Protein AF-A0A845VM94-F1 (afdb_monomer)

Structure (mmCIF, N/CA/C/O backbone):
data_AF-A0A845VM94-F1
#
_entry.id   AF-A0A845VM94-F1
#
loop_
_atom_site.group_PDB
_atom_site.id
_atom_site.type_symbol
_atom_site.label_atom_id
_atom_site.label_alt_id
_atom_site.label_comp_id
_atom_site.label_asym_id
_atom_site.label_entity_id
_atom_site.label_seq_id
_atom_site.pdbx_PDB_ins_code
_atom_site.Cartn_x
_atom_site.Cartn_y
_atom_site.Cartn_z
_atom_site.occupancy
_atom_site.B_iso_or_equiv
_atom_site.auth_seq_id
_atom_site.auth_comp_id
_atom_site.auth_asym_id
_atom_site.auth_atom_id
_atom_site.pdbx_PDB_model_num
ATOM 1 N N . MET A 1 1 ? 11.914 40.341 -2.170 1.00 30.97 1 MET A N 1
ATOM 2 C CA . MET A 1 1 ? 10.875 41.129 -2.871 1.00 30.97 1 MET A CA 1
ATOM 3 C C . MET A 1 1 ? 9.654 41.211 -1.968 1.00 30.97 1 MET A C 1
ATOM 5 O O . MET A 1 1 ? 9.464 40.310 -1.166 1.00 30.97 1 MET A O 1
ATOM 9 N N . ALA A 1 2 ? 8.954 42.343 -1.992 1.00 24.89 2 ALA A N 1
ATOM 10 C CA . ALA A 1 2 ? 8.024 42.785 -0.957 1.00 24.89 2 ALA A CA 1
ATOM 11 C C . ALA A 1 2 ? 6.826 41.848 -0.705 1.00 24.89 2 ALA A C 1
ATOM 13 O O . ALA A 1 2 ? 6.244 41.295 -1.633 1.00 24.89 2 ALA A O 1
ATOM 14 N N . ASN A 1 3 ? 6.448 41.767 0.574 1.00 31.27 3 ASN A N 1
ATOM 15 C CA . ASN A 1 3 ? 5.155 41.311 1.084 1.00 31.27 3 ASN A CA 1
ATOM 16 C C . ASN A 1 3 ? 4.004 42.002 0.333 1.00 31.27 3 ASN A C 1
ATOM 18 O O . ASN A 1 3 ? 3.904 43.226 0.392 1.00 31.27 3 ASN A O 1
ATOM 22 N N . THR A 1 4 ? 3.107 41.234 -0.284 1.00 25.75 4 THR A N 1
ATOM 23 C CA . THR A 1 4 ? 1.733 41.680 -0.563 1.00 25.75 4 THR A CA 1
ATOM 24 C C . THR A 1 4 ? 0.773 40.515 -0.338 1.00 25.75 4 THR A C 1
ATOM 26 O O . THR A 1 4 ? 0.474 39.731 -1.232 1.00 25.75 4 THR A O 1
ATOM 29 N N . SER A 1 5 ? 0.271 40.404 0.892 1.00 28.23 5 SER A N 1
ATOM 30 C CA . SER A 1 5 ? -1.080 39.898 1.098 1.00 28.23 5 SER A CA 1
ATOM 31 C C . SER A 1 5 ? -2.017 40.811 0.311 1.00 28.23 5 SER A C 1
ATOM 33 O O . SER A 1 5 ? -1.964 42.031 0.459 1.00 28.23 5 SER A O 1
ATOM 35 N N . THR A 1 6 ? -2.858 40.260 -0.558 1.00 25.22 6 THR A N 1
ATOM 36 C CA . THR A 1 6 ? -3.981 41.034 -1.087 1.00 25.22 6 THR A CA 1
ATOM 37 C C . THR A 1 6 ? -4.958 41.209 0.080 1.00 25.22 6 THR A C 1
ATOM 39 O O . THR A 1 6 ? -5.470 40.206 0.583 1.00 25.22 6 THR A O 1
ATOM 42 N N . PRO A 1 7 ? -5.193 42.430 0.596 1.00 31.36 7 PRO A N 1
ATOM 43 C CA . PRO A 1 7 ? -6.239 42.627 1.588 1.00 31.36 7 PRO A CA 1
ATOM 44 C C . PRO A 1 7 ? -7.573 42.241 0.940 1.00 31.36 7 PRO A C 1
ATOM 46 O O . PRO A 1 7 ? -7.838 42.640 -0.197 1.00 31.36 7 PRO A O 1
ATOM 49 N N . LYS A 1 8 ? -8.412 41.463 1.641 1.00 38.38 8 LYS A N 1
ATOM 50 C CA . LYS A 1 8 ? -9.832 41.337 1.279 1.00 38.38 8 LYS A CA 1
ATOM 51 C C . LYS A 1 8 ? -10.370 42.763 1.149 1.00 38.38 8 LYS A C 1
ATOM 53 O O . LYS A 1 8 ? -10.406 43.496 2.133 1.00 38.38 8 LYS A O 1
ATOM 58 N N . LEU A 1 9 ? -10.700 43.177 -0.071 1.00 39.78 9 LEU A N 1
ATOM 59 C CA . LEU A 1 9 ? -11.226 44.509 -0.342 1.00 39.78 9 LEU A CA 1
ATOM 60 C C . LEU A 1 9 ? -12.694 44.520 0.109 1.00 39.78 9 LEU A C 1
ATOM 62 O O . LEU A 1 9 ? -13.584 44.214 -0.679 1.00 39.78 9 LEU A O 1
ATOM 66 N N . ILE A 1 10 ? -12.928 44.772 1.396 1.00 46.56 10 ILE A N 1
ATOM 67 C CA . ILE A 1 10 ? -14.269 44.953 1.959 1.00 46.56 10 ILE A CA 1
ATOM 68 C C . ILE A 1 10 ? -14.721 46.362 1.568 1.00 46.56 10 ILE A C 1
ATOM 70 O O . ILE A 1 10 ? -14.041 47.343 1.876 1.00 46.56 10 ILE A O 1
ATOM 74 N N . MET A 1 11 ? -15.816 46.464 0.815 1.00 51.50 11 MET A N 1
ATOM 75 C CA . MET A 1 11 ? -16.358 47.750 0.376 1.00 51.50 11 MET A CA 1
ATOM 76 C C . MET A 1 11 ? -17.559 48.122 1.241 1.00 51.50 11 MET A C 1
ATOM 78 O O . MET A 1 11 ? -18.575 47.430 1.228 1.00 51.50 11 MET A O 1
ATOM 82 N N . LEU A 1 12 ? -17.437 49.236 1.962 1.00 53.56 12 LEU A N 1
ATOM 83 C CA . LEU A 1 12 ? -18.528 49.835 2.721 1.00 53.56 12 LEU A CA 1
ATOM 84 C C . LEU A 1 12 ? -19.483 50.557 1.762 1.00 53.56 12 LEU A C 1
ATOM 86 O O . LEU A 1 12 ? -19.071 51.481 1.055 1.00 53.56 12 LEU A O 1
ATOM 90 N N . LEU A 1 13 ? -20.755 50.160 1.747 1.00 59.00 13 LEU A N 1
ATOM 91 C CA . LEU A 1 13 ? -21.793 50.869 1.002 1.00 59.00 13 LEU A CA 1
ATOM 92 C C . LEU A 1 13 ? -22.498 51.872 1.927 1.00 59.00 13 LEU A C 1
ATOM 94 O O . LEU A 1 13 ? -23.368 51.501 2.709 1.00 59.00 13 LEU A O 1
ATOM 98 N N . GLU A 1 14 ? -22.164 53.159 1.828 1.00 60.62 14 GLU A N 1
ATOM 99 C CA . GLU A 1 14 ? -22.911 54.216 2.524 1.00 60.62 14 GLU A CA 1
ATOM 100 C C . GLU A 1 14 ? -24.065 54.715 1.644 1.00 60.62 14 GLU A C 1
ATOM 102 O O . GLU A 1 14 ? -23.867 55.475 0.695 1.00 60.62 14 GLU A O 1
ATOM 107 N N . LEU A 1 15 ? -25.293 54.280 1.942 1.00 58.62 15 LEU A N 1
ATOM 108 C CA . LEU A 1 15 ? -26.485 54.874 1.334 1.00 58.62 15 LEU A CA 1
ATOM 109 C C . LEU A 1 15 ? -26.810 56.205 2.040 1.00 58.62 15 LEU A C 1
ATOM 111 O O . LEU A 1 15 ? -26.793 56.250 3.273 1.00 58.62 15 LEU A O 1
ATOM 115 N N . PRO A 1 16 ? -27.134 57.289 1.306 1.00 55.31 16 PRO A N 1
ATOM 116 C CA . PRO A 1 16 ? -27.605 58.520 1.929 1.00 55.31 16 PRO A CA 1
ATOM 117 C C . PRO A 1 16 ? -28.864 58.228 2.762 1.00 55.31 16 PRO A C 1
ATOM 119 O O . PRO A 1 16 ? -29.729 57.471 2.326 1.00 55.31 16 PRO A O 1
ATOM 122 N N . LEU A 1 17 ? -28.937 58.826 3.961 1.00 47.84 17 LEU A N 1
ATOM 123 C CA . LEU A 1 17 ? -29.852 58.560 5.098 1.00 47.84 17 LEU A CA 1
ATOM 124 C C . LEU A 1 17 ? -31.376 58.624 4.816 1.00 47.84 17 LEU A C 1
ATOM 126 O O . LEU A 1 17 ? -32.178 58.644 5.746 1.00 47.84 17 LEU A O 1
ATOM 130 N N . SER A 1 18 ? -31.802 58.670 3.559 1.00 53.81 18 SER A N 1
ATOM 131 C CA . SER A 1 18 ? -33.185 58.837 3.125 1.00 53.81 18 SER A CA 1
ATOM 132 C C . SER A 1 18 ? -33.571 57.712 2.151 1.00 53.81 18 SER A C 1
ATOM 134 O O . SER A 1 18 ? -33.471 57.871 0.931 1.00 53.81 18 SER A O 1
ATOM 136 N N . VAL A 1 19 ? -33.980 56.563 2.699 1.00 54.62 19 VAL A N 1
ATOM 137 C CA . VAL A 1 19 ? -34.541 55.404 1.976 1.00 54.62 19 VAL A CA 1
ATOM 138 C C . VAL A 1 19 ? -36.068 55.449 2.136 1.00 54.62 19 VAL A C 1
ATOM 140 O O . VAL A 1 19 ? -36.557 55.517 3.262 1.00 54.62 19 VAL A O 1
ATOM 143 N N . ASP A 1 20 ? -36.817 55.456 1.032 1.00 45.94 20 ASP A N 1
ATOM 144 C CA . ASP A 1 20 ? -38.285 55.541 0.994 1.00 45.94 20 ASP A CA 1
ATOM 145 C C . ASP A 1 20 ? -38.847 54.209 0.497 1.00 45.94 20 ASP A C 1
ATOM 147 O O . ASP A 1 20 ? -38.838 53.907 -0.696 1.00 45.94 20 ASP A O 1
ATOM 151 N N . GLY A 1 21 ? -39.251 53.372 1.452 1.00 52.78 21 GLY A N 1
ATOM 152 C CA . GLY A 1 21 ? -39.659 51.989 1.220 1.00 52.78 21 GLY A CA 1
ATOM 153 C C . GLY A 1 21 ? -38.545 50.997 1.546 1.00 52.78 21 GLY A C 1
ATOM 154 O O . GLY A 1 21 ? -37.590 50.832 0.787 1.00 52.78 21 GLY A O 1
ATOM 155 N N . ILE A 1 22 ? -38.702 50.327 2.687 1.00 48.16 22 ILE A N 1
ATOM 156 C CA . ILE A 1 22 ? -37.912 49.164 3.084 1.00 48.16 22 ILE A CA 1
ATOM 157 C C . ILE A 1 22 ? -38.895 48.013 3.239 1.00 48.16 22 ILE A C 1
ATOM 159 O O . ILE A 1 22 ? -39.774 48.084 4.101 1.00 48.16 22 ILE A O 1
ATOM 163 N N . SER A 1 23 ? -38.758 46.972 2.420 1.00 46.75 23 SER A N 1
ATOM 164 C CA . SER A 1 23 ? -39.456 45.707 2.652 1.00 46.75 23 SER A CA 1
ATOM 165 C C . SER A 1 23 ? -38.452 44.631 3.020 1.00 46.75 23 SER A C 1
ATOM 167 O O . SER A 1 23 ? -37.487 44.384 2.299 1.00 46.75 23 SER A O 1
ATOM 169 N N . HIS A 1 24 ? -38.705 44.005 4.162 1.00 44.19 24 HIS A N 1
ATOM 170 C CA . HIS A 1 24 ? -37.893 42.937 4.714 1.00 44.19 24 HIS A CA 1
ATOM 171 C C . HIS A 1 24 ? -38.591 41.601 4.438 1.00 44.19 24 HIS A C 1
ATOM 173 O O . HIS A 1 24 ? -39.730 41.408 4.871 1.00 44.19 24 HIS A O 1
ATOM 179 N N . ILE A 1 25 ? -37.945 40.723 3.669 1.00 46.31 25 ILE A N 1
ATOM 180 C CA . ILE A 1 25 ? -38.531 39.479 3.163 1.00 46.31 25 ILE A CA 1
ATOM 181 C C . ILE A 1 25 ? -37.679 38.294 3.622 1.00 46.31 25 ILE A C 1
ATOM 183 O O . ILE A 1 25 ? -36.479 38.233 3.350 1.00 46.31 25 ILE A O 1
ATOM 187 N N . PHE A 1 26 ? -38.332 37.330 4.272 1.00 40.91 26 PHE A N 1
ATOM 188 C CA . PHE A 1 26 ? -37.769 36.019 4.579 1.00 40.91 26 PHE A CA 1
ATOM 189 C C . PHE A 1 26 ? -38.287 35.010 3.556 1.00 40.91 26 PHE A C 1
ATOM 191 O O . PHE A 1 26 ? -39.502 34.844 3.426 1.00 40.91 26 PHE A O 1
ATOM 198 N N . THR A 1 27 ? -37.383 34.326 2.857 1.00 38.66 27 THR A N 1
ATOM 199 C CA . THR A 1 27 ? -37.747 33.283 1.888 1.00 38.66 27 THR A CA 1
ATOM 200 C C . THR A 1 27 ? -37.218 31.936 2.366 1.00 38.66 27 THR A C 1
ATOM 202 O O . THR A 1 27 ? -36.062 31.826 2.772 1.00 38.66 27 THR A O 1
ATOM 205 N N . VAL A 1 28 ? -38.078 30.917 2.323 1.00 39.22 28 VAL A N 1
ATOM 206 C CA . VAL A 1 28 ? -37.727 29.509 2.550 1.00 39.22 28 VAL A CA 1
ATOM 207 C C . VAL A 1 28 ? -38.076 28.774 1.262 1.00 39.22 28 VAL A C 1
ATOM 209 O O . VAL A 1 28 ? -39.255 28.678 0.921 1.00 39.22 28 VAL A O 1
ATOM 212 N N . GLU A 1 29 ? -37.079 28.297 0.520 1.00 34.88 29 GLU A N 1
ATOM 213 C CA . GLU A 1 29 ? -37.332 27.492 -0.679 1.00 34.88 29 GLU A CA 1
ATOM 214 C C . GLU A 1 29 ? -37.706 26.051 -0.304 1.00 34.88 29 GLU A C 1
ATOM 216 O O . GLU A 1 29 ? -37.094 25.431 0.569 1.00 34.88 29 GLU A O 1
ATOM 221 N N . SER A 1 30 ? -38.718 25.511 -0.983 1.00 34.94 30 SER A N 1
ATOM 222 C CA . SER A 1 30 ? -39.101 24.098 -0.938 1.00 34.94 30 SER A CA 1
ATOM 223 C C . SER A 1 30 ? -39.002 23.504 -2.341 1.00 34.94 30 SER A C 1
ATOM 225 O O . SER A 1 30 ? -39.582 24.066 -3.272 1.00 34.94 30 SER A O 1
ATOM 227 N N . PHE A 1 31 ? -38.334 22.360 -2.488 1.00 35.69 31 PHE A N 1
ATOM 228 C CA . PHE A 1 31 ? -38.337 21.583 -3.729 1.00 35.69 31 PHE A CA 1
ATOM 229 C C . PHE A 1 31 ? -39.306 20.404 -3.596 1.00 35.69 31 PHE A C 1
ATOM 231 O O . PHE A 1 31 ? -39.331 19.729 -2.569 1.00 35.69 31 PHE A O 1
ATOM 238 N N . ASN A 1 32 ? -40.099 20.168 -4.642 1.00 33.41 32 ASN A N 1
ATOM 239 C CA . ASN A 1 32 ? -40.932 18.975 -4.768 1.00 33.41 32 ASN A CA 1
ATOM 240 C C . ASN A 1 32 ? -40.210 17.976 -5.664 1.00 33.41 32 ASN A C 1
ATOM 242 O O . ASN A 1 32 ? -39.879 18.312 -6.802 1.00 33.41 32 ASN A O 1
ATOM 246 N N . GLU A 1 33 ? -40.033 16.749 -5.185 1.00 34.44 33 GLU A N 1
ATOM 247 C CA . GLU A 1 33 ? -39.580 15.639 -6.015 1.00 34.44 33 GLU A CA 1
ATOM 248 C C . GLU A 1 33 ? -40.654 14.549 -6.012 1.00 34.44 33 GLU A C 1
ATOM 250 O O . GLU A 1 33 ? -41.233 14.213 -4.976 1.00 34.44 33 GLU A O 1
ATOM 255 N N . ARG A 1 34 ? -40.986 14.050 -7.204 1.00 30.47 34 ARG A N 1
ATOM 256 C CA . ARG A 1 34 ? -41.998 13.007 -7.378 1.00 30.47 34 ARG A CA 1
ATOM 257 C C . ARG A 1 34 ? -41.371 11.662 -7.063 1.00 30.47 34 ARG A C 1
ATOM 259 O O . ARG A 1 34 ? -40.449 11.251 -7.767 1.00 30.47 34 ARG A O 1
ATOM 266 N N . LEU A 1 35 ? -41.908 10.954 -6.077 1.00 36.66 35 LEU A N 1
ATOM 267 C CA . LEU A 1 35 ? -41.543 9.561 -5.871 1.00 36.66 35 LEU A CA 1
ATOM 268 C C . LEU A 1 35 ? -42.309 8.674 -6.862 1.00 36.66 35 LEU A C 1
ATOM 270 O O . LEU A 1 35 ? -43.438 8.962 -7.271 1.00 36.66 35 LEU A O 1
ATOM 274 N N . GLY A 1 36 ? -41.663 7.589 -7.292 1.00 32.72 36 GLY A N 1
ATOM 275 C CA . GLY A 1 36 ? -42.185 6.644 -8.288 1.00 32.72 36 GLY A CA 1
ATOM 276 C C . GLY A 1 36 ? -43.432 5.856 -7.856 1.00 32.72 36 GLY A C 1
ATOM 277 O O . GLY A 1 36 ? -43.888 5.001 -8.609 1.00 32.72 36 GLY A O 1
ATOM 278 N N . ASP A 1 37 ? -43.987 6.133 -6.676 1.00 34.97 37 ASP A N 1
ATOM 279 C CA . ASP A 1 37 ? -45.209 5.544 -6.121 1.00 34.97 37 ASP A CA 1
ATOM 280 C C . ASP A 1 37 ? -46.455 6.440 -6.290 1.00 34.97 37 ASP A C 1
ATOM 282 O O . ASP A 1 37 ? -47.550 6.071 -5.867 1.00 34.97 37 ASP A O 1
ATOM 286 N N . GLY A 1 38 ? -46.317 7.588 -6.963 1.00 30.69 38 GLY A N 1
ATOM 287 C CA . GLY A 1 38 ? -47.430 8.490 -7.266 1.00 30.69 38 GLY A CA 1
ATOM 288 C C . GLY A 1 38 ? -47.768 9.479 -6.150 1.00 30.69 38 GLY A C 1
ATOM 289 O O . GLY A 1 38 ? -48.754 10.207 -6.289 1.00 30.69 38 GLY A O 1
ATOM 290 N N . TYR A 1 39 ? -46.954 9.546 -5.093 1.00 32.00 39 TYR A N 1
ATOM 291 C CA . TYR A 1 39 ? -47.051 10.555 -4.044 1.00 32.00 39 TYR A CA 1
ATOM 292 C C . TYR A 1 39 ? -45.996 11.656 -4.235 1.00 32.00 39 TYR A C 1
ATOM 294 O O . TYR A 1 39 ? -44.848 11.406 -4.609 1.00 32.00 39 TYR A O 1
ATOM 302 N N . ASP A 1 40 ? -46.392 12.901 -3.965 1.00 30.33 40 ASP A N 1
ATOM 303 C CA . ASP A 1 40 ? -45.466 14.029 -3.870 1.00 30.33 40 ASP A CA 1
ATOM 304 C C . ASP A 1 40 ? -44.924 14.067 -2.433 1.00 30.33 40 ASP A C 1
ATOM 306 O O . ASP A 1 40 ? -45.688 14.286 -1.488 1.00 30.33 40 ASP A O 1
ATOM 310 N N . GLN A 1 41 ? -43.619 13.848 -2.243 1.00 36.88 41 GLN A N 1
ATOM 311 C CA . GLN A 1 41 ? -42.991 14.066 -0.941 1.00 36.88 41 GLN A CA 1
ATOM 312 C C . GLN A 1 41 ? -42.386 15.470 -0.909 1.00 36.88 41 GLN A C 1
ATOM 314 O O . GLN A 1 41 ? -41.564 15.838 -1.748 1.00 36.88 41 GLN A O 1
ATOM 319 N N . LEU A 1 42 ? -42.775 16.258 0.094 1.00 32.97 42 LEU A N 1
ATOM 320 C CA . LEU A 1 42 ? -42.098 17.509 0.413 1.00 32.97 42 LEU A CA 1
ATOM 321 C C . LEU A 1 42 ? -40.763 17.152 1.086 1.00 32.97 42 LEU A C 1
ATOM 323 O O . LEU A 1 42 ? -40.699 16.969 2.303 1.00 32.97 42 LEU A O 1
ATOM 327 N N . ALA A 1 43 ? -39.705 16.978 0.296 1.00 31.22 43 ALA A N 1
ATOM 328 C CA . ALA A 1 43 ? -38.374 16.737 0.832 1.00 31.22 43 ALA A CA 1
ATOM 329 C C . ALA A 1 43 ? -37.909 18.002 1.564 1.00 31.22 43 ALA A C 1
ATOM 331 O O . ALA A 1 43 ? -37.707 19.057 0.962 1.00 31.22 43 ALA A O 1
ATOM 332 N N . LEU A 1 44 ? -37.754 17.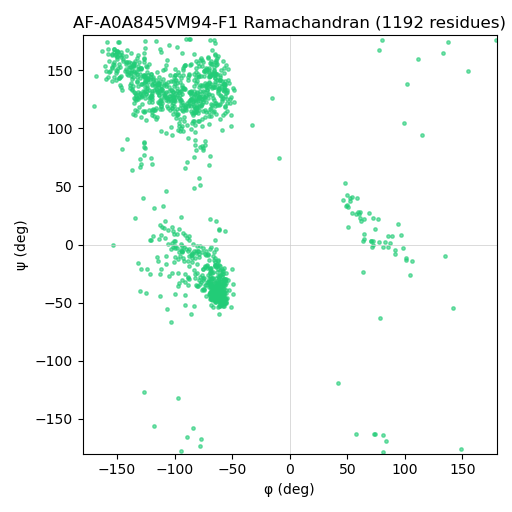914 2.886 1.00 36.38 44 LEU A N 1
ATOM 333 C CA . LEU A 1 44 ? -37.036 18.941 3.626 1.00 36.38 44 LEU A CA 1
ATOM 334 C C . LEU A 1 44 ? -35.548 18.641 3.491 1.00 36.38 44 LEU A C 1
ATOM 336 O O . LEU A 1 44 ? -35.104 17.619 4.017 1.00 36.38 44 LEU A O 1
ATOM 340 N N . PRO A 1 45 ? -34.758 19.494 2.821 1.00 32.03 45 PRO A N 1
ATOM 341 C CA . PRO A 1 45 ? -33.322 19.337 2.887 1.00 32.03 45 PRO A CA 1
ATOM 342 C C . PRO A 1 45 ? -32.901 19.514 4.350 1.00 32.03 45 PRO A C 1
ATOM 344 O O . PRO A 1 45 ? -33.394 20.408 5.045 1.00 32.03 45 PRO A O 1
ATOM 347 N N . CYS A 1 46 ? -31.934 18.723 4.811 1.00 33.59 46 CYS A N 1
ATOM 348 C CA . CYS A 1 46 ? -31.227 18.923 6.084 1.00 33.59 46 CYS A CA 1
ATOM 349 C C . CYS A 1 46 ? -30.406 20.239 6.117 1.00 33.59 46 CYS A C 1
ATOM 351 O O . CYS A 1 46 ? -29.483 20.379 6.908 1.00 33.59 46 CYS A O 1
ATOM 353 N N . SER A 1 47 ? -30.738 21.194 5.250 1.00 38.97 47 SER A N 1
ATOM 354 C CA . SER A 1 47 ? -30.144 22.507 5.058 1.00 38.97 47 SER A CA 1
ATOM 355 C C . SER A 1 47 ? -31.272 23.464 4.656 1.00 38.97 47 SER A C 1
ATOM 357 O O . SER A 1 47 ? -31.513 23.694 3.471 1.00 38.97 47 SER A O 1
ATOM 359 N N . ARG A 1 48 ? -32.039 23.988 5.618 1.00 39.38 48 ARG A N 1
ATOM 360 C CA . ARG A 1 48 ? -32.994 25.062 5.304 1.00 39.38 48 ARG A CA 1
ATOM 361 C C . ARG A 1 48 ? -32.257 26.397 5.303 1.00 39.38 48 ARG A C 1
ATOM 363 O O . ARG A 1 48 ? -31.905 26.909 6.357 1.00 39.38 48 ARG A O 1
ATOM 370 N N . ILE A 1 49 ? -32.041 26.935 4.107 1.00 38.50 49 ILE A N 1
ATOM 371 C CA . ILE A 1 49 ? -31.592 28.309 3.883 1.00 38.50 49 ILE A CA 1
ATOM 372 C C . ILE A 1 49 ? -32.725 29.243 4.326 1.00 38.50 49 ILE A C 1
ATOM 374 O O . ILE A 1 49 ? -33.830 29.176 3.789 1.00 38.50 49 ILE A O 1
ATOM 378 N N . VAL A 1 50 ? -32.451 30.113 5.298 1.00 44.66 50 VAL A N 1
ATOM 379 C CA . VAL A 1 50 ? -33.231 31.335 5.518 1.00 44.66 50 VAL A CA 1
ATOM 380 C C . VAL A 1 50 ? -32.460 32.444 4.820 1.00 44.66 50 VAL A C 1
ATOM 382 O O . VAL A 1 50 ? -31.469 32.929 5.358 1.00 44.66 50 VAL A O 1
ATOM 385 N N . SER A 1 51 ? -32.863 32.818 3.606 1.00 48.84 51 SER A N 1
ATOM 386 C CA . SER A 1 51 ? -32.311 34.021 2.983 1.00 48.84 51 SER A CA 1
ATOM 387 C C . SER A 1 51 ? -33.064 35.222 3.551 1.00 48.84 51 SER A C 1
ATOM 389 O O . SER A 1 51 ? -34.274 35.361 3.335 1.00 48.84 51 SER A O 1
ATOM 391 N N . GLU A 1 52 ? -32.364 36.072 4.294 1.00 55.66 52 GLU A N 1
ATOM 392 C CA . GLU A 1 52 ? -32.874 37.372 4.720 1.00 55.66 52 GLU A CA 1
ATOM 393 C C . GLU A 1 52 ? -32.601 38.377 3.601 1.00 55.66 52 GLU A C 1
ATOM 395 O O . GLU A 1 52 ? -31.443 38.668 3.315 1.00 55.66 52 GLU A O 1
ATOM 400 N N . SER A 1 53 ? -33.645 38.890 2.947 1.00 58.53 53 SER A N 1
ATOM 401 C CA . SER A 1 53 ? -33.497 39.843 1.843 1.00 58.53 53 SER A CA 1
ATOM 402 C C . SER A 1 53 ? -34.178 41.175 2.151 1.00 58.53 53 SER A C 1
ATOM 404 O O . SER A 1 53 ? -35.276 41.243 2.710 1.00 58.53 53 SER A O 1
ATOM 406 N N . TRP A 1 54 ? -33.500 42.255 1.789 1.00 60.97 54 TRP A N 1
ATOM 407 C CA . TRP A 1 54 ? -33.913 43.633 1.997 1.00 60.97 54 TRP A CA 1
ATOM 408 C C . TRP A 1 54 ? -34.113 44.290 0.642 1.00 60.97 54 TRP A C 1
ATOM 410 O O . TRP A 1 54 ? -33.154 44.454 -0.111 1.00 60.97 54 TRP A O 1
ATOM 420 N N . GLU A 1 55 ? -35.338 44.715 0.336 1.00 69.19 55 GLU A N 1
ATOM 421 C CA . GLU A 1 55 ? -35.551 45.626 -0.786 1.00 69.19 55 GLU A CA 1
ATOM 422 C C . GLU A 1 55 ? -35.471 47.069 -0.288 1.00 69.19 55 GLU A C 1
ATOM 424 O O . GLU A 1 55 ? -36.255 47.497 0.562 1.00 69.19 55 GLU A O 1
ATOM 429 N N . LEU A 1 56 ? -34.509 47.818 -0.819 1.00 68.75 56 LEU A N 1
ATOM 430 C CA . LEU A 1 56 ? -34.240 49.205 -0.463 1.00 68.75 56 LEU A CA 1
ATOM 431 C C . LEU A 1 56 ? -34.527 50.103 -1.660 1.00 68.75 56 LEU A C 1
ATOM 433 O O . LEU A 1 56 ? -34.134 49.786 -2.781 1.00 68.75 56 LEU A O 1
ATOM 437 N N . ARG A 1 57 ? -35.147 51.262 -1.435 1.00 68.94 57 ARG A N 1
ATOM 438 C CA . ARG A 1 57 ? -35.316 52.299 -2.463 1.00 68.94 57 ARG A CA 1
ATOM 439 C C . ARG A 1 57 ? -34.833 53.647 -1.950 1.00 68.94 57 ARG A C 1
ATOM 441 O O . ARG A 1 57 ? -35.342 54.151 -0.958 1.00 68.94 57 ARG A O 1
ATOM 448 N N . THR A 1 58 ? -33.864 54.267 -2.616 1.00 68.69 58 THR A N 1
ATOM 449 C CA . THR A 1 58 ? -33.398 55.605 -2.211 1.00 68.69 58 THR A CA 1
ATOM 450 C C . THR A 1 58 ? -34.441 56.681 -2.536 1.00 68.69 58 THR A C 1
ATOM 452 O O . THR A 1 58 ? -35.184 56.561 -3.511 1.00 68.69 58 THR A O 1
ATOM 455 N N . ILE A 1 59 ? -34.474 57.772 -1.770 1.00 59.81 59 ILE A N 1
ATOM 456 C CA . ILE A 1 59 ? -35.140 59.020 -2.186 1.00 59.81 59 ILE A CA 1
ATOM 457 C C . ILE A 1 59 ? -34.280 59.687 -3.264 1.00 59.81 59 ILE A C 1
ATOM 459 O O . ILE A 1 59 ? -33.066 59.525 -3.245 1.00 59.81 59 ILE A O 1
ATOM 463 N N . ALA A 1 60 ? -34.900 60.398 -4.211 1.00 67.88 60 ALA A N 1
ATOM 464 C CA . ALA A 1 60 ? -34.253 61.110 -5.319 1.00 67.88 60 ALA A CA 1
ATOM 465 C C . ALA A 1 60 ? -32.849 61.677 -4.979 1.00 67.88 60 ALA A C 1
ATOM 467 O O . ALA A 1 60 ? -32.725 62.713 -4.327 1.00 67.88 60 ALA A O 1
ATOM 468 N N . ILE A 1 61 ? -31.793 61.007 -5.449 1.00 71.00 61 ILE A N 1
ATOM 469 C CA . ILE A 1 61 ? -30.379 61.349 -5.267 1.00 71.00 61 ILE A CA 1
ATOM 470 C C . ILE A 1 61 ? -29.797 62.042 -6.511 1.00 71.00 61 ILE A C 1
ATOM 472 O O . ILE A 1 61 ? -30.148 61.677 -7.636 1.00 71.00 61 ILE A O 1
ATOM 476 N N . PRO A 1 62 ? -28.880 63.014 -6.358 1.00 77.75 62 PRO A N 1
ATOM 477 C CA . PRO A 1 62 ? -28.152 63.609 -7.476 1.00 77.75 62 PRO A CA 1
ATOM 478 C C . PRO A 1 62 ? -27.383 62.578 -8.316 1.00 77.75 62 PRO A C 1
ATOM 480 O O . PRO A 1 62 ? -26.907 61.557 -7.819 1.00 77.75 62 PRO A O 1
ATOM 483 N N . THR A 1 63 ? -27.181 62.880 -9.600 1.00 79.38 63 THR A N 1
ATOM 484 C CA . THR A 1 63 ? -26.478 61.993 -10.553 1.00 79.38 63 THR A CA 1
ATOM 485 C C . THR A 1 63 ? -25.069 61.594 -10.087 1.00 79.38 63 THR A C 1
ATOM 487 O O . THR A 1 63 ? -24.639 60.470 -10.346 1.00 79.38 63 THR A O 1
ATOM 490 N N . ASN A 1 64 ? -24.360 62.474 -9.372 1.00 75.44 64 ASN A N 1
ATOM 491 C CA . ASN A 1 64 ? -23.025 62.173 -8.845 1.00 75.44 64 ASN A CA 1
ATOM 492 C C . ASN A 1 64 ? -23.067 61.097 -7.751 1.00 75.44 64 ASN A C 1
ATOM 494 O O . ASN A 1 64 ? -22.298 60.141 -7.818 1.00 75.44 64 ASN A O 1
ATOM 498 N N . ASP A 1 65 ? -24.009 61.194 -6.812 1.00 75.88 65 ASP A N 1
ATOM 499 C CA . ASP A 1 65 ? -24.164 60.224 -5.721 1.00 75.88 65 ASP A CA 1
ATOM 500 C C . ASP A 1 65 ? -24.639 58.872 -6.257 1.00 75.88 65 ASP A C 1
ATOM 502 O O . ASP A 1 65 ? -24.128 57.820 -5.867 1.00 75.88 65 ASP A O 1
ATOM 506 N N . LYS A 1 66 ? -25.535 58.900 -7.254 1.00 83.38 66 LYS A N 1
ATOM 507 C CA . LYS A 1 66 ? -25.935 57.708 -8.008 1.00 83.38 66 LYS A CA 1
ATOM 508 C C . LYS A 1 66 ? -24.724 56.995 -8.613 1.00 83.38 66 LYS A C 1
ATOM 510 O O . LYS A 1 66 ? -24.585 55.785 -8.467 1.00 83.38 66 LYS A O 1
ATOM 515 N N . ASN A 1 67 ? -23.846 57.728 -9.298 1.00 81.44 67 ASN A N 1
ATOM 516 C CA . ASN A 1 67 ? -22.673 57.142 -9.949 1.00 81.44 67 ASN A CA 1
ATOM 517 C C . ASN A 1 67 ? -21.682 56.551 -8.934 1.00 81.44 67 ASN A C 1
ATOM 519 O O . ASN A 1 67 ? -21.107 55.498 -9.205 1.00 81.44 67 ASN A O 1
ATOM 523 N N . SER A 1 68 ? -21.521 57.175 -7.764 1.00 78.75 68 SER A N 1
ATOM 524 C CA . SER A 1 68 ? -20.705 56.634 -6.670 1.00 78.75 68 SER A CA 1
ATOM 525 C C . SER A 1 68 ? -21.258 55.302 -6.154 1.00 78.75 68 SER A C 1
ATOM 527 O O . SER A 1 68 ? -20.513 54.326 -6.081 1.00 78.75 68 SER A O 1
ATOM 529 N N . ILE A 1 69 ? -22.569 55.224 -5.896 1.00 77.06 69 ILE A N 1
ATOM 530 C CA . ILE A 1 69 ? -23.239 53.986 -5.461 1.00 77.06 69 ILE A CA 1
ATOM 531 C C . ILE A 1 69 ? -23.104 52.891 -6.529 1.00 77.06 69 ILE A C 1
ATOM 533 O O . ILE A 1 69 ? -22.714 51.765 -6.226 1.00 77.06 69 ILE A O 1
ATOM 537 N N . LEU A 1 70 ? -23.353 53.218 -7.800 1.00 80.81 70 LEU A N 1
ATOM 538 C CA . LEU A 1 70 ? -23.245 52.250 -8.895 1.00 80.81 70 LEU A CA 1
ATOM 539 C C . LEU A 1 70 ? -21.819 51.753 -9.116 1.00 80.81 70 LEU A C 1
ATOM 541 O O . LEU A 1 70 ? -21.648 50.606 -9.512 1.00 80.81 70 LEU A O 1
ATOM 545 N N . ASN A 1 71 ? -20.799 52.577 -8.879 1.00 79.25 71 ASN A N 1
ATOM 546 C CA . ASN A 1 71 ? -19.415 52.122 -8.965 1.00 79.25 71 ASN A CA 1
ATOM 547 C C . ASN A 1 71 ? -19.108 51.080 -7.884 1.00 79.25 71 ASN A C 1
ATOM 549 O O . ASN A 1 71 ? -18.502 50.059 -8.203 1.00 79.25 71 ASN A O 1
ATOM 553 N N . VAL A 1 72 ? -19.591 51.273 -6.651 1.00 75.25 72 VAL A N 1
ATOM 554 C CA . VAL A 1 72 ? -19.455 50.270 -5.579 1.00 75.25 72 VAL A CA 1
ATOM 555 C C . VAL A 1 72 ? -20.186 48.973 -5.950 1.00 75.25 72 VAL A C 1
ATOM 557 O O . VAL A 1 72 ? -19.589 47.898 -5.876 1.00 75.25 72 VAL A O 1
ATOM 560 N N . LEU A 1 73 ? -21.431 49.061 -6.437 1.00 75.38 73 LEU A N 1
ATOM 561 C CA . LEU A 1 73 ? -22.241 47.895 -6.834 1.00 75.38 73 LEU A CA 1
ATOM 562 C C . LEU A 1 73 ? -21.666 47.149 -8.054 1.00 75.38 73 LEU A C 1
ATOM 564 O O . LEU A 1 73 ? -21.683 45.922 -8.112 1.00 75.38 73 LEU A O 1
ATOM 568 N N . ARG A 1 74 ? -21.103 47.869 -9.034 1.00 78.19 74 ARG A N 1
ATOM 569 C CA . ARG A 1 74 ? -20.473 47.262 -10.221 1.00 78.19 74 ARG A CA 1
ATOM 570 C C . ARG A 1 74 ? -19.195 46.501 -9.877 1.00 78.19 74 ARG A C 1
ATOM 572 O O . ARG A 1 74 ? -18.941 45.473 -10.493 1.00 78.19 74 ARG A O 1
ATOM 579 N N . VAL A 1 75 ? -18.412 46.979 -8.909 1.00 67.44 75 VAL A N 1
ATOM 580 C CA . VAL A 1 75 ? -17.172 46.315 -8.463 1.00 67.44 75 VAL A CA 1
ATOM 581 C C . VAL A 1 75 ? -17.457 45.075 -7.596 1.00 67.44 75 VAL A C 1
ATOM 583 O O . VAL A 1 75 ? -16.607 44.191 -7.493 1.00 67.44 75 VAL A O 1
ATOM 586 N N . SER A 1 76 ? -18.650 44.975 -7.003 1.00 60.84 76 SER A N 1
ATOM 587 C CA . SER A 1 76 ? -19.055 43.891 -6.090 1.00 60.84 76 SER A CA 1
ATOM 588 C C . SER A 1 76 ? -19.922 42.796 -6.729 1.00 60.84 76 SER A C 1
ATOM 590 O O . SER A 1 76 ? -20.233 41.805 -6.073 1.00 60.84 76 SER A O 1
ATOM 592 N N . ARG A 1 77 ? -20.292 42.917 -8.011 1.00 60.47 77 ARG A N 1
ATOM 593 C CA . ARG A 1 77 ? -21.223 41.987 -8.670 1.00 60.47 77 ARG A CA 1
ATOM 594 C C . ARG A 1 77 ? -20.690 40.541 -8.703 1.00 60.47 77 ARG A C 1
ATOM 596 O O . ARG A 1 77 ? -19.677 40.279 -9.345 1.00 60.47 77 ARG A O 1
ATOM 603 N N . GLY A 1 78 ? -21.428 39.609 -8.096 1.00 53.31 78 GLY A N 1
ATOM 604 C CA . GLY A 1 78 ? -21.358 38.168 -8.380 1.00 53.31 78 GLY A CA 1
ATOM 605 C C . GLY A 1 78 ? -20.634 37.274 -7.370 1.00 53.31 78 GLY A C 1
ATOM 606 O O . GLY A 1 78 ? -21.007 36.116 -7.284 1.00 53.31 78 GLY A O 1
ATOM 607 N N . GLU A 1 79 ? -19.665 37.765 -6.587 1.00 54.06 79 GLU A N 1
ATOM 608 C CA . GLU A 1 79 ? -18.917 36.919 -5.620 1.00 54.06 79 GLU A CA 1
ATOM 609 C C . GLU A 1 79 ? -18.341 37.679 -4.405 1.00 54.06 79 GLU A C 1
ATOM 611 O O . GLU A 1 79 ? -17.707 37.078 -3.538 1.00 54.06 79 GLU A O 1
ATOM 616 N N . LYS A 1 80 ? -18.533 39.006 -4.299 1.00 58.00 80 LYS A N 1
ATOM 617 C CA . LYS A 1 80 ? -17.912 39.819 -3.236 1.00 58.00 80 LYS A CA 1
ATOM 618 C C . LYS A 1 80 ? -18.935 40.406 -2.264 1.00 58.00 80 LYS A C 1
ATOM 620 O O . LYS A 1 80 ? -19.948 40.958 -2.677 1.00 58.00 80 LYS A O 1
ATOM 625 N N . ILE A 1 81 ? -18.604 40.305 -0.978 1.00 63.56 81 ILE A N 1
ATOM 626 C CA . ILE A 1 81 ? -19.406 40.750 0.166 1.00 63.56 81 ILE A CA 1
ATOM 627 C C . ILE A 1 81 ? -19.397 42.288 0.271 1.00 63.56 81 ILE A C 1
ATOM 629 O O . ILE A 1 81 ? -18.345 42.916 0.120 1.00 63.56 81 ILE A O 1
ATOM 633 N N . LEU A 1 82 ? -20.565 42.881 0.533 1.00 69.19 82 LEU A N 1
ATOM 634 C CA . LEU A 1 82 ? -20.786 44.304 0.807 1.00 69.19 82 LEU A CA 1
ATOM 635 C C . LEU A 1 82 ? -21.119 44.496 2.289 1.00 69.19 82 LEU A C 1
ATOM 637 O O . LEU A 1 82 ? -22.070 43.891 2.770 1.00 69.19 82 LEU A O 1
ATOM 641 N N . GLU A 1 83 ? -20.418 45.382 2.995 1.00 70.38 83 GLU A N 1
ATOM 642 C CA . GLU A 1 83 ? -20.824 45.763 4.354 1.00 70.38 83 GLU A CA 1
ATOM 643 C C . GLU A 1 83 ? -21.846 46.905 4.293 1.00 70.38 83 GLU A C 1
ATOM 645 O O . GLU A 1 83 ? -21.588 47.968 3.714 1.00 70.38 83 GLU A O 1
ATOM 650 N N . TRP A 1 84 ? -23.010 46.699 4.907 1.00 75.38 84 TRP A N 1
ATOM 651 C CA . TRP A 1 84 ? -24.073 47.698 4.994 1.00 75.38 84 TRP A CA 1
ATOM 652 C C . TRP A 1 84 ? -24.735 47.701 6.377 1.00 75.38 84 TRP A C 1
ATOM 654 O O . TRP A 1 84 ? -24.768 46.695 7.082 1.00 75.38 84 TRP A O 1
ATOM 664 N N . ARG A 1 85 ? -25.275 48.858 6.777 1.00 63.91 85 ARG A N 1
ATOM 665 C CA . ARG A 1 85 ? -26.117 49.012 7.970 1.00 63.91 85 ARG A CA 1
ATOM 666 C C . ARG A 1 85 ? -27.252 49.988 7.707 1.00 63.91 85 ARG A C 1
ATOM 668 O O . ARG A 1 85 ? -27.070 50.987 7.014 1.00 63.91 85 ARG A O 1
ATOM 675 N N . LEU A 1 86 ? -28.392 49.733 8.341 1.00 54.81 86 LEU A N 1
ATOM 676 C CA . LEU A 1 86 ? -29.603 50.540 8.195 1.00 54.81 86 LEU A CA 1
ATOM 677 C C . LEU A 1 86 ? -29.456 51.967 8.753 1.00 54.81 86 LEU A C 1
ATOM 679 O O . LEU A 1 86 ? -29.977 52.922 8.183 1.00 54.81 86 LEU A O 1
ATOM 683 N N . SER A 1 87 ? -28.751 52.123 9.872 1.00 54.91 87 SER A N 1
ATOM 684 C CA . SER A 1 87 ? -28.408 53.420 10.463 1.00 54.91 87 SER A CA 1
ATOM 685 C C . SER A 1 87 ? -27.107 53.296 11.266 1.00 54.91 87 SER A C 1
ATOM 687 O O . SER A 1 87 ? -26.669 52.173 11.521 1.00 54.91 87 SER A O 1
ATOM 689 N N . PRO A 1 88 ? -26.478 54.405 11.704 1.00 52.34 88 PRO A N 1
ATOM 690 C CA . PRO A 1 88 ? -25.279 54.354 12.543 1.00 52.34 88 PRO A CA 1
ATOM 691 C C . PRO A 1 88 ? -25.430 53.534 13.832 1.00 52.34 88 PRO A C 1
ATOM 693 O O . PRO A 1 88 ? -24.429 53.031 14.339 1.00 52.34 88 PRO A O 1
ATOM 696 N N . ASP A 1 89 ? -26.664 53.387 14.322 1.00 46.25 89 ASP A N 1
ATOM 697 C CA . ASP A 1 89 ? -27.002 52.634 15.534 1.00 46.25 89 ASP A CA 1
ATOM 698 C C . ASP A 1 89 ? -27.198 51.126 15.272 1.00 46.25 89 ASP A C 1
ATOM 700 O O . ASP A 1 89 ? -27.300 50.348 16.219 1.00 46.25 89 ASP A O 1
ATOM 704 N N . TYR A 1 90 ? -27.235 50.697 14.003 1.00 47.22 90 TYR A N 1
ATOM 705 C CA . TYR A 1 90 ? -27.225 49.284 13.615 1.00 47.22 90 TYR A CA 1
ATOM 706 C C . TYR A 1 90 ? -25.788 48.818 13.322 1.00 47.22 90 TYR A C 1
ATOM 708 O O . TYR A 1 90 ? -24.990 49.583 12.768 1.00 47.22 90 TYR A O 1
ATOM 716 N N . PRO A 1 91 ? -25.427 47.569 13.674 1.00 52.47 91 PRO A N 1
ATOM 717 C CA . PRO A 1 91 ? -24.126 47.018 13.316 1.00 52.47 91 PRO A CA 1
ATOM 718 C C . PRO A 1 91 ? -23.999 46.895 11.794 1.00 52.47 91 PRO A C 1
ATOM 720 O O . PRO A 1 91 ? -24.991 46.644 11.106 1.00 52.47 91 PRO A O 1
ATOM 723 N N . LEU A 1 92 ? -22.778 47.073 11.281 1.00 64.31 92 LEU A N 1
ATOM 724 C CA . LEU A 1 92 ? -22.450 46.673 9.913 1.00 64.31 92 LEU A CA 1
ATOM 725 C C . LEU A 1 92 ? -22.650 45.168 9.784 1.00 64.31 92 LEU A C 1
ATOM 727 O O . LEU A 1 92 ? -22.242 44.414 10.669 1.00 64.31 92 LEU A O 1
ATOM 731 N N . GLN A 1 93 ? -23.311 44.758 8.710 1.00 63.97 93 GLN A N 1
ATOM 732 C CA . GLN A 1 93 ? -23.476 43.358 8.360 1.00 63.97 93 GLN A CA 1
ATOM 733 C C . GLN A 1 93 ? -23.111 43.139 6.897 1.00 63.97 93 GLN A C 1
ATOM 735 O O . GLN A 1 93 ? -23.152 44.064 6.084 1.00 63.97 93 GLN A O 1
ATOM 740 N N . ASP A 1 94 ? -22.766 41.896 6.596 1.00 69.75 94 ASP A N 1
ATOM 741 C CA . ASP A 1 94 ? -22.303 41.439 5.297 1.00 69.75 94 ASP A CA 1
ATOM 742 C C . ASP A 1 94 ? -23.501 41.039 4.415 1.00 69.75 94 ASP A C 1
ATOM 744 O O . ASP A 1 94 ? -24.291 40.161 4.773 1.00 69.75 94 ASP A O 1
ATOM 748 N N . PHE A 1 95 ? -23.627 41.648 3.237 1.00 69.00 95 PHE A N 1
ATOM 749 C CA . PHE A 1 95 ? -24.691 41.408 2.258 1.00 69.00 95 PHE A CA 1
ATOM 750 C C . PHE A 1 95 ? -24.131 41.067 0.871 1.00 69.00 95 PHE A C 1
ATOM 752 O O . PHE A 1 95 ? -23.033 41.485 0.500 1.00 69.00 95 PHE A O 1
ATOM 759 N N . PHE A 1 96 ? -24.937 40.388 0.059 1.00 72.81 96 PHE A N 1
ATOM 760 C CA . PHE A 1 96 ? -24.813 40.356 -1.397 1.00 72.81 96 PHE A CA 1
ATOM 761 C C . PHE A 1 96 ? -25.910 41.213 -2.029 1.00 72.81 96 PHE A C 1
ATOM 763 O O . PHE A 1 96 ? -27.050 41.205 -1.577 1.00 72.81 96 PHE A O 1
ATOM 770 N N . CYS A 1 97 ? -25.580 41.970 -3.078 1.00 74.50 97 CYS A N 1
ATOM 771 C CA . CYS A 1 97 ? -26.591 42.673 -3.865 1.00 74.50 97 CYS A CA 1
ATOM 772 C C . CYS A 1 97 ? -27.027 41.796 -5.040 1.00 74.50 97 CYS A C 1
ATOM 774 O O . CYS A 1 97 ? -26.287 41.654 -6.015 1.00 74.50 97 CYS A O 1
ATOM 776 N N . ASP A 1 98 ? -28.232 41.235 -4.955 1.00 68.50 98 ASP A N 1
ATOM 777 C CA . ASP A 1 98 ? -28.744 40.298 -5.962 1.00 68.50 98 ASP A CA 1
ATOM 778 C C . ASP A 1 98 ? -29.153 41.022 -7.247 1.00 68.50 98 ASP A C 1
ATOM 780 O O . ASP A 1 98 ? -28.965 40.538 -8.365 1.00 68.50 98 ASP A O 1
ATOM 784 N N . ARG A 1 99 ? -29.741 42.211 -7.089 1.00 77.06 99 ARG A N 1
ATOM 785 C CA . ARG A 1 99 ? -30.289 43.021 -8.180 1.00 77.06 99 ARG A CA 1
ATOM 786 C C . ARG A 1 99 ? -30.372 44.486 -7.779 1.00 77.06 99 ARG A C 1
ATOM 788 O O . ARG A 1 99 ? -30.648 44.816 -6.628 1.00 77.06 99 ARG A O 1
ATOM 795 N N . TRP A 1 100 ? -30.208 45.367 -8.761 1.00 83.62 100 TRP A N 1
ATOM 796 C CA . TRP A 1 100 ? -30.490 46.789 -8.604 1.00 83.62 100 TRP A CA 1
ATOM 797 C C . TRP A 1 100 ? -31.116 47.393 -9.858 1.00 83.62 100 TRP A C 1
ATOM 799 O O . TRP A 1 100 ? -30.949 46.879 -10.965 1.00 83.62 100 TRP A O 1
ATOM 809 N N . GLN A 1 101 ? -31.830 48.503 -9.682 1.00 85.25 101 GLN A N 1
ATOM 810 C CA . GLN A 1 101 ? -32.476 49.247 -10.756 1.00 85.25 101 GLN A CA 1
ATOM 811 C C . GLN A 1 101 ? -32.304 50.756 -10.557 1.00 85.25 101 GLN A C 1
ATOM 813 O O . GLN A 1 101 ? -32.523 51.277 -9.466 1.00 85.25 101 GLN A O 1
ATOM 818 N N . GLU A 1 102 ? -31.947 51.460 -11.632 1.00 88.62 102 GLU A N 1
ATOM 819 C CA . GLU A 1 102 ? -31.879 52.924 -11.689 1.00 88.62 102 GLU A CA 1
ATOM 820 C C . GLU A 1 102 ? -33.203 53.487 -12.227 1.00 88.62 102 GLU A C 1
ATOM 822 O O . GLU A 1 102 ? -33.680 53.058 -13.278 1.00 88.62 102 GLU A O 1
ATOM 827 N N . ILE A 1 103 ? -33.793 54.460 -11.533 1.00 83.50 103 ILE A N 1
ATOM 828 C CA . ILE A 1 103 ? -35.077 55.075 -11.893 1.00 83.50 103 ILE A CA 1
ATOM 829 C C . ILE A 1 103 ? -34.890 56.601 -11.951 1.00 83.50 103 ILE A C 1
ATOM 831 O O . ILE A 1 103 ? -34.616 57.208 -10.919 1.00 83.50 103 ILE A O 1
ATOM 835 N N . PRO A 1 104 ? -35.005 57.266 -13.114 1.00 79.25 104 PRO A N 1
ATOM 836 C CA . PRO A 1 104 ? -34.941 58.724 -13.173 1.00 79.25 104 PRO A CA 1
ATOM 837 C C . PRO A 1 104 ? -36.208 59.328 -12.554 1.00 79.25 104 PRO A C 1
ATOM 839 O O . PRO A 1 104 ? -37.320 58.955 -12.920 1.00 79.25 104 PRO A O 1
ATOM 842 N N . VAL A 1 105 ? -36.040 60.271 -11.627 1.00 76.75 105 VAL A N 1
ATOM 843 C CA . VAL A 1 105 ? -37.155 60.937 -10.916 1.00 76.75 105 VAL A CA 1
ATOM 844 C C . VAL A 1 105 ? -37.246 62.435 -11.226 1.00 76.75 105 VAL A C 1
ATOM 846 O O . VAL A 1 105 ? -38.255 63.064 -10.923 1.00 76.75 105 VAL A O 1
ATOM 849 N N . GLY A 1 106 ? -36.235 63.003 -11.891 1.00 74.00 106 GLY A N 1
ATOM 850 C CA . GLY A 1 106 ? -36.215 64.382 -12.383 1.00 74.00 106 GLY A CA 1
ATOM 851 C C . GLY A 1 106 ? -34.895 64.710 -13.086 1.00 74.00 106 GLY A C 1
ATOM 852 O O . GLY A 1 106 ? -33.976 63.892 -13.112 1.00 74.00 106 GLY A O 1
ATOM 853 N N . GLU A 1 107 ? -34.774 65.906 -13.663 1.00 72.56 107 GLU A N 1
ATOM 854 C CA . GLU A 1 107 ? -33.542 66.320 -14.345 1.00 72.56 107 GLU A CA 1
ATOM 855 C C . GLU A 1 107 ? -32.373 66.397 -13.346 1.00 72.56 107 GLU A C 1
ATOM 857 O O . GLU A 1 107 ? -32.374 67.205 -12.421 1.00 72.56 107 GLU A O 1
ATOM 862 N N . GLY A 1 108 ? -31.394 65.501 -13.502 1.00 74.19 108 GLY A N 1
ATOM 863 C CA . GLY A 1 108 ? -30.231 65.393 -12.619 1.00 74.19 108 GLY A CA 1
ATOM 864 C C . GLY A 1 108 ? -30.422 64.536 -11.360 1.00 74.19 108 GLY A C 1
ATOM 865 O O . GLY A 1 108 ? -29.432 64.337 -10.648 1.00 74.19 108 GLY A O 1
ATOM 866 N N . TYR A 1 109 ? -31.618 63.976 -11.120 1.00 76.38 109 TYR A N 1
ATOM 867 C CA . TYR A 1 109 ? -31.954 63.196 -9.920 1.00 76.38 109 TYR A CA 1
ATOM 868 C C . TYR A 1 109 ? -32.501 61.794 -10.235 1.00 76.38 109 TYR A C 1
ATOM 870 O O . TYR A 1 109 ? -33.300 61.593 -11.153 1.00 76.38 109 TYR A O 1
ATOM 878 N N . TRP A 1 110 ? -32.095 60.819 -9.425 1.00 80.69 110 TRP A N 1
ATOM 879 C CA . TRP A 1 110 ? -32.314 59.391 -9.635 1.00 80.69 110 TRP A CA 1
ATOM 880 C C . TRP A 1 110 ? -32.751 58.698 -8.354 1.00 80.69 110 TRP A C 1
ATOM 882 O O . TRP A 1 110 ? -32.417 59.121 -7.263 1.00 80.69 110 TRP A O 1
ATOM 892 N N . GLN A 1 111 ? -33.454 57.593 -8.475 1.00 80.88 111 GLN A N 1
ATOM 893 C CA . GLN A 1 111 ? -33.740 56.666 -7.398 1.00 80.88 111 GLN A CA 1
ATOM 894 C C . GLN A 1 111 ? -33.048 55.345 -7.732 1.00 80.88 111 GLN A C 1
ATOM 896 O O . GLN A 1 111 ? -33.052 54.916 -8.886 1.00 80.88 111 GLN A O 1
ATOM 901 N N . ILE A 1 112 ? -32.438 54.707 -6.736 1.00 78.56 112 ILE A N 1
ATOM 902 C CA . ILE A 1 112 ? -31.861 53.371 -6.871 1.00 78.56 112 ILE A CA 1
ATOM 903 C C . ILE A 1 112 ? -32.701 52.416 -6.029 1.00 78.56 112 ILE A C 1
ATOM 905 O O . ILE A 1 112 ? -32.876 52.638 -4.832 1.00 78.56 112 ILE A O 1
ATOM 909 N N . ALA A 1 113 ? -33.225 51.369 -6.664 1.00 78.69 113 ALA A N 1
ATOM 910 C CA . ALA A 1 113 ? -33.830 50.231 -5.985 1.00 78.69 113 ALA A CA 1
ATOM 911 C C . ALA A 1 113 ? -32.802 49.095 -5.898 1.00 78.69 113 ALA A C 1
ATOM 913 O O . ALA A 1 113 ? -32.170 48.783 -6.904 1.00 78.69 113 ALA A O 1
ATOM 914 N N . LEU A 1 114 ? -32.627 48.491 -4.726 1.00 77.12 114 LEU A N 1
ATOM 915 C CA . LEU A 1 114 ? -31.657 47.434 -4.432 1.00 77.12 114 LEU A CA 1
ATOM 916 C C . LEU A 1 114 ? -32.382 46.256 -3.787 1.00 77.12 114 LEU A C 1
ATOM 918 O O . LEU A 1 114 ? -33.276 46.481 -2.979 1.00 77.12 114 LEU A O 1
ATOM 922 N N . THR A 1 115 ? -31.951 45.034 -4.078 1.00 77.81 115 THR A N 1
ATOM 923 C CA . THR A 1 115 ? -32.230 43.862 -3.239 1.00 77.81 115 THR A CA 1
ATOM 924 C C . THR A 1 115 ? -30.906 43.403 -2.640 1.00 77.81 115 THR A C 1
ATOM 926 O O . THR A 1 115 ? -29.978 43.082 -3.388 1.00 77.81 115 THR A O 1
ATOM 929 N N . LEU A 1 116 ? -30.797 43.456 -1.313 1.00 69.56 116 LEU A N 1
ATOM 930 C CA . LEU A 1 116 ? -29.631 43.013 -0.553 1.00 69.56 116 LEU A CA 1
ATOM 931 C C . LEU A 1 116 ? -29.989 41.757 0.241 1.00 69.56 116 LEU A C 1
ATOM 933 O O . LEU A 1 116 ? -30.879 41.821 1.082 1.00 69.56 116 LEU A O 1
ATOM 937 N N . THR A 1 117 ? -29.283 40.654 0.028 1.00 66.81 117 THR A N 1
ATOM 938 C CA . THR A 1 117 ? -29.461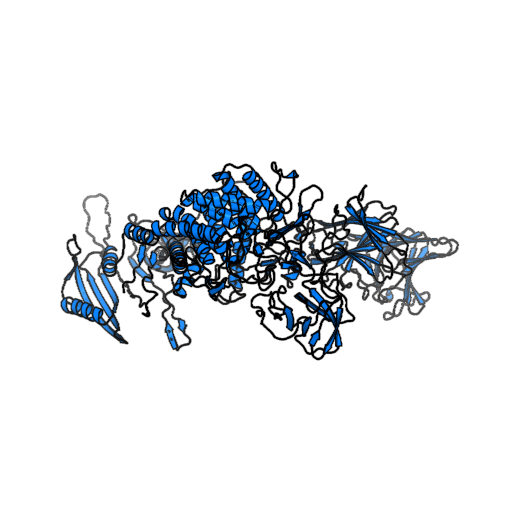 39.417 0.798 1.00 66.81 117 THR A CA 1
ATOM 939 C C . THR A 1 117 ? -28.331 39.253 1.805 1.00 66.81 117 THR A C 1
ATOM 941 O O . THR A 1 117 ? -27.156 39.378 1.460 1.00 66.81 117 THR A O 1
ATOM 944 N N . LEU A 1 118 ? -28.680 39.031 3.071 1.00 60.88 118 LEU A N 1
ATOM 945 C CA . LEU A 1 118 ? -27.738 38.870 4.172 1.00 60.88 118 LEU A CA 1
ATOM 946 C C . LEU A 1 118 ? -26.920 37.585 3.987 1.00 60.88 118 LEU A C 1
ATOM 948 O O . LEU A 1 118 ? -27.464 36.526 3.686 1.00 60.88 118 LEU A O 1
ATOM 952 N N . THR A 1 119 ? -25.610 37.664 4.212 1.00 50.19 119 THR A N 1
ATOM 953 C CA . THR A 1 119 ? -24.687 36.514 4.109 1.00 50.19 119 THR A CA 1
ATOM 954 C C . THR A 1 119 ? -24.808 35.505 5.246 1.00 50.19 119 THR A C 1
ATOM 956 O O . THR A 1 119 ? -24.243 34.414 5.145 1.00 50.19 119 THR A O 1
ATOM 959 N N . ASN A 1 120 ? -25.562 35.819 6.303 1.00 43.72 120 ASN A N 1
ATOM 960 C CA . ASN A 1 120 ? -25.875 34.853 7.346 1.00 43.72 120 ASN A CA 1
ATOM 961 C C . ASN A 1 120 ? -26.931 33.878 6.827 1.00 43.72 120 ASN A C 1
ATOM 963 O O . ASN A 1 120 ? -28.120 33.986 7.125 1.00 43.72 120 ASN A O 1
ATOM 967 N N . TYR A 1 121 ? -26.456 32.887 6.078 1.00 37.84 121 TYR A N 1
ATOM 968 C CA . TYR A 1 121 ? -27.061 31.570 6.071 1.00 37.84 121 TYR A CA 1
ATOM 969 C C . TYR A 1 121 ? -27.194 31.142 7.534 1.00 37.84 121 TYR A C 1
ATOM 971 O O . TYR A 1 121 ? -26.215 30.739 8.161 1.00 37.84 121 TYR A O 1
ATOM 979 N N . TRP A 1 122 ? -28.392 31.244 8.106 1.00 31.84 122 TRP A N 1
ATOM 980 C CA . TRP A 1 122 ? -28.709 30.489 9.310 1.00 31.84 122 TRP A CA 1
ATOM 981 C C . TRP A 1 122 ? -28.774 29.020 8.898 1.00 31.84 122 TRP A C 1
ATOM 983 O O . TRP A 1 122 ? -29.847 28.456 8.702 1.00 31.84 122 TRP A O 1
ATOM 993 N N . GLU A 1 123 ? -27.617 28.394 8.699 1.00 36.06 123 GLU A N 1
ATOM 994 C CA . GLU A 1 123 ? -27.566 26.950 8.729 1.00 36.06 123 GLU A CA 1
ATOM 995 C C . GLU A 1 123 ? -27.952 26.537 10.149 1.00 36.06 123 GLU A C 1
ATOM 997 O O . GLU A 1 123 ? -27.260 26.838 11.121 1.00 36.06 123 GLU A O 1
ATOM 1002 N N . VAL A 1 124 ? -29.026 25.763 10.269 1.00 38.72 124 VAL A N 1
ATOM 1003 C CA . VAL A 1 124 ? -29.429 25.036 11.489 1.00 38.72 124 VAL A CA 1
ATOM 1004 C C . VAL A 1 124 ? -28.354 23.998 11.916 1.00 38.72 124 VAL A C 1
ATOM 1006 O O . VAL A 1 124 ? -28.568 23.171 12.796 1.00 38.72 124 VAL A O 1
ATOM 1009 N N . ASN A 1 125 ? -27.152 24.060 11.333 1.00 38.38 125 ASN A N 1
ATOM 1010 C CA . ASN A 1 125 ? -26.003 23.190 11.553 1.00 38.38 125 ASN A CA 1
ATOM 1011 C C . ASN A 1 125 ? -25.401 23.288 12.966 1.00 38.38 125 ASN A C 1
ATOM 1013 O O . ASN A 1 125 ? -24.515 22.498 13.283 1.00 38.38 125 ASN A O 1
ATOM 1017 N N . GLU A 1 126 ? -25.854 24.211 13.820 1.00 40.34 126 GLU A N 1
ATOM 1018 C CA . GLU A 1 126 ? -25.372 24.361 15.204 1.00 40.34 126 GLU A CA 1
ATOM 1019 C C . GLU A 1 126 ? -26.311 23.771 16.274 1.00 40.34 126 GLU A C 1
ATOM 1021 O O . GLU A 1 126 ? -25.957 23.791 17.459 1.00 40.34 126 GLU A O 1
ATOM 1026 N N . CYS A 1 127 ? -27.474 23.227 15.885 1.00 43.03 127 CYS A N 1
ATOM 1027 C CA . CYS A 1 127 ? -28.412 22.585 16.808 1.00 43.03 127 CYS A CA 1
ATOM 1028 C C . CYS A 1 127 ? -28.420 21.053 16.651 1.00 43.03 127 CYS A C 1
ATOM 1030 O O . CYS A 1 127 ? -28.483 20.521 15.544 1.00 43.03 127 CYS A O 1
ATOM 1032 N N . LEU A 1 128 ? -28.422 20.319 17.765 1.00 41.59 128 LEU A N 1
ATOM 1033 C CA . LEU A 1 128 ? -28.588 18.861 17.778 1.00 41.59 128 LEU A CA 1
ATOM 1034 C C . LEU A 1 128 ? -30.081 18.513 17.873 1.00 41.59 128 LEU A C 1
ATOM 1036 O O . LEU A 1 128 ? -30.747 18.897 18.823 1.00 41.59 128 LEU A O 1
ATOM 1040 N N . ILE A 1 129 ? -30.634 17.766 16.921 1.00 47.97 129 ILE A N 1
ATOM 1041 C CA . ILE A 1 129 ? -31.985 17.197 17.066 1.00 47.97 129 ILE A CA 1
ATOM 1042 C C . ILE A 1 129 ? -31.866 15.906 17.886 1.00 47.97 129 ILE A C 1
ATOM 1044 O O . ILE A 1 129 ? -31.093 15.019 17.519 1.00 47.97 129 ILE A O 1
ATOM 1048 N N . ARG A 1 130 ? -32.596 15.801 19.000 1.00 39.28 130 ARG A N 1
ATOM 1049 C CA . ARG A 1 130 ? -32.721 14.574 19.790 1.00 39.28 130 ARG A CA 1
ATOM 1050 C C . ARG A 1 130 ? -33.814 13.706 19.163 1.00 39.28 130 ARG A C 1
ATOM 1052 O O . ARG A 1 130 ? -34.997 14.005 19.277 1.00 39.28 130 ARG A O 1
ATOM 1059 N N . GLU A 1 131 ? -33.396 12.635 18.496 1.00 46.34 131 GLU A N 1
ATOM 1060 C CA . GLU A 1 131 ? -34.244 11.592 17.902 1.00 46.34 131 GLU A CA 1
ATOM 1061 C C . GLU A 1 131 ? -34.732 10.600 18.975 1.00 46.34 131 GLU A C 1
ATOM 1063 O O . GLU A 1 131 ? -34.434 9.409 18.903 1.00 46.34 131 GLU A O 1
ATOM 1068 N N . SER A 1 132 ? -35.419 11.054 20.027 1.00 35.94 132 SER A N 1
ATOM 1069 C CA . SER A 1 132 ? -35.769 10.157 21.142 1.00 35.94 132 SER A CA 1
ATOM 1070 C C . SER A 1 132 ? -36.715 8.997 20.794 1.00 35.94 132 SER A C 1
ATOM 1072 O O . SER A 1 132 ? -36.903 8.147 21.654 1.00 35.94 132 SER A O 1
ATOM 1074 N N . ASP A 1 133 ? -37.233 8.879 19.562 1.00 37.03 133 ASP A N 1
ATOM 1075 C CA . ASP A 1 133 ? -38.357 7.974 19.265 1.00 37.03 133 ASP A CA 1
ATOM 1076 C C . ASP A 1 133 ? -38.223 7.108 18.001 1.00 37.03 133 ASP A C 1
ATOM 1078 O O . ASP A 1 133 ? -39.219 6.592 17.491 1.00 37.03 133 ASP A O 1
ATOM 1082 N N . LEU A 1 134 ? -37.004 6.856 17.506 1.00 40.72 134 LEU A N 1
ATOM 1083 C CA . LEU A 1 134 ? -36.800 5.995 16.324 1.00 40.72 134 LEU A CA 1
ATOM 1084 C C . LEU A 1 134 ? -37.112 4.499 16.541 1.00 40.72 134 LEU A C 1
ATOM 1086 O O . LEU A 1 134 ? -37.054 3.724 15.589 1.00 40.72 134 LEU A O 1
ATOM 1090 N N . THR A 1 135 ? -37.491 4.082 17.752 1.00 37.41 135 THR A N 1
ATOM 1091 C CA . THR A 1 135 ? -38.011 2.729 18.018 1.00 37.41 135 THR A CA 1
ATOM 1092 C C . THR A 1 135 ? -39.532 2.619 17.878 1.00 37.41 135 THR A C 1
ATOM 1094 O O . THR A 1 135 ? -40.062 1.512 17.974 1.00 37.41 135 THR A O 1
ATOM 1097 N N . THR A 1 136 ? -40.253 3.719 17.618 1.00 35.94 136 THR A N 1
ATOM 1098 C CA . THR A 1 136 ? -41.711 3.684 17.431 1.00 35.94 136 THR A CA 1
ATOM 1099 C C . THR A 1 136 ? -42.109 3.937 15.977 1.00 35.94 136 THR A C 1
ATOM 1101 O O . THR A 1 136 ? -41.548 4.772 15.272 1.00 35.94 136 THR A O 1
ATOM 1104 N N . THR A 1 137 ? -43.099 3.178 15.507 1.00 31.59 137 THR A N 1
ATOM 1105 C CA . THR A 1 137 ? -43.622 3.127 14.128 1.00 31.59 137 THR A CA 1
ATOM 1106 C C . THR A 1 137 ? -44.384 4.383 13.680 1.00 31.59 137 THR A C 1
ATOM 1108 O O . THR A 1 137 ? -45.211 4.303 12.773 1.00 31.59 137 THR A O 1
ATOM 1111 N N . HIS A 1 138 ? -44.168 5.542 14.302 1.00 31.36 138 HIS A N 1
ATOM 1112 C CA . HIS A 1 138 ? -44.941 6.743 13.997 1.00 31.36 138 HIS A CA 1
ATOM 1113 C C . HIS A 1 138 ? -44.223 7.645 12.977 1.00 31.36 138 HIS A C 1
ATOM 1115 O O . HIS A 1 138 ? -43.026 7.918 13.117 1.00 31.36 138 HIS A O 1
ATOM 1121 N N . PRO A 1 139 ? -44.924 8.118 11.926 1.00 28.05 139 PRO A N 1
ATOM 1122 C CA . PRO A 1 139 ? -44.381 9.124 11.030 1.00 28.05 139 PRO A CA 1
ATOM 1123 C C . PRO A 1 139 ? -44.173 10.418 11.817 1.00 28.05 139 PRO A C 1
ATOM 1125 O O . PRO A 1 139 ? -45.098 10.976 12.399 1.00 28.05 139 PRO A O 1
ATOM 1128 N N . THR A 1 140 ? -42.935 10.893 11.846 1.00 32.75 140 THR A N 1
ATOM 1129 C CA . THR A 1 140 ? -42.575 12.199 12.391 1.00 32.75 140 THR A CA 1
ATOM 1130 C C . THR A 1 140 ? -43.136 13.259 11.440 1.00 32.75 140 THR A C 1
ATOM 1132 O O . THR A 1 140 ? -42.608 13.436 10.344 1.00 32.75 140 THR A O 1
ATOM 1135 N N . ILE A 1 141 ? -44.239 13.918 11.809 1.00 30.67 141 ILE A N 1
ATOM 1136 C CA . ILE A 1 141 ? -44.851 14.994 11.012 1.00 30.67 141 ILE A CA 1
ATOM 1137 C C . ILE A 1 141 ? -44.268 16.332 11.501 1.00 30.67 141 ILE A C 1
ATOM 1139 O O . ILE A 1 141 ? -44.495 16.698 12.654 1.00 30.67 141 ILE A O 1
ATOM 1143 N N . PRO A 1 142 ? -43.499 17.076 10.683 1.00 34.84 142 PRO A N 1
ATOM 1144 C CA . PRO A 1 142 ? -42.925 18.344 11.112 1.00 34.84 142 PRO A CA 1
ATOM 1145 C C . PRO A 1 142 ? -43.969 19.469 11.128 1.00 34.84 142 PRO A C 1
ATOM 1147 O O . PRO A 1 142 ? -44.739 19.646 10.184 1.00 34.84 142 PRO A O 1
ATOM 1150 N N . LEU A 1 143 ? -43.936 20.282 12.186 1.00 33.19 143 LEU A N 1
ATOM 1151 C CA . LEU A 1 143 ? -44.679 21.537 12.311 1.00 33.19 143 LEU A CA 1
ATOM 1152 C C . LEU A 1 143 ? -44.181 22.547 11.250 1.00 33.19 143 LEU A C 1
ATOM 1154 O O . LEU A 1 143 ? -42.996 22.887 11.226 1.00 33.19 143 LEU A O 1
ATOM 1158 N N . VAL A 1 144 ? -45.058 23.051 10.374 1.00 34.56 144 VAL A N 1
ATOM 1159 C CA . VAL A 1 144 ? -44.700 24.072 9.365 1.00 34.56 144 VAL A CA 1
ATOM 1160 C C . VAL A 1 144 ? -45.192 25.452 9.804 1.00 34.56 144 VAL A C 1
ATOM 1162 O O . VAL A 1 144 ? -46.324 25.843 9.529 1.00 34.56 144 VAL A O 1
ATOM 1165 N N . LEU A 1 145 ? -44.320 26.225 10.455 1.00 33.56 145 LEU A N 1
ATOM 1166 C CA . LEU A 1 145 ? -44.583 27.633 10.767 1.00 33.56 145 LEU A CA 1
ATOM 1167 C C . LEU A 1 145 ? -44.336 28.508 9.527 1.00 33.56 145 LEU A C 1
ATOM 1169 O O . LEU A 1 145 ? -43.194 28.765 9.152 1.00 33.56 145 LEU A O 1
ATOM 1173 N N . HIS A 1 146 ? -45.405 28.999 8.897 1.00 35.50 146 HIS A N 1
ATOM 1174 C CA . HIS A 1 146 ? -45.314 30.038 7.866 1.00 35.50 146 HIS A CA 1
ATOM 1175 C C . HIS A 1 146 ? -45.281 31.433 8.505 1.00 35.50 146 HIS A C 1
ATOM 1177 O O . HIS A 1 146 ? -46.318 31.945 8.927 1.00 35.50 146 HIS A O 1
ATOM 1183 N N . TYR A 1 147 ? -44.105 32.067 8.541 1.00 37.16 147 TYR A N 1
ATOM 1184 C CA . TYR A 1 147 ? -43.962 33.468 8.943 1.00 37.16 147 TYR A CA 1
ATOM 1185 C C . TYR A 1 147 ? -44.008 34.388 7.718 1.00 37.16 147 TYR A C 1
ATOM 1187 O O . TYR A 1 147 ? -43.120 34.357 6.871 1.00 37.16 147 TYR A O 1
ATOM 1195 N N . GLY A 1 148 ? -45.032 35.239 7.642 1.00 38.72 148 GLY A N 1
ATOM 1196 C CA . GLY A 1 148 ? -45.073 36.377 6.728 1.00 38.72 148 GLY A CA 1
ATOM 1197 C C . GLY A 1 148 ? -45.393 37.642 7.510 1.00 38.72 148 GLY A C 1
ATOM 1198 O O . GLY A 1 148 ? -46.485 37.772 8.061 1.00 38.72 148 GLY A O 1
ATOM 1199 N N . SER A 1 149 ? -44.448 38.577 7.565 1.00 38.56 149 SER A N 1
ATOM 1200 C CA . SER A 1 149 ? -44.688 39.935 8.047 1.00 38.56 149 SER A CA 1
ATOM 1201 C C . SER A 1 149 ? -44.540 40.908 6.886 1.00 38.56 149 SER A C 1
ATOM 1203 O O . SER A 1 149 ? -43.468 40.982 6.295 1.00 38.56 149 SER A O 1
ATOM 1205 N N . SER A 1 150 ? -45.574 41.684 6.576 1.00 36.91 150 SER A N 1
ATOM 1206 C CA . SER A 1 150 ? -45.432 42.889 5.757 1.00 36.91 150 SER A CA 1
ATOM 1207 C C . SER A 1 150 ? -45.363 44.104 6.685 1.00 36.91 150 SER A C 1
ATOM 1209 O O . SER A 1 150 ? -46.361 44.425 7.329 1.00 36.91 150 SER A O 1
ATOM 1211 N N . GLN A 1 151 ? -44.212 44.774 6.776 1.00 39.97 151 GLN A N 1
ATOM 1212 C CA . GLN A 1 151 ? -44.109 46.075 7.448 1.00 39.97 151 GLN A CA 1
ATOM 1213 C C . GLN A 1 151 ? -44.050 47.176 6.387 1.00 39.97 151 GLN A C 1
ATOM 1215 O O . GLN A 1 151 ? -43.149 47.181 5.554 1.00 39.97 151 GLN A O 1
ATOM 1220 N N . SER A 1 152 ? -45.008 48.105 6.407 1.00 34.78 152 SER A N 1
ATOM 1221 C CA . SER A 1 152 ? -44.964 49.329 5.600 1.00 34.78 152 SER A CA 1
ATOM 1222 C C . SER A 1 152 ? -44.634 50.523 6.497 1.00 34.78 152 SER A C 1
ATOM 1224 O O . SER A 1 152 ? -45.345 50.772 7.480 1.00 34.78 152 SER A O 1
ATOM 1226 N N . TYR A 1 153 ? -43.587 51.271 6.153 1.00 39.53 153 TYR A N 1
ATOM 1227 C CA . TYR A 1 153 ? -43.223 52.519 6.822 1.00 39.53 153 TYR A CA 1
ATOM 1228 C C . TYR A 1 153 ? -43.683 53.704 5.968 1.00 39.53 153 TYR A C 1
ATOM 1230 O O . TYR A 1 153 ? -43.356 53.758 4.787 1.00 39.53 153 TYR A O 1
ATOM 1238 N N . ASP A 1 154 ? -44.428 54.640 6.556 1.00 34.94 154 ASP A N 1
ATOM 1239 C CA . ASP A 1 154 ? -44.855 55.876 5.885 1.00 34.94 154 ASP A CA 1
ATOM 1240 C C . ASP A 1 154 ? -44.037 57.050 6.450 1.00 34.94 154 ASP A C 1
ATOM 1242 O O . ASP A 1 154 ? -44.067 57.312 7.659 1.00 34.94 154 ASP A O 1
ATOM 1246 N N . ALA A 1 155 ? -43.263 57.739 5.609 1.00 33.09 155 ALA A N 1
ATOM 1247 C CA . ALA A 1 155 ? -42.457 58.888 6.017 1.00 33.09 155 ALA A CA 1
ATOM 1248 C C . ALA A 1 155 ? -43.262 60.183 5.825 1.00 33.09 155 ALA A C 1
ATOM 1250 O O . ALA A 1 155 ? -43.491 60.625 4.702 1.00 33.09 155 ALA A O 1
ATOM 1251 N N . ARG A 1 156 ? -43.684 60.843 6.915 1.00 37.66 156 ARG A N 1
ATOM 1252 C CA . ARG A 1 156 ? -44.356 62.156 6.827 1.00 37.66 156 ARG A CA 1
ATOM 1253 C C . ARG A 1 156 ? -43.422 63.311 7.171 1.00 37.66 156 ARG A C 1
ATOM 1255 O O . ARG A 1 156 ? -42.779 63.323 8.218 1.00 37.66 156 ARG A O 1
ATOM 1262 N N . TYR A 1 157 ? -43.420 64.323 6.304 1.00 34.34 157 TYR A N 1
ATOM 1263 C CA . TYR A 1 157 ? -42.770 65.613 6.527 1.00 34.34 157 TYR A CA 1
ATOM 1264 C C . TYR A 1 157 ? -43.528 66.412 7.599 1.00 34.34 157 TYR A C 1
ATOM 1266 O O . TYR A 1 157 ? -44.649 66.867 7.367 1.00 34.34 157 TYR A O 1
ATOM 1274 N N . LEU A 1 158 ? -42.925 66.594 8.774 1.00 36.00 158 LEU A N 1
ATOM 1275 C CA . LEU A 1 158 ? -43.414 67.521 9.797 1.00 36.00 158 LEU A CA 1
ATOM 1276 C C . LEU A 1 158 ? -42.684 68.856 9.618 1.00 36.00 158 LEU A C 1
ATOM 1278 O O . LEU A 1 158 ? -41.527 68.993 10.001 1.00 36.00 158 LEU A O 1
ATOM 1282 N N . GLY A 1 159 ? -43.335 69.834 8.989 1.00 33.97 159 GLY A N 1
ATOM 1283 C CA . GLY A 1 159 ? -42.787 71.183 8.856 1.00 33.97 159 GLY A CA 1
ATOM 1284 C C . GLY A 1 159 ? -43.349 72.133 9.910 1.00 33.97 159 GLY A C 1
ATOM 1285 O O . GLY A 1 159 ? -44.558 72.148 10.114 1.00 33.97 159 GLY A O 1
ATOM 1286 N N . GLU A 1 160 ? -42.510 73.001 10.485 1.00 31.98 160 GLU A N 1
ATOM 1287 C CA . GLU A 1 160 ? -42.969 74.308 10.970 1.00 31.98 160 GLU A CA 1
ATOM 1288 C C . GLU A 1 160 ? -41.889 75.407 10.904 1.00 31.98 160 GLU A C 1
ATOM 1290 O O . GLU A 1 160 ? -40.698 75.152 10.736 1.00 31.98 160 GLU A O 1
ATOM 1295 N N . ARG A 1 161 ? -42.361 76.659 10.915 1.00 34.09 161 ARG A N 1
ATOM 1296 C CA . ARG A 1 161 ? -41.723 77.881 10.392 1.00 34.09 161 ARG A CA 1
ATOM 1297 C C . ARG A 1 161 ? -40.875 78.637 11.437 1.00 34.09 161 ARG A C 1
ATOM 1299 O O . ARG A 1 161 ? -41.156 78.638 12.625 1.00 34.09 161 ARG A O 1
ATOM 1306 N N . ILE A 1 162 ? -39.889 79.366 10.913 1.00 38.41 162 ILE A N 1
ATOM 1307 C CA . ILE A 1 162 ? -38.759 80.093 11.534 1.00 38.41 162 ILE A CA 1
ATOM 1308 C C . ILE A 1 162 ? -39.138 81.312 12.412 1.00 38.41 162 ILE A C 1
ATOM 1310 O O . ILE A 1 162 ? -39.991 82.100 12.002 1.00 38.41 162 ILE A O 1
ATOM 1314 N N . ARG A 1 163 ? -38.365 81.574 13.493 1.00 32.47 163 ARG A N 1
ATOM 1315 C CA . ARG A 1 163 ? -37.730 82.889 13.817 1.00 32.47 163 ARG A CA 1
ATOM 1316 C C . ARG A 1 163 ? -36.721 82.803 14.983 1.00 32.47 163 ARG A C 1
ATOM 1318 O O . ARG A 1 163 ? -37.114 82.559 16.114 1.00 32.47 163 ARG A O 1
ATOM 1325 N N . GLY A 1 164 ? -35.454 83.131 14.703 1.00 42.38 164 GLY A N 1
ATOM 1326 C CA . GLY A 1 164 ? -34.379 83.332 15.694 1.00 42.38 164 GLY A CA 1
ATOM 1327 C C . GLY A 1 164 ? -33.273 82.286 15.558 1.00 42.38 164 GLY A C 1
ATOM 1328 O O . GLY A 1 164 ? -33.414 81.184 16.064 1.00 42.38 164 GLY A O 1
ATOM 1329 N N . GLY A 1 165 ? -32.223 82.612 14.800 1.00 45.28 165 GLY A N 1
ATOM 1330 C CA . GLY A 1 165 ? -31.263 81.647 14.259 1.00 45.28 165 GLY A CA 1
ATOM 1331 C C . GLY A 1 165 ? -30.508 80.807 15.290 1.00 45.28 165 GLY A C 1
ATOM 1332 O O . GLY A 1 165 ? -29.902 81.375 16.187 1.00 45.28 165 GLY A O 1
ATOM 1333 N N . VAL A 1 166 ? -30.546 79.484 15.089 1.00 34.28 166 VAL A N 1
ATOM 1334 C CA . VAL A 1 166 ? -29.494 78.444 15.163 1.00 34.28 166 VAL A CA 1
ATOM 1335 C C . VAL A 1 166 ? -30.113 77.168 14.534 1.00 34.28 166 VAL A C 1
ATOM 1337 O O . VAL A 1 166 ? -31.324 76.977 14.620 1.00 34.28 166 VAL A O 1
ATOM 1340 N N . ASP A 1 167 ? -29.293 76.378 13.832 1.00 33.97 167 ASP A N 1
ATOM 1341 C CA . ASP A 1 167 ? -29.553 75.170 13.018 1.00 33.97 167 ASP A CA 1
ATOM 1342 C C . ASP A 1 167 ? -30.893 74.412 13.161 1.00 33.97 167 ASP A C 1
ATOM 1344 O O . ASP A 1 167 ? -31.254 73.891 14.217 1.00 33.97 167 ASP A O 1
ATOM 1348 N N . THR A 1 168 ? -31.570 74.210 12.024 1.00 33.09 168 THR A N 1
ATOM 1349 C CA . THR A 1 168 ? -32.669 73.246 11.853 1.00 33.09 168 THR A CA 1
ATOM 1350 C C . THR A 1 168 ? -32.128 71.838 11.581 1.00 33.09 168 THR A C 1
ATOM 1352 O O . THR A 1 168 ? -31.606 71.577 10.497 1.00 33.09 168 THR A O 1
ATOM 1355 N N . ARG A 1 169 ? -32.326 70.898 12.516 1.00 31.20 169 ARG A N 1
ATOM 1356 C CA . ARG A 1 169 ? -32.348 69.453 12.220 1.00 31.20 169 ARG A CA 1
ATOM 1357 C C . ARG A 1 169 ? -33.736 69.077 11.702 1.00 31.20 169 ARG A C 1
ATOM 1359 O O . ARG A 1 169 ? -34.710 69.181 12.442 1.00 31.20 169 ARG A O 1
ATOM 1366 N N . ALA A 1 170 ? -33.822 68.604 10.461 1.00 31.39 170 ALA A N 1
ATOM 1367 C CA . ALA A 1 170 ? -34.975 67.837 10.004 1.00 31.39 170 ALA A CA 1
ATOM 1368 C C . ALA A 1 170 ? -34.895 66.436 10.628 1.00 31.39 170 ALA A C 1
ATOM 1370 O O . ALA A 1 170 ? -34.007 65.656 10.298 1.00 31.39 170 ALA A O 1
ATOM 1371 N N . SER A 1 171 ? -35.785 66.130 11.567 1.00 32.56 171 SER A N 1
ATOM 1372 C CA . SER A 1 171 ? -35.987 64.770 12.063 1.00 32.56 171 SER A CA 1
ATOM 1373 C C . SER A 1 171 ? -37.205 64.168 11.367 1.00 32.56 171 SER A C 1
ATOM 1375 O O . SER A 1 171 ? -38.334 64.576 11.638 1.00 32.56 171 SER A O 1
ATOM 1377 N N . PHE A 1 172 ? -36.972 63.207 10.475 1.00 37.84 172 PHE A N 1
ATOM 1378 C CA . PHE A 1 172 ? -38.012 62.328 9.945 1.00 37.84 172 PHE A CA 1
ATOM 1379 C C . PHE A 1 172 ? -38.183 61.153 10.916 1.00 37.84 172 PHE A C 1
ATOM 1381 O O . PHE A 1 172 ? -37.204 60.497 11.263 1.00 37.84 172 PHE A O 1
ATOM 1388 N N . GLY A 1 173 ? -39.404 60.910 11.395 1.00 37.81 173 GLY A N 1
ATOM 1389 C CA . GLY A 1 173 ? -39.731 59.727 12.194 1.00 37.81 173 GLY A CA 1
ATOM 1390 C C . GLY A 1 173 ? -40.455 58.696 11.334 1.00 37.81 173 GLY A C 1
ATOM 1391 O O . GLY A 1 173 ? -41.438 59.040 10.681 1.00 37.81 173 GLY A O 1
ATOM 1392 N N . MET A 1 174 ? -39.987 57.446 11.334 1.00 34.09 174 MET A N 1
ATOM 1393 C CA . MET A 1 174 ? -40.679 56.316 10.705 1.00 34.09 174 MET A CA 1
ATOM 1394 C C . MET A 1 174 ? -41.588 55.655 11.749 1.00 34.09 174 MET A C 1
ATOM 1396 O O . MET A 1 174 ? -41.096 55.153 12.757 1.00 34.09 174 MET A O 1
ATOM 1400 N N . ASN A 1 175 ? -42.903 55.639 11.520 1.00 37.97 175 ASN A N 1
ATOM 1401 C CA . ASN A 1 175 ? -43.838 54.840 12.317 1.00 37.97 175 ASN A CA 1
ATOM 1402 C C . ASN A 1 175 ? -44.306 53.647 11.475 1.00 37.97 175 ASN A C 1
ATOM 1404 O O . ASN A 1 175 ? -44.792 53.834 10.360 1.00 37.97 175 ASN A O 1
ATOM 1408 N N . ALA A 1 176 ? -44.167 52.427 11.999 1.00 37.19 176 ALA A N 1
ATOM 1409 C CA . ALA A 1 176 ? -44.765 51.237 11.393 1.00 37.19 176 ALA A CA 1
ATOM 1410 C C . ALA A 1 176 ? -46.296 51.337 11.494 1.00 37.19 176 ALA A C 1
ATOM 1412 O O . ALA A 1 176 ? -46.820 51.569 12.586 1.00 37.19 176 ALA A O 1
ATOM 1413 N N . VAL A 1 177 ? -47.004 51.200 10.369 1.00 41.97 177 VAL A N 1
ATOM 1414 C CA . VAL A 1 177 ? -48.455 51.462 10.314 1.00 41.97 177 VAL A CA 1
ATOM 1415 C C . VAL A 1 177 ? -49.294 50.204 10.592 1.00 41.97 177 VAL A C 1
ATOM 1417 O O . VAL A 1 177 ? -50.393 50.338 11.117 1.00 41.97 177 VAL A O 1
ATOM 1420 N N . ASP A 1 178 ? -48.780 48.989 10.353 1.00 45.22 178 ASP A N 1
ATOM 1421 C CA . ASP A 1 178 ? -49.484 47.733 10.664 1.00 45.22 178 ASP A CA 1
ATOM 1422 C C . ASP A 1 178 ? -48.527 46.540 10.892 1.00 45.22 178 ASP A C 1
ATOM 1424 O O . ASP A 1 178 ? -47.544 46.387 10.175 1.00 45.22 178 ASP A O 1
ATOM 1428 N N . ASN A 1 179 ? -48.841 45.680 11.878 1.00 45.22 179 ASN A N 1
ATOM 1429 C CA . ASN A 1 179 ? -48.151 44.408 12.160 1.00 45.22 179 ASN A CA 1
ATOM 1430 C C . ASN A 1 179 ? -49.174 43.261 12.262 1.00 45.22 179 ASN A C 1
ATOM 1432 O O . ASN A 1 179 ? -49.915 43.182 13.247 1.00 45.22 179 ASN A O 1
ATOM 1436 N N . SER A 1 180 ? -49.191 42.354 11.284 1.00 45.81 180 SER A N 1
ATOM 1437 C CA . SER A 1 180 ? -49.948 41.093 11.329 1.00 45.81 180 SER A CA 1
ATOM 1438 C C . SER A 1 180 ? -49.023 39.899 11.123 1.00 45.81 180 SER A C 1
ATOM 1440 O O . SER A 1 180 ? -48.101 39.987 10.315 1.00 45.81 180 SER A O 1
ATOM 1442 N N . TRP A 1 181 ? -49.286 38.790 11.815 1.00 44.41 181 TRP A N 1
ATOM 1443 C CA . TRP A 1 181 ? -48.576 37.520 11.629 1.00 44.41 181 TRP A CA 1
ATOM 1444 C C . TRP A 1 181 ? -49.559 36.351 11.592 1.00 44.41 181 TRP A C 1
ATOM 1446 O O . TRP A 1 181 ? -50.607 36.412 12.238 1.00 44.41 181 TRP A O 1
ATOM 1456 N N . SER A 1 182 ? -49.218 35.303 10.841 1.00 44.19 182 SER A N 1
ATOM 1457 C CA . SER A 1 182 ? -49.977 34.054 10.741 1.00 44.19 182 SER A CA 1
ATOM 1458 C C . SER A 1 182 ? -49.203 32.881 11.342 1.00 44.19 182 SER A C 1
ATOM 1460 O O . SER A 1 182 ? -47.990 32.816 11.187 1.00 44.19 182 SER A O 1
ATOM 1462 N N . VAL A 1 183 ? -49.890 31.941 11.989 1.00 45.69 183 VAL A N 1
ATOM 1463 C CA . VAL A 1 183 ? -49.345 30.634 12.397 1.00 45.69 183 VAL A CA 1
ATOM 1464 C C . VAL A 1 183 ? -50.134 29.546 11.696 1.00 45.69 183 VAL A C 1
ATOM 1466 O O . VAL A 1 183 ? -51.351 29.670 11.592 1.00 45.69 183 VAL A O 1
ATOM 1469 N N . THR A 1 184 ? -49.443 28.512 11.211 1.00 43.41 184 THR A N 1
ATOM 1470 C CA . THR A 1 184 ? -50.047 27.289 10.667 1.00 43.41 184 THR A CA 1
ATOM 1471 C C . THR A 1 184 ? -49.448 26.071 11.374 1.00 43.41 184 THR A C 1
ATOM 1473 O O . THR A 1 184 ? -48.257 26.087 11.675 1.00 43.41 184 THR A O 1
ATOM 1476 N N . ALA A 1 185 ? -50.254 25.061 11.706 1.00 46.72 185 ALA A N 1
ATOM 1477 C CA . ALA A 1 185 ? -49.800 23.848 12.399 1.00 46.72 185 ALA A CA 1
ATOM 1478 C C . ALA A 1 185 ? -50.675 22.641 12.034 1.00 46.72 185 ALA A C 1
ATOM 1480 O O . ALA A 1 185 ? -51.872 22.807 11.827 1.00 46.72 185 ALA A O 1
ATOM 1481 N N . VAL A 1 186 ? -50.099 21.436 12.002 1.00 45.16 186 VAL A N 1
ATOM 1482 C CA . VAL A 1 186 ? -50.856 20.182 11.855 1.00 45.16 186 VAL A CA 1
ATOM 1483 C C . VAL A 1 186 ? -50.986 19.532 13.229 1.00 45.16 186 VAL A C 1
ATOM 1485 O O . VAL A 1 186 ? -49.980 19.374 13.912 1.00 45.16 186 VAL A O 1
ATOM 1488 N N . LEU A 1 187 ? -52.211 19.211 13.643 1.00 49.47 187 LEU A N 1
ATOM 1489 C CA . LEU A 1 187 ? -52.549 18.803 15.010 1.00 49.47 187 LEU A CA 1
ATOM 1490 C C . LEU A 1 187 ? -53.217 17.422 15.033 1.00 49.47 187 LEU A C 1
ATOM 1492 O O . LEU A 1 187 ? -53.987 17.095 14.122 1.00 49.47 187 LEU A O 1
ATOM 1496 N N . SER A 1 188 ? -52.963 16.644 16.090 1.00 50.97 188 SER A N 1
ATOM 1497 C CA . SER A 1 188 ? -53.688 15.397 16.385 1.00 50.97 188 SER A CA 1
ATOM 1498 C C . SER A 1 188 ? -55.157 15.672 16.773 1.00 50.97 188 SER A C 1
ATOM 1500 O O . SER A 1 188 ? -55.517 16.829 17.038 1.00 50.97 188 SER A O 1
ATOM 1502 N N . PRO A 1 189 ? -56.049 14.660 16.824 1.00 53.31 189 PRO A N 1
ATOM 1503 C CA . PRO A 1 189 ? -57.453 14.862 17.194 1.00 53.31 189 PRO A CA 1
ATOM 1504 C C . PRO A 1 189 ? -57.644 15.516 18.573 1.00 53.31 189 PRO A C 1
ATOM 1506 O O . PRO A 1 189 ? -58.485 16.408 18.727 1.00 53.31 189 PRO A O 1
ATOM 1509 N N . GLU A 1 190 ? -56.868 15.093 19.572 1.00 52.06 190 GLU A N 1
ATOM 1510 C CA . GLU A 1 190 ? -56.914 15.621 20.937 1.00 52.06 190 GLU A CA 1
ATOM 1511 C C . GLU A 1 190 ? -56.402 17.069 21.009 1.00 52.06 190 GLU A C 1
ATOM 1513 O O . GLU A 1 190 ? -57.093 17.935 21.552 1.00 52.06 190 GLU A O 1
ATOM 1518 N N . GLU A 1 191 ? -55.260 17.370 20.383 1.00 50.03 191 GLU A N 1
ATOM 1519 C CA . GLU A 1 191 ? -54.684 18.725 20.333 1.00 50.03 191 GLU A CA 1
ATOM 1520 C C . GLU A 1 191 ? -55.572 19.695 19.549 1.00 50.03 191 GLU A C 1
ATOM 1522 O O . GLU A 1 191 ? -55.750 20.852 19.932 1.00 50.03 191 GLU A O 1
ATOM 1527 N N . THR A 1 192 ? -56.203 19.215 18.474 1.00 54.00 192 THR A N 1
ATOM 1528 C CA . THR A 1 192 ? -57.171 19.995 17.697 1.00 54.00 192 THR A CA 1
ATOM 1529 C C . THR A 1 192 ? -58.328 20.439 18.583 1.00 54.00 192 THR A C 1
ATOM 1531 O O . THR A 1 192 ? -58.765 21.584 18.501 1.00 54.00 192 THR A O 1
ATOM 1534 N N . LYS A 1 193 ? -58.816 19.575 19.478 1.00 58.94 193 LYS A N 1
ATOM 1535 C CA . LYS A 1 193 ? -59.914 19.911 20.391 1.00 58.94 193 LYS A CA 1
ATOM 1536 C C . LYS A 1 1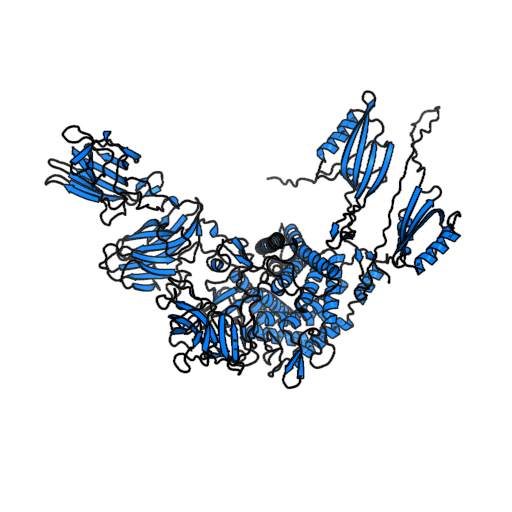93 ? -59.513 20.987 21.404 1.00 58.94 193 LYS A C 1
ATOM 1538 O O . LYS A 1 193 ? -60.317 21.880 21.687 1.00 58.94 193 LYS A O 1
ATOM 1543 N N . GLU A 1 194 ? -58.290 20.938 21.921 1.00 57.34 194 GLU A N 1
ATOM 1544 C CA . GLU A 1 194 ? -57.757 21.950 22.841 1.00 57.34 194 GLU A CA 1
ATOM 1545 C C . GLU A 1 194 ? -57.521 23.292 22.141 1.00 57.34 194 GLU A C 1
ATOM 1547 O O . GLU A 1 194 ? -57.957 24.331 22.640 1.00 57.34 194 GLU A O 1
ATOM 1552 N N . VAL A 1 195 ? -56.933 23.274 20.943 1.00 54.09 195 VAL A N 1
ATOM 1553 C CA . VAL A 1 195 ? -56.695 24.475 20.131 1.00 54.09 195 VAL A CA 1
ATOM 1554 C C . VAL A 1 195 ? -58.014 25.105 19.674 1.00 54.09 195 VAL A C 1
ATOM 1556 O O . VAL A 1 195 ? -58.190 26.315 19.803 1.00 54.09 195 VAL A O 1
ATOM 1559 N N . LEU A 1 196 ? -58.993 24.309 19.231 1.00 58.59 196 LEU A N 1
ATOM 1560 C CA . LEU A 1 196 ? -60.333 24.795 18.879 1.00 58.59 196 LEU A CA 1
ATOM 1561 C C . LEU A 1 196 ? -61.060 25.413 20.080 1.00 58.59 196 LEU A C 1
ATOM 1563 O O . LEU A 1 196 ? -61.744 26.425 19.924 1.00 58.59 196 LEU A O 1
ATOM 1567 N N . THR A 1 197 ? -60.890 24.847 21.278 1.00 61.31 197 THR A N 1
ATOM 1568 C CA . THR A 1 197 ? -61.444 25.410 22.520 1.00 61.31 197 THR A CA 1
ATOM 1569 C C . THR A 1 197 ? -60.758 26.733 22.863 1.00 61.31 197 THR A C 1
ATOM 1571 O O . THR A 1 197 ? -61.425 27.744 23.084 1.00 61.31 197 THR A O 1
ATOM 1574 N N . PHE A 1 198 ? -59.423 26.769 22.812 1.00 60.59 198 PHE A N 1
ATOM 1575 C CA . PHE A 1 198 ? -58.628 27.968 23.065 1.00 60.59 198 PHE A CA 1
ATOM 1576 C C . PHE A 1 198 ? -59.003 29.128 22.128 1.00 60.59 198 PHE A C 1
ATOM 1578 O O . PHE A 1 198 ? -59.195 30.254 22.594 1.00 60.59 198 PHE A O 1
ATOM 1585 N N . LEU A 1 199 ? -59.139 28.855 20.827 1.00 58.72 199 LEU A N 1
ATOM 1586 C CA . LEU A 1 199 ? -59.459 29.853 19.802 1.00 58.72 199 LEU A CA 1
ATOM 1587 C C . LEU A 1 199 ? -60.929 30.263 19.820 1.00 58.72 199 LEU A C 1
ATOM 1589 O O . LEU A 1 199 ? -61.224 31.448 19.665 1.00 58.72 199 LEU A O 1
ATOM 1593 N N . GLY A 1 200 ? -61.844 29.315 20.037 1.00 58.50 200 GLY A N 1
ATOM 1594 C CA . GLY A 1 200 ? -63.277 29.583 20.144 1.00 58.50 200 GLY A CA 1
ATOM 1595 C C . GLY A 1 200 ? -63.620 30.505 21.318 1.00 58.50 200 GLY A C 1
ATOM 1596 O O . GLY A 1 200 ? -64.532 31.320 21.213 1.00 58.50 200 GLY A O 1
ATOM 1597 N N . GLU A 1 201 ? -62.851 30.436 22.407 1.00 57.56 201 GLU A N 1
ATOM 1598 C CA . GLU A 1 201 ? -63.006 31.311 23.575 1.00 57.56 201 GLU A CA 1
ATOM 1599 C C . GLU A 1 201 ? -62.365 32.702 23.402 1.00 57.56 201 GLU A C 1
ATOM 1601 O O . GLU A 1 201 ? -62.762 33.649 24.087 1.00 57.56 201 GLU A O 1
ATOM 1606 N N . ARG A 1 202 ? -61.351 32.845 22.531 1.00 57.72 202 ARG A N 1
ATOM 1607 C CA . ARG A 1 202 ? -60.441 34.013 22.540 1.00 57.72 202 ARG A CA 1
ATOM 1608 C C . ARG A 1 202 ? -60.348 34.786 21.223 1.00 57.72 202 ARG A C 1
ATOM 1610 O O . ARG A 1 202 ? -59.986 35.960 21.257 1.00 57.72 202 ARG A O 1
ATOM 1617 N N . CYS A 1 203 ? -60.691 34.211 20.071 1.00 53.12 203 CYS A N 1
ATOM 1618 C CA . CYS A 1 203 ? -60.699 34.954 18.807 1.00 53.12 203 CYS A CA 1
ATOM 1619 C C . CYS A 1 203 ? -61.927 35.872 18.709 1.00 53.12 203 CYS A C 1
ATOM 1621 O O . CYS A 1 203 ? -63.063 35.436 18.870 1.00 53.12 203 CYS A O 1
ATOM 1623 N N . GLY A 1 204 ? -61.678 37.166 18.476 1.00 56.97 204 GLY A N 1
ATOM 1624 C CA . GLY A 1 204 ? -62.667 38.247 18.604 1.00 56.97 204 GLY A CA 1
ATOM 1625 C C . GLY A 1 204 ? -62.560 39.068 19.901 1.00 56.97 204 GLY A C 1
ATOM 1626 O O . GLY A 1 204 ? -63.142 40.147 19.965 1.00 56.97 204 GLY A O 1
ATOM 1627 N N . ASN A 1 205 ? -61.774 38.620 20.890 1.00 54.62 205 ASN A N 1
ATOM 1628 C CA . ASN A 1 205 ? -61.482 39.350 22.129 1.00 54.62 205 ASN A CA 1
ATOM 1629 C C . ASN A 1 205 ? -59.970 39.565 22.312 1.00 54.62 205 ASN A C 1
ATOM 1631 O O . ASN A 1 205 ? -59.143 38.810 21.799 1.00 54.62 205 ASN A O 1
ATOM 1635 N N . SER A 1 206 ? -59.602 40.597 23.073 1.00 53.84 206 SER A N 1
ATOM 1636 C CA . SER A 1 206 ? -58.227 40.779 23.540 1.00 53.84 206 SER A CA 1
ATOM 1637 C C . SER A 1 206 ? -57.921 39.769 24.644 1.00 53.84 206 SER A C 1
ATOM 1639 O O . SER A 1 206 ? -58.659 39.712 25.627 1.00 53.84 206 SER A O 1
ATOM 1641 N N . PHE A 1 207 ? -56.843 38.995 24.519 1.00 54.16 207 PHE A N 1
ATOM 1642 C CA . PHE A 1 207 ? -56.405 38.076 25.575 1.00 54.16 207 PHE A CA 1
ATOM 1643 C C . PHE A 1 207 ? -55.003 38.431 26.068 1.00 54.16 207 PHE A C 1
ATOM 1645 O O . PHE A 1 207 ? -54.137 38.829 25.289 1.00 54.16 207 PHE A O 1
ATOM 1652 N N . GLU A 1 208 ? -54.804 38.317 27.379 1.00 49.84 208 GLU A N 1
ATOM 1653 C CA . GLU A 1 208 ? -53.529 38.569 28.044 1.00 49.84 208 GLU A CA 1
ATOM 1654 C C . GLU A 1 208 ? -52.778 37.248 28.225 1.00 49.84 208 GLU A C 1
ATOM 1656 O O . GLU A 1 208 ? -53.308 36.292 28.793 1.00 49.84 208 GLU A O 1
ATOM 1661 N N . PHE A 1 209 ? -51.553 37.184 27.709 1.00 45.12 209 PHE A N 1
ATOM 1662 C CA . PHE A 1 209 ? -50.675 36.029 27.861 1.00 45.12 209 PHE A CA 1
ATOM 1663 C C . PHE A 1 209 ? -49.660 36.316 28.970 1.00 45.12 209 PHE A C 1
ATOM 1665 O O . PHE A 1 209 ? -48.896 37.279 28.870 1.00 45.12 209 PHE A O 1
ATOM 1672 N N . ASN A 1 210 ? -49.678 35.503 30.029 1.00 43.38 210 ASN A N 1
ATOM 1673 C CA . ASN A 1 210 ? -48.839 35.662 31.218 1.00 43.38 210 ASN A CA 1
ATOM 1674 C C . ASN A 1 210 ? -47.770 34.564 31.268 1.00 43.38 210 ASN A C 1
ATOM 1676 O O . ASN A 1 210 ? -48.106 33.383 31.218 1.00 43.38 210 ASN A O 1
ATOM 1680 N N . LEU A 1 211 ? -46.502 34.947 31.441 1.00 37.66 211 LEU A N 1
ATOM 1681 C CA . LEU A 1 211 ? -45.422 34.012 31.775 1.00 37.66 211 LEU A CA 1
ATOM 1682 C C . LEU A 1 211 ? -45.247 33.930 33.301 1.00 37.66 211 LEU A C 1
ATOM 1684 O O . LEU A 1 211 ? -45.483 34.929 33.992 1.00 37.66 211 LEU A O 1
ATOM 1688 N N . PRO A 1 212 ? -44.773 32.795 33.850 1.00 30.23 212 PRO A N 1
ATOM 1689 C CA . PRO A 1 212 ? -44.382 32.717 35.252 1.00 30.23 212 PRO A CA 1
ATOM 1690 C C . PRO A 1 212 ? -43.321 33.783 35.568 1.00 30.23 212 PRO A C 1
ATOM 1692 O O . PRO A 1 212 ? -42.209 33.748 35.050 1.00 30.23 212 PRO A O 1
ATOM 1695 N N . GLY A 1 213 ? -43.683 34.761 36.400 1.00 37.03 213 GLY A N 1
ATOM 1696 C CA . GLY A 1 213 ? -42.781 35.834 36.828 1.00 37.03 213 GLY A CA 1
ATOM 1697 C C . GLY A 1 213 ? -42.738 37.086 35.941 1.00 37.03 213 GLY A C 1
ATOM 1698 O O . GLY A 1 213 ? -41.915 37.957 36.218 1.00 37.03 213 GLY A O 1
ATOM 1699 N N . GLN A 1 214 ? -43.605 37.234 34.927 1.00 40.62 214 GLN A N 1
ATOM 1700 C CA . GLN A 1 214 ? -43.727 38.487 34.157 1.00 40.62 214 GLN A CA 1
ATOM 1701 C C . GLN A 1 214 ? -45.172 38.993 34.049 1.00 40.62 214 GLN A C 1
ATOM 1703 O O . GLN A 1 214 ? -46.121 38.215 34.079 1.00 40.62 214 GLN A O 1
ATOM 1708 N N . THR A 1 215 ? -45.334 40.313 33.915 1.00 43.56 215 THR A N 1
ATOM 1709 C CA . THR A 1 215 ? -46.623 40.960 33.631 1.00 43.56 215 THR A CA 1
ATOM 1710 C C . THR A 1 215 ? -47.051 40.710 32.185 1.00 43.56 215 THR A C 1
ATOM 1712 O O . THR A 1 215 ? -46.242 40.815 31.260 1.00 43.56 215 THR A O 1
ATOM 1715 N N . GLY A 1 216 ? -48.323 40.366 31.995 1.00 46.34 216 GLY A N 1
ATOM 1716 C CA . GLY A 1 216 ? -48.852 39.891 30.726 1.00 46.34 216 GLY A CA 1
ATOM 1717 C C . GLY A 1 216 ? -48.881 40.914 29.601 1.00 46.34 216 GLY A C 1
ATOM 1718 O O . GLY A 1 216 ? -48.909 42.130 29.802 1.00 46.34 216 GLY A O 1
ATOM 1719 N N . LYS A 1 217 ? -48.868 40.396 28.367 1.00 51.16 217 LYS A N 1
ATOM 1720 C CA . LYS A 1 217 ? -49.042 41.183 27.137 1.00 51.16 217 LYS A CA 1
ATOM 1721 C C . LYS A 1 217 ? -50.356 40.807 26.462 1.00 51.16 217 LYS A C 1
ATOM 1723 O O . LYS A 1 217 ? -50.714 39.635 26.403 1.00 51.16 217 LYS A O 1
ATOM 1728 N N . VAL A 1 218 ? -51.048 41.811 25.925 1.00 53.31 218 VAL A N 1
ATOM 1729 C CA . VAL A 1 218 ? -52.387 41.665 25.339 1.00 53.31 218 VAL A CA 1
ATOM 1730 C C . VAL A 1 218 ? -52.319 41.539 23.811 1.00 53.31 218 VAL A C 1
ATOM 1732 O O . VAL A 1 218 ? -51.713 42.386 23.146 1.00 53.31 218 VAL A O 1
ATOM 1735 N N . TYR A 1 219 ? -52.966 40.512 23.252 1.00 56.16 219 TYR A N 1
ATOM 1736 C CA . TYR A 1 219 ? -53.008 40.200 21.817 1.00 56.16 219 TYR A CA 1
ATOM 1737 C C . TYR A 1 219 ? -54.449 40.119 21.284 1.00 56.16 219 TYR A C 1
ATOM 1739 O O . TYR A 1 219 ? -55.365 39.779 22.030 1.00 56.16 219 TYR A O 1
ATOM 1747 N N . ASN A 1 220 ? -54.642 40.401 19.985 1.00 59.25 220 ASN A N 1
ATOM 1748 C CA . ASN A 1 220 ? -55.925 40.248 19.283 1.00 59.25 220 ASN A CA 1
ATOM 1749 C C . ASN A 1 220 ? -55.800 39.217 18.148 1.00 59.25 220 ASN A C 1
ATOM 1751 O O . ASN A 1 220 ? -55.080 39.457 17.177 1.00 59.25 220 ASN A O 1
ATOM 1755 N N . CYS A 1 221 ? -56.515 38.095 18.241 1.00 56.91 221 CYS A N 1
ATOM 1756 C CA . CYS A 1 221 ? -56.688 37.152 17.130 1.00 56.91 221 CYS A CA 1
ATOM 1757 C C . CYS A 1 221 ? -57.739 37.701 16.151 1.00 56.91 221 CYS A C 1
ATOM 1759 O O . CYS A 1 221 ? -58.862 38.001 16.562 1.00 56.91 221 CYS A O 1
ATOM 1761 N N . LYS A 1 222 ? -57.369 37.858 14.875 1.00 60.88 222 LYS A N 1
ATOM 1762 C CA . LYS A 1 222 ? -58.201 38.478 13.833 1.00 60.88 222 LYS A CA 1
ATOM 1763 C C . LYS A 1 222 ? -59.049 37.446 13.089 1.00 60.88 222 LYS A C 1
ATOM 1765 O O . LYS A 1 222 ? -60.252 37.632 12.956 1.00 60.88 222 LYS A O 1
ATOM 1770 N N . GLU A 1 223 ? -58.418 36.390 12.589 1.00 61.25 223 GLU A N 1
ATOM 1771 C CA . GLU A 1 223 ? -59.042 35.373 11.737 1.00 61.25 223 GLU A CA 1
ATOM 1772 C C . GLU A 1 223 ? -58.355 34.036 12.007 1.00 61.25 223 GLU A C 1
ATOM 1774 O O . GLU A 1 223 ? -57.146 34.008 12.241 1.00 61.25 223 GLU A O 1
ATOM 1779 N N . TRP A 1 224 ? -59.103 32.937 11.986 1.00 63.56 224 TRP A N 1
ATOM 1780 C CA . TRP A 1 224 ? -58.536 31.597 12.057 1.00 63.56 224 TRP A CA 1
ATOM 1781 C C . TRP A 1 224 ? -59.385 30.599 11.271 1.00 63.56 224 TRP A C 1
ATOM 1783 O O . TRP A 1 224 ? -60.575 30.824 11.052 1.00 63.56 224 TRP A O 1
ATOM 1793 N N . ARG A 1 225 ? -58.762 29.507 10.831 1.00 58.69 225 ARG A N 1
ATOM 1794 C CA . ARG A 1 225 ? -59.405 28.379 10.156 1.00 58.69 225 ARG A CA 1
ATOM 1795 C C . ARG A 1 225 ? -58.767 27.067 10.589 1.00 58.69 225 ARG A C 1
ATOM 1797 O O . ARG A 1 225 ? -57.605 27.047 10.990 1.00 58.69 225 ARG A O 1
ATOM 1804 N N . VAL A 1 226 ? -59.531 25.988 10.487 1.00 51.34 226 VAL A N 1
ATOM 1805 C CA . VAL A 1 226 ? -59.040 24.623 10.661 1.00 51.34 226 VAL A CA 1
ATOM 1806 C C . VAL A 1 226 ? -59.587 23.774 9.517 1.00 51.34 226 VAL A C 1
ATOM 1808 O O . VAL A 1 226 ? -60.799 23.730 9.316 1.00 51.34 226 VAL A O 1
ATOM 1811 N N . ASP A 1 227 ? -58.698 23.116 8.781 1.00 56.97 227 ASP A N 1
ATOM 1812 C CA . ASP A 1 2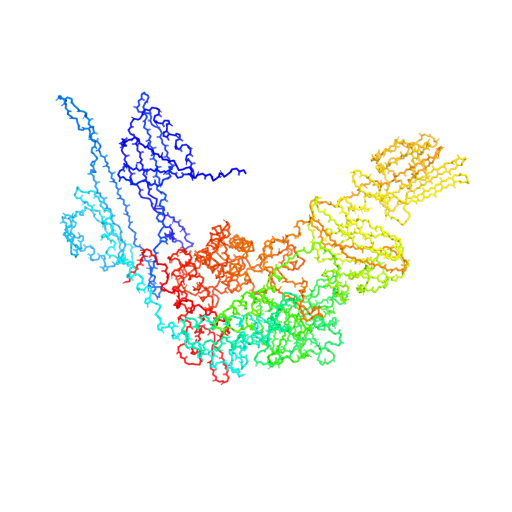27 ? -58.999 22.284 7.619 1.00 56.97 227 ASP A CA 1
ATOM 1813 C C . ASP A 1 227 ? -58.662 20.815 7.942 1.00 56.97 227 ASP A C 1
ATOM 1815 O O . ASP A 1 227 ? -57.568 20.514 8.412 1.00 56.97 227 ASP A O 1
ATOM 1819 N N . HIS A 1 228 ? -59.585 19.877 7.714 1.00 49.03 228 HIS A N 1
ATOM 1820 C CA . HIS A 1 228 ? -59.333 18.446 7.952 1.00 49.03 228 HIS A CA 1
ATOM 1821 C C . HIS A 1 228 ? -58.441 17.860 6.850 1.00 49.03 228 HIS A C 1
ATOM 1823 O O . HIS A 1 228 ? -58.774 17.988 5.671 1.00 49.03 228 HIS A O 1
ATOM 1829 N N . LEU A 1 229 ? -57.348 17.187 7.226 1.00 43.00 229 LEU A N 1
ATOM 1830 C CA . LEU A 1 229 ? -56.374 16.628 6.281 1.00 43.00 229 LEU A CA 1
ATOM 1831 C C . LEU A 1 229 ? -56.526 15.111 6.035 1.00 43.00 229 LEU A C 1
ATOM 1833 O O . LEU A 1 229 ? -55.996 14.625 5.041 1.00 43.00 229 LEU A O 1
ATOM 1837 N N . GLY A 1 230 ? -57.266 14.374 6.878 1.00 37.91 230 GLY A N 1
ATOM 1838 C CA . GLY A 1 230 ? -57.387 12.902 6.817 1.00 37.91 230 GLY A CA 1
ATOM 1839 C C . GLY A 1 230 ? -56.723 12.188 8.007 1.00 37.91 230 GLY A C 1
ATOM 1840 O O . GLY A 1 230 ? -55.909 12.785 8.701 1.00 37.91 230 GLY A O 1
ATOM 1841 N N . ASP A 1 231 ? -57.112 10.934 8.285 1.00 46.44 231 ASP A N 1
ATOM 1842 C CA . ASP A 1 231 ? -56.588 10.068 9.370 1.00 46.44 231 ASP A CA 1
ATOM 1843 C C . ASP A 1 231 ? -56.511 10.704 10.774 1.00 46.44 231 ASP A C 1
ATOM 1845 O O . ASP A 1 231 ? -55.639 10.389 11.579 1.00 46.44 231 ASP A O 1
ATOM 1849 N N . GLY A 1 232 ? -57.460 11.592 11.087 1.00 46.28 232 GLY A N 1
ATOM 1850 C CA . GLY A 1 232 ? -57.546 12.265 12.386 1.00 46.28 232 GLY A CA 1
ATOM 1851 C C . GLY A 1 232 ? -56.716 13.547 12.504 1.00 46.28 232 GLY A C 1
ATOM 1852 O O . GLY A 1 232 ? -56.752 14.186 13.552 1.00 46.28 232 GLY A O 1
ATOM 1853 N N . TRP A 1 233 ? -56.024 13.969 11.446 1.00 44.94 233 TRP A N 1
ATOM 1854 C CA . TRP A 1 233 ? -55.152 15.143 11.470 1.00 44.94 233 TRP A CA 1
ATOM 1855 C C . TRP A 1 233 ? -55.820 16.386 10.880 1.00 44.94 233 TRP A C 1
ATOM 1857 O O . TRP A 1 233 ? -56.596 16.321 9.918 1.00 44.94 233 TRP A O 1
ATOM 1867 N N . TRP A 1 234 ? -55.488 17.544 11.451 1.00 49.66 234 TRP A N 1
ATOM 1868 C CA . TRP A 1 234 ? -56.100 18.826 11.103 1.00 49.66 234 TRP A CA 1
ATOM 1869 C C . TRP A 1 234 ? -55.042 19.896 10.875 1.00 49.66 234 TRP A C 1
ATOM 1871 O O . TRP A 1 234 ? -54.109 20.023 11.659 1.00 49.66 234 TRP A O 1
ATOM 1881 N N . ASN A 1 235 ? -55.204 20.694 9.824 1.00 46.06 235 ASN A N 1
ATOM 1882 C CA . ASN A 1 235 ? -54.399 21.877 9.569 1.00 46.06 235 ASN A CA 1
ATOM 1883 C C . ASN A 1 235 ? -55.053 23.094 10.211 1.00 46.06 235 ASN A C 1
ATOM 1885 O O . ASN A 1 235 ? -56.164 23.463 9.853 1.00 46.06 235 ASN A O 1
ATOM 1889 N N . PHE A 1 236 ? -54.363 23.752 11.121 1.00 54.94 236 PHE A N 1
ATOM 1890 C CA . PHE A 1 236 ? -54.790 24.988 11.752 1.00 54.94 236 PHE A CA 1
ATOM 1891 C C . PHE A 1 236 ? -54.100 26.185 11.101 1.00 54.94 236 PHE A C 1
ATOM 1893 O O . PHE A 1 236 ? -52.911 26.114 10.818 1.00 54.94 236 PHE A O 1
ATOM 1900 N N . SER A 1 237 ? -54.802 27.307 10.916 1.00 53.31 237 SER A N 1
ATOM 1901 C CA . SER A 1 237 ? -54.194 28.606 10.609 1.00 53.31 237 SER A CA 1
ATOM 1902 C C . SER A 1 237 ? -54.844 29.736 11.418 1.00 53.31 237 SER A C 1
ATOM 1904 O O . SER A 1 237 ? -56.066 29.831 11.424 1.00 53.31 237 SER A O 1
ATOM 1906 N N . ALA A 1 238 ? -54.076 30.642 12.036 1.00 53.56 238 ALA A N 1
ATOM 1907 C CA . ALA A 1 238 ? -54.609 31.864 12.667 1.00 53.56 238 ALA A CA 1
ATOM 1908 C C . ALA A 1 238 ? -53.740 33.096 12.429 1.00 53.56 238 ALA A C 1
ATOM 1910 O O . ALA A 1 238 ? -52.521 32.992 12.350 1.00 53.56 238 ALA A O 1
ATOM 1911 N N . THR A 1 239 ? -54.370 34.269 12.353 1.00 55.47 239 THR A N 1
ATOM 1912 C CA . THR A 1 239 ? -53.725 35.575 12.182 1.00 55.47 239 THR A CA 1
ATOM 1913 C C . THR A 1 239 ? -53.938 36.457 13.406 1.00 55.47 239 THR A C 1
ATOM 1915 O O . THR A 1 239 ? -55.072 36.655 13.841 1.00 55.47 239 THR A O 1
ATOM 1918 N N . PHE A 1 240 ? -52.870 37.059 13.927 1.00 55.47 240 PHE A N 1
ATOM 1919 C CA . PHE A 1 240 ? -52.911 37.894 15.129 1.00 55.47 240 PHE A CA 1
ATOM 1920 C C . PHE A 1 240 ? -52.351 39.300 14.864 1.00 55.47 240 PHE A C 1
ATOM 1922 O O . PHE A 1 240 ? -51.447 39.489 14.047 1.00 55.47 240 PHE A O 1
ATOM 1929 N N . LYS A 1 241 ? -52.889 40.303 15.573 1.00 56.59 241 LYS A N 1
ATOM 1930 C CA . LYS A 1 241 ? -52.485 41.717 15.503 1.00 56.59 241 LYS A CA 1
ATOM 1931 C C . LYS A 1 241 ? -52.096 42.223 16.896 1.00 56.59 241 LYS A C 1
ATOM 1933 O O . LYS A 1 241 ? -52.816 41.994 17.869 1.00 56.59 241 LYS A O 1
ATOM 1938 N N . LYS A 1 242 ? -50.972 42.941 16.998 1.00 52.34 242 LYS A N 1
ATOM 1939 C CA . LYS A 1 242 ? -50.537 43.619 18.234 1.00 52.34 242 LYS A CA 1
ATOM 1940 C C . LYS A 1 242 ? -50.772 45.126 18.116 1.00 52.34 242 LYS A C 1
ATOM 1942 O O . LYS A 1 242 ? -50.434 45.717 17.095 1.00 52.34 242 LYS A O 1
ATOM 1947 N N . ASN A 1 243 ? -51.313 45.761 19.156 1.00 51.28 243 ASN A N 1
ATOM 1948 C CA . ASN A 1 243 ? -51.517 47.214 19.171 1.00 51.28 243 ASN A CA 1
ATOM 1949 C C . ASN A 1 243 ? -50.174 47.967 19.325 1.00 51.28 243 ASN A C 1
ATOM 1951 O O . ASN A 1 243 ? -49.530 47.877 20.368 1.00 51.28 243 ASN A O 1
ATOM 1955 N N . ASN A 1 244 ? -49.783 48.714 18.283 1.00 44.69 244 ASN A N 1
ATOM 1956 C CA . ASN A 1 244 ? -48.821 49.835 18.255 1.00 44.69 244 ASN A CA 1
ATOM 1957 C C . ASN A 1 244 ? -47.464 49.688 18.983 1.00 44.69 244 ASN A C 1
ATOM 1959 O O . ASN A 1 244 ? -46.940 50.661 19.525 1.00 44.69 244 ASN A O 1
ATOM 1963 N N . GLN A 1 245 ? -46.833 48.514 18.944 1.00 42.88 245 GLN A N 1
ATOM 1964 C CA . GLN A 1 245 ? -45.411 48.355 19.290 1.00 42.88 245 GLN A CA 1
ATOM 1965 C C . GLN A 1 245 ? -44.713 47.509 18.211 1.00 42.88 245 GLN A C 1
ATOM 1967 O O . GLN A 1 245 ? -45.314 46.530 17.750 1.00 42.88 245 GLN A O 1
ATOM 1972 N N . PRO A 1 246 ? -43.462 47.834 17.821 1.00 39.06 246 PRO A N 1
ATOM 1973 C CA . PRO A 1 246 ? -42.677 46.977 16.939 1.00 39.06 246 PRO A CA 1
ATOM 1974 C C . PRO A 1 246 ? -42.553 45.579 17.555 1.00 39.06 246 PRO A C 1
ATOM 1976 O O . PRO A 1 246 ? -42.389 45.420 18.771 1.00 39.06 246 PRO A O 1
ATOM 1979 N N . PHE A 1 247 ? -42.705 44.553 16.720 1.00 38.09 247 PHE A N 1
ATOM 1980 C CA . PHE A 1 247 ? -42.561 43.166 17.141 1.00 38.09 247 PHE A CA 1
ATOM 1981 C C . PHE A 1 247 ? -41.100 42.948 17.567 1.00 38.09 247 PHE A C 1
ATOM 1983 O O . PHE A 1 247 ? -40.189 43.193 16.782 1.00 38.09 247 PHE A O 1
ATOM 1990 N N . LYS A 1 248 ? -40.861 42.572 18.831 1.00 40.66 248 LYS A N 1
ATOM 1991 C CA . LYS A 1 248 ? -39.517 42.217 19.308 1.00 40.66 248 LYS A CA 1
ATOM 1992 C C . LYS A 1 248 ? -39.286 40.717 19.059 1.00 40.66 248 LYS A C 1
ATOM 1994 O O . LYS A 1 248 ? -40.232 39.956 19.273 1.00 40.66 248 LYS A O 1
ATOM 1999 N N . PRO A 1 249 ? -38.057 40.287 18.707 1.00 36.53 249 PRO A N 1
ATOM 2000 C CA . PRO A 1 249 ? -37.685 38.875 18.508 1.00 36.53 249 PRO A CA 1
ATOM 2001 C C . PRO A 1 249 ? -38.088 37.935 19.655 1.00 36.53 249 PRO A C 1
ATOM 2003 O O . PRO A 1 249 ? -38.251 36.738 19.463 1.00 36.53 249 PRO A O 1
ATOM 2006 N N . THR A 1 250 ? -38.321 38.482 20.849 1.00 39.47 250 THR A N 1
ATOM 2007 C CA . THR A 1 250 ? -38.755 37.743 22.035 1.00 39.47 250 THR A CA 1
ATOM 2008 C C . THR A 1 250 ? -40.099 37.024 21.903 1.00 39.47 250 THR A C 1
ATOM 2010 O O . THR A 1 250 ? -40.328 36.109 22.677 1.00 39.47 250 THR A O 1
ATOM 2013 N N . ILE A 1 251 ? -40.971 37.365 20.945 1.00 37.22 251 ILE A N 1
ATOM 2014 C CA . ILE A 1 251 ? -42.266 36.671 20.778 1.00 37.22 251 ILE A CA 1
ATOM 2015 C C . ILE A 1 251 ? -42.127 35.363 19.967 1.00 37.22 251 ILE A C 1
ATOM 2017 O O . ILE A 1 251 ? -42.901 34.436 20.180 1.00 37.22 251 ILE A O 1
ATOM 2021 N N . ALA A 1 252 ? -41.109 35.232 19.105 1.00 37.75 252 ALA A N 1
ATOM 2022 C CA . ALA A 1 252 ? -40.756 33.938 18.505 1.00 37.75 252 ALA A CA 1
ATOM 2023 C C . ALA A 1 252 ? -40.278 32.955 19.593 1.00 37.75 252 ALA A C 1
ATOM 2025 O O . ALA A 1 252 ? -40.773 31.834 19.656 1.00 37.75 252 ALA A O 1
ATOM 2026 N N . LEU A 1 253 ? -39.477 33.454 20.546 1.00 38.28 253 LEU A N 1
ATOM 2027 C CA . LEU A 1 253 ? -39.135 32.752 21.792 1.00 38.28 253 LEU A CA 1
ATOM 2028 C C . LEU A 1 253 ? -40.375 32.373 22.633 1.00 38.28 253 LEU A C 1
ATOM 2030 O O . LEU A 1 253 ? -40.385 31.349 23.306 1.00 38.28 253 LEU A O 1
ATOM 2034 N N . GLU A 1 254 ? -41.431 33.197 22.626 1.00 41.31 254 GLU A N 1
ATOM 2035 C CA . GLU A 1 254 ? -42.676 32.945 23.376 1.00 41.31 254 GLU A CA 1
ATOM 2036 C C . GLU A 1 254 ? -43.511 31.786 22.770 1.00 41.31 254 GLU A C 1
ATOM 2038 O O . GLU A 1 254 ? -44.229 31.129 23.520 1.00 41.31 254 GLU A O 1
ATOM 2043 N N . ILE A 1 255 ? -43.392 31.493 21.462 1.00 39.38 255 ILE A N 1
ATOM 2044 C CA . ILE A 1 255 ? -44.033 30.339 20.784 1.00 39.38 255 ILE A CA 1
ATOM 2045 C C . ILE A 1 255 ? -43.120 29.099 20.799 1.00 39.38 255 ILE A C 1
ATOM 2047 O O . ILE A 1 255 ? -43.615 27.983 20.928 1.00 39.38 255 ILE A O 1
ATOM 2051 N N . GLU A 1 256 ? -41.796 29.278 20.758 1.00 38.84 256 GLU A N 1
ATOM 2052 C CA . GLU A 1 256 ? -40.812 28.207 21.004 1.00 38.84 256 GLU A CA 1
ATOM 2053 C C . GLU A 1 256 ? -40.995 27.562 22.388 1.00 38.84 256 GLU A C 1
ATOM 2055 O O . GLU A 1 256 ? -40.825 26.358 22.540 1.00 38.84 256 GLU A O 1
ATOM 2060 N N . ASN A 1 257 ? -41.448 28.323 23.389 1.00 39.97 257 ASN A N 1
ATOM 2061 C CA . ASN A 1 257 ? -41.738 27.805 24.731 1.00 39.97 257 ASN A CA 1
ATOM 2062 C C . ASN A 1 257 ? -42.992 26.906 24.828 1.00 39.97 257 ASN A C 1
ATOM 2064 O O . ASN A 1 257 ? -43.222 26.319 25.883 1.00 39.97 257 ASN A O 1
ATOM 2068 N N . LEU A 1 258 ? -43.810 26.788 23.772 1.00 35.72 258 LEU A N 1
ATOM 2069 C CA . LEU A 1 258 ? -44.907 25.806 23.700 1.00 35.72 258 LEU A CA 1
ATOM 2070 C C . LEU A 1 258 ? -44.411 24.398 23.311 1.00 35.72 258 LEU A C 1
ATOM 2072 O O . LEU A 1 258 ? -45.119 23.423 23.552 1.00 35.72 258 LEU A O 1
ATOM 2076 N N . PHE A 1 259 ? -43.193 24.286 22.769 1.00 38.53 259 PHE A N 1
ATOM 2077 C CA . PHE A 1 259 ? -42.546 23.037 22.369 1.00 38.53 259 PHE A CA 1
ATOM 2078 C C . PHE A 1 259 ? -41.168 22.953 23.036 1.00 38.53 259 PHE A C 1
ATOM 2080 O O . PHE A 1 259 ? -40.206 23.435 22.457 1.00 38.53 259 PHE A O 1
ATOM 2087 N N . ASP A 1 260 ? -41.105 22.398 24.259 1.00 41.62 260 ASP A N 1
ATOM 2088 C CA . ASP A 1 260 ? -39.933 22.272 25.160 1.00 41.62 260 ASP A CA 1
ATOM 2089 C C . ASP A 1 260 ? -38.563 22.640 24.536 1.00 41.62 260 ASP A C 1
ATOM 2091 O O . ASP A 1 260 ? -37.716 21.792 24.239 1.00 41.62 260 ASP A O 1
ATOM 2095 N N . TYR A 1 261 ? -38.328 23.944 24.364 1.00 40.00 261 TYR A N 1
ATOM 2096 C CA . TYR A 1 261 ? -37.040 24.494 23.978 1.00 40.00 261 TYR A CA 1
ATOM 2097 C C . TYR A 1 261 ? -36.156 24.524 25.224 1.00 40.00 261 TYR A C 1
ATOM 2099 O O . TYR A 1 261 ? -36.327 25.364 26.111 1.00 40.00 261 TYR A O 1
ATOM 2107 N N . TYR A 1 262 ? -35.176 23.621 25.308 1.00 42.22 262 TYR A N 1
ATOM 2108 C CA . TYR A 1 262 ? -34.100 23.762 26.286 1.00 42.22 262 TYR A CA 1
ATOM 2109 C C . TYR A 1 262 ? -33.142 24.853 25.801 1.00 42.22 262 TYR A C 1
ATOM 2111 O O . TYR A 1 262 ? -32.105 24.583 25.202 1.00 42.22 262 TYR A O 1
ATOM 2119 N N . GLY A 1 263 ? -33.498 26.108 26.077 1.00 41.41 263 GLY A N 1
ATOM 2120 C CA . GLY A 1 263 ? -32.622 27.263 25.867 1.00 41.41 263 GLY A CA 1
ATOM 2121 C C . GLY A 1 263 ? -31.432 27.321 26.824 1.00 41.41 263 GLY A C 1
ATOM 2122 O O . GLY A 1 263 ? -30.585 28.204 26.702 1.00 41.41 263 GLY A O 1
ATOM 2123 N N . ASP A 1 264 ? -31.358 26.397 27.780 1.00 57.41 264 ASP A N 1
ATOM 2124 C CA . ASP A 1 264 ? -30.245 26.296 28.702 1.00 57.41 264 ASP A CA 1
ATOM 2125 C C . ASP A 1 264 ? -29.223 25.260 28.211 1.00 57.41 264 ASP A C 1
ATOM 2127 O O . ASP A 1 264 ? -29.410 24.043 28.314 1.00 57.41 264 ASP A O 1
ATOM 2131 N N . ARG A 1 265 ? -28.105 25.776 27.689 1.00 57.38 265 ARG A N 1
ATOM 2132 C CA . ARG A 1 265 ? -26.910 25.009 27.318 1.00 57.38 265 ARG A CA 1
ATOM 2133 C C . ARG A 1 265 ? -26.471 24.065 28.440 1.00 57.38 265 ARG A C 1
ATOM 2135 O O . ARG A 1 265 ? -25.988 22.979 28.141 1.00 57.38 265 ARG A O 1
ATOM 2142 N N . GLU A 1 266 ? -26.639 24.447 29.705 1.00 64.12 266 GLU A N 1
ATOM 2143 C CA . GLU A 1 266 ? -26.258 23.619 30.851 1.00 64.12 266 GLU A CA 1
ATOM 2144 C C . GLU A 1 266 ? -27.124 22.354 30.940 1.00 64.12 266 GLU A C 1
ATOM 2146 O O . GLU A 1 266 ? -26.599 21.254 31.090 1.00 64.12 266 GLU A O 1
ATOM 2151 N N . SER A 1 267 ? -28.434 22.467 30.719 1.00 62.03 267 SER A N 1
ATOM 2152 C CA . SER A 1 267 ? -29.355 21.324 30.650 1.00 62.03 267 SER A CA 1
ATOM 2153 C C . SER A 1 267 ? -29.010 20.341 29.519 1.00 62.03 267 SER A C 1
ATOM 2155 O O . SER A 1 267 ? -29.045 19.126 29.718 1.00 62.03 267 SER A O 1
ATOM 2157 N N . VAL A 1 268 ? -28.612 20.849 28.348 1.00 60.66 268 VAL A N 1
ATOM 2158 C CA . VAL A 1 268 ? -28.147 20.037 27.206 1.00 60.66 268 VAL A CA 1
ATOM 2159 C C . VAL A 1 268 ? -26.849 19.301 27.528 1.00 60.66 268 VAL A C 1
ATOM 2161 O O . VAL A 1 268 ? -26.746 18.092 27.307 1.00 60.66 268 VAL A O 1
ATOM 2164 N N . VAL A 1 269 ? -25.868 20.033 28.059 1.00 69.00 269 VAL A N 1
ATOM 2165 C CA . VAL A 1 269 ? -24.573 19.489 28.483 1.00 69.00 269 VAL A CA 1
ATOM 2166 C C . VAL A 1 269 ? -24.797 18.383 29.509 1.00 69.00 269 VAL A C 1
ATOM 2168 O O . VAL A 1 269 ? -24.285 17.279 29.342 1.00 69.00 269 VAL A O 1
ATOM 2171 N N . ASN A 1 270 ? -25.633 18.644 30.514 1.00 71.50 270 ASN A N 1
ATOM 2172 C CA . ASN A 1 270 ? -25.944 17.695 31.574 1.00 71.50 270 ASN A CA 1
ATOM 2173 C C . ASN A 1 270 ? -26.655 16.447 31.039 1.00 71.50 270 ASN A C 1
ATOM 2175 O O . ASN A 1 270 ? -26.308 15.340 31.440 1.00 71.50 270 ASN A O 1
ATOM 2179 N N . ALA A 1 271 ? -27.607 16.588 30.112 1.00 69.62 271 ALA A N 1
ATOM 2180 C CA . ALA A 1 271 ? -28.317 15.450 29.529 1.00 69.62 271 ALA A CA 1
ATOM 2181 C C . ALA A 1 271 ? -27.397 14.547 28.691 1.00 69.62 271 ALA A C 1
ATOM 2183 O O . ALA A 1 271 ? -27.461 13.322 28.805 1.00 69.62 271 ALA A O 1
ATOM 2184 N N . ILE A 1 272 ? -26.527 15.136 27.864 1.00 70.25 272 ILE A N 1
ATOM 2185 C CA . ILE A 1 272 ? -25.571 14.377 27.046 1.00 70.25 272 ILE A CA 1
ATOM 2186 C C . ILE A 1 272 ? -24.515 13.725 27.943 1.00 70.25 272 ILE A C 1
ATOM 2188 O O . ILE A 1 272 ? -24.267 12.526 27.814 1.00 70.25 272 ILE A O 1
ATOM 2192 N N . ALA A 1 273 ? -23.953 14.463 28.902 1.00 72.31 273 ALA A N 1
ATOM 2193 C CA . ALA A 1 273 ? -22.984 13.925 29.854 1.00 72.31 273 ALA A CA 1
ATOM 2194 C C . ALA A 1 273 ? -23.574 12.784 30.705 1.00 72.31 273 ALA A C 1
ATOM 2196 O O . ALA A 1 273 ? -22.916 11.764 30.905 1.00 72.31 273 ALA A O 1
ATOM 2197 N N . ALA A 1 274 ? -24.830 12.906 31.152 1.00 77.94 274 ALA A N 1
ATOM 2198 C CA . ALA A 1 274 ? -25.524 11.863 31.912 1.00 77.94 274 ALA A CA 1
ATOM 2199 C C . ALA A 1 274 ? -25.820 10.603 31.084 1.00 77.94 274 ALA A C 1
ATOM 2201 O O . ALA A 1 274 ? -25.956 9.519 31.644 1.00 77.94 274 ALA A O 1
ATOM 2202 N N . SER A 1 275 ? -25.905 10.728 29.757 1.00 80.94 275 SER A N 1
ATOM 2203 C CA . SER A 1 275 ? -26.188 9.605 28.858 1.00 80.94 275 SER A CA 1
ATOM 2204 C C . SER A 1 275 ? -24.981 8.703 28.557 1.00 80.94 275 SER A C 1
ATOM 2206 O O . SER A 1 275 ? -25.152 7.671 27.918 1.00 80.94 275 SER A O 1
ATOM 2208 N N . MET A 1 276 ? -23.784 9.078 29.027 1.00 90.38 276 MET A N 1
ATOM 2209 C CA . MET A 1 276 ? -22.545 8.288 28.960 1.00 90.38 276 MET A CA 1
ATOM 2210 C C . MET A 1 276 ? -21.902 8.227 30.362 1.00 90.38 276 MET A C 1
ATOM 2212 O O . MET A 1 276 ? -20.887 8.890 30.625 1.00 90.38 276 MET A O 1
ATOM 2216 N N . PRO A 1 277 ? -22.530 7.512 31.316 1.00 92.44 277 PRO A N 1
ATOM 2217 C CA . PRO A 1 277 ? -22.145 7.560 32.722 1.00 92.44 277 PRO A CA 1
ATOM 2218 C C . PRO A 1 277 ? -20.769 6.921 32.965 1.00 92.44 277 PRO A C 1
ATOM 2220 O O . PRO A 1 277 ? -20.477 5.839 32.455 1.00 92.44 277 PRO A O 1
ATOM 2223 N N . ASP A 1 278 ? -19.943 7.553 33.814 1.00 92.44 278 ASP A N 1
ATOM 2224 C CA . ASP A 1 278 ? -18.606 7.035 34.173 1.00 92.44 278 ASP A CA 1
ATOM 2225 C C . ASP A 1 278 ? -18.660 5.612 34.715 1.00 92.44 278 ASP A C 1
ATOM 2227 O O . ASP A 1 278 ? -17.818 4.797 34.365 1.00 92.44 278 ASP A O 1
ATOM 2231 N N . GLN A 1 279 ? -19.681 5.300 35.516 1.00 94.69 279 GLN A N 1
ATOM 2232 C CA . GLN A 1 279 ? -19.849 3.974 36.099 1.00 94.69 279 GLN A CA 1
ATOM 2233 C C . GLN A 1 279 ? -19.948 2.875 35.030 1.00 94.69 279 GLN A C 1
ATOM 2235 O O . GLN A 1 279 ? -19.369 1.808 35.206 1.00 94.69 279 GLN A O 1
ATOM 2240 N N . GLN A 1 280 ? -20.656 3.129 33.926 1.00 95.69 280 GLN A N 1
ATOM 2241 C CA . GLN A 1 280 ? -20.798 2.156 32.841 1.00 95.69 280 GLN A CA 1
ATOM 2242 C C . GLN A 1 280 ? -19.512 2.058 32.015 1.00 95.69 280 GLN A C 1
ATOM 2244 O O . GLN A 1 280 ? -19.096 0.965 31.651 1.00 95.69 280 GLN A O 1
ATOM 2249 N N . ILE A 1 281 ? -18.851 3.191 31.766 1.00 96.94 281 ILE A N 1
ATOM 2250 C CA . ILE A 1 281 ? -17.546 3.241 31.090 1.00 96.94 281 ILE A CA 1
ATOM 2251 C C . ILE A 1 281 ? -16.488 2.457 31.889 1.00 96.94 281 ILE A C 1
ATOM 2253 O O . ILE A 1 281 ? -15.743 1.662 31.318 1.00 96.94 281 ILE A O 1
ATOM 2257 N N . ASP A 1 282 ? -16.452 2.638 33.210 1.00 97.38 282 ASP A N 1
ATOM 2258 C CA . ASP A 1 282 ? -15.552 1.912 34.110 1.00 97.38 282 ASP A CA 1
ATOM 2259 C C . ASP A 1 282 ? -15.881 0.421 34.164 1.00 97.38 282 ASP A C 1
ATOM 2261 O O . ASP A 1 282 ? -14.968 -0.405 34.150 1.00 97.38 282 ASP A O 1
ATOM 2265 N N . GLN A 1 283 ? -17.171 0.071 34.166 1.00 97.44 283 GLN A N 1
ATOM 2266 C CA . GLN A 1 283 ? -17.610 -1.317 34.067 1.00 97.44 283 GLN A CA 1
ATOM 2267 C C . GLN A 1 283 ? -17.117 -1.962 32.770 1.00 97.44 283 GLN A C 1
ATOM 2269 O O . GLN A 1 283 ? -16.548 -3.048 32.828 1.00 97.44 283 GLN A O 1
ATOM 2274 N N . PHE A 1 284 ? -17.284 -1.301 31.622 1.00 98.31 284 PHE A N 1
ATOM 2275 C CA . PHE A 1 284 ? -16.832 -1.835 30.339 1.00 98.31 284 PHE A CA 1
ATOM 2276 C C . PHE A 1 284 ? -15.335 -2.125 30.348 1.00 98.31 284 PHE A C 1
ATOM 2278 O O . PHE A 1 284 ? -14.934 -3.233 30.004 1.00 98.31 284 PHE A O 1
ATOM 2285 N N . LEU A 1 285 ? -14.507 -1.180 30.802 1.00 98.44 285 LEU A N 1
ATOM 2286 C CA . LEU A 1 285 ? -13.060 -1.393 30.885 1.00 98.44 285 LEU A CA 1
ATOM 2287 C C . LEU A 1 285 ? -12.717 -2.534 31.855 1.00 98.44 285 LEU A C 1
ATOM 2289 O O . LEU A 1 285 ? -11.939 -3.422 31.515 1.00 98.44 285 LEU A O 1
ATOM 2293 N N . GLN A 1 286 ? -13.311 -2.558 33.046 1.00 98.25 286 GLN A N 1
ATOM 2294 C CA . GLN A 1 286 ? -13.025 -3.599 34.033 1.00 98.25 286 GLN A CA 1
ATOM 2295 C C . GLN A 1 286 ? -13.425 -5.000 33.541 1.00 98.25 286 GLN A C 1
ATOM 2297 O O . GLN A 1 286 ? -12.646 -5.945 33.654 1.00 98.25 286 GLN A O 1
ATOM 2302 N N . GLU A 1 287 ? -14.615 -5.149 32.967 1.00 98.31 287 GLU A N 1
ATOM 2303 C CA . GLU A 1 287 ? -15.119 -6.447 32.513 1.00 98.31 287 GLU A CA 1
ATOM 2304 C C . GLU A 1 287 ? -14.447 -6.905 31.205 1.00 98.31 287 GLU A C 1
ATOM 2306 O O . GLU A 1 287 ? -14.246 -8.109 31.032 1.00 98.31 287 GLU A O 1
ATOM 2311 N N . SER A 1 288 ? -14.001 -5.982 30.339 1.00 98.38 288 SER A N 1
ATOM 2312 C CA . SER A 1 288 ? -13.153 -6.311 29.174 1.00 98.38 288 SER A CA 1
ATOM 2313 C C . SER A 1 288 ? -11.805 -6.889 29.624 1.00 98.38 288 SER A C 1
ATOM 2315 O O . SER A 1 288 ? -11.351 -7.911 29.112 1.00 98.38 288 SER A O 1
ATOM 2317 N N . LEU A 1 289 ? -11.172 -6.295 30.646 1.00 98.38 289 LEU A N 1
ATOM 2318 C CA . LEU A 1 289 ? -9.937 -6.829 31.234 1.00 98.38 289 LEU A CA 1
ATOM 2319 C C . LEU A 1 289 ? -10.146 -8.237 31.811 1.00 98.38 289 LEU A C 1
ATOM 2321 O O . LEU A 1 289 ? -9.314 -9.127 31.625 1.00 98.38 289 LEU A O 1
ATOM 2325 N N . GLU A 1 290 ? -11.263 -8.461 32.502 1.00 98.06 290 GLU A N 1
ATOM 2326 C CA . GLU A 1 290 ? -11.635 -9.783 33.011 1.00 98.06 290 GLU A CA 1
ATOM 2327 C C . GLU A 1 290 ? -11.862 -10.795 31.882 1.00 98.06 290 GLU A C 1
ATOM 2329 O O . GLU A 1 290 ? -11.452 -11.951 32.015 1.00 98.06 290 GLU A O 1
ATOM 2334 N N . TRP A 1 291 ? -12.483 -10.382 30.773 1.00 97.81 291 TRP A N 1
ATOM 2335 C CA . TRP A 1 291 ? -12.683 -11.222 29.592 1.00 97.81 291 TRP A CA 1
ATOM 2336 C C . TRP A 1 291 ? -11.349 -11.601 28.937 1.00 97.81 291 TRP A C 1
ATOM 2338 O O . TRP A 1 291 ? -11.085 -12.791 28.737 1.00 97.81 291 TRP A O 1
ATOM 2348 N N . LEU A 1 292 ? -10.468 -10.622 28.705 1.00 98.00 292 LEU A N 1
ATOM 2349 C CA . LEU A 1 292 ? -9.121 -10.846 28.174 1.00 98.00 292 LEU A CA 1
ATOM 2350 C C . LEU A 1 292 ? -8.333 -11.817 29.059 1.00 98.00 292 LEU A C 1
ATOM 2352 O O . LEU A 1 292 ? -7.777 -12.794 28.558 1.00 98.00 292 LEU A O 1
ATOM 2356 N N . ASN A 1 293 ? -8.341 -11.619 30.379 1.00 97.12 293 ASN A N 1
ATOM 2357 C CA . ASN A 1 293 ? -7.670 -12.515 31.322 1.00 97.12 293 ASN A CA 1
ATOM 2358 C C . ASN A 1 293 ? -8.281 -13.927 31.329 1.00 97.12 293 ASN A C 1
ATOM 2360 O O . ASN A 1 293 ? -7.545 -14.911 31.356 1.00 97.12 293 ASN A O 1
ATOM 2364 N N . ARG A 1 294 ? -9.614 -14.051 31.261 1.00 96.38 294 ARG A N 1
ATOM 2365 C CA . ARG A 1 294 ? -10.323 -15.345 31.224 1.00 96.38 294 ARG A CA 1
ATOM 2366 C C . ARG A 1 294 ? -9.953 -16.172 29.993 1.00 96.38 294 ARG A C 1
ATOM 2368 O O . ARG A 1 294 ? -9.822 -17.392 30.096 1.00 96.38 294 ARG A O 1
ATOM 2375 N N . TYR A 1 295 ? -9.799 -15.517 28.844 1.00 97.44 295 TYR A N 1
ATOM 2376 C CA . TYR A 1 295 ? -9.477 -16.161 27.569 1.00 97.44 295 TYR A CA 1
ATOM 2377 C C . TYR A 1 295 ? -8.003 -16.042 27.173 1.00 97.44 295 TYR A C 1
ATOM 2379 O O . TYR A 1 295 ? -7.649 -16.402 26.049 1.00 97.44 295 TYR A O 1
ATOM 2387 N N . THR A 1 296 ? -7.144 -15.609 28.100 1.00 97.62 296 THR A N 1
ATOM 2388 C CA . THR A 1 296 ? -5.693 -15.791 28.015 1.00 97.62 296 THR A CA 1
ATOM 2389 C C . THR A 1 296 ? -5.349 -17.191 28.514 1.00 97.62 296 THR A C 1
ATOM 2391 O O . THR A 1 296 ? -5.176 -17.417 29.712 1.00 97.62 296 THR A O 1
ATOM 2394 N N . ARG A 1 297 ? -5.322 -18.172 27.608 1.00 95.75 297 ARG A N 1
ATOM 2395 C CA . ARG A 1 297 ? -5.186 -19.596 27.954 1.00 95.75 297 ARG A CA 1
ATOM 2396 C C . ARG A 1 297 ? -4.661 -20.429 26.788 1.00 95.75 297 ARG A C 1
ATOM 2398 O O . ARG A 1 297 ? -4.606 -19.968 25.658 1.00 95.75 297 ARG A O 1
ATOM 2405 N N . GLN A 1 298 ? -4.282 -21.674 27.069 1.00 92.44 298 GLN A N 1
ATOM 2406 C CA . GLN A 1 298 ? -3.777 -22.603 26.051 1.00 92.44 298 GLN A CA 1
ATOM 2407 C C . GLN A 1 298 ? -4.893 -23.247 25.213 1.00 92.44 298 GLN A C 1
ATOM 2409 O O . GLN A 1 298 ? -4.666 -23.611 24.064 1.00 92.44 298 GLN A O 1
ATOM 2414 N N . GLU A 1 299 ? -6.076 -23.435 25.799 1.00 90.56 299 GLU A N 1
ATOM 2415 C CA . GLU A 1 299 ? -7.158 -24.225 25.206 1.00 90.56 299 GLU A CA 1
ATOM 2416 C C . GLU A 1 299 ? -8.134 -23.360 24.400 1.00 90.56 299 GLU A C 1
ATOM 2418 O O . GLU A 1 299 ? -8.559 -22.291 24.849 1.00 90.56 299 GLU A O 1
ATOM 2423 N N . TYR A 1 300 ? -8.541 -23.858 23.230 1.00 91.06 300 TYR A N 1
ATOM 2424 C CA . TYR A 1 300 ? -9.590 -23.249 22.415 1.00 91.06 300 TYR A CA 1
ATOM 2425 C C . TYR A 1 300 ? -10.952 -23.255 23.144 1.00 91.06 300 TYR A C 1
ATOM 2427 O O . TYR A 1 300 ? -11.282 -24.250 23.792 1.00 91.06 300 TYR A O 1
ATOM 2435 N N . PRO A 1 301 ? -11.779 -22.197 23.020 1.00 93.62 301 PRO A N 1
ATOM 2436 C CA . PRO A 1 301 ? -11.479 -20.930 22.351 1.00 93.62 301 PRO A CA 1
ATOM 2437 C C . PRO A 1 301 ? -10.597 -20.031 23.225 1.00 93.62 301 PRO A C 1
ATOM 2439 O O . PRO A 1 301 ? -10.731 -20.026 24.446 1.00 93.62 301 PRO A O 1
ATOM 2442 N N . LEU A 1 302 ? -9.696 -19.263 22.621 1.00 95.75 302 LEU A N 1
ATOM 2443 C CA . LEU A 1 302 ? -8.797 -18.342 23.324 1.00 95.75 302 LEU A CA 1
ATOM 2444 C C . LEU A 1 302 ? -8.709 -17.020 22.562 1.00 95.75 302 LEU A C 1
ATOM 2446 O O . LEU A 1 302 ? -8.827 -17.014 21.339 1.00 95.75 302 LEU A O 1
ATOM 2450 N N . VAL A 1 303 ? -8.508 -15.916 23.283 1.00 96.50 303 VAL A N 1
ATOM 2451 C CA . VAL A 1 303 ? -8.205 -14.605 22.681 1.00 96.50 303 VAL A CA 1
ATOM 2452 C C . VAL A 1 303 ? -6.701 -14.349 22.675 1.00 96.50 303 VAL A C 1
ATOM 2454 O O . VAL A 1 303 ? -6.164 -13.810 21.714 1.00 96.50 303 VAL A O 1
ATOM 2457 N N . MET A 1 304 ? -6.009 -14.802 23.720 1.00 97.25 304 MET A N 1
ATOM 2458 C CA . MET A 1 304 ? -4.557 -14.782 23.824 1.00 97.25 304 MET A CA 1
ATOM 2459 C C . MET A 1 304 ? -4.062 -16.134 24.321 1.00 97.25 304 MET A C 1
ATOM 2461 O O . MET A 1 304 ? -4.739 -16.805 25.102 1.00 97.25 304 MET A O 1
ATOM 2465 N N . ASN A 1 305 ? -2.874 -16.542 23.895 1.00 97.06 305 ASN A N 1
ATOM 2466 C CA . ASN A 1 305 ? -2.224 -17.714 24.475 1.00 97.06 305 ASN A CA 1
ATOM 2467 C C . ASN A 1 305 ? -1.408 -17.340 25.735 1.00 97.06 305 ASN A C 1
ATOM 2469 O O . ASN A 1 305 ? -1.314 -16.159 26.082 1.00 97.06 305 ASN A O 1
ATOM 2473 N N . PRO A 1 306 ? -0.793 -18.304 26.449 1.00 96.75 306 PRO A N 1
ATOM 2474 C CA . PRO A 1 306 ? -0.010 -18.013 27.655 1.00 96.75 306 PRO A CA 1
ATOM 2475 C C . PRO A 1 306 ? 1.221 -17.111 27.446 1.00 96.75 306 PRO A C 1
ATOM 2477 O O . PRO A 1 306 ? 1.779 -16.611 28.422 1.00 96.75 306 PRO A O 1
ATOM 2480 N N . GLN A 1 307 ? 1.651 -16.899 26.199 1.00 96.75 307 GLN A N 1
ATOM 2481 C CA . GLN A 1 307 ? 2.704 -15.958 25.809 1.00 96.75 307 GLN A CA 1
ATOM 2482 C C . GLN A 1 307 ? 2.150 -14.566 25.472 1.00 96.75 307 GLN A C 1
ATOM 2484 O O . GLN A 1 307 ? 2.912 -13.717 25.024 1.00 96.75 307 GLN A O 1
ATOM 2489 N N . TYR A 1 308 ? 0.860 -14.313 25.722 1.00 97.81 308 TYR A N 1
ATOM 2490 C CA . TYR A 1 308 ? 0.177 -13.042 25.451 1.00 97.81 308 TYR A CA 1
ATOM 2491 C C . TYR A 1 308 ? 0.178 -12.658 23.967 1.00 97.81 308 TYR A C 1
ATOM 2493 O O . TYR A 1 308 ? 0.128 -11.475 23.626 1.00 97.81 308 TYR A O 1
ATOM 2501 N N . LEU A 1 309 ? 0.224 -13.667 23.089 1.00 97.75 309 LEU A N 1
ATOM 2502 C CA . LEU A 1 309 ? 0.030 -13.500 21.653 1.00 97.75 309 LEU A CA 1
ATOM 2503 C C . LEU A 1 309 ? -1.461 -13.555 21.336 1.00 97.75 309 LEU A C 1
ATOM 2505 O O . LEU A 1 309 ? -2.129 -14.523 21.713 1.00 97.75 309 LEU A O 1
ATOM 2509 N N . ILE A 1 310 ? -1.970 -12.526 20.660 1.00 96.25 310 ILE A N 1
ATOM 2510 C CA . ILE A 1 310 ? -3.393 -12.370 20.344 1.00 96.25 310 ILE A CA 1
ATOM 2511 C C . ILE A 1 310 ? -3.776 -13.056 19.029 1.00 96.25 310 ILE A C 1
ATOM 2513 O O . ILE A 1 310 ? -3.120 -12.875 18.006 1.00 96.25 310 ILE A O 1
ATOM 2517 N N . VAL A 1 311 ? -4.855 -13.843 19.041 1.00 94.69 311 VAL A N 1
ATOM 2518 C CA . VAL A 1 311 ? -5.389 -14.474 17.821 1.00 94.69 311 VAL A CA 1
ATOM 2519 C C . VAL A 1 311 ? -6.149 -13.463 16.966 1.00 94.69 311 VAL A C 1
ATOM 2521 O O . VAL A 1 311 ? -6.755 -12.528 17.491 1.00 94.69 311 VAL A O 1
ATOM 2524 N N . ASN A 1 312 ? -6.214 -13.704 15.654 1.00 92.69 312 ASN A N 1
ATOM 2525 C CA . ASN A 1 312 ? -7.099 -12.940 14.779 1.00 92.69 312 ASN A CA 1
ATOM 2526 C C . ASN A 1 312 ? -8.571 -13.117 15.193 1.00 92.69 312 ASN A C 1
ATOM 2528 O O . ASN A 1 312 ? -9.255 -12.169 15.573 1.00 92.69 312 ASN A O 1
ATOM 2532 N N . SER A 1 313 ? -9.039 -14.366 15.175 1.00 92.12 313 SER A N 1
ATOM 2533 C CA . SER A 1 313 ? -10.440 -14.732 15.398 1.00 92.12 313 SER A CA 1
ATOM 2534 C C . SER A 1 313 ? -10.568 -15.580 16.656 1.00 92.12 313 SER A C 1
ATOM 2536 O O . SER A 1 313 ? -9.822 -16.536 16.825 1.00 92.12 313 SER A O 1
ATOM 2538 N N . PHE A 1 314 ? -11.529 -15.291 17.529 1.00 94.44 314 PHE A N 1
ATOM 2539 C CA . PHE A 1 314 ? -11.818 -16.111 18.714 1.00 94.44 314 PHE A CA 1
ATOM 2540 C C . PHE A 1 314 ? -12.416 -17.482 18.339 1.00 94.44 314 PHE A C 1
ATOM 2542 O O . PHE A 1 314 ? -12.128 -18.501 18.968 1.00 94.44 314 PHE A O 1
ATOM 2549 N N . HIS A 1 315 ? -13.200 -17.506 17.261 1.00 92.62 315 HIS A N 1
ATOM 2550 C CA . HIS A 1 315 ? -13.789 -18.691 16.637 1.00 92.62 315 HIS A CA 1
ATOM 2551 C C . HIS A 1 315 ? -12.861 -19.278 15.553 1.00 92.62 315 HIS A C 1
ATOM 2553 O O . HIS A 1 315 ? -11.782 -18.739 15.285 1.00 92.62 315 HIS A O 1
ATOM 2559 N N . THR A 1 316 ? -13.243 -20.407 14.949 1.00 88.44 316 THR A N 1
ATOM 2560 C CA . THR A 1 316 ? -12.455 -21.058 13.885 1.00 88.44 316 THR A CA 1
ATOM 2561 C C . THR A 1 316 ? -12.984 -20.632 12.524 1.00 88.44 316 THR A C 1
ATOM 2563 O O . THR A 1 316 ? -14.001 -21.141 12.070 1.00 88.44 316 THR A O 1
ATOM 2566 N N . THR A 1 317 ? -12.286 -19.700 11.884 1.00 85.62 317 THR A N 1
ATOM 2567 C CA . THR A 1 317 ? -12.571 -19.255 10.518 1.00 85.62 317 THR A CA 1
ATOM 2568 C C . THR A 1 317 ? -11.269 -19.028 9.763 1.00 85.62 317 THR A C 1
ATOM 2570 O O . THR A 1 317 ? -10.269 -18.636 10.367 1.00 85.62 317 THR A O 1
ATOM 2573 N N . LEU A 1 318 ? -11.259 -19.305 8.461 1.00 82.19 318 LEU A N 1
ATOM 2574 C CA . LEU A 1 318 ? -10.106 -19.015 7.613 1.00 82.19 318 LEU A CA 1
ATOM 2575 C C . LEU A 1 318 ? -9.951 -17.499 7.459 1.00 82.19 318 LEU A C 1
ATOM 2577 O O . LEU A 1 318 ? -10.922 -16.780 7.232 1.00 82.19 318 LEU A O 1
ATOM 2581 N N . GLY A 1 319 ? -8.718 -17.010 7.559 1.00 77.75 319 GLY A N 1
ATOM 2582 C CA . GLY A 1 319 ? -8.425 -15.608 7.306 1.00 77.75 319 GLY A CA 1
ATOM 2583 C C . GLY A 1 319 ? -8.558 -15.273 5.830 1.00 77.75 319 GLY A C 1
ATOM 2584 O O . GLY A 1 319 ? -7.975 -15.969 4.998 1.00 77.75 319 GLY A O 1
ATOM 2585 N N . ARG A 1 320 ? -9.311 -14.208 5.516 1.00 72.06 320 ARG A N 1
ATOM 2586 C CA . ARG A 1 320 ? -9.524 -13.690 4.150 1.00 72.06 320 ARG A CA 1
ATOM 2587 C C . ARG A 1 320 ? -9.898 -14.800 3.153 1.00 72.06 320 ARG A C 1
ATOM 2589 O O . ARG A 1 320 ? -9.207 -15.020 2.166 1.00 72.06 320 ARG A O 1
ATOM 2596 N N . GLY A 1 321 ? -10.929 -15.583 3.474 1.00 66.62 321 GLY A N 1
ATOM 2597 C CA . GLY A 1 321 ? -11.456 -16.615 2.570 1.00 66.62 321 GLY A CA 1
ATOM 2598 C C . GLY A 1 321 ? -10.569 -17.851 2.360 1.00 66.62 321 GLY A C 1
ATOM 2599 O O . GLY A 1 321 ? -10.956 -18.740 1.612 1.00 66.62 321 GLY A O 1
ATOM 2600 N N . GLY A 1 322 ? -9.416 -17.962 3.032 1.00 74.38 322 GLY A N 1
ATOM 2601 C CA . GLY A 1 322 ? -8.481 -19.083 2.835 1.00 74.38 322 GLY A CA 1
ATOM 2602 C C . GLY A 1 322 ? -7.015 -18.677 2.723 1.00 74.38 322 GLY A C 1
ATOM 2603 O O . GLY A 1 322 ? -6.137 -19.543 2.805 1.00 74.38 322 GLY A O 1
ATOM 2604 N N . TYR A 1 323 ? -6.752 -17.373 2.618 1.00 80.06 323 TYR A N 1
ATOM 2605 C CA . TYR A 1 323 ? -5.411 -16.825 2.469 1.00 80.06 323 TYR A CA 1
ATOM 2606 C C . TYR A 1 323 ? -4.482 -17.195 3.639 1.00 80.06 323 TYR A C 1
ATOM 2608 O O . TYR A 1 323 ? -3.349 -17.606 3.405 1.00 80.06 323 TYR A O 1
ATOM 2616 N N . PHE A 1 324 ? -4.955 -17.176 4.894 1.00 87.44 324 PHE A N 1
ATOM 2617 C CA . PHE A 1 324 ? -4.189 -17.660 6.061 1.00 87.44 324 PHE A CA 1
ATOM 2618 C C . PHE A 1 324 ? -5.033 -18.536 7.016 1.00 87.44 324 PHE A C 1
ATOM 2620 O O . PHE A 1 324 ? -6.265 -18.447 7.016 1.00 87.44 324 PHE A O 1
ATOM 2627 N N . PRO A 1 325 ? -4.407 -19.424 7.819 1.00 89.56 325 PRO A N 1
ATOM 2628 C CA . PRO A 1 325 ? -5.126 -20.401 8.639 1.00 89.56 325 PRO A CA 1
ATOM 2629 C C . PRO A 1 325 ? -5.876 -19.770 9.828 1.00 89.56 325 PRO A C 1
ATOM 2631 O O . PRO A 1 325 ? -5.501 -18.694 10.301 1.00 89.56 325 PRO A O 1
ATOM 2634 N N . PRO A 1 326 ? -6.875 -20.468 10.408 1.00 89.50 326 PRO A N 1
ATOM 2635 C CA . PRO A 1 326 ? -7.677 -19.961 11.531 1.00 89.50 326 PRO A CA 1
ATOM 2636 C C . PRO A 1 326 ? -6.899 -19.738 12.828 1.00 89.50 326 PRO A C 1
ATOM 2638 O O . PRO A 1 326 ? -7.404 -19.119 13.770 1.00 89.50 326 PRO A O 1
ATOM 2641 N N . SER A 1 327 ? -5.696 -20.299 12.911 1.00 91.81 327 SER A N 1
ATOM 2642 C CA . SER A 1 327 ? -4.815 -20.232 14.069 1.00 91.81 327 SER A CA 1
ATOM 2643 C C . SER A 1 327 ? -3.904 -19.002 14.077 1.00 91.81 327 SER A C 1
ATOM 2645 O O . SER A 1 327 ? -3.170 -18.819 15.049 1.00 91.81 327 SER A O 1
ATOM 2647 N N . ALA A 1 328 ? -3.949 -18.178 13.026 1.00 93.81 328 ALA A N 1
ATOM 2648 C CA . ALA A 1 328 ? -3.070 -17.034 12.849 1.00 93.81 328 ALA A CA 1
ATOM 2649 C C . ALA A 1 328 ? -3.357 -15.886 13.835 1.00 93.81 328 ALA A C 1
ATOM 2651 O O . ALA A 1 328 ? -4.509 -15.603 14.187 1.00 93.81 328 ALA A O 1
ATOM 2652 N N . GLY A 1 329 ? -2.293 -15.202 14.244 1.00 95.12 329 GLY A N 1
ATOM 2653 C CA . GLY A 1 329 ? -2.312 -13.918 14.934 1.00 95.12 329 GLY A CA 1
ATOM 2654 C C . GLY A 1 329 ? -1.551 -12.864 14.135 1.00 95.12 329 GLY A C 1
ATOM 2655 O O . GLY A 1 329 ? -0.396 -13.126 13.784 1.00 95.12 329 GLY A O 1
ATOM 2656 N N . PRO A 1 330 ? -2.180 -11.717 13.832 1.00 94.62 330 PRO A N 1
ATOM 2657 C CA . PRO A 1 330 ? -1.534 -10.617 13.142 1.00 94.62 330 PRO A CA 1
ATOM 2658 C C . PRO A 1 330 ? -0.747 -9.722 14.114 1.00 94.62 330 PRO A C 1
ATOM 2660 O O . PRO A 1 330 ? -1.219 -9.434 15.223 1.00 94.62 330 PRO A O 1
ATOM 2663 N N . SER A 1 331 ? 0.421 -9.228 13.698 1.00 96.19 331 SER A N 1
ATOM 2664 C CA . SER A 1 331 ? 1.209 -8.264 14.480 1.00 96.19 331 SER A CA 1
ATOM 2665 C C . SER A 1 331 ? 0.466 -6.940 14.662 1.00 96.19 331 SER A C 1
ATOM 2667 O O . SER A 1 331 ? 0.575 -6.317 15.714 1.00 96.19 331 SER A O 1
ATOM 2669 N N . GLU A 1 332 ? -0.391 -6.576 13.711 1.00 93.62 332 GLU A N 1
ATOM 2670 C CA . GLU A 1 332 ? -1.358 -5.484 13.785 1.00 93.62 332 GLU A CA 1
ATOM 2671 C C . GLU A 1 332 ? -2.214 -5.570 15.054 1.00 93.62 332 GLU A C 1
ATOM 2673 O O . GLU A 1 332 ? -2.256 -4.637 15.859 1.00 93.62 332 GLU A O 1
ATOM 2678 N N . GLY A 1 333 ? -2.852 -6.725 15.282 1.00 94.69 333 GLY A N 1
ATOM 2679 C CA . GLY A 1 333 ? -3.664 -6.963 16.475 1.00 94.69 333 GLY A CA 1
ATOM 2680 C C . GLY A 1 333 ? -2.828 -6.916 17.753 1.00 94.69 333 GLY A C 1
ATOM 2681 O O . GLY A 1 333 ? -3.278 -6.374 18.767 1.00 94.69 333 GLY A O 1
ATOM 2682 N N . GLN A 1 334 ? -1.595 -7.431 17.697 1.00 97.44 334 GLN A N 1
ATOM 2683 C CA . GLN A 1 334 ? -0.666 -7.418 18.827 1.00 97.44 334 GLN A CA 1
ATOM 2684 C C . GLN A 1 334 ? -0.258 -5.991 19.232 1.00 97.44 334 GLN A C 1
ATOM 2686 O O . GLN A 1 334 ? -0.200 -5.674 20.423 1.00 97.44 334 GLN A O 1
ATOM 2691 N N . SER A 1 335 ? 0.001 -5.118 18.260 1.00 97.19 335 SER A N 1
ATOM 2692 C CA . SER A 1 335 ? 0.372 -3.723 18.508 1.00 97.19 335 SER A CA 1
ATOM 2693 C C . SER A 1 335 ? -0.790 -2.925 19.089 1.00 97.19 335 SER A C 1
ATOM 2695 O O . SER A 1 335 ? -0.601 -2.161 20.040 1.00 97.19 335 SER A O 1
ATOM 2697 N N . VAL A 1 336 ? -2.007 -3.149 18.583 1.00 96.62 336 VAL A N 1
ATOM 2698 C CA . VAL A 1 336 ? -3.205 -2.462 19.079 1.00 96.62 336 VAL A CA 1
ATOM 2699 C C . VAL A 1 336 ? -3.538 -2.878 20.514 1.00 96.62 336 VAL A C 1
ATOM 2701 O O . VAL A 1 336 ? -3.827 -2.002 21.320 1.00 96.62 336 VAL A O 1
ATOM 2704 N N . ILE A 1 337 ? -3.434 -4.157 20.906 1.00 97.88 337 ILE A N 1
ATOM 2705 C CA . ILE A 1 337 ? -3.730 -4.547 22.302 1.00 97.88 337 ILE A CA 1
ATOM 2706 C C . ILE A 1 337 ? -2.721 -3.971 23.309 1.00 97.88 337 ILE A C 1
ATOM 2708 O O . ILE A 1 337 ? -3.120 -3.539 24.393 1.00 97.88 337 ILE A O 1
ATOM 2712 N N . ALA A 1 338 ? -1.436 -3.886 22.946 1.00 98.25 338 ALA A N 1
ATOM 2713 C CA . ALA A 1 338 ? -0.427 -3.243 23.789 1.00 98.25 338 ALA A CA 1
ATOM 2714 C C . ALA A 1 338 ? -0.728 -1.746 23.980 1.00 98.25 338 ALA A C 1
ATOM 2716 O O . ALA A 1 338 ? -0.668 -1.224 25.097 1.00 98.25 338 ALA A O 1
ATOM 2717 N N . ARG A 1 339 ? -1.123 -1.063 22.898 1.00 97.62 339 ARG A N 1
ATOM 2718 C CA . ARG A 1 339 ? -1.539 0.345 22.924 1.00 97.62 339 ARG A CA 1
ATOM 2719 C C . ARG A 1 339 ? -2.828 0.553 23.727 1.00 97.62 339 ARG A C 1
ATOM 2721 O O . ARG A 1 339 ? -2.864 1.426 24.596 1.00 97.62 339 ARG A O 1
ATOM 2728 N N . ALA A 1 340 ? -3.840 -0.284 23.512 1.00 98.19 340 ALA A N 1
ATOM 2729 C CA . ALA A 1 340 ? -5.119 -0.251 24.214 1.00 98.19 340 ALA A CA 1
ATOM 2730 C C . ALA A 1 340 ? -4.951 -0.400 25.726 1.00 98.19 340 ALA A C 1
ATOM 2732 O O . ALA A 1 340 ? -5.505 0.388 26.492 1.00 98.19 340 ALA A O 1
ATOM 2733 N N . ALA A 1 341 ? -4.125 -1.351 26.163 1.00 98.56 341 ALA A N 1
ATOM 2734 C CA . ALA A 1 341 ? -3.840 -1.566 27.574 1.00 98.56 341 ALA A CA 1
ATOM 2735 C C . ALA A 1 341 ? -3.114 -0.362 28.215 1.00 98.56 341 ALA A C 1
ATOM 2737 O O . ALA A 1 341 ? -3.451 0.039 29.331 1.00 98.56 341 ALA A O 1
ATOM 2738 N N . CYS A 1 342 ? -2.185 0.290 27.502 1.00 98.62 342 CYS A N 1
ATOM 2739 C CA . CYS A 1 342 ? -1.575 1.548 27.951 1.00 98.62 342 CYS A CA 1
ATOM 2740 C C . CYS A 1 342 ? -2.611 2.672 28.129 1.00 98.62 342 CYS A C 1
ATOM 2742 O O . CYS A 1 342 ? -2.618 3.352 29.159 1.00 98.62 342 CYS A O 1
ATOM 2744 N N . LEU A 1 343 ? -3.499 2.864 27.149 1.00 98.25 343 LEU A N 1
ATOM 2745 C CA . LEU A 1 343 ? -4.535 3.903 27.192 1.00 98.25 343 LEU A CA 1
ATOM 2746 C C . LEU A 1 343 ? -5.570 3.630 28.294 1.00 98.25 343 LEU A C 1
ATOM 2748 O O . LEU A 1 343 ? -5.960 4.547 29.021 1.00 98.25 343 LEU A O 1
ATOM 2752 N N . ALA A 1 344 ? -5.963 2.369 28.485 1.00 98.50 344 ALA A N 1
ATOM 2753 C CA . ALA A 1 344 ? -6.855 1.956 29.563 1.00 98.50 344 ALA A CA 1
ATOM 2754 C C . ALA A 1 344 ? -6.224 2.173 30.948 1.00 98.50 344 ALA A C 1
ATOM 2756 O O . ALA A 1 344 ? -6.903 2.653 31.861 1.00 98.50 344 ALA A O 1
ATOM 2757 N N . TYR A 1 345 ? -4.919 1.916 31.108 1.00 98.50 345 TYR A N 1
ATOM 2758 C CA . TYR A 1 345 ? -4.193 2.268 32.331 1.00 98.50 345 TYR A CA 1
ATOM 2759 C C . TYR A 1 345 ? -4.219 3.777 32.589 1.00 98.50 345 TYR A C 1
ATOM 2761 O O . TYR A 1 345 ? -4.547 4.199 33.695 1.00 98.50 345 TYR A O 1
ATOM 2769 N N . GLN A 1 346 ? -3.947 4.602 31.575 1.00 97.88 346 GLN A N 1
ATOM 2770 C CA . GLN A 1 346 ? -4.007 6.062 31.712 1.00 97.88 346 GLN A CA 1
ATOM 2771 C C . GLN A 1 346 ? -5.410 6.562 32.082 1.00 97.88 346 GLN A C 1
ATOM 2773 O O . GLN A 1 346 ? -5.539 7.520 32.841 1.00 97.88 346 GLN A O 1
ATOM 2778 N N . ALA A 1 347 ? -6.460 5.916 31.566 1.00 97.19 347 ALA A N 1
ATOM 2779 C CA . ALA A 1 347 ? -7.845 6.296 31.828 1.00 97.19 347 ALA A CA 1
ATOM 2780 C C . ALA A 1 347 ? -8.349 5.864 33.220 1.00 97.19 347 ALA A C 1
ATOM 2782 O O . ALA A 1 347 ? -9.187 6.550 33.804 1.00 97.19 347 ALA A O 1
ATOM 2783 N N . THR A 1 348 ? -7.868 4.733 33.748 1.00 96.75 348 THR A N 1
ATOM 2784 C CA . THR A 1 348 ? -8.424 4.097 34.963 1.00 96.75 348 THR A CA 1
ATOM 2785 C C . THR A 1 348 ? -7.488 4.109 36.170 1.00 96.75 348 THR A C 1
ATOM 2787 O O . THR A 1 348 ? -7.949 4.011 37.303 1.00 96.75 348 THR A O 1
ATOM 2790 N N . GLY A 1 349 ? -6.173 4.177 35.952 1.00 96.56 349 GLY A N 1
ATOM 2791 C CA . GLY A 1 349 ? -5.155 3.940 36.976 1.00 96.56 349 GLY A CA 1
ATOM 2792 C C . GLY A 1 349 ? -5.023 2.476 37.428 1.00 96.56 349 GLY A C 1
ATOM 2793 O O . GLY A 1 349 ? -4.225 2.202 38.324 1.00 96.56 349 GLY A O 1
ATOM 2794 N N . ASN A 1 350 ? -5.766 1.527 36.838 1.00 97.00 350 ASN A N 1
ATOM 2795 C CA . ASN A 1 350 ? -5.724 0.115 37.232 1.00 97.00 350 ASN A CA 1
ATOM 2796 C C . ASN A 1 350 ? -4.421 -0.557 36.753 1.00 97.00 350 ASN A C 1
ATOM 2798 O O . ASN A 1 350 ? -4.188 -0.715 35.556 1.00 97.00 350 ASN A O 1
ATOM 2802 N N . THR A 1 351 ? -3.583 -0.995 37.695 1.00 97.69 351 THR A N 1
ATOM 2803 C CA . THR A 1 351 ? -2.255 -1.574 37.431 1.00 97.69 351 THR A CA 1
ATOM 2804 C C . THR A 1 351 ? -2.264 -2.896 36.658 1.00 97.69 351 THR A C 1
ATOM 2806 O O . THR A 1 351 ? -1.242 -3.290 36.089 1.00 97.69 351 THR A O 1
ATOM 2809 N N . ASP A 1 352 ? -3.398 -3.586 36.597 1.00 98.06 352 ASP A N 1
ATOM 2810 C CA . ASP A 1 352 ? -3.523 -4.805 35.799 1.00 98.06 352 ASP A CA 1
ATOM 2811 C C . ASP A 1 352 ? -3.460 -4.492 34.297 1.00 98.06 352 ASP A C 1
ATOM 2813 O O . ASP A 1 352 ? -2.887 -5.266 33.528 1.00 98.06 352 ASP A O 1
ATOM 2817 N N . TRP A 1 353 ? -3.932 -3.309 33.882 1.00 98.44 353 TRP A N 1
ATOM 2818 C CA . TRP A 1 353 ? -3.812 -2.850 32.498 1.00 98.44 353 TRP A CA 1
ATOM 2819 C C . TRP A 1 353 ? -2.362 -2.625 32.082 1.00 98.44 353 TRP A C 1
ATOM 2821 O O . TRP A 1 353 ? -1.948 -3.131 31.045 1.00 98.44 353 TRP A O 1
ATOM 2831 N N . ILE A 1 354 ? -1.554 -1.931 32.892 1.00 97.94 354 ILE A N 1
ATOM 2832 C CA . ILE A 1 354 ? -0.133 -1.744 32.553 1.00 97.94 354 ILE A CA 1
ATOM 2833 C C . ILE A 1 354 ? 0.631 -3.075 32.590 1.00 97.94 354 ILE A C 1
ATOM 2835 O O . ILE A 1 354 ? 1.523 -3.293 31.775 1.00 97.94 354 ILE A O 1
ATOM 2839 N N . THR A 1 355 ? 0.237 -4.012 33.460 1.00 98.38 355 THR A N 1
ATOM 2840 C CA . THR A 1 355 ? 0.795 -5.374 33.464 1.00 98.38 355 THR A CA 1
ATOM 2841 C C . THR A 1 355 ? 0.487 -6.106 32.156 1.00 98.38 355 THR A C 1
ATOM 2843 O O . THR A 1 355 ? 1.379 -6.725 31.573 1.00 98.38 355 THR A O 1
ATOM 2846 N N . LEU A 1 356 ? -0.754 -6.020 31.666 1.00 98.44 356 LEU A N 1
ATOM 2847 C CA . LEU A 1 356 ? -1.138 -6.579 30.370 1.00 98.44 356 LEU A CA 1
ATOM 2848 C C . LEU A 1 356 ? -0.401 -5.888 29.213 1.00 98.44 356 LEU A C 1
ATOM 2850 O O . LEU A 1 356 ? 0.074 -6.572 28.306 1.00 98.44 356 LEU A O 1
ATOM 2854 N N . ALA A 1 357 ? -0.249 -4.562 29.263 1.00 98.31 357 ALA A N 1
ATOM 2855 C CA . ALA A 1 357 ? 0.463 -3.786 28.250 1.00 98.31 357 ALA A CA 1
ATOM 2856 C C . ALA A 1 357 ? 1.930 -4.220 28.127 1.00 98.31 357 ALA A C 1
ATOM 2858 O O . ALA A 1 357 ? 2.411 -4.470 27.026 1.00 98.31 357 ALA A O 1
ATOM 2859 N N . VAL A 1 358 ? 2.637 -4.378 29.252 1.00 98.69 358 VAL A N 1
ATOM 2860 C CA . VAL A 1 358 ? 4.032 -4.853 29.252 1.00 98.69 358 VAL A CA 1
ATOM 2861 C C . VAL A 1 358 ? 4.126 -6.263 28.676 1.00 98.69 358 VAL A C 1
ATOM 2863 O O . VAL A 1 358 ? 4.969 -6.515 27.822 1.00 98.69 358 VAL A O 1
ATOM 2866 N N . ARG A 1 359 ? 3.231 -7.176 29.077 1.00 98.50 359 ARG A N 1
ATOM 2867 C CA . ARG A 1 359 ? 3.236 -8.565 28.589 1.00 98.50 359 ARG A CA 1
ATOM 2868 C C . ARG A 1 359 ? 2.964 -8.666 27.089 1.00 98.50 359 ARG A C 1
ATOM 2870 O O . ARG A 1 359 ? 3.648 -9.412 26.397 1.00 98.50 359 ARG A O 1
ATOM 2877 N N . THR A 1 360 ? 1.996 -7.906 26.585 1.00 98.31 360 THR A N 1
ATOM 2878 C CA . THR A 1 360 ? 1.661 -7.870 25.152 1.00 98.31 360 THR A CA 1
ATOM 2879 C C . THR A 1 360 ? 2.722 -7.133 24.327 1.00 98.31 360 THR A C 1
ATOM 2881 O O . THR A 1 360 ? 3.029 -7.569 23.218 1.00 98.31 360 THR A O 1
ATOM 2884 N N . GLY A 1 361 ? 3.347 -6.084 24.871 1.00 98.06 361 GLY A N 1
ATOM 2885 C CA . GLY A 1 361 ? 4.489 -5.400 24.257 1.00 98.06 361 GLY A CA 1
ATOM 2886 C C . GLY A 1 361 ? 5.749 -6.270 24.191 1.00 98.06 361 GLY A C 1
ATOM 2887 O O . GLY A 1 361 ? 6.422 -6.312 23.162 1.00 98.06 361 GLY A O 1
ATOM 2888 N N . ASP A 1 362 ? 6.045 -7.027 25.250 1.00 97.88 362 ASP A N 1
ATOM 2889 C CA . ASP A 1 362 ? 7.125 -8.017 25.245 1.00 97.88 362 ASP A CA 1
ATOM 2890 C C . ASP A 1 362 ? 6.814 -9.166 24.271 1.00 97.88 362 ASP A C 1
ATOM 2892 O O . ASP A 1 362 ? 7.710 -9.646 23.577 1.00 97.88 362 ASP A O 1
ATOM 2896 N N . ALA A 1 363 ? 5.553 -9.595 24.164 1.00 97.88 363 ALA A N 1
ATOM 2897 C CA . ALA A 1 363 ? 5.145 -10.599 23.184 1.00 97.88 363 ALA A CA 1
ATOM 2898 C C . ALA A 1 363 ? 5.369 -10.118 21.738 1.00 97.88 363 ALA A C 1
ATOM 2900 O O . ALA A 1 363 ? 5.892 -10.891 20.932 1.00 97.88 363 ALA A O 1
ATOM 2901 N N . LEU A 1 364 ? 5.062 -8.847 21.437 1.00 97.56 364 LEU A N 1
ATOM 2902 C CA . LEU A 1 364 ? 5.362 -8.217 20.147 1.00 97.56 364 LEU A CA 1
ATOM 2903 C C . LEU A 1 364 ? 6.865 -8.269 19.836 1.00 97.56 364 LEU A C 1
ATOM 2905 O O . LEU A 1 364 ? 7.269 -8.790 18.796 1.00 97.56 364 LEU A O 1
ATOM 2909 N N . LEU A 1 365 ? 7.695 -7.791 20.769 1.00 95.88 365 LEU A N 1
ATOM 2910 C CA . LEU A 1 365 ? 9.150 -7.729 20.603 1.00 95.88 365 LEU A CA 1
ATOM 2911 C C . LEU A 1 365 ? 9.803 -9.095 20.416 1.00 95.88 365 LEU A C 1
ATOM 2913 O O . LEU A 1 365 ? 10.701 -9.240 19.591 1.00 95.88 365 LEU A O 1
ATOM 2917 N N . ASN A 1 366 ? 9.370 -10.084 21.195 1.00 95.81 366 ASN A N 1
ATOM 2918 C CA . ASN A 1 366 ? 10.066 -11.362 21.288 1.00 95.81 366 ASN A CA 1
ATOM 2919 C C . ASN A 1 366 ? 9.635 -12.379 20.226 1.00 95.81 366 ASN A C 1
ATOM 2921 O O . ASN A 1 366 ? 10.359 -13.350 20.019 1.00 95.81 366 ASN A O 1
ATOM 2925 N N . ASN A 1 367 ? 8.468 -12.201 19.594 1.00 96.56 367 ASN A N 1
ATOM 2926 C CA . ASN A 1 367 ? 7.900 -13.233 18.722 1.00 96.56 367 ASN A CA 1
ATOM 2927 C C . ASN A 1 367 ? 7.660 -12.787 17.278 1.00 96.56 367 ASN A C 1
ATOM 2929 O O . ASN A 1 367 ? 7.671 -13.655 16.415 1.00 96.56 367 ASN A O 1
ATOM 2933 N N . TYR A 1 368 ? 7.461 -11.493 16.995 1.00 97.25 368 TYR A N 1
ATOM 2934 C CA . TYR A 1 368 ? 7.189 -11.024 15.627 1.00 97.25 368 TYR A CA 1
ATOM 2935 C C . TYR A 1 368 ? 8.433 -10.500 14.895 1.00 97.25 368 TYR A C 1
ATOM 2937 O O . TYR A 1 368 ? 8.491 -10.546 13.669 1.00 97.25 368 TYR A O 1
ATOM 2945 N N . PHE A 1 369 ? 9.460 -10.043 15.613 1.00 95.19 369 PHE A N 1
ATOM 2946 C CA . PHE A 1 369 ? 10.719 -9.612 15.002 1.00 95.19 369 PHE A CA 1
ATOM 2947 C C . PHE A 1 369 ? 11.631 -10.811 14.720 1.00 95.19 369 PHE A C 1
ATOM 2949 O O . PHE A 1 369 ? 12.291 -11.330 15.619 1.00 95.19 369 PHE A O 1
ATOM 2956 N N . VAL A 1 370 ? 11.690 -11.232 13.451 1.00 93.50 370 VAL A N 1
ATOM 2957 C CA . VAL A 1 370 ? 12.524 -12.362 12.987 1.00 93.50 370 VAL A CA 1
ATOM 2958 C C . VAL A 1 370 ? 14.002 -12.111 13.273 1.00 93.50 370 VAL A C 1
ATOM 2960 O O . VAL A 1 370 ? 14.712 -12.992 13.758 1.00 93.50 370 VAL A O 1
ATOM 2963 N N . VAL A 1 371 ? 14.458 -10.890 12.987 1.00 92.69 371 VAL A N 1
ATOM 2964 C CA . VAL A 1 371 ? 15.751 -10.385 13.437 1.00 92.69 371 VAL A CA 1
ATOM 2965 C C . VAL A 1 371 ? 15.489 -9.539 14.685 1.00 92.69 371 VAL A C 1
ATOM 2967 O O . VAL A 1 371 ? 14.801 -8.522 14.579 1.00 92.69 371 VAL A O 1
ATOM 2970 N N . PRO A 1 372 ? 16.005 -9.920 15.866 1.00 92.75 372 PRO A N 1
ATOM 2971 C CA . PRO A 1 372 ? 15.755 -9.172 17.092 1.00 92.75 372 PRO A CA 1
ATOM 2972 C C . PRO A 1 372 ? 16.253 -7.725 17.017 1.00 92.75 372 PRO A C 1
ATOM 2974 O O . PRO A 1 372 ? 17.264 -7.426 16.372 1.00 92.75 372 PRO A O 1
ATOM 2977 N N . ILE A 1 373 ? 15.575 -6.831 17.739 1.00 94.19 373 ILE A N 1
ATOM 2978 C CA . ILE A 1 373 ? 16.023 -5.445 17.914 1.00 94.19 373 ILE A CA 1
ATOM 2979 C C . ILE A 1 373 ? 17.195 -5.420 18.917 1.00 94.19 373 ILE A C 1
ATOM 2981 O O . ILE A 1 373 ? 17.030 -5.863 20.058 1.00 94.19 373 ILE A O 1
ATOM 2985 N N . PRO A 1 374 ? 18.379 -4.894 18.547 1.00 90.88 374 PRO A N 1
ATOM 2986 C CA . PRO A 1 374 ? 19.516 -4.766 19.456 1.00 90.88 374 PRO A CA 1
ATOM 2987 C C . PRO A 1 374 ? 19.227 -3.880 20.678 1.00 90.88 374 PRO A C 1
ATOM 2989 O O . PRO A 1 374 ? 18.573 -2.841 20.586 1.00 90.88 374 PRO A O 1
ATOM 2992 N N . GLN A 1 375 ? 19.815 -4.224 21.830 1.00 89.31 375 GLN A N 1
ATOM 2993 C CA . GLN A 1 375 ? 19.653 -3.461 23.079 1.00 89.31 375 GLN A CA 1
ATOM 2994 C C . GLN A 1 375 ? 20.217 -2.028 23.014 1.00 89.31 375 GLN A C 1
ATOM 2996 O O . GLN A 1 375 ? 19.837 -1.193 23.825 1.00 89.31 375 GLN A O 1
ATOM 3001 N N . ASN A 1 376 ? 21.109 -1.725 22.072 1.00 89.00 376 ASN A N 1
ATOM 3002 C CA . ASN A 1 376 ? 21.651 -0.379 21.860 1.00 89.00 376 ASN A CA 1
ATOM 3003 C C . ASN A 1 376 ? 21.493 0.046 20.397 1.00 89.00 376 ASN A C 1
ATOM 3005 O O . ASN A 1 376 ? 22.419 0.630 19.840 1.00 89.00 376 ASN A O 1
ATOM 3009 N N . TRP A 1 377 ? 20.350 -0.290 19.787 1.00 93.38 377 TRP A N 1
ATOM 3010 C CA . TRP A 1 377 ? 20.102 -0.063 18.364 1.00 93.38 377 TRP A CA 1
ATOM 3011 C C . TRP A 1 377 ? 20.464 1.367 17.924 1.00 93.38 377 TRP A C 1
ATOM 3013 O O . TRP A 1 377 ? 20.098 2.348 18.579 1.00 93.38 377 TRP A O 1
ATOM 3023 N N . GLN A 1 378 ? 21.183 1.465 16.811 1.00 91.12 378 GLN A N 1
ATOM 3024 C CA . GLN A 1 378 ? 21.515 2.686 16.081 1.00 91.12 378 GLN A CA 1
ATOM 3025 C C . GLN A 1 378 ? 21.098 2.522 14.608 1.00 91.12 378 GLN A C 1
ATOM 3027 O O . GLN A 1 378 ? 21.027 1.394 14.125 1.00 91.12 378 GLN A O 1
ATOM 3032 N N . PRO A 1 379 ? 20.922 3.611 13.833 1.00 86.44 379 PRO A N 1
ATOM 3033 C CA . PRO A 1 379 ? 20.598 3.515 12.404 1.00 86.44 379 PRO A CA 1
ATOM 3034 C C . PRO A 1 379 ? 21.559 2.641 11.580 1.00 86.44 379 PRO A C 1
ATOM 3036 O O . PRO A 1 379 ? 21.138 2.002 10.622 1.00 86.44 379 PRO A O 1
ATOM 3039 N N . SER A 1 380 ? 22.839 2.565 11.967 1.00 84.00 380 SER A N 1
ATOM 3040 C CA . SER A 1 380 ? 23.833 1.695 11.321 1.00 84.00 380 SER A CA 1
ATOM 3041 C C . SER A 1 380 ? 23.549 0.199 11.473 1.00 84.00 380 SER A C 1
ATOM 3043 O O . SER A 1 380 ? 24.114 -0.587 10.724 1.00 84.00 380 SER A O 1
ATOM 3045 N N . ASP A 1 381 ? 22.701 -0.199 12.426 1.00 84.94 381 ASP A N 1
ATOM 3046 C CA . ASP A 1 381 ? 22.286 -1.593 12.610 1.00 84.94 381 ASP A CA 1
ATOM 3047 C C . ASP A 1 381 ? 21.196 -2.013 11.607 1.00 84.94 381 ASP A C 1
ATOM 3049 O O . ASP A 1 381 ? 20.800 -3.180 11.590 1.00 84.94 381 ASP A O 1
ATOM 3053 N N . GLY A 1 382 ? 20.687 -1.078 10.795 1.00 84.88 382 GLY A N 1
ATOM 3054 C CA . GLY A 1 382 ? 19.676 -1.313 9.766 1.00 84.88 382 GLY A CA 1
ATOM 3055 C C . GLY A 1 382 ? 18.239 -1.370 10.294 1.00 84.88 382 GLY A C 1
ATOM 3056 O O . GLY A 1 382 ? 17.973 -1.197 11.489 1.00 84.88 382 GLY A O 1
ATOM 3057 N N . ILE A 1 383 ? 17.299 -1.622 9.382 1.00 90.44 383 ILE A N 1
ATOM 3058 C CA . ILE A 1 383 ? 15.862 -1.724 9.677 1.00 90.44 383 ILE A CA 1
ATOM 3059 C C . ILE A 1 383 ? 15.510 -3.053 10.357 1.00 90.44 383 ILE A C 1
ATOM 3061 O O . ILE A 1 383 ? 16.243 -4.038 10.236 1.00 90.44 383 ILE A O 1
ATOM 3065 N N . ARG A 1 384 ? 14.387 -3.090 11.078 1.00 93.19 384 ARG A N 1
ATOM 3066 C CA . ARG A 1 384 ? 13.795 -4.316 11.631 1.00 93.19 384 ARG A CA 1
ATOM 3067 C C . ARG A 1 384 ? 12.303 -4.305 11.359 1.00 93.19 384 ARG A C 1
ATOM 3069 O O . ARG A 1 384 ? 11.615 -3.361 11.741 1.00 93.19 384 ARG A O 1
ATOM 3076 N N . VAL A 1 385 ? 11.811 -5.360 10.725 1.00 94.31 385 VAL A N 1
ATOM 3077 C CA . VAL A 1 385 ? 10.394 -5.481 10.378 1.00 94.31 385 VAL A CA 1
ATOM 3078 C C . VAL A 1 385 ? 9.741 -6.528 11.277 1.00 94.31 385 VAL A C 1
ATOM 3080 O O . VAL A 1 385 ? 10.222 -7.666 11.318 1.00 94.31 385 VAL A O 1
ATOM 3083 N N . PRO A 1 386 ? 8.661 -6.182 12.005 1.00 95.44 386 PRO A N 1
ATOM 3084 C CA . PRO A 1 386 ? 7.830 -7.194 12.631 1.00 95.44 386 PRO A CA 1
ATOM 3085 C C . PRO A 1 386 ? 7.109 -7.950 11.517 1.00 95.44 386 PRO A C 1
ATOM 3087 O O . PRO A 1 386 ? 6.384 -7.361 10.716 1.00 95.44 386 PRO A O 1
ATOM 3090 N N . HIS A 1 387 ? 7.325 -9.257 11.445 1.00 96.25 387 HIS A N 1
ATOM 3091 C CA . HIS A 1 387 ? 6.580 -10.082 10.515 1.00 96.25 387 HIS A CA 1
ATOM 3092 C C . HIS A 1 387 ? 5.089 -10.041 10.869 1.00 96.25 387 HIS A C 1
ATOM 3094 O O . HIS A 1 387 ? 4.736 -9.917 12.038 1.00 96.25 387 HIS A O 1
ATOM 3100 N N . TRP A 1 388 ? 4.209 -10.114 9.879 1.00 93.19 388 TRP A N 1
ATOM 3101 C CA . TRP A 1 388 ? 2.780 -9.936 10.092 1.00 93.19 388 TRP A CA 1
ATOM 3102 C C . TRP A 1 388 ? 2.084 -11.127 10.740 1.00 93.19 388 TRP A C 1
ATOM 3104 O O . TRP A 1 388 ? 1.149 -10.900 11.488 1.00 93.19 388 TRP A O 1
ATOM 3114 N N . LEU A 1 389 ? 2.521 -12.378 10.539 1.00 95.31 389 LEU A N 1
ATOM 3115 C CA . LEU A 1 389 ? 1.735 -13.543 10.965 1.00 95.31 389 LEU A CA 1
ATOM 3116 C C . LEU A 1 389 ? 2.509 -14.537 11.831 1.00 95.31 389 LEU A C 1
ATOM 3118 O O . LEU A 1 389 ? 3.592 -15.013 11.492 1.00 95.31 389 LEU A O 1
ATOM 3122 N N . ILE A 1 390 ? 1.887 -14.925 12.943 1.00 96.62 390 ILE A N 1
ATOM 3123 C CA . ILE A 1 390 ? 2.355 -15.996 13.826 1.00 96.62 390 ILE A CA 1
ATOM 3124 C C . ILE A 1 390 ? 1.252 -17.026 14.063 1.00 96.62 390 ILE A C 1
ATOM 3126 O O . ILE A 1 390 ? 0.070 -16.694 14.115 1.00 96.62 390 ILE A O 1
ATOM 3130 N N . ASN A 1 391 ? 1.611 -18.299 14.211 1.00 96.50 391 ASN A N 1
ATOM 3131 C CA . ASN A 1 391 ? 0.657 -19.337 14.590 1.00 96.50 391 ASN A CA 1
ATOM 3132 C C . ASN A 1 391 ? 0.413 -19.337 16.110 1.00 96.50 391 ASN A C 1
ATOM 3134 O O . ASN A 1 391 ? 1.376 -19.379 16.865 1.00 96.50 391 ASN A O 1
ATOM 3138 N N . ILE A 1 392 ? -0.836 -19.346 16.587 1.00 95.56 392 ILE A N 1
ATOM 3139 C CA . ILE A 1 392 ? -1.153 -19.174 18.021 1.00 95.56 392 ILE A CA 1
ATOM 3140 C C . ILE A 1 392 ? -2.005 -20.304 18.603 1.00 95.56 392 ILE A C 1
ATOM 3142 O O . ILE A 1 392 ? -1.754 -20.720 19.735 1.00 95.56 392 ILE A O 1
ATOM 3146 N N . LYS A 1 393 ? -3.021 -20.790 17.877 1.00 92.00 393 LYS A N 1
ATOM 3147 C CA . LYS A 1 393 ? -4.012 -21.726 18.448 1.00 92.00 393 LYS A CA 1
ATOM 3148 C C . LYS A 1 393 ? -3.545 -23.176 18.447 1.00 92.00 393 LYS A C 1
ATOM 3150 O O . LYS A 1 393 ? -3.593 -23.841 19.477 1.00 92.00 393 LYS A O 1
ATOM 3155 N N . GLU A 1 394 ? -3.118 -23.667 17.287 1.00 91.75 394 GLU A N 1
ATOM 3156 C CA . GLU A 1 394 ? -2.821 -25.082 17.071 1.00 91.75 394 GLU A CA 1
ATOM 3157 C C . GLU A 1 394 ? -1.804 -25.281 15.938 1.00 91.75 394 GLU A C 1
ATOM 3159 O O . GLU A 1 394 ? -1.715 -24.443 15.039 1.00 91.75 394 GLU A O 1
ATOM 3164 N N . PRO A 1 395 ? -0.998 -26.358 15.958 1.00 93.31 395 PRO A N 1
ATOM 3165 C CA . PRO A 1 395 ? -0.100 -26.671 14.853 1.00 93.31 395 PRO A CA 1
ATOM 3166 C C . PRO A 1 395 ? -0.866 -27.000 13.566 1.00 93.31 395 PRO A C 1
ATOM 3168 O O . PRO A 1 395 ? -1.875 -27.695 13.620 1.00 93.31 395 PRO A O 1
ATOM 3171 N N . PHE A 1 396 ? -0.337 -26.592 12.413 1.00 92.31 396 PHE A N 1
ATOM 3172 C CA . PHE A 1 396 ? -0.894 -26.951 11.103 1.00 92.31 396 PHE A CA 1
ATOM 3173 C C . PHE A 1 396 ? 0.209 -27.345 10.116 1.00 92.31 396 PHE A C 1
ATOM 3175 O O . PHE A 1 396 ? 1.363 -26.928 10.247 1.00 92.31 396 PHE A O 1
ATOM 3182 N N . THR A 1 397 ? -0.134 -28.159 9.120 1.00 91.81 397 THR A N 1
ATOM 3183 C CA . THR A 1 397 ? 0.801 -28.570 8.064 1.00 91.81 397 THR A CA 1
ATOM 3184 C C . THR A 1 397 ? 0.884 -27.495 6.984 1.00 91.81 397 THR A C 1
ATOM 3186 O O . THR A 1 397 ? -0.143 -27.046 6.475 1.00 91.81 397 THR A O 1
ATOM 3189 N N . SER A 1 398 ? 2.099 -27.080 6.622 1.00 90.06 398 SER A N 1
ATOM 3190 C CA . SER A 1 398 ? 2.322 -26.100 5.558 1.00 90.06 398 SER A CA 1
ATOM 3191 C C . SER A 1 398 ? 1.907 -26.657 4.185 1.00 90.06 398 SER A C 1
ATOM 3193 O O . SER A 1 398 ? 1.927 -27.870 3.949 1.00 90.06 398 SER A O 1
ATOM 3195 N N . LYS A 1 399 ? 1.528 -25.762 3.272 1.00 89.12 399 LYS A N 1
ATOM 3196 C CA . LYS A 1 399 ? 1.198 -26.071 1.879 1.00 89.12 399 LYS A CA 1
ATOM 3197 C C . LYS A 1 399 ? 2.503 -26.131 1.069 1.00 89.12 399 LYS A C 1
ATOM 3199 O O . LYS A 1 399 ? 3.347 -25.250 1.193 1.00 89.12 399 LYS A O 1
ATOM 3204 N N . GLY A 1 400 ? 2.676 -27.174 0.261 1.00 75.62 400 GLY A N 1
ATOM 3205 C CA . GLY A 1 400 ? 3.850 -27.397 -0.587 1.00 75.62 400 GLY A CA 1
ATOM 3206 C C . GLY A 1 400 ? 4.832 -28.427 -0.020 1.00 75.62 400 GLY A C 1
ATOM 3207 O O . GLY A 1 400 ? 5.125 -28.452 1.174 1.00 75.62 400 GLY A O 1
ATOM 3208 N N . ALA A 1 401 ? 5.348 -29.298 -0.891 1.00 66.44 401 ALA A N 1
ATOM 3209 C CA . ALA A 1 401 ? 6.364 -30.280 -0.524 1.00 66.44 401 ALA A CA 1
ATOM 3210 C C . ALA A 1 401 ? 7.636 -29.586 -0.010 1.00 66.44 401 ALA A C 1
ATOM 3212 O O . ALA A 1 401 ? 8.057 -28.563 -0.553 1.00 66.44 401 ALA A O 1
ATOM 3213 N N . ALA A 1 402 ? 8.274 -30.159 1.018 1.00 55.97 402 ALA A N 1
ATOM 3214 C CA . ALA A 1 402 ? 9.587 -29.715 1.474 1.00 55.97 402 ALA A CA 1
ATOM 3215 C C . ALA A 1 402 ? 10.590 -29.838 0.312 1.00 55.97 402 ALA A C 1
ATOM 3217 O O . ALA A 1 402 ? 11.073 -30.924 -0.001 1.00 55.97 402 ALA A O 1
ATOM 3218 N N . SER A 1 403 ? 10.844 -28.724 -0.373 1.00 49.19 403 SER A N 1
ATOM 3219 C CA . SER A 1 403 ? 11.757 -28.664 -1.509 1.00 49.19 403 SER A CA 1
ATOM 3220 C C . SER A 1 403 ? 13.153 -29.143 -1.101 1.00 49.19 403 SER A C 1
ATOM 3222 O O . SER A 1 403 ? 13.721 -28.685 -0.110 1.00 49.19 403 SER A O 1
ATOM 3224 N N . THR A 1 404 ? 13.739 -30.030 -1.907 1.00 41.81 404 THR A N 1
ATOM 3225 C CA . THR A 1 404 ? 15.157 -30.408 -1.823 1.00 41.81 404 THR A CA 1
ATOM 3226 C C . THR A 1 404 ? 16.093 -29.356 -2.445 1.00 41.81 404 THR A C 1
ATOM 3228 O O . THR A 1 404 ? 17.303 -29.564 -2.441 1.00 41.81 404 THR A O 1
ATOM 3231 N N . THR A 1 405 ? 15.566 -28.255 -3.007 1.00 44.69 405 THR A N 1
ATOM 3232 C CA . THR A 1 405 ? 16.297 -27.276 -3.845 1.00 44.69 405 THR A CA 1
ATOM 3233 C C . THR A 1 405 ? 16.311 -25.823 -3.334 1.00 44.69 405 THR A C 1
ATOM 3235 O O . THR A 1 405 ? 16.926 -24.978 -3.974 1.00 44.69 405 THR A O 1
ATOM 3238 N N . GLY A 1 406 ? 15.757 -25.522 -2.152 1.00 56.91 406 GLY A N 1
ATOM 3239 C CA . GLY A 1 406 ? 16.246 -24.413 -1.309 1.00 56.91 406 GLY A CA 1
ATOM 3240 C C . GLY A 1 406 ? 15.424 -23.118 -1.214 1.00 56.91 406 GLY A C 1
ATOM 3241 O O . GLY A 1 406 ? 15.673 -22.368 -0.272 1.00 56.91 406 GLY A O 1
ATOM 3242 N N . ASP A 1 407 ? 14.434 -22.859 -2.084 1.00 70.62 407 ASP A N 1
ATOM 3243 C CA . ASP A 1 407 ? 13.604 -21.638 -2.009 1.00 70.62 407 ASP A CA 1
ATOM 3244 C C . ASP A 1 407 ? 12.103 -21.919 -1.749 1.00 70.62 407 ASP A C 1
ATOM 3246 O O . ASP A 1 407 ? 11.429 -22.495 -2.610 1.00 70.62 407 ASP A O 1
ATOM 3250 N N . PRO A 1 408 ? 11.551 -21.482 -0.597 1.00 73.00 408 PRO A N 1
ATOM 3251 C CA . PRO A 1 408 ? 10.131 -21.591 -0.275 1.00 73.00 408 PRO A CA 1
ATOM 3252 C C . PRO A 1 408 ? 9.155 -20.903 -1.244 1.00 73.00 408 PRO A C 1
ATOM 3254 O O . PRO A 1 408 ? 8.003 -21.324 -1.312 1.00 73.00 408 PRO A O 1
ATOM 3257 N N . LEU A 1 409 ? 9.578 -19.895 -2.023 1.00 75.19 409 LEU A N 1
ATOM 3258 C CA . LEU A 1 409 ? 8.698 -19.246 -3.015 1.00 75.19 409 LEU A CA 1
ATOM 3259 C C . LEU A 1 409 ? 8.403 -20.121 -4.241 1.00 75.19 409 LEU A C 1
ATOM 3261 O O . LEU A 1 409 ? 7.438 -19.865 -4.958 1.00 75.19 409 LEU A O 1
ATOM 3265 N N . ASN A 1 410 ? 9.202 -21.163 -4.471 1.00 76.50 410 ASN A N 1
ATOM 3266 C CA . ASN A 1 410 ? 9.037 -22.085 -5.597 1.00 76.50 410 ASN A CA 1
ATOM 3267 C C . ASN A 1 410 ? 8.525 -23.456 -5.128 1.00 76.50 410 ASN A C 1
ATOM 3269 O O . ASN A 1 410 ? 8.699 -24.463 -5.816 1.00 76.50 410 ASN A O 1
ATOM 3273 N N . MET A 1 411 ? 7.925 -23.514 -3.934 1.00 79.62 411 MET A N 1
ATOM 3274 C CA . MET A 1 411 ? 7.228 -24.704 -3.451 1.00 79.62 411 MET A CA 1
ATOM 3275 C C . MET A 1 411 ? 5.951 -24.933 -4.267 1.00 79.62 411 MET A C 1
ATOM 3277 O O . MET A 1 411 ? 5.294 -23.990 -4.697 1.00 79.62 411 MET A O 1
ATOM 3281 N N . GLY A 1 412 ? 5.616 -26.201 -4.497 1.00 85.50 412 GLY A N 1
ATOM 3282 C CA . GLY A 1 412 ? 4.469 -26.608 -5.306 1.00 85.50 412 GLY A CA 1
ATOM 3283 C C . GLY A 1 412 ? 4.801 -27.772 -6.233 1.00 85.50 412 GLY A C 1
ATOM 3284 O O . GLY A 1 412 ? 5.944 -28.222 -6.322 1.00 85.50 412 GLY A O 1
ATOM 3285 N N . HIS A 1 413 ? 3.774 -28.260 -6.913 1.00 88.19 413 HIS A N 1
ATOM 3286 C CA . HIS A 1 413 ? 3.868 -29.251 -7.971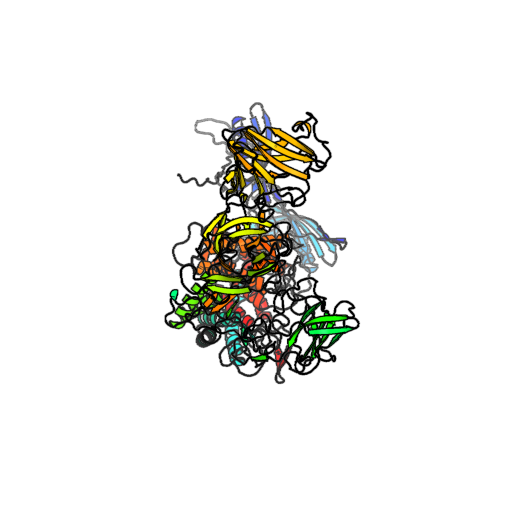 1.00 88.19 413 HIS A CA 1
ATOM 3287 C C . HIS A 1 413 ? 3.602 -28.551 -9.301 1.00 88.19 413 HIS A C 1
ATOM 3289 O O . HIS A 1 413 ? 2.593 -27.859 -9.455 1.00 88.19 413 HIS A O 1
ATOM 3295 N N . PHE A 1 414 ? 4.518 -28.727 -10.249 1.00 88.94 414 PHE A N 1
ATOM 3296 C CA . PHE A 1 414 ? 4.496 -28.056 -11.544 1.00 88.94 414 PHE A CA 1
ATOM 3297 C C . PHE A 1 414 ? 4.442 -29.090 -12.665 1.00 88.94 414 PHE A C 1
ATOM 3299 O O . PHE A 1 414 ? 5.015 -30.173 -12.554 1.00 88.94 414 PHE A O 1
ATOM 3306 N N . ASP A 1 415 ? 3.764 -28.725 -13.749 1.00 88.44 415 ASP A N 1
ATOM 3307 C CA . ASP A 1 415 ? 3.755 -29.435 -15.029 1.00 88.44 415 ASP A CA 1
ATOM 3308 C C . ASP A 1 415 ? 3.228 -30.881 -14.974 1.00 88.44 415 ASP A C 1
ATOM 3310 O O . ASP A 1 415 ? 3.507 -31.679 -15.873 1.00 88.44 415 ASP A O 1
ATOM 3314 N N . LEU A 1 416 ? 2.415 -31.224 -13.963 1.00 93.25 416 LEU A N 1
ATOM 3315 C CA . LEU A 1 416 ? 1.744 -32.524 -13.910 1.00 93.25 416 LEU A CA 1
ATOM 3316 C C . LEU A 1 416 ? 0.733 -32.615 -15.054 1.00 93.25 416 LEU A C 1
ATOM 3318 O O . LEU A 1 416 ? -0.251 -31.876 -15.080 1.00 93.25 416 LEU A O 1
ATOM 3322 N N . VAL A 1 417 ? 0.962 -33.533 -15.991 1.00 96.25 417 VAL A N 1
ATOM 3323 C CA . VAL A 1 417 ? 0.062 -33.757 -17.126 1.00 96.25 417 VAL A CA 1
ATOM 3324 C C . VAL A 1 417 ? -1.094 -34.655 -16.695 1.00 96.25 417 VAL A C 1
ATOM 3326 O O . VAL A 1 417 ? -0.893 -35.824 -16.368 1.00 96.25 417 VAL A O 1
ATOM 3329 N N . LEU A 1 418 ? -2.314 -34.126 -16.753 1.00 97.25 418 LEU A N 1
ATOM 3330 C CA . LEU A 1 418 ? -3.549 -34.852 -16.481 1.00 97.25 418 LEU A CA 1
ATOM 3331 C C . LEU A 1 418 ? -4.414 -34.954 -17.739 1.00 97.25 418 LEU A C 1
ATOM 3333 O O . LEU A 1 418 ? -4.440 -34.049 -18.571 1.00 97.25 418 LEU A O 1
ATOM 3337 N N . ASN A 1 419 ? -5.169 -36.048 -17.862 1.00 97.25 419 ASN A N 1
ATOM 3338 C CA . ASN A 1 419 ? -6.157 -36.213 -18.925 1.00 97.25 419 ASN A CA 1
ATOM 3339 C C . ASN A 1 419 ? -7.553 -35.839 -18.414 1.00 97.25 419 ASN A C 1
ATOM 3341 O O . ASN A 1 419 ? -8.112 -36.544 -17.576 1.00 97.25 419 ASN A O 1
ATOM 3345 N N . PHE A 1 420 ? -8.109 -34.746 -18.926 1.00 97.81 420 PHE A N 1
ATOM 3346 C CA . PHE A 1 420 ? -9.447 -34.272 -18.587 1.00 97.81 420 PHE A CA 1
ATOM 3347 C C . PHE A 1 420 ? -10.499 -34.910 -19.494 1.00 97.81 420 PHE A C 1
ATOM 3349 O O . PHE A 1 420 ? -10.292 -35.069 -20.699 1.00 97.81 420 PHE A O 1
ATOM 3356 N N . VAL A 1 421 ? -11.652 -35.241 -18.915 1.00 97.19 421 VAL A N 1
ATOM 3357 C CA . VAL A 1 421 ? -12.832 -35.732 -19.635 1.00 97.19 421 VAL A CA 1
ATOM 3358 C C . VAL A 1 421 ? -14.013 -34.848 -19.267 1.00 97.19 421 VAL A C 1
ATOM 3360 O O . VAL A 1 421 ? -14.429 -34.821 -18.110 1.00 97.19 421 VAL A O 1
ATOM 3363 N N . ASN A 1 422 ? -14.548 -34.117 -20.250 1.00 95.88 422 ASN A N 1
ATOM 3364 C CA . ASN A 1 422 ? -15.640 -33.159 -20.051 1.00 95.88 422 ASN A CA 1
ATOM 3365 C C . ASN A 1 422 ? -15.390 -32.179 -18.881 1.00 95.88 422 ASN A C 1
ATOM 3367 O O . ASN A 1 422 ? -16.269 -31.936 -18.060 1.00 95.88 422 ASN A O 1
ATOM 3371 N N . GLY A 1 423 ? -14.164 -31.663 -18.780 1.00 96.25 423 GLY A N 1
ATOM 3372 C CA . GLY A 1 423 ? -13.745 -30.702 -17.760 1.00 96.25 423 GLY A CA 1
ATOM 3373 C C . GLY A 1 423 ? -13.361 -31.310 -16.409 1.00 96.25 423 GLY A C 1
ATOM 3374 O O . GLY A 1 423 ? -13.014 -30.560 -15.507 1.00 96.25 423 GLY A O 1
ATOM 3375 N N . VAL A 1 424 ? -13.380 -32.638 -16.240 1.00 97.81 424 VAL A N 1
ATOM 3376 C CA . VAL A 1 424 ? -13.081 -33.297 -14.953 1.00 97.81 424 VAL A CA 1
ATOM 3377 C C . VAL A 1 424 ? -11.802 -34.128 -15.032 1.00 97.81 424 VAL A C 1
ATOM 3379 O O . VAL A 1 424 ? -11.603 -34.870 -15.996 1.00 97.81 424 VAL A O 1
ATOM 3382 N N . SER A 1 425 ? -10.960 -34.041 -13.998 1.00 98.00 425 SER A N 1
ATOM 3383 C CA . SER A 1 425 ? -9.782 -34.898 -13.813 1.00 98.00 425 SER A CA 1
ATOM 3384 C C . SER A 1 425 ? -9.454 -35.129 -12.328 1.00 98.00 425 SER A C 1
ATOM 3386 O O . SER A 1 425 ? -10.098 -34.557 -11.447 1.00 98.00 425 SER A O 1
ATOM 3388 N N . PHE A 1 426 ? -8.469 -35.990 -12.053 1.00 97.69 426 PHE A N 1
ATOM 3389 C CA . PHE A 1 426 ? -8.018 -36.360 -10.709 1.00 97.69 426 PHE A CA 1
ATOM 3390 C C . PHE A 1 426 ? -6.491 -36.419 -10.623 1.00 97.69 426 PHE A C 1
ATOM 3392 O O . PHE A 1 426 ? -5.843 -37.070 -11.447 1.00 97.69 426 PHE A O 1
ATOM 3399 N N . ILE A 1 427 ? -5.938 -35.803 -9.579 1.00 97.12 427 ILE A N 1
ATOM 3400 C CA . ILE A 1 427 ? -4.558 -36.024 -9.136 1.00 97.12 427 ILE A CA 1
ATOM 3401 C C . ILE A 1 427 ? -4.501 -37.380 -8.422 1.00 97.12 427 ILE A C 1
ATOM 3403 O O . ILE A 1 427 ? -5.359 -37.689 -7.593 1.00 97.12 427 ILE A O 1
ATOM 3407 N N . GLN A 1 428 ? -3.521 -38.215 -8.769 1.00 95.31 428 GLN A N 1
ATOM 3408 C CA . GLN A 1 428 ? -3.411 -39.569 -8.223 1.00 95.31 428 GLN A CA 1
ATOM 3409 C C . GLN A 1 428 ? -3.017 -39.559 -6.744 1.00 95.31 428 GLN A C 1
ATOM 3411 O O . GLN A 1 428 ? -2.291 -38.680 -6.283 1.00 95.31 428 GLN A O 1
ATOM 3416 N N . HIS A 1 429 ? -3.494 -40.561 -6.005 1.00 94.69 429 HIS A N 1
ATOM 3417 C CA . HIS A 1 429 ? -3.126 -40.732 -4.603 1.00 94.69 429 HIS A CA 1
ATOM 3418 C C . HIS A 1 429 ? -1.696 -41.266 -4.451 1.00 94.69 429 HIS A C 1
ATOM 3420 O O . HIS A 1 429 ? -1.243 -42.095 -5.245 1.00 94.69 429 HIS A O 1
ATOM 3426 N N . GLY A 1 430 ? -1.036 -40.882 -3.359 1.00 91.94 430 GLY A N 1
ATOM 3427 C CA . GLY A 1 430 ? 0.300 -41.335 -2.995 1.00 91.94 430 GLY A CA 1
ATOM 3428 C C . GLY A 1 430 ? 1.429 -40.619 -3.739 1.00 91.94 430 GLY A C 1
ATOM 3429 O O . GLY A 1 430 ? 1.222 -39.778 -4.609 1.00 91.94 430 GLY A O 1
ATOM 3430 N N . SER A 1 431 ? 2.667 -40.945 -3.365 1.00 87.50 431 SER A N 1
ATOM 3431 C CA . SER A 1 431 ? 3.862 -40.325 -3.946 1.00 87.50 431 SER A CA 1
ATOM 3432 C C . SER A 1 431 ? 4.011 -40.663 -5.441 1.00 87.50 431 SER A C 1
ATOM 3434 O O . SER A 1 431 ? 3.835 -41.830 -5.804 1.00 87.50 431 SER A O 1
ATOM 3436 N N . PRO A 1 432 ? 4.397 -39.694 -6.299 1.00 88.56 432 PRO A N 1
ATOM 3437 C CA . PRO A 1 432 ? 4.838 -38.332 -5.964 1.00 88.56 432 PRO A CA 1
ATOM 3438 C C . PRO A 1 432 ? 3.746 -37.245 -6.009 1.00 88.56 432 PRO A C 1
ATOM 3440 O O . PRO A 1 432 ? 4.070 -36.091 -5.740 1.00 88.56 432 PRO A O 1
ATOM 3443 N N . ASP A 1 433 ? 2.496 -37.586 -6.333 1.00 90.62 433 ASP A N 1
ATOM 3444 C CA . ASP A 1 433 ? 1.451 -36.604 -6.674 1.00 90.62 433 ASP A CA 1
ATOM 3445 C C . ASP A 1 433 ? 0.572 -36.185 -5.484 1.00 90.62 433 ASP A C 1
ATOM 3447 O O . ASP A 1 433 ? 0.110 -35.049 -5.416 1.00 90.62 433 ASP A O 1
ATOM 3451 N N . PHE A 1 434 ? 0.371 -37.077 -4.510 1.00 93.25 434 PHE A N 1
ATOM 3452 C CA . PHE A 1 434 ? -0.287 -36.787 -3.231 1.00 93.25 434 PHE A CA 1
ATOM 3453 C C . PHE A 1 434 ? -1.686 -36.150 -3.356 1.00 93.25 434 PHE A C 1
ATOM 3455 O O . PHE A 1 434 ? -2.035 -35.245 -2.593 1.00 93.25 434 PHE A O 1
ATOM 3462 N N . GLY A 1 435 ? -2.507 -36.616 -4.303 1.00 94.31 435 GLY A N 1
ATOM 3463 C CA . GLY A 1 435 ? -3.853 -36.085 -4.548 1.00 94.31 435 GLY A CA 1
ATOM 3464 C C . GLY A 1 435 ? -4.777 -36.119 -3.324 1.00 94.31 435 GLY A C 1
ATOM 3465 O O . GLY A 1 435 ? -5.589 -35.213 -3.141 1.00 94.31 435 GLY A O 1
ATOM 3466 N N . GLU A 1 436 ? -4.599 -37.089 -2.423 1.00 94.06 436 GLU A N 1
ATOM 3467 C CA . GLU A 1 436 ? -5.324 -37.183 -1.150 1.00 94.06 436 GLU A CA 1
ATOM 3468 C C . GLU A 1 436 ? -5.023 -36.026 -0.180 1.00 94.06 436 GLU A C 1
ATOM 3470 O O . GLU A 1 436 ? -5.799 -35.772 0.742 1.00 94.06 436 GLU A O 1
ATOM 3475 N N . PHE A 1 437 ? -3.913 -35.315 -0.402 1.00 94.50 437 PHE A N 1
ATOM 3476 C CA . PHE A 1 437 ? -3.456 -34.166 0.376 1.00 94.50 437 PHE A CA 1
ATOM 3477 C C . PHE A 1 437 ? -3.538 -32.851 -0.412 1.00 94.50 437 PHE A C 1
ATOM 3479 O O . PHE A 1 437 ? -2.924 -31.870 0.006 1.00 94.50 437 PHE A O 1
ATOM 3486 N N . LEU A 1 438 ? -4.264 -32.803 -1.539 1.00 94.94 438 LEU A N 1
ATOM 3487 C CA . LEU A 1 438 ? -4.437 -31.586 -2.343 1.00 94.94 438 LEU A CA 1
ATOM 3488 C C . LEU A 1 438 ? -4.893 -30.408 -1.468 1.00 94.94 438 LEU A C 1
ATOM 3490 O O . LEU A 1 438 ? -5.899 -30.525 -0.774 1.00 94.94 438 LEU A O 1
ATOM 3494 N N . ALA A 1 439 ? -4.180 -29.280 -1.529 1.00 92.19 439 ALA A N 1
ATOM 3495 C CA . ALA A 1 439 ? -4.512 -28.044 -0.821 1.00 92.19 439 ALA A CA 1
ATOM 3496 C C . ALA A 1 439 ? -5.139 -27.011 -1.772 1.00 92.19 439 ALA A C 1
ATOM 3498 O O . ALA A 1 439 ? -6.331 -26.724 -1.668 1.00 92.19 439 ALA A O 1
ATOM 3499 N N . ASN A 1 440 ? -4.366 -26.507 -2.739 1.00 91.69 440 ASN A N 1
ATOM 3500 C CA . ASN A 1 440 ? -4.810 -25.507 -3.716 1.00 91.69 440 ASN A CA 1
ATOM 3501 C C . ASN A 1 440 ? -4.465 -25.947 -5.146 1.00 91.69 440 ASN A C 1
ATOM 3503 O O . ASN A 1 440 ? -3.414 -26.550 -5.375 1.00 91.69 440 ASN A O 1
ATOM 3507 N N . VAL A 1 441 ? -5.318 -25.592 -6.112 1.00 93.56 441 VAL A N 1
ATOM 3508 C CA . VAL A 1 441 ? -5.015 -25.663 -7.551 1.00 93.56 441 VAL A CA 1
ATOM 3509 C C . VAL A 1 441 ? -4.938 -24.237 -8.079 1.00 93.56 441 VAL A C 1
ATOM 3511 O O . VAL A 1 441 ? -5.914 -23.501 -8.003 1.00 93.56 441 VAL A O 1
ATOM 3514 N N . TYR A 1 442 ? -3.783 -23.852 -8.613 1.00 91.00 442 TYR A N 1
ATOM 3515 C CA . TYR A 1 442 ? -3.528 -22.476 -9.049 1.00 91.00 442 TYR A CA 1
ATOM 3516 C C . TYR A 1 442 ? -3.771 -22.289 -10.541 1.00 91.00 442 TYR A C 1
ATOM 3518 O O . TYR A 1 442 ? -4.149 -21.209 -10.989 1.00 91.00 442 TYR A O 1
ATOM 3526 N N . LYS A 1 443 ? -3.499 -23.329 -11.339 1.00 92.69 443 LYS A N 1
ATOM 3527 C CA . LYS A 1 443 ? -3.523 -23.205 -12.795 1.00 92.69 443 LYS A CA 1
ATOM 3528 C C . LYS A 1 443 ? -3.725 -24.535 -13.496 1.00 92.69 443 LYS A C 1
ATOM 3530 O O . LYS A 1 443 ? -3.154 -25.547 -13.091 1.00 92.69 443 LYS A O 1
ATOM 3535 N N . VAL A 1 444 ? -4.462 -24.489 -14.602 1.00 95.00 444 VAL A N 1
ATOM 3536 C CA . VAL A 1 444 ? -4.516 -25.544 -15.616 1.00 95.00 444 VAL A CA 1
ATOM 3537 C C . VAL A 1 444 ? -4.209 -24.906 -16.964 1.00 95.00 444 VAL A C 1
ATOM 3539 O O . VAL A 1 444 ? -4.754 -23.851 -17.275 1.00 95.00 444 VAL A O 1
ATOM 3542 N N . TYR A 1 445 ? -3.311 -25.488 -17.751 1.00 94.25 445 TYR A N 1
ATOM 3543 C CA . TYR A 1 445 ? -2.879 -24.893 -19.017 1.00 94.25 445 TYR A CA 1
ATOM 3544 C C . TYR A 1 445 ? -2.495 -25.954 -20.057 1.00 94.25 445 TYR A C 1
ATOM 3546 O O . TYR A 1 445 ? -2.374 -27.137 -19.733 1.00 94.25 445 TYR A O 1
ATOM 3554 N N . ASP A 1 446 ? -2.364 -25.550 -21.324 1.00 90.75 446 ASP A N 1
ATOM 3555 C CA . ASP A 1 446 ? -2.156 -26.482 -22.437 1.00 90.75 446 ASP A CA 1
ATOM 3556 C C . ASP A 1 446 ? -0.890 -27.344 -22.257 1.00 90.75 446 ASP A C 1
ATOM 3558 O O . ASP A 1 446 ? 0.153 -26.872 -21.802 1.00 90.75 446 ASP A O 1
ATOM 3562 N N . ALA A 1 447 ? -0.965 -28.628 -22.627 1.00 91.31 447 ALA A N 1
ATOM 3563 C CA . ALA A 1 447 ? 0.148 -29.563 -22.458 1.00 91.31 447 ALA A CA 1
ATOM 3564 C C . ALA A 1 447 ? 1.408 -29.193 -23.267 1.00 91.31 447 ALA A C 1
ATOM 3566 O O . ALA A 1 447 ? 2.512 -29.601 -22.891 1.00 91.31 447 ALA A O 1
ATOM 3567 N N . SER A 1 448 ? 1.265 -28.430 -24.355 1.00 85.88 448 SER A N 1
ATOM 3568 C CA . SER A 1 448 ? 2.377 -27.947 -25.183 1.00 85.88 448 SER A CA 1
ATOM 3569 C C . SER A 1 448 ? 3.021 -26.654 -24.671 1.00 85.88 448 SER A C 1
ATOM 3571 O O . SER A 1 448 ? 4.137 -26.333 -25.079 1.00 85.88 448 SER A O 1
ATOM 3573 N N . ASP A 1 449 ? 2.359 -25.942 -23.759 1.00 84.12 449 ASP A N 1
ATOM 3574 C CA . ASP A 1 449 ? 2.839 -24.674 -23.214 1.00 84.12 449 ASP A CA 1
ATOM 3575 C C . ASP A 1 449 ? 3.759 -24.895 -21.994 1.00 84.12 449 ASP A C 1
ATOM 3577 O O . ASP A 1 449 ? 4.006 -26.028 -21.552 1.00 84.12 449 ASP A O 1
ATOM 3581 N N . ARG A 1 450 ? 4.306 -23.809 -21.449 1.00 80.94 450 ARG A N 1
ATOM 3582 C CA . ARG A 1 450 ? 5.171 -23.785 -20.264 1.00 80.94 450 ARG A CA 1
ATOM 3583 C C . ARG A 1 450 ? 4.931 -22.523 -19.435 1.00 80.94 450 ARG A C 1
ATOM 3585 O O . ARG A 1 450 ? 4.476 -21.506 -19.957 1.00 80.94 450 ARG A O 1
ATOM 3592 N N . LEU A 1 451 ? 5.282 -22.585 -18.154 1.00 74.12 451 LEU A N 1
ATOM 3593 C CA . LEU A 1 451 ? 5.323 -21.407 -17.286 1.00 74.12 451 LEU A CA 1
ATOM 3594 C C . LEU A 1 451 ? 6.469 -20.474 -17.694 1.00 74.12 451 LEU A C 1
ATOM 3596 O O . LEU A 1 451 ? 7.523 -20.935 -18.141 1.00 74.12 451 LEU A O 1
ATOM 3600 N N . LEU A 1 452 ? 6.267 -19.167 -17.527 1.00 65.06 452 LEU A N 1
ATOM 3601 C CA . LEU A 1 452 ? 7.284 -18.154 -17.802 1.00 65.06 452 LEU A CA 1
ATOM 3602 C C . LEU A 1 452 ? 8.436 -18.224 -16.781 1.00 65.06 452 LEU A C 1
ATOM 3604 O O . LEU A 1 452 ? 9.597 -18.063 -17.146 1.00 65.06 452 LEU A O 1
ATOM 3608 N N . TRP A 1 453 ? 8.124 -18.542 -15.523 1.00 68.94 453 TRP A N 1
ATOM 3609 C CA . TRP A 1 453 ? 9.071 -18.887 -14.459 1.00 68.94 453 TRP A CA 1
ATOM 3610 C C . TRP A 1 453 ? 8.446 -19.903 -13.489 1.00 68.94 453 TRP A C 1
ATOM 3612 O O . TRP A 1 453 ? 7.235 -20.105 -13.462 1.00 68.94 453 TRP A O 1
ATOM 3622 N N . GLN A 1 454 ? 9.256 -20.576 -12.672 1.00 73.31 454 GLN A N 1
ATOM 3623 C CA . GLN A 1 454 ? 8.762 -21.630 -11.778 1.00 73.31 454 GLN A CA 1
ATOM 3624 C C . GLN A 1 454 ? 8.149 -21.053 -10.488 1.00 73.31 454 GLN A C 1
ATOM 3626 O O . GLN A 1 454 ? 8.798 -21.026 -9.451 1.00 73.31 454 GLN A O 1
ATOM 3631 N N . ASN A 1 455 ? 6.895 -20.607 -10.542 1.00 82.75 455 ASN A N 1
ATOM 3632 C CA . ASN A 1 455 ? 6.104 -20.181 -9.382 1.00 82.75 455 ASN A CA 1
ATOM 3633 C C . ASN A 1 455 ? 4.616 -20.468 -9.635 1.00 82.75 455 ASN A C 1
ATOM 3635 O O . ASN A 1 455 ? 4.177 -20.470 -10.785 1.00 82.75 455 ASN A O 1
ATOM 3639 N N . VAL A 1 456 ? 3.832 -20.704 -8.578 1.00 84.56 456 VAL A N 1
ATOM 3640 C CA . VAL A 1 456 ? 2.412 -21.067 -8.716 1.00 84.56 456 VAL A CA 1
ATOM 3641 C C . VAL A 1 456 ? 1.546 -19.987 -9.381 1.00 84.56 456 VAL A C 1
ATOM 3643 O O . VAL A 1 456 ? 0.583 -20.327 -10.067 1.00 84.56 456 VAL A O 1
ATOM 3646 N N . TYR A 1 457 ? 1.932 -18.713 -9.270 1.00 82.44 457 TYR A N 1
ATOM 3647 C CA . TYR A 1 457 ? 1.257 -17.577 -9.905 1.00 82.44 457 TYR A CA 1
ATOM 3648 C C . TYR A 1 457 ? 1.851 -17.188 -11.270 1.00 82.44 457 TYR A C 1
ATOM 3650 O O . TYR A 1 457 ? 1.266 -16.371 -11.977 1.00 82.44 457 TYR A O 1
ATOM 3658 N N . SER A 1 458 ? 2.959 -17.804 -11.707 1.00 76.12 458 SER A N 1
ATOM 3659 C CA . SER A 1 458 ? 3.643 -17.434 -12.959 1.00 76.12 458 SER A CA 1
ATOM 3660 C C . SER A 1 458 ? 2.732 -17.542 -14.188 1.00 76.12 458 SER A C 1
ATOM 3662 O O . SER A 1 458 ? 2.071 -18.575 -14.340 1.00 76.12 458 SER A O 1
ATOM 3664 N N . PRO A 1 459 ? 2.679 -16.539 -15.085 1.00 72.69 459 PRO A N 1
ATOM 3665 C CA . PRO A 1 459 ? 1.922 -16.633 -16.327 1.00 72.69 459 PRO A CA 1
ATOM 3666 C C . PRO A 1 459 ? 2.499 -17.714 -17.254 1.00 72.69 459 PRO A C 1
ATOM 3668 O O . PRO A 1 459 ? 3.619 -18.199 -17.094 1.00 72.69 459 PRO A O 1
ATOM 3671 N N . THR A 1 460 ? 1.699 -18.111 -18.230 1.00 76.12 460 THR A N 1
ATOM 3672 C CA . THR A 1 460 ? 2.056 -19.045 -19.304 1.00 76.12 460 THR A CA 1
ATOM 3673 C C . THR A 1 460 ? 2.698 -18.303 -20.477 1.00 76.12 460 THR A C 1
ATOM 3675 O O . THR A 1 460 ? 2.475 -17.107 -20.656 1.00 76.12 460 THR A O 1
ATOM 3678 N N . VAL A 1 461 ? 3.521 -18.992 -21.274 1.00 68.19 461 VAL A N 1
ATOM 3679 C CA . VAL A 1 461 ? 4.288 -18.353 -22.360 1.00 68.19 461 VAL A CA 1
ATOM 3680 C C . VAL A 1 461 ? 3.448 -18.112 -23.614 1.00 68.19 461 VAL A C 1
ATOM 3682 O O . VAL A 1 461 ? 3.686 -17.130 -24.313 1.00 68.19 461 VAL A O 1
ATOM 3685 N N . SER A 1 462 ? 2.516 -19.003 -23.960 1.00 67.88 462 SER A N 1
ATOM 3686 C CA . SER A 1 462 ? 1.860 -18.969 -25.280 1.00 67.88 462 SER A CA 1
ATOM 3687 C C . SER A 1 462 ? 0.336 -19.014 -25.257 1.00 67.88 462 SER A C 1
ATOM 3689 O O . SER A 1 462 ? -0.292 -18.610 -26.233 1.00 67.88 462 SER A O 1
ATOM 3691 N N . THR A 1 463 ? -0.278 -19.501 -24.183 1.00 74.88 463 THR A N 1
ATOM 3692 C CA . THR A 1 463 ? -1.727 -19.718 -24.102 1.00 74.88 463 THR A CA 1
ATOM 3693 C C . THR A 1 463 ? -2.301 -19.135 -22.824 1.00 74.88 463 THR A C 1
ATOM 3695 O O . THR A 1 463 ? -1.617 -19.063 -21.813 1.00 74.88 463 THR A O 1
ATOM 3698 N N . THR A 1 464 ? -3.564 -18.722 -22.829 1.00 81.75 464 THR A N 1
ATOM 3699 C CA . THR A 1 464 ? -4.263 -18.346 -21.593 1.00 81.75 464 THR A CA 1
ATOM 3700 C C . THR A 1 464 ? -4.611 -19.607 -20.791 1.00 81.75 464 THR A C 1
ATOM 3702 O O . THR A 1 464 ? -5.046 -20.594 -21.391 1.00 81.75 464 THR A O 1
ATOM 3705 N N . PRO A 1 465 ? -4.464 -19.604 -19.452 1.00 87.56 465 PRO A N 1
ATOM 3706 C CA . PRO A 1 465 ? -4.879 -20.730 -18.623 1.00 87.56 465 PRO A CA 1
ATOM 3707 C C . PRO A 1 465 ? -6.358 -21.095 -18.788 1.00 87.56 465 PRO A C 1
ATOM 3709 O O . PRO A 1 465 ? -7.213 -20.233 -18.992 1.00 87.56 465 PRO A O 1
ATOM 3712 N N . VAL A 1 466 ? -6.664 -22.385 -18.654 1.00 91.44 466 VAL A N 1
ATOM 3713 C CA . VAL A 1 466 ? -8.032 -22.905 -18.678 1.00 91.44 466 VAL A CA 1
ATOM 3714 C C . VAL A 1 466 ? -8.705 -22.605 -17.329 1.00 91.44 466 VAL A C 1
ATOM 3716 O O . VAL A 1 466 ? -8.158 -22.996 -16.294 1.00 91.44 466 VAL A O 1
ATOM 3719 N N . PRO A 1 467 ? -9.879 -21.942 -17.304 1.00 92.25 467 PRO A N 1
ATOM 3720 C CA . PRO A 1 467 ? -10.544 -21.572 -16.057 1.00 92.25 467 PRO A CA 1
ATOM 3721 C C . PRO A 1 467 ? -10.943 -22.779 -15.199 1.00 92.25 467 PRO A C 1
ATOM 3723 O O . PRO A 1 467 ? -11.540 -23.744 -15.689 1.00 92.25 467 PRO A O 1
ATOM 3726 N N . ILE A 1 468 ? -10.643 -22.694 -13.905 1.00 94.56 468 ILE A N 1
ATOM 3727 C CA . ILE A 1 468 ? -11.001 -23.688 -12.888 1.00 94.56 468 ILE A CA 1
ATOM 3728 C C . ILE A 1 468 ? -12.353 -23.298 -12.280 1.00 94.56 468 ILE A C 1
ATOM 3730 O O . ILE A 1 468 ? -12.544 -22.144 -11.905 1.00 94.56 468 ILE A O 1
ATOM 3734 N N . ASP A 1 469 ? -13.271 -24.257 -12.145 1.00 94.88 469 ASP A N 1
ATOM 3735 C CA . ASP A 1 469 ? -14.523 -24.054 -11.407 1.00 94.88 469 ASP A CA 1
ATOM 3736 C C . ASP A 1 469 ? -14.298 -24.329 -9.918 1.00 94.88 469 ASP A C 1
ATOM 3738 O O . ASP A 1 469 ? -14.435 -23.430 -9.086 1.00 94.88 469 ASP A O 1
ATOM 3742 N N . TYR A 1 470 ? -13.884 -25.559 -9.593 1.00 96.19 470 TYR A N 1
ATOM 3743 C CA . TYR A 1 470 ? -13.521 -25.961 -8.236 1.00 96.19 470 TYR A CA 1
ATOM 3744 C C . TYR A 1 470 ? -12.538 -27.135 -8.204 1.00 96.19 470 TYR A C 1
ATOM 3746 O O . TYR A 1 470 ? -12.402 -27.905 -9.158 1.00 96.19 470 TYR A O 1
ATOM 3754 N N . TRP A 1 471 ? -11.901 -27.323 -7.052 1.00 96.94 471 TRP A N 1
ATOM 3755 C CA . TRP A 1 471 ? -11.198 -28.550 -6.687 1.00 96.94 471 TRP A CA 1
ATOM 3756 C C . TRP A 1 471 ? -11.686 -29.068 -5.336 1.00 96.94 471 TRP A C 1
ATOM 3758 O O . TRP A 1 471 ? -12.367 -28.365 -4.589 1.00 96.94 471 TRP A O 1
ATOM 3768 N N . VAL A 1 472 ? -11.373 -30.325 -5.027 1.00 97.06 472 VAL A N 1
ATOM 3769 C CA . VAL A 1 472 ? -11.772 -30.961 -3.766 1.00 97.06 472 VAL A CA 1
ATOM 3770 C C . VAL A 1 472 ? -10.556 -31.156 -2.867 1.00 97.06 472 VAL A C 1
ATOM 3772 O O . VAL A 1 472 ? -9.567 -31.766 -3.275 1.00 97.06 472 VAL A O 1
ATOM 3775 N N . THR A 1 473 ? -10.647 -30.664 -1.632 1.00 94.44 473 THR A N 1
ATOM 3776 C CA . THR A 1 473 ? -9.593 -30.743 -0.607 1.00 94.44 473 THR A CA 1
ATOM 3777 C C . THR A 1 473 ? -10.152 -31.265 0.717 1.00 94.44 473 THR A C 1
ATOM 3779 O O . THR A 1 473 ? -11.328 -31.062 1.025 1.00 94.44 473 THR A O 1
ATOM 3782 N N . ASN A 1 474 ? -9.300 -31.920 1.508 1.00 92.25 474 ASN A N 1
ATOM 3783 C CA . ASN A 1 474 ? -9.515 -32.139 2.937 1.00 92.25 474 ASN A CA 1
ATOM 3784 C C . ASN A 1 474 ? -8.839 -30.983 3.693 1.00 92.25 474 ASN A C 1
ATOM 3786 O O . ASN A 1 474 ? -7.616 -30.989 3.859 1.00 92.25 474 ASN A O 1
ATOM 3790 N N . VAL A 1 475 ? -9.617 -29.966 4.068 1.00 84.38 475 VAL A N 1
ATOM 3791 C CA . VAL A 1 475 ? -9.105 -28.676 4.561 1.00 84.38 475 VAL A CA 1
ATOM 3792 C C . VAL A 1 475 ? -8.236 -28.900 5.793 1.00 84.38 475 VAL A C 1
ATOM 3794 O O . VAL A 1 475 ? -8.665 -29.515 6.755 1.00 84.38 475 VAL A O 1
ATOM 3797 N N . MET A 1 476 ? -6.979 -28.450 5.756 1.00 83.50 476 MET A N 1
ATOM 3798 C CA . MET A 1 476 ? -6.000 -28.647 6.844 1.00 83.50 476 MET A CA 1
ATOM 3799 C C . MET A 1 476 ? -5.842 -30.097 7.351 1.00 83.50 476 MET A C 1
ATOM 3801 O O . MET A 1 476 ? -5.235 -30.314 8.397 1.00 83.50 476 MET A O 1
ATOM 3805 N N . LEU A 1 477 ? -6.339 -31.093 6.608 1.00 86.25 477 LEU A N 1
ATOM 3806 C CA . LEU A 1 477 ? -6.418 -32.498 7.015 1.00 86.25 477 LEU A CA 1
ATOM 3807 C C . LEU A 1 477 ? -7.255 -32.755 8.284 1.00 86.25 477 LEU A C 1
ATOM 3809 O O . LEU A 1 477 ? -7.039 -33.756 8.969 1.00 86.25 477 LEU A O 1
ATOM 3813 N N . ASP A 1 478 ? -8.225 -31.890 8.580 1.00 82.88 478 ASP A N 1
ATOM 3814 C CA . ASP A 1 478 ? -9.082 -31.979 9.771 1.00 82.88 478 ASP A CA 1
ATOM 3815 C C . ASP A 1 478 ? -10.283 -32.937 9.610 1.00 82.88 478 ASP A C 1
ATOM 3817 O O . ASP A 1 478 ? -10.997 -33.224 10.573 1.00 82.88 478 ASP A O 1
ATOM 3821 N N . GLY A 1 479 ? -10.484 -33.479 8.404 1.00 83.81 479 GLY A N 1
ATOM 3822 C CA . GLY A 1 479 ? -11.598 -34.361 8.054 1.00 83.81 479 GLY A CA 1
ATOM 3823 C C . GLY A 1 479 ? -12.756 -33.653 7.343 1.00 83.81 479 GLY A C 1
ATOM 3824 O O . GLY A 1 479 ? -13.705 -34.323 6.927 1.00 83.81 479 GLY A O 1
ATOM 3825 N N . VAL A 1 480 ? -12.691 -32.332 7.158 1.00 84.31 480 VAL A N 1
ATOM 3826 C CA . VAL A 1 480 ? -13.669 -31.545 6.405 1.00 84.31 480 VAL A CA 1
ATOM 3827 C C . VAL A 1 480 ? -13.304 -31.557 4.923 1.00 84.31 480 VAL A C 1
ATOM 3829 O O . VAL A 1 480 ? -12.467 -30.796 4.431 1.00 84.31 480 VAL A O 1
ATOM 3832 N N . ILE A 1 481 ? -13.984 -32.426 4.175 1.00 93.94 481 ILE A N 1
ATOM 3833 C CA . ILE A 1 481 ? -13.855 -32.489 2.718 1.00 93.94 481 ILE A CA 1
ATOM 3834 C C . ILE A 1 481 ? -14.776 -31.443 2.088 1.00 93.94 481 ILE A C 1
ATOM 3836 O O . ILE A 1 481 ? -15.992 -31.468 2.290 1.00 93.94 481 ILE A O 1
ATOM 3840 N N . SER A 1 482 ? -14.203 -30.521 1.317 1.00 92.56 482 SER A N 1
ATOM 3841 C CA . SER A 1 482 ? -14.931 -29.397 0.724 1.00 92.56 482 SER A CA 1
ATOM 3842 C C . SER A 1 482 ? -14.523 -29.133 -0.722 1.00 92.56 482 SER A C 1
ATOM 3844 O O . SER A 1 482 ? -13.404 -29.435 -1.143 1.00 92.56 482 SER A O 1
ATOM 3846 N N . ARG A 1 483 ? -15.460 -28.564 -1.485 1.00 94.38 483 ARG A N 1
ATOM 3847 C CA . ARG A 1 483 ? -15.171 -27.900 -2.756 1.00 94.38 483 ARG A CA 1
ATOM 3848 C C . ARG A 1 483 ? -14.617 -26.513 -2.454 1.00 94.38 483 ARG A C 1
ATOM 3850 O O . ARG A 1 483 ? -15.264 -25.754 -1.734 1.00 94.38 483 ARG A O 1
ATOM 3857 N N . GLN A 1 484 ? -13.459 -26.220 -3.021 1.00 91.44 484 GLN A N 1
ATOM 3858 C CA . GLN A 1 484 ? -12.822 -24.907 -3.031 1.00 91.44 484 GLN A CA 1
ATOM 3859 C C . GLN A 1 484 ? -12.948 -24.345 -4.436 1.00 91.44 484 GLN A C 1
ATOM 3861 O O . GLN A 1 484 ? -12.667 -25.061 -5.400 1.00 91.44 484 GLN A O 1
ATOM 3866 N N . TYR A 1 485 ? -13.396 -23.105 -4.557 1.00 90.38 485 TYR A N 1
ATOM 3867 C CA . TYR A 1 485 ? -13.653 -22.481 -5.845 1.00 90.38 485 TYR A CA 1
ATOM 3868 C C . TYR A 1 485 ? -12.483 -21.574 -6.237 1.00 90.38 485 TYR A C 1
ATOM 3870 O O . TYR A 1 485 ? -11.792 -21.036 -5.374 1.00 90.38 485 TYR A O 1
ATOM 3878 N N . GLY A 1 486 ? -12.252 -21.399 -7.543 1.00 81.75 486 GLY A N 1
ATOM 3879 C CA . GLY A 1 486 ? -11.165 -20.541 -8.050 1.00 81.75 486 GLY A CA 1
ATOM 3880 C C . GLY A 1 486 ? -11.251 -19.077 -7.601 1.00 81.75 486 GLY A C 1
ATOM 3881 O O . GLY A 1 486 ? -10.245 -18.382 -7.593 1.00 81.75 486 GLY A O 1
ATOM 3882 N N . ASP A 1 487 ? -12.442 -18.639 -7.200 1.00 79.81 487 ASP A N 1
ATOM 3883 C CA . ASP A 1 487 ? -12.777 -17.307 -6.702 1.00 79.81 487 ASP A CA 1
ATOM 3884 C C . ASP A 1 487 ? -12.926 -17.247 -5.171 1.00 79.81 487 ASP A C 1
ATOM 3886 O O . ASP A 1 487 ? -13.232 -16.183 -4.650 1.00 79.81 487 ASP A O 1
ATOM 3890 N N . SER A 1 488 ? -12.727 -18.343 -4.424 1.00 78.25 488 SER A N 1
ATOM 3891 C CA . SER A 1 488 ? -12.990 -18.380 -2.969 1.00 78.25 488 SER A CA 1
ATOM 3892 C C . SER A 1 488 ? -12.163 -17.380 -2.148 1.00 78.25 488 SER A C 1
ATOM 3894 O O . SER A 1 488 ? -12.600 -16.968 -1.076 1.00 78.25 488 SER A O 1
ATOM 3896 N N . GLU A 1 489 ? -10.983 -16.991 -2.635 1.00 71.19 489 GLU A N 1
ATOM 3897 C CA . GLU A 1 489 ? -10.097 -16.017 -1.979 1.00 71.19 489 GLU A CA 1
ATOM 3898 C C . GLU A 1 489 ? -10.354 -14.564 -2.456 1.00 71.19 489 GLU A C 1
ATOM 3900 O O . GLU A 1 489 ? -9.741 -13.630 -1.942 1.00 71.19 489 GLU A O 1
ATOM 3905 N N . SER A 1 490 ? -11.273 -14.352 -3.410 1.00 67.38 490 SER A N 1
ATOM 3906 C CA . SER A 1 490 ? -11.658 -13.034 -3.940 1.00 67.38 490 SER A CA 1
ATOM 3907 C C . SER A 1 490 ? -12.843 -12.412 -3.173 1.00 67.38 490 SER A C 1
ATOM 3909 O O . SER A 1 490 ? -13.678 -13.144 -2.632 1.00 67.38 490 SER A O 1
ATOM 3911 N N . PRO A 1 491 ? -12.993 -11.071 -3.148 1.00 51.59 491 PRO A N 1
ATOM 3912 C CA . PRO A 1 491 ? -14.183 -10.403 -2.604 1.00 51.59 491 PRO A CA 1
ATOM 3913 C C . PRO A 1 491 ? -15.472 -10.901 -3.227 1.00 51.59 491 PRO A C 1
ATOM 3915 O O . PRO A 1 491 ? -15.575 -11.004 -4.448 1.00 51.59 491 PRO A O 1
ATOM 3918 N N . GLY A 1 492 ? -16.467 -11.196 -2.391 1.00 61.91 492 GLY A N 1
ATOM 3919 C CA . GLY A 1 492 ? -17.746 -11.740 -2.855 1.00 61.91 492 GLY A CA 1
ATOM 3920 C C . GLY A 1 492 ? -17.642 -13.129 -3.501 1.00 61.91 492 GLY A C 1
ATOM 3921 O O . GLY A 1 492 ? -18.623 -13.608 -4.071 1.00 61.91 492 GLY A O 1
ATOM 3922 N N . GLY A 1 493 ? -16.476 -13.774 -3.417 1.00 71.12 493 GLY A N 1
ATOM 3923 C CA . GLY A 1 493 ? -16.215 -15.098 -3.955 1.00 71.12 493 GLY A CA 1
ATOM 3924 C C . GLY A 1 493 ? -17.045 -16.197 -3.300 1.00 71.12 493 GLY A C 1
ATOM 3925 O O . GLY A 1 493 ? -17.554 -16.068 -2.182 1.00 71.12 493 GLY A O 1
ATOM 3926 N N . ARG A 1 494 ? -17.188 -17.327 -3.998 1.00 84.75 494 ARG A N 1
ATOM 3927 C CA . ARG A 1 494 ? -17.958 -18.470 -3.486 1.00 84.75 494 ARG A CA 1
ATOM 3928 C C . ARG A 1 494 ? -17.297 -19.086 -2.251 1.00 84.75 494 ARG A C 1
ATOM 3930 O O . ARG A 1 494 ? -16.155 -19.545 -2.300 1.00 84.75 494 ARG A O 1
ATOM 3937 N N . ALA A 1 495 ? -18.060 -19.177 -1.162 1.00 80.69 495 ALA A N 1
ATOM 3938 C CA . ALA A 1 495 ? -17.619 -19.839 0.061 1.00 80.69 495 ALA A CA 1
ATOM 3939 C C . ALA A 1 495 ? -17.390 -21.348 -0.164 1.00 80.69 495 ALA A C 1
ATOM 3941 O O . ALA A 1 495 ? -18.178 -21.988 -0.871 1.00 80.69 495 ALA A O 1
ATOM 3942 N N . PRO A 1 496 ? -16.368 -21.949 0.468 1.00 86.19 496 PRO A N 1
ATOM 3943 C CA . PRO A 1 496 ? -16.156 -23.389 0.405 1.00 86.19 496 PRO A CA 1
ATOM 3944 C C . PRO A 1 496 ? -17.373 -24.191 0.878 1.00 86.19 496 PRO A C 1
ATOM 3946 O O . PRO A 1 496 ? -17.987 -23.874 1.897 1.00 86.19 496 PRO A O 1
ATOM 3949 N N . THR A 1 497 ? -17.711 -25.270 0.166 1.00 90.19 497 THR A N 1
ATOM 3950 C CA . THR A 1 497 ? -18.896 -26.093 0.481 1.00 90.19 497 THR A CA 1
ATOM 3951 C C . THR A 1 497 ? -18.519 -27.541 0.789 1.00 90.19 497 THR A C 1
ATOM 3953 O O . THR A 1 497 ? -17.851 -28.156 -0.050 1.00 90.19 497 THR A O 1
ATOM 3956 N N . PRO A 1 498 ? -18.973 -28.134 1.912 1.00 91.56 498 PRO A N 1
ATOM 3957 C CA . PRO A 1 498 ? -18.751 -29.550 2.206 1.00 91.56 498 PRO A CA 1
ATOM 3958 C C . PRO A 1 498 ? -19.223 -30.476 1.075 1.00 91.56 498 PRO A C 1
ATOM 3960 O O . PRO A 1 498 ? -20.262 -30.238 0.458 1.00 91.56 498 PRO A O 1
ATOM 3963 N N . THR A 1 499 ? -18.476 -31.547 0.801 1.00 95.56 499 THR A N 1
ATOM 3964 C CA . THR A 1 499 ? -18.804 -32.523 -0.252 1.00 95.56 499 THR A CA 1
ATOM 3965 C C . THR A 1 499 ? -18.392 -33.948 0.129 1.00 95.56 499 THR A C 1
ATOM 3967 O O . THR A 1 499 ? -17.592 -34.164 1.032 1.00 95.56 499 THR A O 1
ATOM 3970 N N . SER A 1 500 ? -18.956 -34.931 -0.577 1.00 95.06 500 SER A N 1
ATOM 3971 C CA . SER A 1 500 ? -18.574 -36.353 -0.494 1.00 95.06 500 SER A CA 1
ATOM 3972 C C . SER A 1 500 ? -17.644 -36.796 -1.628 1.00 95.06 500 SER A C 1
ATOM 3974 O O . SER A 1 500 ? -17.246 -37.958 -1.694 1.00 95.06 500 SER A O 1
ATOM 3976 N N . GLU A 1 501 ? -17.314 -35.888 -2.546 1.00 96.44 501 GLU A N 1
ATOM 3977 C CA . GLU A 1 501 ? -16.333 -36.147 -3.596 1.00 96.44 501 GLU A CA 1
ATOM 3978 C C . GLU A 1 501 ? -14.937 -36.358 -2.995 1.00 96.44 501 GLU A C 1
ATOM 3980 O O . GLU A 1 501 ? -14.628 -35.766 -1.964 1.00 96.44 501 GLU A O 1
ATOM 3985 N N . PRO A 1 502 ? -14.079 -37.194 -3.603 1.00 95.44 502 PRO A N 1
ATOM 3986 C CA . PRO A 1 502 ? -12.759 -37.456 -3.046 1.00 95.44 502 PRO A CA 1
ATOM 3987 C C . PRO A 1 502 ? -11.811 -36.258 -3.262 1.00 95.44 502 PRO A C 1
ATOM 3989 O O . PRO A 1 502 ? -11.875 -35.623 -4.323 1.00 95.44 502 PRO A O 1
ATOM 3992 N N . PRO A 1 503 ? -10.902 -35.972 -2.305 1.00 95.94 503 PRO A N 1
ATOM 3993 C CA . PRO A 1 503 ? -9.799 -35.034 -2.507 1.00 95.94 503 PRO A CA 1
ATOM 3994 C C . PRO A 1 503 ? -8.961 -35.372 -3.747 1.00 95.94 503 PRO A C 1
ATOM 3996 O O . PRO A 1 503 ? -8.890 -36.527 -4.162 1.00 95.94 503 PRO A O 1
ATOM 3999 N N . GLY A 1 504 ? -8.358 -34.355 -4.364 1.00 96.38 504 GLY A N 1
ATOM 4000 C CA . GLY A 1 504 ? -7.564 -34.514 -5.590 1.00 96.38 504 GLY A CA 1
ATOM 4001 C C . GLY A 1 504 ? -8.366 -34.334 -6.883 1.00 96.38 504 GLY A C 1
ATOM 4002 O O . GLY A 1 504 ? -7.783 -34.268 -7.966 1.00 96.38 504 GLY A O 1
ATOM 4003 N N . LYS A 1 505 ? -9.697 -34.223 -6.795 1.00 98.06 505 LYS A N 1
ATOM 4004 C CA . LYS A 1 505 ? -10.560 -33.917 -7.941 1.00 98.06 505 LYS A CA 1
ATOM 4005 C C . LYS A 1 505 ? -10.411 -32.458 -8.379 1.00 98.06 505 LYS A C 1
ATOM 4007 O O . LYS A 1 505 ? -10.434 -31.562 -7.539 1.00 98.06 505 LYS A O 1
ATOM 4012 N N . ILE A 1 506 ? -10.365 -32.237 -9.694 1.00 98.12 506 ILE A N 1
ATOM 4013 C CA . ILE A 1 506 ? -10.346 -30.915 -10.336 1.00 98.12 506 ILE A CA 1
ATOM 4014 C C . ILE A 1 506 ? -11.483 -30.834 -11.355 1.00 98.12 506 ILE A C 1
ATOM 4016 O O . ILE A 1 506 ? -11.691 -31.770 -12.135 1.00 98.12 506 ILE A O 1
ATOM 4020 N N . VAL A 1 507 ? -12.199 -29.710 -11.359 1.00 97.56 507 VAL A N 1
ATOM 4021 C CA . VAL A 1 507 ? -13.277 -29.409 -12.303 1.00 97.56 507 VAL A CA 1
ATOM 4022 C C . VAL A 1 507 ? -13.046 -28.043 -12.943 1.00 97.56 507 VAL A C 1
ATOM 4024 O O . VAL A 1 507 ? -12.810 -27.055 -12.254 1.00 97.56 507 VAL A O 1
ATOM 4027 N N . LEU A 1 508 ? -13.102 -28.003 -14.272 1.00 96.69 508 LEU A N 1
ATOM 4028 C CA . LEU A 1 508 ? -12.951 -26.805 -15.097 1.00 96.69 508 LEU A CA 1
ATOM 4029 C C . LEU A 1 508 ? -14.313 -26.166 -15.387 1.00 96.69 508 LEU A C 1
ATOM 4031 O O . LEU A 1 508 ? -15.315 -26.872 -15.512 1.00 96.69 508 LEU A O 1
ATOM 4035 N N . SER A 1 509 ? -14.342 -24.842 -15.554 1.00 93.75 509 SER A N 1
ATOM 4036 C CA . SER A 1 509 ? -15.587 -24.085 -15.786 1.00 93.75 509 SER A CA 1
ATOM 4037 C C . SER A 1 509 ? -16.186 -24.315 -17.173 1.00 93.75 509 SER A C 1
ATOM 4039 O O . SER A 1 509 ? -17.372 -24.070 -17.391 1.00 93.75 509 SER A O 1
ATOM 4041 N N . THR A 1 510 ? -15.380 -24.787 -18.125 1.00 90.44 510 THR A N 1
ATOM 4042 C CA . THR A 1 510 ? -15.809 -25.108 -19.488 1.00 90.44 510 THR A CA 1
ATOM 4043 C C . THR A 1 510 ? -15.544 -26.580 -19.818 1.00 90.44 510 THR A C 1
ATOM 4045 O O . THR A 1 510 ? -14.559 -27.161 -19.350 1.00 90.44 510 THR A O 1
ATOM 4048 N N . PRO A 1 511 ? -16.401 -27.223 -20.639 1.00 91.38 511 PRO A N 1
ATOM 4049 C CA . PRO A 1 511 ? -16.137 -28.568 -21.133 1.00 91.38 511 PRO A CA 1
ATOM 4050 C C . PRO A 1 511 ? -14.788 -28.639 -21.858 1.00 91.38 511 PRO A C 1
ATOM 4052 O O . PRO A 1 511 ? -14.590 -27.997 -22.887 1.00 91.38 511 PRO A O 1
ATOM 4055 N N . TYR A 1 512 ? -13.874 -29.457 -21.341 1.00 93.62 512 TYR A N 1
ATOM 4056 C CA . TYR A 1 512 ? -12.550 -29.677 -21.921 1.00 93.62 512 TYR A CA 1
ATOM 4057 C C . TYR A 1 512 ? -12.222 -31.175 -21.924 1.00 93.62 512 TYR A C 1
ATOM 4059 O O . TYR A 1 512 ? -12.413 -31.863 -20.920 1.00 93.62 512 TYR A O 1
ATOM 4067 N N . THR A 1 513 ? -11.770 -31.709 -23.060 1.00 95.56 513 THR A N 1
ATOM 4068 C CA . THR A 1 513 ? -11.354 -33.116 -23.179 1.00 95.56 513 THR A CA 1
ATOM 4069 C C . THR A 1 513 ? -9.994 -33.186 -23.854 1.00 95.56 513 THR A C 1
ATOM 4071 O O . THR A 1 513 ? -9.862 -32.768 -25.001 1.00 95.56 513 THR A O 1
ATOM 4074 N N . GLY A 1 514 ? -8.997 -33.717 -23.149 1.00 95.81 514 GLY A N 1
ATOM 4075 C CA . GLY A 1 514 ? -7.612 -33.749 -23.615 1.00 95.81 514 GLY A CA 1
ATOM 4076 C C . GLY A 1 514 ? -6.599 -33.682 -22.475 1.00 95.81 514 GLY A C 1
ATOM 4077 O O . GLY A 1 514 ? -6.961 -33.687 -21.296 1.00 95.81 514 GLY A O 1
ATOM 4078 N N . GLN A 1 515 ? -5.320 -33.627 -22.838 1.00 96.88 515 GLN A N 1
ATOM 4079 C CA . GLN A 1 515 ? -4.222 -33.482 -21.886 1.00 96.88 515 GLN A CA 1
ATOM 4080 C C . GLN A 1 515 ? -3.966 -32.010 -21.564 1.00 96.88 515 GLN A C 1
ATOM 4082 O O . GLN A 1 515 ? -3.779 -31.207 -22.472 1.00 96.88 515 GLN A O 1
ATOM 4087 N N . ALA A 1 516 ? -3.872 -31.690 -20.277 1.00 96.44 516 ALA A N 1
ATOM 4088 C CA . ALA A 1 516 ? -3.470 -30.377 -19.786 1.00 96.44 516 ALA A CA 1
ATOM 4089 C C . ALA A 1 516 ? -2.480 -30.529 -18.626 1.00 96.44 516 ALA A C 1
ATOM 4091 O O . ALA A 1 516 ? -2.488 -31.540 -17.919 1.00 96.44 516 ALA A O 1
ATOM 4092 N N . LYS A 1 517 ? -1.624 -29.528 -18.431 1.00 96.31 517 LYS A N 1
ATOM 4093 C CA . LYS A 1 517 ? -0.721 -29.431 -17.281 1.00 96.31 517 LYS A CA 1
ATOM 4094 C C . LYS A 1 517 ? -1.416 -28.731 -16.120 1.00 96.31 517 LYS A C 1
ATOM 4096 O O . LYS A 1 517 ? -2.220 -27.826 -16.336 1.00 96.31 517 LYS A O 1
ATOM 4101 N N . VAL A 1 518 ? -1.084 -29.131 -14.896 1.00 95.69 518 VAL A N 1
ATOM 4102 C CA . VAL A 1 518 ? -1.659 -28.581 -13.661 1.00 95.69 518 VAL A CA 1
ATOM 4103 C C . VAL A 1 518 ? -0.563 -28.084 -12.722 1.00 95.69 518 VAL A C 1
ATOM 4105 O O . VAL A 1 518 ? 0.467 -28.739 -12.557 1.00 95.69 518 VAL A O 1
ATOM 4108 N N . VAL A 1 519 ? -0.823 -26.940 -12.084 1.00 93.75 519 VAL A N 1
ATOM 4109 C CA . VAL A 1 519 ? -0.007 -26.357 -11.011 1.00 93.75 519 VAL A CA 1
ATOM 4110 C C . VAL A 1 519 ? -0.805 -26.369 -9.711 1.00 93.75 519 VAL A C 1
ATOM 4112 O O . VAL A 1 519 ? -1.902 -25.807 -9.650 1.00 93.75 519 VAL A O 1
ATOM 4115 N N . TYR A 1 520 ? -0.277 -27.019 -8.673 1.00 93.50 520 TYR A N 1
ATOM 4116 C CA . TYR A 1 520 ? -0.998 -27.244 -7.415 1.00 93.50 520 TYR A CA 1
ATOM 4117 C C . TYR A 1 520 ? -0.067 -27.324 -6.197 1.00 93.50 520 TYR A C 1
ATOM 4119 O O . TYR A 1 520 ? 1.150 -27.457 -6.327 1.00 93.50 520 TYR A O 1
ATOM 4127 N N . SER A 1 521 ? -0.639 -27.247 -4.996 1.00 92.62 521 SER A N 1
ATOM 4128 C CA . SER A 1 521 ? 0.053 -27.473 -3.721 1.00 92.62 521 SER A CA 1
ATOM 4129 C C . SER A 1 521 ? -0.667 -28.526 -2.880 1.00 92.62 521 SER A C 1
ATOM 4131 O O . SER A 1 521 ? -1.840 -28.830 -3.097 1.00 92.62 521 SER A O 1
ATOM 4133 N N . THR A 1 522 ? 0.041 -29.102 -1.913 1.00 92.69 522 THR A N 1
ATOM 4134 C CA . THR A 1 522 ? -0.436 -30.207 -1.068 1.00 92.69 522 THR A CA 1
ATOM 4135 C C . THR A 1 522 ? -0.086 -29.958 0.399 1.00 92.69 522 THR A C 1
ATOM 4137 O O . THR A 1 522 ? 0.898 -29.282 0.701 1.00 92.69 522 THR A O 1
ATOM 4140 N N . TYR A 1 523 ? -0.850 -30.519 1.336 1.00 92.44 523 TYR A N 1
ATOM 4141 C CA . TYR A 1 523 ? -0.549 -30.508 2.775 1.00 92.44 523 TYR A CA 1
ATOM 4142 C C . TYR A 1 523 ? 0.521 -31.549 3.146 1.00 92.44 523 TYR A C 1
ATOM 4144 O O . TYR A 1 523 ? 0.334 -32.371 4.041 1.00 92.44 523 TYR A O 1
ATOM 4152 N N . THR A 1 524 ? 1.653 -31.540 2.443 1.00 89.50 524 THR A N 1
ATOM 4153 C CA . THR A 1 524 ? 2.797 -32.436 2.695 1.00 89.50 524 THR A CA 1
ATOM 4154 C C . THR A 1 524 ? 4.026 -31.692 3.218 1.00 89.50 524 THR A C 1
ATOM 4156 O O . THR A 1 524 ? 5.121 -32.255 3.261 1.00 89.50 524 THR A O 1
ATOM 4159 N N . GLY A 1 525 ? 3.876 -30.408 3.539 1.00 87.81 525 GLY A N 1
ATOM 4160 C CA . GLY A 1 525 ? 4.961 -29.558 4.000 1.00 87.81 525 GLY A CA 1
ATOM 4161 C C . GLY A 1 525 ? 5.351 -29.786 5.460 1.00 87.81 525 GLY A C 1
ATOM 4162 O O . GLY A 1 525 ? 4.968 -30.765 6.104 1.00 87.81 525 GLY A O 1
ATOM 4163 N N . VAL A 1 526 ? 6.150 -28.866 5.999 1.00 88.56 526 VAL A N 1
ATOM 4164 C CA . VAL A 1 526 ? 6.564 -28.910 7.407 1.00 88.56 526 VAL A CA 1
ATOM 4165 C C . VAL A 1 526 ? 5.413 -28.487 8.318 1.00 88.56 526 VAL A C 1
ATOM 4167 O O . VAL A 1 526 ? 4.589 -27.650 7.960 1.00 88.56 526 VAL A O 1
ATOM 4170 N N . VAL A 1 527 ? 5.360 -29.035 9.531 1.00 92.19 527 VAL A N 1
ATOM 4171 C CA . VAL A 1 527 ? 4.376 -28.600 10.532 1.00 92.19 527 VAL A CA 1
ATOM 4172 C C . VAL A 1 527 ? 4.821 -27.271 11.142 1.00 92.19 527 VAL A C 1
ATOM 4174 O O . VAL A 1 527 ? 5.881 -27.205 11.770 1.00 92.19 527 VAL A O 1
ATOM 4177 N N . ILE A 1 528 ? 3.995 -26.235 10.994 1.00 93.69 528 ILE A N 1
ATOM 4178 C CA . ILE A 1 528 ? 4.151 -24.939 11.658 1.00 93.69 528 ILE A CA 1
ATOM 4179 C C . ILE A 1 528 ? 3.614 -25.065 13.084 1.00 93.69 528 ILE A C 1
ATOM 4181 O O . ILE A 1 528 ? 2.440 -25.368 13.301 1.00 93.69 528 ILE A O 1
ATOM 4185 N N . ARG A 1 529 ? 4.478 -24.863 14.079 1.00 95.81 529 ARG A N 1
ATOM 4186 C CA . ARG A 1 529 ? 4.138 -25.020 15.502 1.00 95.81 529 ARG A CA 1
ATOM 4187 C C . ARG A 1 529 ? 3.463 -23.773 16.068 1.00 95.81 529 ARG A C 1
ATOM 4189 O O . ARG A 1 529 ? 3.547 -22.698 15.487 1.00 95.81 529 ARG A O 1
ATOM 4196 N N . ILE A 1 530 ? 2.827 -23.913 17.230 1.00 95.69 530 ILE A N 1
ATOM 4197 C CA . ILE A 1 530 ? 2.367 -22.763 18.019 1.00 95.69 530 ILE A CA 1
ATOM 4198 C C . ILE A 1 530 ? 3.575 -21.864 18.336 1.00 95.69 530 ILE A C 1
ATOM 4200 O O . ILE A 1 530 ? 4.649 -22.361 18.680 1.00 95.69 530 ILE A O 1
ATOM 4204 N N . ASN A 1 531 ? 3.376 -20.554 18.225 1.00 95.88 531 ASN A N 1
ATOM 4205 C CA . ASN A 1 531 ? 4.349 -19.466 18.342 1.00 95.88 531 ASN A CA 1
ATOM 4206 C C . ASN A 1 531 ? 5.440 -19.467 17.263 1.00 95.88 531 ASN A C 1
ATOM 4208 O O . ASN A 1 531 ? 6.509 -18.898 17.465 1.00 95.88 531 ASN A O 1
ATOM 4212 N N . GLN A 1 532 ? 5.190 -20.109 16.120 1.00 96.31 532 GLN A N 1
ATOM 4213 C CA . GLN A 1 532 ? 6.082 -20.060 14.966 1.00 96.31 532 GLN A CA 1
ATOM 4214 C C . GLN A 1 532 ? 5.540 -19.087 13.914 1.00 96.31 532 GLN A C 1
ATOM 4216 O O . GLN A 1 532 ? 4.366 -19.157 13.544 1.00 96.31 532 GLN A O 1
ATOM 4221 N N . LEU A 1 533 ? 6.409 -18.198 13.432 1.00 96.25 533 LEU A N 1
ATOM 4222 C CA . LEU A 1 533 ? 6.130 -17.304 12.307 1.00 96.25 533 LEU A CA 1
ATOM 4223 C C . LEU A 1 533 ? 6.033 -18.088 10.991 1.00 96.25 533 LEU A C 1
ATOM 4225 O O . LEU A 1 533 ? 6.751 -19.077 10.797 1.00 96.25 533 LEU A O 1
ATOM 4229 N N . PHE A 1 534 ? 5.153 -17.651 10.094 1.00 94.25 534 PHE A N 1
ATOM 4230 C CA . PHE A 1 534 ? 4.912 -18.299 8.805 1.00 94.25 534 PHE A CA 1
ATOM 4231 C C . PHE A 1 534 ? 4.370 -17.292 7.790 1.00 94.25 534 PHE A C 1
ATOM 4233 O O . PHE A 1 534 ? 3.660 -16.368 8.163 1.00 94.25 534 PHE A O 1
ATOM 4240 N N . GLU A 1 535 ? 4.623 -17.529 6.505 1.00 91.62 535 GLU A N 1
ATOM 4241 C CA . GLU A 1 535 ? 4.135 -16.666 5.429 1.00 91.62 535 GLU A CA 1
ATOM 4242 C C . GLU A 1 535 ? 3.011 -17.368 4.642 1.00 91.62 535 GLU A C 1
ATOM 4244 O O . GLU A 1 535 ? 3.182 -18.532 4.264 1.00 91.62 535 GLU A O 1
ATOM 4249 N N . PRO A 1 536 ? 1.853 -16.722 4.407 1.00 88.00 536 PRO A N 1
ATOM 4250 C CA . PRO A 1 536 ? 0.803 -17.244 3.534 1.00 88.00 536 PRO A CA 1
ATOM 4251 C C . PRO A 1 536 ? 1.111 -17.136 2.036 1.00 88.00 536 PRO A C 1
ATOM 4253 O O . PRO A 1 536 ? 0.520 -17.896 1.272 1.00 88.00 536 PRO A O 1
ATOM 4256 N N . TYR A 1 537 ? 2.021 -16.256 1.605 1.00 83.69 537 TYR A N 1
ATOM 4257 C CA . TYR A 1 537 ? 2.428 -16.106 0.207 1.00 83.69 537 TYR A CA 1
ATOM 4258 C C . TYR A 1 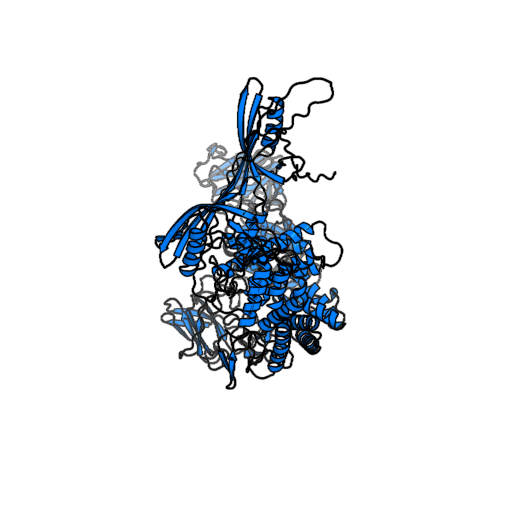537 ? 3.662 -16.954 -0.183 1.00 83.69 537 TYR A C 1
ATOM 4260 O O . TYR A 1 537 ? 4.686 -16.929 0.499 1.00 83.69 537 TYR A O 1
ATOM 4268 N N . PRO A 1 538 ? 3.666 -17.656 -1.332 1.00 79.06 538 PRO A N 1
ATOM 4269 C CA . PRO A 1 538 ? 2.551 -17.836 -2.265 1.00 79.06 538 PRO A CA 1
ATOM 4270 C C . PRO A 1 538 ? 1.544 -18.895 -1.785 1.00 79.06 538 PRO A C 1
ATOM 4272 O O . PRO A 1 538 ? 0.493 -19.099 -2.390 1.00 79.06 538 PRO A O 1
ATOM 4275 N N . MET A 1 539 ? 1.905 -19.603 -0.719 1.00 87.00 539 MET A N 1
ATOM 4276 C CA . MET A 1 539 ? 1.107 -20.581 0.003 1.00 87.00 539 MET A CA 1
ATOM 4277 C C . MET A 1 539 ? 1.626 -20.657 1.439 1.00 87.00 539 MET A C 1
ATOM 4279 O O . MET A 1 539 ? 2.748 -20.230 1.694 1.00 87.00 539 MET A O 1
ATOM 4283 N N . TRP A 1 540 ? 0.862 -21.241 2.365 1.00 90.38 540 TRP A N 1
ATOM 4284 C CA . TRP A 1 540 ? 1.269 -21.332 3.772 1.00 90.38 540 TRP A CA 1
ATOM 4285 C C . TRP A 1 540 ? 2.603 -22.063 3.916 1.00 90.38 540 TRP A C 1
ATOM 4287 O O . TRP A 1 540 ? 2.663 -23.271 3.695 1.00 90.38 540 TRP A O 1
ATOM 4297 N N . ARG A 1 541 ? 3.657 -21.353 4.313 1.00 90.06 541 ARG A N 1
ATOM 4298 C CA . ARG A 1 541 ? 5.033 -21.860 4.326 1.00 90.06 541 ARG A CA 1
ATOM 4299 C C . ARG A 1 541 ? 5.836 -21.315 5.510 1.00 90.06 541 ARG A C 1
ATOM 4301 O O . ARG A 1 541 ? 5.494 -20.270 6.062 1.00 90.06 541 ARG A O 1
ATOM 4308 N N . PRO A 1 542 ? 6.939 -21.974 5.899 1.00 88.94 542 PRO A N 1
ATOM 4309 C CA . PRO A 1 542 ? 7.913 -21.351 6.786 1.00 88.94 542 PRO A CA 1
ATOM 4310 C C . PRO A 1 542 ? 8.597 -20.147 6.114 1.00 88.94 542 PRO A C 1
ATOM 4312 O O . PRO A 1 542 ? 8.698 -20.064 4.884 1.00 88.94 542 PRO A O 1
ATOM 4315 N N . LEU A 1 543 ? 9.118 -19.245 6.944 1.00 89.25 543 LEU A N 1
ATOM 4316 C CA . LEU A 1 543 ? 9.969 -18.141 6.504 1.00 89.25 543 LEU A CA 1
ATOM 4317 C C . LEU A 1 543 ? 11.361 -18.630 6.090 1.00 89.25 543 LEU A C 1
ATOM 4319 O O . LEU A 1 543 ? 11.895 -19.597 6.644 1.00 89.25 543 LEU A O 1
ATOM 4323 N N . ARG A 1 544 ? 11.976 -17.924 5.144 1.00 85.12 544 ARG A N 1
ATOM 4324 C CA . ARG A 1 544 ? 13.407 -18.000 4.849 1.00 85.12 544 ARG A CA 1
ATOM 4325 C C . ARG A 1 544 ? 14.205 -17.395 6.020 1.00 85.12 544 ARG A C 1
ATOM 4327 O O . ARG A 1 544 ? 13.685 -16.569 6.773 1.00 85.12 544 ARG A O 1
ATOM 4334 N N . PRO A 1 545 ? 15.489 -17.753 6.186 1.00 82.19 545 PRO A N 1
ATOM 4335 C CA . PRO A 1 545 ? 16.337 -17.120 7.194 1.00 82.19 545 PRO A CA 1
ATOM 4336 C C . PRO A 1 545 ? 16.369 -15.587 7.054 1.00 82.19 545 PRO A C 1
ATOM 4338 O O . PRO A 1 545 ? 16.760 -15.063 6.014 1.00 82.19 545 PRO A O 1
ATOM 4341 N N . GLY A 1 546 ? 15.966 -14.874 8.111 1.00 86.38 546 GLY A N 1
ATOM 4342 C CA . GLY A 1 546 ? 15.939 -13.405 8.156 1.00 86.38 546 GLY A CA 1
ATOM 4343 C C . GLY A 1 546 ? 14.845 -12.735 7.316 1.00 86.38 546 GLY A C 1
ATOM 4344 O O . GLY A 1 546 ? 14.802 -11.505 7.277 1.00 86.38 546 GLY A O 1
ATOM 4345 N N . GLU A 1 547 ? 13.975 -13.509 6.664 1.00 90.81 547 GLU A N 1
ATOM 4346 C CA . GLU A 1 547 ? 12.813 -12.985 5.944 1.00 90.81 547 GLU A CA 1
ATOM 4347 C C . GLU A 1 547 ? 11.761 -12.490 6.928 1.00 90.81 547 GLU A C 1
ATOM 4349 O O . GLU A 1 547 ? 11.423 -13.193 7.876 1.00 90.81 547 GLU A O 1
ATOM 4354 N N . ALA A 1 548 ? 11.231 -11.298 6.684 1.00 93.44 548 ALA A N 1
ATOM 4355 C CA . ALA A 1 548 ? 10.032 -10.796 7.333 1.00 93.44 548 ALA A CA 1
ATOM 4356 C C . ALA A 1 548 ? 9.217 -10.002 6.311 1.00 93.44 548 ALA A C 1
ATOM 4358 O O . ALA A 1 548 ? 9.747 -9.439 5.362 1.00 93.44 548 ALA A O 1
ATOM 4359 N N . LEU A 1 549 ? 7.913 -9.985 6.516 1.00 92.75 549 LEU A N 1
ATOM 4360 C CA . LEU A 1 549 ? 6.943 -9.269 5.696 1.00 92.75 549 LEU A CA 1
ATOM 4361 C C . LEU A 1 549 ? 6.015 -8.600 6.690 1.00 92.75 549 LEU A C 1
ATOM 4363 O O . LEU A 1 549 ? 5.478 -9.298 7.550 1.00 92.75 549 LEU A O 1
ATOM 4367 N N . GLY A 1 550 ? 5.907 -7.279 6.636 1.00 90.12 550 GLY A N 1
ATOM 4368 C CA . GLY A 1 550 ? 5.063 -6.504 7.537 1.00 90.12 550 GLY A CA 1
ATOM 4369 C C . GLY A 1 550 ? 4.116 -5.634 6.730 1.00 90.12 550 GLY A C 1
ATOM 4370 O O . GLY A 1 550 ? 4.567 -4.869 5.874 1.00 90.12 550 GLY A O 1
ATOM 4371 N N . ALA A 1 551 ? 2.816 -5.743 6.988 1.00 89.44 551 ALA A N 1
ATOM 4372 C CA . ALA A 1 551 ? 1.859 -4.748 6.527 1.00 89.44 551 ALA A CA 1
ATOM 4373 C C . ALA A 1 551 ? 2.267 -3.374 7.077 1.00 89.44 551 ALA A C 1
ATOM 4375 O O . ALA A 1 551 ? 2.657 -3.267 8.240 1.00 89.44 551 ALA A O 1
ATOM 4376 N N . ILE A 1 552 ? 2.275 -2.333 6.245 1.00 89.38 552 ILE A N 1
ATOM 4377 C CA . ILE A 1 552 ? 2.963 -1.087 6.614 1.00 89.38 552 ILE A CA 1
ATOM 4378 C C . ILE A 1 552 ? 2.285 -0.330 7.773 1.00 89.38 552 ILE A C 1
ATOM 4380 O O . ILE A 1 552 ? 2.920 0.425 8.501 1.00 89.38 552 ILE A O 1
ATOM 4384 N N . ASP A 1 553 ? 0.995 -0.560 8.000 1.00 88.31 553 ASP A N 1
ATOM 4385 C CA . ASP A 1 553 ? 0.223 0.049 9.085 1.00 88.31 553 ASP A CA 1
ATOM 4386 C C . ASP A 1 553 ? 0.649 -0.457 10.475 1.00 88.31 553 ASP A C 1
ATOM 4388 O O . ASP A 1 553 ? 0.471 0.245 11.478 1.00 88.31 553 ASP A O 1
ATOM 4392 N N . VAL A 1 554 ? 1.311 -1.617 10.557 1.00 93.12 554 VAL A N 1
ATOM 4393 C CA . VAL A 1 554 ? 1.847 -2.133 11.823 1.00 93.12 554 VAL A CA 1
ATOM 4394 C C . VAL A 1 554 ? 2.925 -1.224 12.411 1.00 93.12 554 VAL A C 1
ATOM 4396 O O . VAL A 1 554 ? 3.071 -1.147 13.635 1.00 93.12 554 VAL A O 1
ATOM 4399 N N . PHE A 1 555 ? 3.701 -0.526 11.582 1.00 94.38 555 PHE A N 1
ATOM 4400 C CA . PHE A 1 555 ? 4.826 0.287 12.033 1.00 94.38 555 PHE A CA 1
ATOM 4401 C C . PHE A 1 555 ? 4.372 1.490 12.870 1.00 94.38 555 PHE A C 1
ATOM 4403 O O . PHE A 1 555 ? 4.829 1.601 14.015 1.00 94.38 555 PHE A O 1
ATOM 4410 N N . PRO A 1 556 ? 3.455 2.368 12.404 1.00 94.25 556 PRO A N 1
ATOM 4411 C CA . PRO A 1 556 ? 2.959 3.460 13.233 1.00 94.25 556 PRO A CA 1
ATOM 4412 C C . PRO A 1 556 ? 2.234 2.957 14.489 1.00 94.25 556 PRO A C 1
ATOM 4414 O O . PRO A 1 556 ? 2.366 3.576 15.547 1.00 94.25 556 PRO A O 1
ATOM 4417 N N . TRP A 1 557 ? 1.522 1.826 14.430 1.00 94.88 557 TRP A N 1
ATOM 4418 C CA . TRP A 1 557 ? 0.822 1.278 15.602 1.00 94.88 557 TRP A CA 1
ATOM 4419 C C . TRP A 1 557 ? 1.787 0.721 16.647 1.00 94.88 557 TRP A C 1
ATOM 4421 O O . TRP A 1 557 ? 1.636 0.999 17.838 1.00 94.88 557 TRP A O 1
ATOM 4431 N N . SER A 1 558 ? 2.816 -0.004 16.209 1.00 96.38 558 SER A N 1
ATOM 4432 C CA . SER A 1 558 ? 3.877 -0.522 17.081 1.00 96.38 558 SER A CA 1
ATOM 4433 C C . SER A 1 558 ? 4.703 0.615 17.675 1.00 96.38 558 SER A C 1
ATOM 4435 O O . SER A 1 558 ? 5.009 0.597 18.865 1.00 96.38 558 SER A O 1
ATOM 4437 N N . ALA A 1 559 ? 5.022 1.640 16.879 1.00 96.00 559 ALA A N 1
ATOM 4438 C CA . ALA A 1 559 ? 5.724 2.823 17.358 1.00 96.00 559 ALA A CA 1
ATOM 4439 C C . ALA A 1 559 ? 4.917 3.551 18.449 1.00 96.00 559 ALA A C 1
ATOM 4441 O O . ALA A 1 559 ? 5.471 3.858 19.504 1.00 96.00 559 ALA A O 1
ATOM 4442 N N . ASP A 1 560 ? 3.613 3.765 18.243 1.00 95.56 560 ASP A N 1
ATOM 4443 C CA . ASP A 1 560 ? 2.730 4.354 19.258 1.00 95.56 560 ASP A CA 1
ATOM 4444 C C . ASP A 1 560 ? 2.676 3.497 20.539 1.00 95.56 560 ASP A C 1
ATOM 4446 O O . ASP A 1 560 ? 2.746 4.035 21.648 1.00 95.56 560 ASP A O 1
ATOM 4450 N N . ALA A 1 561 ? 2.586 2.168 20.407 1.00 97.38 561 ALA A N 1
ATOM 4451 C CA . ALA A 1 561 ? 2.580 1.249 21.545 1.00 97.38 561 ALA A CA 1
ATOM 4452 C C . ALA A 1 561 ? 3.896 1.308 22.341 1.00 97.38 561 ALA A C 1
ATOM 4454 O O . ALA A 1 561 ? 3.870 1.435 23.567 1.00 97.38 561 ALA A O 1
ATOM 4455 N N . PHE A 1 562 ? 5.046 1.263 21.663 1.00 98.12 562 PHE A N 1
ATOM 4456 C CA . PHE A 1 562 ? 6.362 1.322 22.301 1.00 98.12 562 PHE A CA 1
ATOM 4457 C C . PHE A 1 562 ? 6.652 2.677 22.948 1.00 98.12 562 PHE A C 1
ATOM 4459 O O . PHE A 1 562 ? 7.218 2.712 24.040 1.00 98.12 562 PHE A O 1
ATOM 4466 N N . ASP A 1 563 ? 6.231 3.785 22.332 1.00 97.38 563 ASP A N 1
ATOM 4467 C CA . ASP A 1 563 ? 6.334 5.112 22.944 1.00 97.38 563 ASP A CA 1
ATOM 4468 C C . ASP A 1 563 ? 5.507 5.199 24.236 1.00 97.38 563 ASP A C 1
ATOM 4470 O O . ASP A 1 563 ? 6.012 5.642 25.271 1.00 97.38 563 ASP A O 1
ATOM 4474 N N . LEU A 1 564 ? 4.255 4.724 24.215 1.00 97.75 564 LEU A N 1
ATOM 4475 C CA . LEU A 1 564 ? 3.410 4.677 25.411 1.00 97.75 564 LEU A CA 1
ATOM 4476 C C . LEU A 1 564 ? 4.013 3.785 26.500 1.00 97.75 564 LEU A C 1
ATOM 4478 O O . LEU A 1 564 ? 4.103 4.212 27.651 1.00 97.75 564 LEU A O 1
ATOM 4482 N N . LEU A 1 565 ? 4.471 2.583 26.146 1.00 98.50 565 LEU A N 1
ATOM 4483 C CA . LEU A 1 565 ? 5.124 1.670 27.083 1.00 98.50 565 LEU A CA 1
ATOM 4484 C C . LEU A 1 565 ? 6.366 2.305 27.701 1.00 98.50 565 LEU A C 1
ATOM 4486 O O . LEU A 1 565 ? 6.516 2.276 28.921 1.00 98.50 565 LEU A O 1
ATOM 4490 N N . TYR A 1 566 ? 7.225 2.938 26.903 1.00 98.25 566 TYR A N 1
ATOM 4491 C CA . TYR A 1 566 ? 8.390 3.645 27.422 1.00 98.25 566 TYR A CA 1
ATOM 4492 C C . TYR A 1 566 ? 7.990 4.788 28.361 1.00 98.25 566 TYR A C 1
ATOM 4494 O O . TYR A 1 566 ? 8.518 4.873 29.466 1.00 98.25 566 TYR A O 1
ATOM 4502 N N . ARG A 1 567 ? 7.017 5.630 27.988 1.00 97.38 567 ARG A N 1
ATOM 4503 C CA . ARG A 1 567 ? 6.556 6.737 28.845 1.00 97.38 567 ARG A CA 1
ATOM 4504 C C . ARG A 1 567 ? 5.964 6.266 30.173 1.00 97.38 567 ARG A C 1
ATOM 4506 O O . ARG A 1 567 ? 6.098 6.970 31.170 1.00 97.38 567 ARG A O 1
ATOM 4513 N N . LEU A 1 568 ? 5.310 5.106 30.190 1.00 97.75 568 LEU A N 1
ATOM 4514 C CA . LEU A 1 568 ? 4.637 4.572 31.378 1.00 97.75 568 LEU A CA 1
ATOM 4515 C C . LEU A 1 568 ? 5.552 3.714 32.265 1.00 97.75 568 LEU A C 1
ATOM 4517 O O . LEU A 1 568 ? 5.328 3.644 33.470 1.00 97.75 568 LEU A O 1
ATOM 4521 N N . THR A 1 569 ? 6.576 3.075 31.695 1.00 97.38 569 THR A N 1
ATOM 4522 C CA . THR A 1 569 ? 7.454 2.125 32.413 1.00 97.38 569 THR A CA 1
ATOM 4523 C C . THR A 1 569 ? 8.885 2.627 32.598 1.00 97.38 569 THR A C 1
ATOM 4525 O O . THR A 1 569 ? 9.595 2.154 33.484 1.00 97.38 569 THR A O 1
ATOM 4528 N N . ASN A 1 570 ? 9.315 3.588 31.774 1.00 97.25 570 ASN A N 1
ATOM 4529 C CA . ASN A 1 570 ? 10.691 4.069 31.652 1.00 97.25 570 ASN A CA 1
ATOM 4530 C C . ASN A 1 570 ? 11.709 2.962 31.291 1.00 97.25 570 ASN A C 1
ATOM 4532 O O . ASN A 1 570 ? 12.894 3.058 31.614 1.00 97.25 570 ASN A O 1
ATOM 4536 N N . GLU A 1 571 ? 11.265 1.887 30.628 1.00 96.62 571 GLU A N 1
ATOM 4537 C CA . GLU A 1 571 ? 12.126 0.766 30.247 1.00 96.62 571 GLU A CA 1
ATOM 4538 C C . GLU A 1 571 ? 12.784 0.980 28.876 1.00 96.62 571 GLU A C 1
ATOM 4540 O O . GLU A 1 571 ? 12.124 1.043 27.837 1.00 96.62 571 GLU A O 1
ATOM 4545 N N . GLN A 1 572 ? 14.120 1.017 28.859 1.00 96.00 572 GLN A N 1
ATOM 4546 C CA . GLN A 1 572 ? 14.917 1.359 27.672 1.00 96.00 572 GLN A CA 1
ATOM 4547 C C . GLN A 1 572 ? 14.650 0.461 26.451 1.00 96.00 572 GLN A C 1
ATOM 4549 O O . GLN A 1 572 ? 14.766 0.923 25.317 1.00 96.00 572 GLN A O 1
ATOM 4554 N N . ARG A 1 573 ? 14.262 -0.808 26.655 1.00 95.81 573 ARG A N 1
ATOM 4555 C CA . ARG A 1 573 ? 13.958 -1.730 25.546 1.00 95.81 573 ARG A CA 1
ATOM 4556 C C . ARG A 1 573 ? 12.832 -1.211 24.650 1.00 95.81 573 ARG A C 1
ATOM 4558 O O . ARG A 1 573 ? 12.941 -1.325 23.434 1.00 95.81 573 ARG A O 1
ATOM 4565 N N . PHE A 1 574 ? 11.814 -0.576 25.233 1.00 97.69 574 PHE A N 1
ATOM 4566 C CA . PHE A 1 574 ? 10.710 0.006 24.474 1.00 97.69 574 PHE A CA 1
ATOM 4567 C C . PHE A 1 574 ? 11.130 1.287 23.750 1.00 97.69 574 PHE A C 1
ATOM 4569 O O . PHE A 1 574 ? 10.734 1.485 22.608 1.00 97.69 574 PHE A O 1
ATOM 4576 N N . LEU A 1 575 ? 12.014 2.106 24.333 1.00 96.75 575 LEU A N 1
ATOM 4577 C CA . LEU A 1 575 ? 12.575 3.262 23.622 1.00 96.75 575 LEU A CA 1
ATOM 4578 C C . LEU A 1 575 ? 13.402 2.834 22.399 1.00 96.75 575 LEU A C 1
ATOM 4580 O O . LEU A 1 575 ? 13.296 3.434 21.331 1.00 96.75 575 LEU A O 1
ATOM 4584 N N . ASN A 1 576 ? 14.205 1.779 22.528 1.00 96.19 576 ASN A N 1
ATOM 4585 C CA . ASN A 1 576 ? 14.978 1.250 21.403 1.00 96.19 576 ASN A CA 1
ATOM 4586 C C . ASN A 1 576 ? 14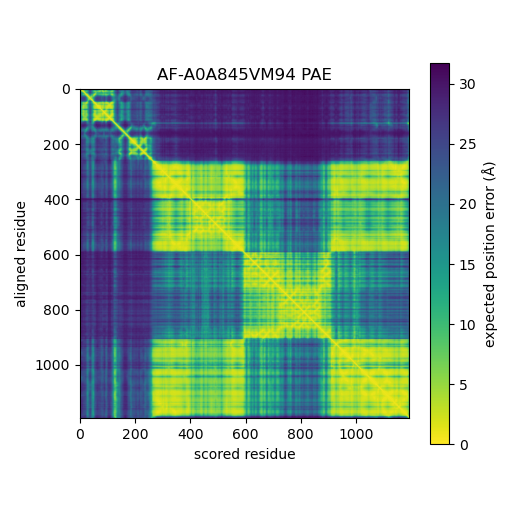.065 0.686 20.312 1.00 96.19 576 ASN A C 1
ATOM 4588 O O . ASN A 1 576 ? 14.279 0.959 19.133 1.00 96.19 576 ASN A O 1
ATOM 4592 N N . ALA A 1 577 ? 13.028 -0.055 20.710 1.00 97.00 577 ALA A N 1
ATOM 4593 C CA . ALA A 1 577 ? 12.026 -0.582 19.798 1.00 97.00 577 ALA A CA 1
ATOM 4594 C C . ALA A 1 577 ? 11.275 0.526 19.055 1.00 97.00 577 ALA A C 1
ATOM 4596 O O . ALA A 1 577 ? 11.129 0.457 17.836 1.00 97.00 577 ALA A O 1
ATOM 4597 N N . TYR A 1 578 ? 10.870 1.578 19.768 1.00 96.38 578 TYR A N 1
ATOM 4598 C CA . TYR A 1 578 ? 10.272 2.773 19.183 1.00 96.38 578 TYR A CA 1
ATOM 4599 C C . TYR A 1 578 ? 11.195 3.414 18.141 1.00 96.38 578 TYR A C 1
ATOM 4601 O O . TYR A 1 578 ? 10.788 3.605 16.997 1.00 96.38 578 TYR A O 1
ATOM 4609 N N . ASN A 1 579 ? 12.452 3.694 18.500 1.00 95.75 579 ASN A N 1
ATOM 4610 C CA . ASN A 1 579 ? 13.412 4.332 17.594 1.00 95.75 579 ASN A CA 1
ATOM 4611 C C . ASN A 1 579 ? 13.681 3.485 16.339 1.00 95.75 579 ASN A C 1
ATOM 4613 O O . ASN A 1 579 ? 13.701 4.024 15.233 1.00 95.75 579 ASN A O 1
ATOM 4617 N N . CYS A 1 580 ? 13.836 2.170 16.506 1.00 95.75 580 CYS A N 1
ATOM 4618 C CA . CYS A 1 580 ? 14.051 1.230 15.409 1.00 95.75 580 CYS A CA 1
ATOM 4619 C C . CYS A 1 580 ? 12.827 1.129 14.485 1.00 95.75 580 CYS A C 1
ATOM 4621 O O . CYS A 1 580 ? 12.965 1.192 13.262 1.00 95.75 580 CYS A O 1
ATOM 4623 N N . THR A 1 581 ? 11.624 1.032 15.057 1.00 95.19 581 THR A N 1
ATOM 4624 C CA . THR A 1 581 ? 10.368 0.952 14.294 1.00 95.19 581 THR A CA 1
ATOM 4625 C C . THR A 1 581 ? 10.133 2.235 13.503 1.00 95.19 581 THR A C 1
ATOM 4627 O O . THR A 1 581 ? 9.803 2.178 12.324 1.00 95.19 581 THR A O 1
ATOM 4630 N N . VAL A 1 582 ? 10.378 3.402 14.111 1.00 93.75 582 VAL A N 1
ATOM 4631 C CA . VAL A 1 582 ? 10.271 4.693 13.418 1.00 93.75 582 VAL A CA 1
ATOM 4632 C C . VAL A 1 582 ? 11.266 4.795 12.266 1.00 93.75 582 VAL A C 1
ATOM 4634 O O . VAL A 1 582 ? 10.899 5.238 11.183 1.00 93.75 582 VAL A O 1
ATOM 4637 N N . TYR A 1 583 ? 12.517 4.390 12.476 1.00 92.69 583 TYR A N 1
ATOM 4638 C CA . TYR A 1 583 ? 13.494 4.376 11.393 1.00 92.69 583 TYR A CA 1
ATOM 4639 C C . TYR A 1 583 ? 13.065 3.440 10.258 1.00 92.69 583 TYR A C 1
ATOM 4641 O O . TYR A 1 583 ? 13.129 3.824 9.094 1.00 92.69 583 TYR A O 1
ATOM 4649 N N . SER A 1 584 ? 12.566 2.251 10.598 1.00 91.94 584 SER A N 1
ATOM 4650 C CA . SER A 1 584 ? 12.106 1.266 9.617 1.00 91.94 584 SER A CA 1
ATOM 4651 C C . SER A 1 584 ? 10.919 1.780 8.798 1.00 91.94 584 SER A C 1
ATOM 4653 O O . SER A 1 584 ? 10.937 1.624 7.584 1.00 91.94 584 SER A O 1
ATOM 4655 N N . GLU A 1 585 ? 9.964 2.475 9.422 1.00 90.19 585 GLU A N 1
ATOM 4656 C CA . GLU A 1 585 ? 8.839 3.133 8.736 1.00 90.19 585 GLU A CA 1
ATOM 4657 C C . GLU A 1 585 ? 9.311 4.169 7.709 1.00 90.19 585 GLU A C 1
ATOM 4659 O O . GLU A 1 585 ? 8.859 4.179 6.568 1.00 90.19 585 GLU A O 1
ATOM 4664 N N . VAL A 1 586 ? 10.261 5.034 8.085 1.00 87.31 586 VAL A N 1
ATOM 4665 C CA . VAL A 1 586 ? 10.783 6.074 7.181 1.00 87.31 586 VAL A CA 1
ATOM 4666 C C . VAL A 1 586 ? 11.437 5.455 5.946 1.00 87.31 586 VAL A C 1
ATOM 4668 O O . VAL A 1 586 ? 11.184 5.917 4.834 1.00 87.31 586 VAL A O 1
ATOM 4671 N N . ILE A 1 587 ? 12.236 4.402 6.138 1.00 85.75 587 ILE A N 1
ATOM 4672 C CA . ILE A 1 587 ? 12.908 3.687 5.047 1.00 85.75 587 ILE A CA 1
ATOM 4673 C C . ILE A 1 587 ? 11.904 2.885 4.202 1.00 85.75 587 ILE A C 1
ATOM 4675 O O . ILE A 1 587 ? 12.028 2.827 2.980 1.00 85.75 587 ILE A O 1
ATOM 4679 N N . ALA A 1 588 ? 10.879 2.296 4.821 1.00 84.69 588 ALA A N 1
ATOM 4680 C CA . ALA A 1 588 ? 9.833 1.564 4.112 1.00 84.69 588 ALA A CA 1
ATOM 4681 C C . ALA A 1 588 ? 8.932 2.483 3.265 1.00 84.69 588 ALA A C 1
ATOM 4683 O O . ALA A 1 588 ? 8.554 2.115 2.150 1.00 84.69 588 ALA A O 1
ATOM 4684 N N . ALA A 1 589 ? 8.673 3.702 3.743 1.00 83.62 589 ALA A N 1
ATOM 4685 C CA . ALA A 1 589 ? 7.962 4.755 3.020 1.00 83.62 589 ALA A CA 1
ATOM 4686 C C . ALA A 1 589 ? 8.760 5.334 1.836 1.00 83.62 589 ALA A C 1
ATOM 4688 O O . ALA A 1 589 ? 8.191 5.936 0.928 1.00 83.62 589 ALA A O 1
ATOM 4689 N N . GLU A 1 590 ? 10.086 5.179 1.829 1.00 82.31 590 GLU A N 1
ATOM 4690 C CA . GLU A 1 590 ? 10.938 5.603 0.719 1.00 82.31 590 GLU A CA 1
ATOM 4691 C C . GLU A 1 590 ? 10.855 4.589 -0.424 1.00 82.31 590 GLU A C 1
ATOM 4693 O O . GLU A 1 590 ? 11.676 3.677 -0.567 1.00 82.31 590 GLU A O 1
ATOM 4698 N N . VAL A 1 591 ? 9.820 4.758 -1.247 1.00 76.06 591 VAL A N 1
ATOM 4699 C CA . VAL A 1 591 ? 9.708 4.120 -2.557 1.00 76.06 591 VAL A CA 1
ATOM 4700 C C . VAL A 1 591 ? 10.226 5.112 -3.585 1.00 76.06 591 VAL A C 1
ATOM 4702 O O . VAL A 1 591 ? 9.550 6.059 -3.987 1.00 76.06 591 VAL A O 1
ATOM 4705 N N . ILE A 1 592 ? 11.482 4.919 -3.962 1.00 64.81 592 ILE A N 1
ATOM 4706 C CA . ILE A 1 592 ? 12.077 5.606 -5.101 1.00 64.81 592 ILE A CA 1
ATOM 4707 C C . ILE A 1 592 ? 11.714 4.749 -6.301 1.00 64.81 592 ILE A C 1
ATOM 4709 O O . ILE A 1 592 ? 12.119 3.587 -6.322 1.00 64.81 592 ILE A O 1
ATOM 4713 N N . ASN A 1 593 ? 10.972 5.287 -7.275 1.00 63.91 593 ASN A N 1
ATOM 4714 C CA . ASN A 1 593 ? 10.879 4.628 -8.571 1.00 63.91 593 ASN A CA 1
ATOM 4715 C C . ASN A 1 593 ? 12.293 4.571 -9.131 1.00 63.91 593 ASN A C 1
ATOM 4717 O O . ASN A 1 593 ? 12.863 5.626 -9.433 1.00 63.91 593 ASN A O 1
ATOM 4721 N N . PRO A 1 594 ? 12.935 3.393 -9.175 1.00 59.41 594 PRO A N 1
ATOM 4722 C CA . PRO A 1 594 ? 14.227 3.333 -9.776 1.00 59.41 594 PRO A CA 1
ATOM 4723 C C . PRO A 1 594 ? 13.963 3.587 -11.248 1.00 59.41 594 PRO A C 1
ATOM 4725 O O . PRO A 1 594 ? 13.466 2.726 -11.963 1.00 59.41 594 PRO A O 1
ATOM 4728 N N . SER A 1 595 ? 14.399 4.735 -11.730 1.00 64.81 595 SER A N 1
ATOM 4729 C CA . SER A 1 595 ? 14.571 4.943 -13.153 1.00 64.81 595 SER A CA 1
ATOM 4730 C C . SER A 1 595 ? 15.613 3.974 -13.746 1.00 64.81 595 SER A C 1
ATOM 4732 O O . SER A 1 595 ? 16.053 4.158 -14.864 1.00 64.81 595 SER A O 1
ATOM 4734 N N . SER A 1 596 ? 16.032 2.928 -13.031 1.00 78.50 596 SER A N 1
ATOM 4735 C CA . SER A 1 596 ? 17.032 1.958 -13.433 1.00 78.50 596 SER A CA 1
ATOM 4736 C C . SER A 1 596 ? 16.369 0.667 -13.894 1.00 78.50 596 SER A C 1
ATOM 4738 O O . SER A 1 596 ? 15.658 0.025 -13.136 1.00 78.50 596 SER A O 1
ATOM 4740 N N . TRP A 1 597 ? 16.671 0.234 -15.111 1.00 84.56 597 TRP A N 1
ATOM 4741 C CA . TRP A 1 597 ? 16.356 -1.106 -15.598 1.00 84.56 597 TRP A CA 1
ATOM 4742 C C . TRP A 1 597 ? 17.342 -2.157 -15.063 1.00 84.56 597 TRP A C 1
ATOM 4744 O O . TRP A 1 597 ? 16.967 -3.310 -14.872 1.00 84.56 597 TRP A O 1
ATOM 4754 N N . TYR A 1 598 ? 18.589 -1.775 -14.762 1.00 85.81 598 TYR A N 1
ATOM 4755 C CA . TYR A 1 598 ? 19.545 -2.619 -14.034 1.00 85.81 598 TYR A CA 1
ATOM 4756 C C . TYR A 1 598 ? 20.317 -1.801 -13.007 1.00 85.81 598 TYR A C 1
ATOM 4758 O O . TYR A 1 598 ? 20.675 -0.648 -13.255 1.00 85.81 598 TYR A O 1
ATOM 4766 N N . LYS A 1 599 ? 20.627 -2.427 -11.868 1.00 78.75 599 LYS A N 1
ATOM 4767 C CA . LYS A 1 599 ? 21.482 -1.848 -10.831 1.00 78.75 599 LYS A CA 1
ATOM 4768 C C . LYS A 1 599 ? 22.633 -2.772 -10.464 1.00 78.75 599 LYS A C 1
ATOM 4770 O O . LYS A 1 599 ? 22.492 -4.002 -10.401 1.00 78.75 599 LYS A O 1
ATOM 4775 N N . LYS A 1 600 ? 23.759 -2.135 -10.152 1.00 83.88 600 LYS A N 1
ATOM 4776 C CA . LYS A 1 600 ? 24.824 -2.740 -9.354 1.00 83.88 600 LYS A CA 1
ATOM 4777 C C . LYS A 1 600 ? 24.255 -3.092 -7.982 1.00 83.88 600 LYS A C 1
ATOM 4779 O O . LYS A 1 600 ? 23.622 -2.253 -7.347 1.00 83.88 600 LYS A O 1
ATOM 4784 N N . ASP A 1 601 ? 24.453 -4.333 -7.572 1.00 72.88 601 ASP A N 1
ATOM 4785 C CA . ASP A 1 601 ? 23.919 -4.896 -6.333 1.00 72.88 601 ASP A CA 1
ATOM 4786 C C . ASP A 1 601 ? 24.861 -6.004 -5.830 1.00 72.88 601 ASP A C 1
ATOM 4788 O O . ASP A 1 601 ? 25.439 -6.735 -6.641 1.00 72.88 601 ASP A O 1
ATOM 4792 N N . ASP A 1 602 ? 25.054 -6.090 -4.514 1.00 68.69 602 ASP A N 1
ATOM 4793 C CA . ASP A 1 602 ? 25.998 -7.003 -3.859 1.00 68.69 602 ASP A CA 1
ATOM 4794 C C . ASP A 1 602 ? 25.401 -8.388 -3.557 1.00 68.69 602 ASP A C 1
ATOM 4796 O O . ASP A 1 602 ? 26.079 -9.267 -3.010 1.00 68.69 602 ASP A O 1
ATOM 4800 N N . THR A 1 603 ? 24.157 -8.627 -3.979 1.00 64.06 603 THR A N 1
ATOM 4801 C CA . THR A 1 603 ? 23.527 -9.946 -3.901 1.00 64.06 603 THR A CA 1
ATOM 4802 C C . THR A 1 603 ? 24.233 -10.999 -4.764 1.00 64.06 603 THR A C 1
ATOM 4804 O O . THR A 1 603 ? 24.862 -10.737 -5.789 1.00 64.06 603 THR A O 1
ATOM 4807 N N . ILE A 1 604 ? 24.089 -12.267 -4.367 1.00 63.25 604 ILE A N 1
ATOM 4808 C CA . ILE A 1 604 ? 24.643 -13.406 -5.119 1.00 63.25 604 ILE A CA 1
ATOM 4809 C C . ILE A 1 604 ? 23.800 -13.709 -6.372 1.00 63.25 604 ILE A C 1
ATOM 4811 O O . ILE A 1 604 ? 24.313 -14.257 -7.351 1.00 63.25 604 ILE A O 1
ATOM 4815 N N . ASN A 1 605 ? 22.510 -13.355 -6.361 1.00 70.75 605 ASN A N 1
ATOM 4816 C CA . ASN A 1 605 ? 21.594 -13.609 -7.468 1.00 70.75 605 ASN A CA 1
ATOM 4817 C C . ASN A 1 605 ? 21.802 -12.566 -8.593 1.00 70.75 605 ASN A C 1
ATOM 4819 O O . ASN A 1 605 ? 21.509 -11.387 -8.386 1.00 70.75 605 ASN A O 1
ATOM 4823 N N . PRO A 1 606 ? 22.251 -12.962 -9.805 1.00 72.94 606 PRO A N 1
ATOM 4824 C CA . PRO A 1 606 ? 22.406 -12.036 -10.934 1.00 72.94 606 PRO A CA 1
ATOM 4825 C C . PRO A 1 606 ? 21.091 -11.401 -11.400 1.00 72.94 606 PRO A C 1
ATOM 4827 O O . PRO A 1 606 ? 21.122 -10.387 -12.088 1.00 72.94 606 PRO A O 1
ATOM 4830 N N . PHE A 1 607 ? 19.953 -11.977 -11.014 1.00 78.56 607 PHE A N 1
ATOM 4831 C CA . PHE A 1 607 ? 18.611 -11.518 -11.358 1.00 78.56 607 PHE A CA 1
ATOM 4832 C C . PHE A 1 607 ? 17.816 -11.132 -10.106 1.00 78.56 607 PHE A C 1
ATOM 4834 O O . PHE A 1 607 ? 16.602 -11.295 -10.061 1.00 78.56 607 PHE A O 1
ATOM 4841 N N . SER A 1 608 ? 18.504 -10.639 -9.068 1.00 63.81 608 SER A N 1
ATOM 4842 C CA . SER A 1 608 ? 17.863 -10.050 -7.881 1.00 63.81 608 SER A CA 1
ATOM 4843 C C . SER A 1 608 ? 16.965 -8.860 -8.225 1.00 63.81 608 SER A C 1
ATOM 4845 O O . SER A 1 608 ? 16.035 -8.552 -7.488 1.00 63.81 608 SER A O 1
ATOM 4847 N N . TYR A 1 609 ? 17.248 -8.186 -9.342 1.00 68.25 609 TYR A N 1
ATOM 4848 C CA . TYR A 1 609 ? 16.517 -7.010 -9.772 1.00 68.25 609 TYR A CA 1
ATOM 4849 C C . TYR A 1 609 ? 15.260 -7.398 -10.579 1.00 68.25 609 TYR A C 1
ATOM 4851 O O . TYR A 1 609 ? 15.389 -8.163 -11.543 1.00 68.25 609 TYR A O 1
ATOM 4859 N N . PRO A 1 610 ? 14.060 -6.884 -10.239 1.00 63.59 610 PRO A N 1
ATOM 4860 C CA . PRO A 1 610 ? 12.796 -7.295 -10.855 1.00 63.59 610 PRO A CA 1
ATOM 4861 C C . PRO A 1 610 ? 12.799 -7.226 -12.378 1.00 63.59 610 PRO A C 1
ATOM 4863 O O . PRO A 1 610 ? 13.329 -6.284 -12.965 1.00 63.59 610 PRO A O 1
ATOM 4866 N N . GLY A 1 611 ? 12.201 -8.232 -13.017 1.00 70.81 611 GLY A N 1
ATOM 4867 C CA . GLY A 1 611 ? 12.093 -8.325 -14.475 1.00 70.81 611 GLY A CA 1
ATOM 4868 C C . GLY A 1 611 ? 13.396 -8.646 -15.207 1.00 70.81 611 GLY A C 1
ATOM 4869 O O . GLY A 1 611 ? 13.367 -8.756 -16.430 1.00 70.81 611 GLY A O 1
ATOM 4870 N N . SER A 1 612 ? 14.524 -8.808 -14.504 1.00 80.56 612 SER A N 1
ATOM 4871 C CA . SER A 1 612 ? 15.812 -9.119 -15.133 1.00 80.56 612 SER A CA 1
ATOM 4872 C C . SER A 1 612 ? 15.875 -10.576 -15.590 1.00 80.56 612 SER A C 1
ATOM 4874 O O . SER A 1 612 ? 15.680 -11.493 -14.796 1.00 80.56 612 SER A O 1
ATOM 4876 N N . GLN A 1 613 ? 16.215 -10.803 -16.855 1.00 83.44 613 GLN A N 1
ATOM 4877 C CA . GLN A 1 613 ? 16.422 -12.139 -17.416 1.00 83.44 613 GLN A CA 1
ATOM 4878 C C . GLN A 1 613 ? 17.426 -12.118 -18.568 1.00 83.44 613 GLN A C 1
ATOM 4880 O O . GLN A 1 613 ? 17.691 -11.070 -19.150 1.00 83.44 613 GLN A O 1
ATOM 4885 N N . VAL A 1 614 ? 17.952 -13.286 -18.941 1.00 87.00 614 VAL A N 1
ATOM 4886 C CA . VAL A 1 614 ? 18.804 -13.445 -20.129 1.00 87.00 614 VAL A CA 1
ATOM 4887 C C . VAL A 1 614 ? 18.168 -14.440 -21.086 1.00 87.00 614 VAL A C 1
ATOM 4889 O O . VAL A 1 614 ? 17.860 -15.564 -20.689 1.00 87.00 614 VAL A O 1
ATOM 4892 N N . ILE A 1 615 ? 18.005 -14.045 -22.350 1.00 82.94 615 ILE A N 1
ATOM 4893 C CA . ILE A 1 615 ? 17.433 -14.894 -23.399 1.00 82.94 615 ILE A CA 1
ATOM 4894 C C . ILE A 1 615 ? 18.363 -14.917 -24.626 1.00 82.94 615 ILE A C 1
ATOM 4896 O O . ILE A 1 615 ? 18.732 -13.858 -25.137 1.00 82.94 615 ILE A O 1
ATOM 4900 N N . PRO A 1 616 ? 18.745 -16.101 -25.137 1.00 78.25 616 PRO A N 1
ATOM 4901 C CA . PRO A 1 616 ? 19.356 -16.238 -26.457 1.00 78.25 616 PRO A CA 1
ATOM 4902 C C . PRO A 1 616 ? 18.278 -16.245 -27.560 1.00 78.25 616 PRO A C 1
ATOM 4904 O O . PRO A 1 616 ? 17.356 -17.060 -27.518 1.00 78.25 616 PRO A O 1
ATOM 4907 N N . VAL A 1 617 ? 18.377 -15.364 -28.565 1.00 70.19 617 VAL A N 1
ATOM 4908 C CA . VAL A 1 617 ? 17.376 -15.228 -29.647 1.00 70.19 617 VAL A CA 1
ATOM 4909 C C . VAL A 1 617 ? 18.063 -15.050 -31.016 1.00 70.19 617 VAL A C 1
ATOM 4911 O O . VAL A 1 617 ? 19.050 -14.332 -31.131 1.00 70.19 617 VAL A O 1
ATOM 4914 N N . PRO A 1 618 ? 17.583 -15.676 -32.106 1.00 55.91 618 PRO A N 1
ATOM 4915 C CA . PRO A 1 618 ? 17.099 -17.049 -32.194 1.00 55.91 618 PRO A CA 1
ATOM 4916 C C . PRO A 1 618 ? 18.317 -17.986 -32.146 1.00 55.91 618 PRO A C 1
ATOM 4918 O O . PRO A 1 618 ? 18.878 -18.320 -33.179 1.00 55.91 618 PRO A O 1
ATOM 4921 N N . SER A 1 619 ? 18.783 -18.343 -30.951 1.00 63.53 619 SER A N 1
ATOM 4922 C CA . SER A 1 619 ? 20.084 -18.999 -30.779 1.00 63.53 619 SER A CA 1
ATOM 4923 C C . SER A 1 619 ? 19.959 -20.207 -29.856 1.00 63.53 619 SER A C 1
ATOM 4925 O O . SER A 1 619 ? 19.260 -20.157 -28.846 1.00 63.53 619 SER A O 1
ATOM 4927 N N . SER A 1 620 ? 20.652 -21.299 -30.190 1.00 68.12 620 SER A N 1
ATOM 4928 C CA . SER A 1 620 ? 20.728 -22.499 -29.335 1.00 68.12 620 SER A CA 1
ATOM 4929 C C . SER A 1 620 ? 21.870 -22.439 -28.310 1.00 68.12 620 SER A C 1
ATOM 4931 O O . SER A 1 620 ? 22.150 -23.427 -27.627 1.00 68.12 620 SER A O 1
ATOM 4933 N N . ARG A 1 621 ? 22.550 -21.290 -28.197 1.00 78.75 621 ARG A N 1
ATOM 4934 C CA . ARG A 1 621 ? 23.725 -21.136 -27.338 1.00 78.75 621 ARG A CA 1
ATOM 4935 C C . ARG A 1 621 ? 23.370 -21.248 -25.855 1.00 78.75 621 ARG A C 1
ATOM 4937 O O . ARG A 1 621 ? 22.329 -20.785 -25.393 1.00 78.75 621 ARG A O 1
ATOM 4944 N N . THR A 1 622 ? 24.310 -21.775 -25.083 1.00 83.44 622 THR A N 1
ATOM 4945 C CA . THR A 1 622 ? 24.240 -21.790 -23.617 1.00 83.44 622 THR A CA 1
ATOM 4946 C C . THR A 1 622 ? 24.899 -20.553 -23.008 1.00 83.44 622 THR A C 1
ATOM 4948 O O . THR A 1 622 ? 25.820 -19.973 -23.599 1.00 83.44 622 THR A O 1
ATOM 4951 N N . PHE A 1 623 ? 24.477 -20.180 -21.802 1.00 89.50 623 PHE A N 1
ATOM 4952 C CA . PHE A 1 623 ? 25.111 -19.132 -21.007 1.00 89.50 623 PHE A CA 1
ATOM 4953 C C . PHE A 1 623 ? 25.120 -19.494 -19.518 1.00 89.50 623 PHE A C 1
ATOM 4955 O O . PHE A 1 623 ? 24.354 -20.347 -19.069 1.00 89.50 623 PHE A O 1
ATOM 4962 N N . THR A 1 624 ? 25.968 -18.817 -18.745 1.00 91.69 624 THR A N 1
ATOM 4963 C CA . THR A 1 624 ? 25.865 -18.765 -17.279 1.00 91.69 624 THR A CA 1
ATOM 4964 C C . THR A 1 624 ? 25.826 -17.315 -16.821 1.00 91.69 624 THR A C 1
ATOM 4966 O O . THR A 1 624 ? 26.475 -16.464 -17.428 1.00 91.69 624 THR A O 1
ATOM 4969 N N . ALA A 1 625 ? 25.070 -17.031 -15.760 1.00 88.94 625 ALA A N 1
ATOM 4970 C CA . ALA A 1 625 ? 24.965 -15.700 -15.173 1.00 88.94 625 ALA A CA 1
ATOM 4971 C C . ALA A 1 625 ? 25.405 -15.716 -13.704 1.00 88.94 625 ALA A C 1
ATOM 4973 O O . ALA A 1 625 ? 25.142 -16.676 -12.980 1.00 88.94 625 ALA A O 1
ATOM 4974 N N . SER A 1 626 ? 26.076 -14.655 -13.265 1.00 90.00 626 SER A N 1
ATOM 4975 C CA . SER A 1 626 ? 26.557 -14.478 -11.888 1.00 90.00 626 SER A CA 1
ATOM 4976 C C . SER A 1 626 ? 26.775 -12.997 -11.578 1.00 90.00 626 SER A C 1
ATOM 4978 O O . SER A 1 626 ? 26.900 -12.205 -12.508 1.00 90.00 626 SER A O 1
ATOM 4980 N N . ARG A 1 627 ? 26.900 -12.612 -10.303 1.00 85.75 627 ARG A N 1
ATOM 4981 C CA . ARG A 1 627 ? 27.398 -11.277 -9.925 1.00 85.75 627 ARG A CA 1
ATOM 4982 C C . ARG A 1 627 ? 28.906 -11.268 -9.694 1.00 85.75 627 ARG A C 1
ATOM 4984 O O . ARG A 1 627 ? 29.486 -12.248 -9.225 1.00 85.75 627 ARG A O 1
ATOM 4991 N N . VAL A 1 628 ? 29.554 -10.159 -10.038 1.00 91.00 628 VAL A N 1
ATOM 4992 C CA . VAL A 1 628 ? 30.990 -9.953 -9.812 1.00 91.00 628 VAL A CA 1
ATOM 4993 C C . VAL A 1 628 ? 31.220 -9.513 -8.367 1.00 91.00 628 VAL A C 1
ATOM 4995 O O . VAL A 1 628 ? 30.704 -8.493 -7.936 1.00 91.00 628 VAL A O 1
ATOM 4998 N N . THR A 1 629 ? 32.047 -10.229 -7.610 1.00 86.56 629 THR A N 1
ATOM 4999 C CA . THR A 1 629 ? 32.192 -9.995 -6.159 1.00 86.56 629 THR A CA 1
ATOM 5000 C C . THR A 1 629 ? 33.353 -9.077 -5.768 1.00 86.56 629 THR A C 1
ATOM 5002 O O . THR A 1 629 ? 33.468 -8.683 -4.608 1.00 86.56 629 THR A O 1
ATOM 5005 N N . THR A 1 630 ? 34.247 -8.731 -6.701 1.00 87.31 630 THR A N 1
ATOM 5006 C CA . THR A 1 630 ? 35.456 -7.933 -6.424 1.00 87.31 630 THR A CA 1
ATOM 5007 C C . THR A 1 630 ? 35.895 -7.081 -7.622 1.00 87.31 630 THR A C 1
ATOM 5009 O O . THR A 1 630 ? 35.460 -7.285 -8.754 1.00 87.31 630 THR A O 1
ATOM 5012 N N . GLY A 1 631 ? 36.808 -6.131 -7.387 1.00 90.06 631 GLY A N 1
ATOM 5013 C CA . GLY A 1 631 ? 37.444 -5.333 -8.440 1.00 90.06 631 GLY A CA 1
ATOM 5014 C C . GLY A 1 631 ? 36.597 -4.161 -8.947 1.00 90.06 631 GLY A C 1
ATOM 5015 O O . GLY A 1 631 ? 35.642 -3.736 -8.310 1.00 90.06 631 GLY A O 1
ATOM 5016 N N . ASN A 1 632 ? 36.965 -3.611 -10.106 1.00 89.00 632 ASN A N 1
ATOM 5017 C CA . ASN A 1 632 ? 36.333 -2.410 -10.678 1.00 89.00 632 ASN A CA 1
ATOM 5018 C C . ASN A 1 632 ? 34.933 -2.636 -11.277 1.00 89.00 632 ASN A C 1
ATOM 5020 O O . ASN A 1 632 ? 34.274 -1.675 -11.655 1.00 89.00 632 ASN A O 1
ATOM 5024 N N . LYS A 1 633 ? 34.505 -3.896 -11.373 1.00 93.75 633 LYS A N 1
ATOM 5025 C CA . LYS A 1 633 ? 33.159 -4.316 -11.782 1.00 93.75 633 LYS A CA 1
ATOM 5026 C C . LYS A 1 633 ? 32.403 -4.963 -10.624 1.00 93.75 633 LYS A C 1
ATOM 5028 O O . LYS A 1 633 ? 31.460 -5.701 -10.873 1.00 93.75 633 LYS A O 1
ATOM 5033 N N . LYS A 1 634 ? 32.850 -4.763 -9.376 1.00 88.94 634 LYS A N 1
ATOM 5034 C CA . LYS A 1 634 ? 32.147 -5.283 -8.201 1.00 88.94 634 LYS A CA 1
ATOM 5035 C C . LYS A 1 634 ? 30.660 -4.907 -8.303 1.00 88.94 634 LYS A C 1
ATOM 5037 O O . LYS A 1 634 ? 30.352 -3.774 -8.668 1.00 88.94 634 LYS A O 1
ATOM 5042 N N . ASP A 1 635 ? 29.792 -5.877 -8.030 1.00 85.88 635 ASP A N 1
ATOM 5043 C CA . ASP A 1 635 ? 28.330 -5.779 -7.990 1.00 85.88 635 ASP A CA 1
ATOM 5044 C C . ASP A 1 635 ? 27.634 -5.772 -9.380 1.00 85.88 635 ASP A C 1
ATOM 5046 O O . ASP A 1 635 ? 26.405 -5.710 -9.479 1.00 85.88 635 ASP A O 1
ATOM 5050 N N . TRP A 1 636 ? 28.395 -5.905 -10.479 1.00 93.31 636 TRP A N 1
ATOM 5051 C CA . TRP A 1 636 ? 27.863 -6.000 -11.851 1.00 93.31 636 TRP A CA 1
ATOM 5052 C C . TRP A 1 636 ? 27.334 -7.404 -12.168 1.00 93.31 636 TRP A C 1
ATOM 5054 O O . TRP A 1 636 ? 27.844 -8.407 -11.658 1.00 93.31 636 TRP A O 1
ATOM 5064 N N . ILE A 1 637 ? 26.377 -7.482 -13.095 1.00 93.62 637 ILE A N 1
ATOM 5065 C CA . ILE A 1 637 ? 25.934 -8.744 -13.698 1.00 93.62 637 ILE A CA 1
ATOM 5066 C C . ILE A 1 637 ? 27.009 -9.203 -14.686 1.00 93.62 637 ILE A C 1
ATOM 5068 O O . ILE A 1 637 ? 27.458 -8.425 -15.523 1.00 93.62 637 ILE A O 1
ATOM 5072 N N . GLN A 1 638 ? 27.414 -10.468 -14.603 1.00 94.94 638 GLN A N 1
ATOM 5073 C CA . GLN A 1 638 ? 28.308 -11.141 -15.540 1.00 94.94 638 GLN A CA 1
ATOM 5074 C C . GLN A 1 638 ? 27.555 -12.257 -16.256 1.00 94.94 638 GLN A C 1
ATOM 5076 O O . GLN A 1 638 ? 26.954 -13.112 -15.608 1.00 94.94 638 GLN A O 1
ATOM 5081 N N . ILE A 1 639 ? 27.666 -12.294 -17.580 1.00 95.31 639 ILE A N 1
ATOM 5082 C CA . ILE A 1 639 ? 27.105 -13.334 -18.436 1.00 95.31 639 ILE A CA 1
ATOM 5083 C C . ILE A 1 639 ? 28.249 -13.957 -19.234 1.00 95.31 639 ILE A C 1
ATOM 5085 O O . ILE A 1 639 ? 28.886 -13.286 -20.046 1.00 95.31 639 ILE A O 1
ATOM 5089 N N . ASN A 1 640 ? 28.519 -15.241 -19.006 1.00 95.31 640 ASN A N 1
ATOM 5090 C CA . ASN A 1 640 ? 29.478 -16.005 -19.800 1.00 95.31 640 ASN A CA 1
ATOM 5091 C C . ASN A 1 640 ? 28.725 -16.695 -20.933 1.00 95.31 640 ASN A C 1
ATOM 5093 O O . ASN A 1 640 ? 27.819 -17.491 -20.682 1.00 95.31 640 ASN A O 1
ATOM 5097 N N . VAL A 1 641 ? 29.090 -16.377 -22.170 1.00 93.00 641 VAL A N 1
ATOM 5098 C CA . VAL A 1 641 ? 28.329 -16.731 -23.367 1.00 93.00 641 VAL A CA 1
ATOM 5099 C C . VAL A 1 641 ? 29.130 -17.699 -24.218 1.00 93.00 641 VAL A C 1
ATOM 5101 O O . VAL A 1 641 ? 30.242 -17.381 -24.640 1.00 93.00 641 VAL A O 1
ATOM 5104 N N . SER A 1 642 ? 28.553 -18.869 -24.497 1.00 91.00 642 SER A N 1
ATOM 5105 C CA . SER A 1 642 ? 29.169 -19.856 -25.390 1.00 91.00 642 SER A CA 1
ATOM 5106 C C . SER A 1 642 ? 29.150 -19.414 -26.859 1.00 91.00 642 SER A C 1
ATOM 5108 O O . SER A 1 642 ? 28.394 -18.524 -27.257 1.00 91.00 642 SER A O 1
ATOM 5110 N N . ARG A 1 643 ? 30.010 -20.041 -27.667 1.00 87.94 643 ARG A N 1
ATOM 5111 C CA . ARG A 1 643 ? 30.093 -19.814 -29.115 1.00 87.94 643 ARG A CA 1
ATOM 5112 C C . ARG A 1 643 ? 28.810 -20.250 -29.829 1.00 87.94 643 ARG A C 1
ATOM 5114 O O . ARG A 1 643 ? 28.239 -21.278 -29.477 1.00 87.94 643 ARG A O 1
ATOM 5121 N N . ASP A 1 644 ? 28.448 -19.530 -30.887 1.00 81.44 644 ASP A N 1
ATOM 5122 C CA . ASP A 1 644 ? 27.344 -19.867 -31.786 1.00 81.44 644 ASP A CA 1
ATOM 5123 C C . ASP A 1 644 ? 27.794 -19.909 -33.260 1.00 81.44 644 ASP A C 1
ATOM 5125 O O . ASP A 1 644 ? 28.678 -19.157 -33.678 1.00 81.44 644 ASP A O 1
ATOM 5129 N N . ALA A 1 645 ? 27.201 -20.819 -34.034 1.00 74.62 645 ALA A N 1
ATOM 5130 C CA . ALA A 1 645 ? 27.391 -20.951 -35.476 1.00 74.62 645 ALA A CA 1
ATOM 5131 C C . ALA A 1 645 ? 26.357 -20.153 -36.288 1.00 74.62 645 ALA A C 1
ATOM 5133 O O . ALA A 1 645 ? 26.561 -19.969 -37.491 1.00 74.62 645 ALA A O 1
ATOM 5134 N N . ASP A 1 646 ? 25.274 -19.684 -35.657 1.00 74.62 646 ASP A N 1
ATOM 5135 C CA . ASP A 1 646 ? 24.266 -18.871 -36.326 1.00 74.62 646 ASP A CA 1
ATOM 5136 C C . ASP A 1 646 ? 24.879 -17.566 -36.867 1.00 74.62 646 ASP A C 1
ATOM 5138 O O . ASP A 1 646 ? 25.735 -16.950 -36.223 1.00 74.62 646 ASP A O 1
ATOM 5142 N N . PRO A 1 647 ? 24.461 -17.109 -38.062 1.00 66.31 647 PRO A N 1
ATOM 5143 C CA . PRO A 1 647 ? 25.044 -15.932 -38.696 1.00 66.31 647 PRO A CA 1
ATOM 5144 C C . PRO A 1 647 ? 24.710 -14.629 -37.955 1.00 66.31 647 PRO A C 1
ATOM 5146 O O . PRO A 1 647 ? 25.481 -13.676 -38.042 1.00 66.31 647 PRO A O 1
ATOM 5149 N N . PHE A 1 648 ? 23.611 -14.581 -37.197 1.00 68.44 648 PHE A N 1
ATOM 5150 C CA . PHE A 1 648 ? 23.183 -13.397 -36.442 1.00 68.44 648 PHE A CA 1
ATOM 5151 C C . PHE A 1 648 ? 22.709 -13.768 -35.034 1.00 68.44 648 PHE A C 1
ATOM 5153 O O . PHE A 1 648 ? 21.531 -13.598 -34.714 1.00 68.44 648 PHE A O 1
ATOM 5160 N N . PRO A 1 649 ? 23.591 -14.298 -34.178 1.00 79.06 649 PRO A N 1
ATOM 5161 C CA . PRO A 1 649 ? 23.150 -14.801 -32.895 1.00 79.06 649 PRO A CA 1
ATOM 5162 C C . PRO A 1 649 ? 22.957 -13.593 -31.958 1.00 79.06 649 PRO A C 1
ATOM 5164 O O . PRO A 1 649 ? 23.911 -12.847 -31.747 1.00 79.06 649 PRO A O 1
ATOM 5167 N N . SER A 1 650 ? 21.797 -13.413 -31.304 1.00 82.88 650 SER A N 1
ATOM 5168 C CA . SER A 1 650 ? 21.623 -12.428 -30.208 1.00 82.88 650 SER A CA 1
ATOM 5169 C C . SER A 1 650 ? 21.611 -13.089 -28.822 1.00 82.88 650 SER A C 1
ATOM 5171 O O . SER A 1 650 ? 21.165 -14.231 -28.655 1.00 82.88 650 SER A O 1
ATOM 5173 N N . ILE A 1 651 ? 22.241 -12.438 -27.846 1.00 88.44 651 ILE A N 1
ATOM 5174 C CA . ILE A 1 651 ? 22.004 -12.701 -26.428 1.00 88.44 651 ILE A CA 1
ATOM 5175 C C . ILE A 1 651 ? 21.537 -11.399 -25.806 1.00 88.44 651 ILE A C 1
ATOM 5177 O O . ILE A 1 651 ? 22.176 -10.359 -25.970 1.00 88.44 651 ILE A O 1
ATOM 5181 N N . GLU A 1 652 ? 20.401 -11.471 -25.134 1.00 89.75 652 GLU A N 1
ATOM 5182 C CA . GLU A 1 652 ? 19.674 -10.312 -24.652 1.00 89.75 652 GLU A CA 1
ATOM 5183 C C . GLU A 1 652 ? 19.584 -10.402 -23.137 1.00 89.75 652 GLU A C 1
ATOM 5185 O O . GLU A 1 652 ? 18.932 -11.303 -22.612 1.00 89.75 652 GLU A O 1
ATOM 5190 N N . LEU A 1 653 ? 20.237 -9.476 -22.436 1.00 91.81 653 LEU A N 1
ATOM 5191 C CA . LEU A 1 653 ? 19.890 -9.178 -21.051 1.00 91.81 653 LEU A CA 1
ATOM 5192 C C . LEU A 1 653 ? 18.694 -8.225 -21.103 1.00 91.81 653 LEU A C 1
ATOM 5194 O O . LEU A 1 653 ? 18.817 -7.144 -21.680 1.00 91.81 653 LEU A O 1
ATOM 5198 N N . GLN A 1 654 ? 17.548 -8.650 -20.572 1.00 88.56 654 GLN A N 1
ATOM 5199 C CA . GLN A 1 654 ? 16.263 -7.952 -20.660 1.00 88.56 654 GLN A CA 1
ATOM 5200 C C . GLN A 1 654 ? 15.731 -7.564 -19.278 1.00 88.56 654 GLN A C 1
ATOM 5202 O O . GLN A 1 654 ? 15.834 -8.354 -18.342 1.00 88.56 654 GLN A O 1
ATOM 5207 N N . ASN A 1 655 ? 15.110 -6.386 -19.193 1.00 86.50 655 ASN A N 1
ATOM 5208 C CA . ASN A 1 655 ? 14.236 -5.972 -18.108 1.00 86.50 655 ASN A CA 1
ATOM 5209 C C . ASN A 1 655 ? 12.879 -5.616 -18.711 1.00 86.50 655 ASN A C 1
ATOM 5211 O O . ASN A 1 655 ? 12.817 -4.773 -19.604 1.00 86.50 655 ASN A O 1
ATOM 5215 N N . PHE A 1 656 ? 11.821 -6.274 -18.245 1.00 76.81 656 PHE A N 1
ATOM 5216 C CA . PHE A 1 656 ? 10.439 -6.056 -18.691 1.00 76.81 656 PHE A CA 1
ATOM 5217 C C . PHE A 1 656 ? 9.496 -5.653 -17.548 1.00 76.81 656 PHE A C 1
ATOM 5219 O O . PHE A 1 656 ? 8.293 -5.560 -17.755 1.00 76.81 656 PHE A O 1
ATOM 5226 N N . ALA A 1 657 ? 10.023 -5.476 -16.333 1.00 68.88 657 ALA A N 1
ATOM 5227 C CA . ALA A 1 657 ? 9.227 -5.033 -15.193 1.00 68.88 657 ALA A CA 1
ATOM 5228 C C . ALA A 1 657 ? 9.255 -3.503 -15.086 1.00 68.88 657 ALA A C 1
ATOM 5230 O O . ALA A 1 657 ? 8.226 -2.870 -14.872 1.00 68.88 657 ALA A O 1
ATOM 5231 N N . VAL A 1 658 ? 10.430 -2.893 -15.259 1.00 74.31 658 VAL A N 1
ATOM 5232 C CA . VAL A 1 658 ? 10.607 -1.450 -15.081 1.00 74.31 658 VAL A CA 1
ATOM 5233 C C . VAL A 1 658 ? 10.116 -0.697 -16.313 1.00 74.31 658 VAL A C 1
ATOM 5235 O O . VAL A 1 658 ? 10.715 -0.776 -17.387 1.00 74.31 658 VAL A O 1
ATOM 5238 N N . SER A 1 659 ? 9.038 0.061 -16.124 1.00 77.75 659 SER A N 1
ATOM 5239 C CA . SER A 1 659 ? 8.473 0.955 -17.132 1.00 77.75 659 SER A CA 1
ATOM 5240 C C . SER A 1 659 ? 8.843 2.403 -16.813 1.00 77.75 659 SER A C 1
ATOM 5242 O O . SER A 1 659 ? 8.696 2.830 -15.670 1.00 77.75 659 SER A O 1
ATOM 5244 N N . ILE A 1 660 ? 9.318 3.157 -17.808 1.00 80.12 660 ILE A N 1
ATOM 5245 C CA . ILE A 1 660 ? 9.795 4.538 -17.621 1.00 80.12 660 ILE A CA 1
ATOM 5246 C C . ILE A 1 660 ? 9.183 5.469 -18.662 1.00 80.12 660 ILE A C 1
ATOM 5248 O O . ILE A 1 660 ? 9.315 5.225 -19.864 1.00 80.12 660 ILE A O 1
ATOM 5252 N N . TYR A 1 661 ? 8.578 6.557 -18.198 1.00 81.50 661 TYR A N 1
ATOM 5253 C CA . TYR A 1 661 ? 8.147 7.680 -19.015 1.00 81.50 661 TYR A CA 1
ATOM 5254 C C . TYR A 1 661 ? 9.334 8.587 -19.354 1.00 81.50 661 TYR A C 1
ATOM 5256 O O . TYR A 1 661 ? 10.080 9.041 -18.481 1.00 81.50 661 TYR A O 1
ATOM 5264 N N . MET A 1 662 ? 9.516 8.848 -20.642 1.00 85.88 662 MET A N 1
ATOM 5265 C CA . MET A 1 662 ? 10.616 9.631 -21.193 1.00 85.88 662 MET A CA 1
ATOM 5266 C C . MET A 1 662 ? 10.086 10.950 -21.750 1.00 85.88 662 MET A C 1
ATOM 5268 O O . MET A 1 662 ? 9.121 10.955 -22.510 1.00 85.88 662 MET A O 1
ATOM 5272 N N . GLU A 1 663 ? 10.753 12.054 -21.422 1.00 89.38 663 GLU A N 1
ATOM 5273 C CA . GLU A 1 663 ? 10.539 13.389 -21.995 1.00 89.38 663 GLU A CA 1
ATOM 5274 C C . GLU A 1 663 ? 11.784 13.862 -22.761 1.00 89.38 663 GLU A C 1
ATOM 5276 O O . GLU A 1 663 ? 12.829 13.215 -22.725 1.00 89.38 663 GLU A O 1
ATOM 5281 N N . GLU A 1 664 ? 11.703 15.021 -23.425 1.00 89.75 664 GLU A N 1
ATOM 5282 C CA . GLU A 1 664 ? 12.843 15.635 -24.133 1.00 89.75 664 GLU A CA 1
ATOM 5283 C C . GLU A 1 664 ? 14.068 15.860 -23.230 1.00 89.75 664 GLU A C 1
ATOM 5285 O O . GLU A 1 664 ? 15.203 15.799 -23.694 1.00 89.75 664 GLU A O 1
ATOM 5290 N N . VAL A 1 665 ? 13.848 16.117 -21.935 1.00 88.38 665 VAL A N 1
ATOM 5291 C CA . VAL A 1 665 ? 14.919 16.338 -20.946 1.00 88.38 665 VAL A CA 1
ATOM 5292 C C . VAL A 1 665 ? 15.479 15.047 -20.350 1.00 88.38 665 VAL A C 1
ATOM 5294 O O . VAL A 1 665 ? 16.490 15.094 -19.647 1.00 88.38 665 VAL A O 1
ATOM 5297 N N . SER A 1 666 ? 14.815 13.912 -20.579 1.00 91.50 666 SER A N 1
ATOM 5298 C CA . SER A 1 666 ? 15.256 12.624 -20.057 1.00 91.50 666 SER A CA 1
ATOM 5299 C C . SER A 1 666 ? 16.526 12.166 -20.767 1.00 91.50 666 SER A C 1
ATOM 5301 O O . SER A 1 666 ? 16.740 12.459 -21.937 1.00 91.50 666 SER A O 1
ATOM 5303 N N . GLU A 1 667 ? 17.367 11.411 -20.073 1.00 93.88 667 GLU A N 1
ATOM 5304 C CA . GLU A 1 667 ? 18.579 10.809 -20.635 1.00 93.88 667 GLU A CA 1
ATOM 5305 C C . GLU A 1 667 ? 18.648 9.332 -20.243 1.00 93.88 667 GLU A C 1
ATOM 5307 O O . GLU A 1 667 ? 17.959 8.908 -19.323 1.00 93.88 667 GLU A O 1
ATOM 5312 N N . VAL A 1 668 ? 19.474 8.535 -20.918 1.00 94.69 668 VAL A N 1
ATOM 5313 C CA . VAL A 1 668 ? 19.628 7.096 -20.670 1.00 94.69 668 VAL A CA 1
ATOM 5314 C C . VAL A 1 668 ? 21.092 6.778 -20.405 1.00 94.69 668 VAL A C 1
ATOM 5316 O O . VAL A 1 668 ? 21.916 6.790 -21.313 1.00 94.69 668 VAL A O 1
ATOM 5319 N N . PHE A 1 669 ? 21.432 6.488 -19.158 1.00 95.88 669 PHE A N 1
ATOM 5320 C CA . PHE A 1 669 ? 22.763 6.084 -18.730 1.00 95.88 669 PHE A CA 1
ATOM 5321 C C . PHE A 1 669 ? 22.922 4.563 -18.772 1.00 95.88 669 PHE A C 1
ATOM 5323 O O . PHE A 1 669 ? 22.067 3.834 -18.275 1.00 95.88 669 PHE A O 1
ATOM 5330 N N . VAL A 1 670 ? 24.034 4.080 -19.327 1.00 96.38 670 VAL A N 1
ATOM 5331 C CA . VAL A 1 670 ? 24.383 2.653 -19.366 1.00 96.38 670 VAL A CA 1
ATOM 5332 C C . VAL A 1 670 ? 25.846 2.448 -19.010 1.00 96.38 670 VAL A C 1
ATOM 5334 O O . VAL A 1 670 ? 26.718 3.135 -19.539 1.00 96.38 670 VAL A O 1
ATOM 5337 N N . GLU A 1 671 ? 26.121 1.441 -18.184 1.00 96.75 671 GLU A N 1
ATOM 5338 C CA . GLU A 1 671 ? 27.438 0.865 -17.939 1.00 96.75 671 GLU A CA 1
ATOM 5339 C C . GLU A 1 671 ? 27.505 -0.570 -18.477 1.00 96.75 671 GLU A C 1
ATOM 5341 O O . GLU A 1 671 ? 26.737 -1.443 -18.067 1.00 96.75 671 GLU A O 1
ATOM 5346 N N . ALA A 1 672 ? 28.467 -0.852 -19.352 1.00 97.12 672 ALA A N 1
ATOM 5347 C CA . ALA A 1 672 ? 28.709 -2.201 -19.849 1.00 97.12 672 ALA A CA 1
ATOM 5348 C C . ALA A 1 672 ? 30.196 -2.455 -20.126 1.00 97.12 672 ALA A C 1
ATOM 5350 O O . ALA A 1 672 ? 31.008 -1.540 -20.266 1.00 97.12 672 ALA A O 1
ATOM 5351 N N . ALA A 1 673 ? 30.572 -3.726 -20.201 1.00 96.75 673 ALA A N 1
ATOM 5352 C CA . ALA A 1 673 ? 31.885 -4.155 -20.656 1.00 96.75 673 ALA A CA 1
ATOM 5353 C C . ALA A 1 673 ? 31.787 -5.500 -21.369 1.00 96.75 673 ALA A C 1
ATOM 5355 O O . ALA A 1 673 ? 30.949 -6.334 -21.042 1.00 96.75 673 ALA A O 1
ATOM 5356 N N . CYS A 1 674 ? 32.710 -5.754 -22.290 1.00 96.75 674 CYS A N 1
ATOM 5357 C CA . CYS A 1 674 ? 32.875 -7.064 -22.906 1.00 96.75 674 CYS A CA 1
ATOM 5358 C C . CYS A 1 674 ? 34.358 -7.430 -22.941 1.00 96.75 674 CYS A C 1
ATOM 5360 O O . CYS A 1 674 ? 35.229 -6.561 -23.052 1.00 96.75 674 CYS A O 1
ATOM 5362 N N . ASN A 1 675 ? 34.680 -8.719 -22.818 1.00 96.38 675 ASN A N 1
ATOM 5363 C CA . ASN A 1 675 ? 36.069 -9.175 -22.936 1.00 96.38 675 ASN A CA 1
ATOM 5364 C C . ASN A 1 675 ? 36.578 -9.096 -24.384 1.00 96.38 675 ASN A C 1
ATOM 5366 O O . ASN A 1 675 ? 37.788 -9.038 -24.605 1.00 96.38 675 ASN A O 1
ATOM 5370 N N . ARG A 1 676 ? 35.666 -9.023 -25.357 1.00 94.25 676 ARG A N 1
ATOM 5371 C CA . ARG A 1 676 ? 35.945 -8.780 -26.772 1.00 94.25 676 ARG A CA 1
ATOM 5372 C C . ARG A 1 676 ? 35.463 -7.390 -27.186 1.00 94.25 676 ARG A C 1
ATOM 5374 O O . ARG A 1 676 ? 34.495 -6.905 -26.605 1.00 94.25 676 ARG A O 1
ATOM 5381 N N . PRO A 1 677 ? 36.110 -6.750 -28.174 1.00 92.44 677 PRO A N 1
ATOM 5382 C CA . PRO A 1 677 ? 35.548 -5.562 -28.800 1.00 92.44 677 PRO A CA 1
ATOM 5383 C C . PRO A 1 677 ? 34.142 -5.872 -29.316 1.00 92.44 677 PRO A C 1
ATOM 5385 O O . PRO A 1 677 ? 33.945 -6.910 -29.954 1.00 92.44 677 PRO A O 1
ATOM 5388 N N . ALA A 1 678 ? 33.177 -5.016 -28.997 1.00 89.62 678 ALA A N 1
ATOM 5389 C CA . ALA A 1 678 ? 31.786 -5.241 -29.359 1.00 89.62 678 ALA A CA 1
ATOM 5390 C C . ALA A 1 678 ? 31.036 -3.925 -29.539 1.00 89.62 678 ALA A C 1
ATOM 5392 O O . ALA A 1 678 ? 31.334 -2.931 -28.879 1.00 89.62 678 ALA A O 1
ATOM 5393 N N . ASP A 1 679 ? 30.041 -3.970 -30.411 1.00 89.25 679 ASP A N 1
ATOM 5394 C CA . ASP A 1 679 ? 29.011 -2.953 -30.542 1.00 89.25 679 ASP A CA 1
ATOM 5395 C C . ASP A 1 679 ? 27.749 -3.518 -29.880 1.00 89.25 679 ASP A C 1
ATOM 5397 O O . ASP A 1 679 ? 27.134 -4.452 -30.404 1.00 89.25 679 ASP A O 1
ATOM 5401 N N . LEU A 1 680 ? 27.472 -3.072 -28.655 1.00 93.38 680 LEU A N 1
ATOM 5402 C CA . LEU A 1 680 ? 26.338 -3.546 -27.868 1.00 93.38 680 LEU A CA 1
ATOM 5403 C C . LEU A 1 680 ? 25.103 -2.720 -28.220 1.00 93.38 680 LEU A C 1
ATOM 5405 O O . LEU A 1 680 ? 25.158 -1.490 -28.198 1.00 93.38 680 LEU A O 1
ATOM 5409 N N . GLU A 1 681 ? 23.982 -3.384 -28.492 1.00 94.19 681 GLU A N 1
ATOM 5410 C CA . GLU A 1 681 ? 22.717 -2.686 -28.738 1.00 94.19 681 GLU A CA 1
ATOM 5411 C C . GLU A 1 681 ? 22.059 -2.369 -27.394 1.00 94.19 681 GLU A C 1
ATOM 5413 O O . GLU A 1 681 ? 21.826 -3.264 -26.576 1.00 94.19 681 GLU A O 1
ATOM 5418 N N . ILE A 1 682 ? 21.773 -1.092 -27.169 1.00 96.25 682 ILE A N 1
ATOM 5419 C CA . ILE A 1 682 ? 20.984 -0.593 -26.050 1.00 96.25 682 ILE A CA 1
ATOM 5420 C C . ILE A 1 682 ? 19.583 -0.354 -26.584 1.00 96.25 682 ILE A C 1
ATOM 5422 O O . ILE A 1 682 ? 19.382 0.484 -27.460 1.00 96.25 682 ILE A O 1
ATOM 5426 N N . VAL A 1 683 ? 18.617 -1.114 -26.087 1.00 95.69 683 VAL A N 1
ATOM 5427 C CA . VAL A 1 683 ? 17.274 -1.141 -26.666 1.00 95.69 683 VAL A CA 1
ATOM 5428 C C . VAL A 1 683 ? 16.262 -0.642 -25.657 1.00 95.69 683 VAL A C 1
ATOM 5430 O O . VAL A 1 683 ? 16.291 -1.073 -24.506 1.00 95.69 683 VAL A O 1
ATOM 5433 N N . LEU A 1 684 ? 15.341 0.202 -26.118 1.00 95.38 684 LEU A N 1
ATOM 5434 C CA . LEU A 1 684 ? 14.108 0.567 -25.425 1.00 95.38 684 LEU A CA 1
ATOM 5435 C C . LEU A 1 684 ? 12.911 0.121 -26.273 1.00 95.38 684 LEU A C 1
ATOM 5437 O O . LEU A 1 684 ? 12.887 0.354 -27.482 1.00 95.38 684 LEU A O 1
ATOM 5441 N N . SER A 1 685 ? 11.926 -0.530 -25.653 1.00 92.94 685 SER A N 1
ATOM 5442 C CA . SER A 1 685 ? 10.693 -0.957 -26.327 1.00 92.94 685 SER A CA 1
ATOM 5443 C C . SER A 1 685 ? 9.504 -0.106 -25.909 1.00 92.94 685 SER A C 1
ATOM 5445 O O . SER A 1 685 ? 9.313 0.151 -24.716 1.00 92.94 685 SER A O 1
ATOM 5447 N N . LEU A 1 686 ? 8.672 0.248 -26.889 1.00 92.50 686 LEU A N 1
ATOM 5448 C CA . LEU A 1 686 ? 7.367 0.882 -26.667 1.00 92.50 686 LEU A CA 1
ATOM 5449 C C . LEU A 1 686 ? 6.202 -0.118 -26.614 1.00 92.50 686 LEU A C 1
ATOM 5451 O O . LEU A 1 686 ? 5.061 0.293 -26.442 1.00 92.50 686 LEU A O 1
ATOM 5455 N N . SER A 1 687 ? 6.469 -1.413 -26.787 1.00 85.62 687 SER A N 1
ATOM 5456 C CA . SER A 1 687 ? 5.437 -2.447 -26.686 1.00 85.62 687 SER A CA 1
ATOM 5457 C C . SER A 1 687 ? 5.240 -2.903 -25.242 1.00 85.62 687 SER A C 1
ATOM 5459 O O . SER A 1 687 ? 6.206 -3.303 -24.590 1.00 85.62 687 SER A O 1
ATOM 5461 N N . ASP A 1 688 ? 3.985 -2.934 -24.798 1.00 74.12 688 ASP A N 1
ATOM 5462 C CA . ASP A 1 688 ? 3.529 -3.563 -23.553 1.00 74.12 688 ASP A CA 1
ATOM 5463 C C . ASP A 1 688 ? 3.611 -5.103 -23.601 1.00 74.12 688 ASP A C 1
ATOM 5465 O O . ASP A 1 688 ? 3.753 -5.768 -22.575 1.00 74.12 688 ASP A O 1
ATOM 5469 N N . ASN A 1 689 ? 3.599 -5.688 -24.801 1.00 72.62 689 ASN A N 1
ATOM 5470 C CA . ASN A 1 689 ? 3.890 -7.094 -25.028 1.00 72.62 689 ASN A CA 1
ATOM 5471 C C . ASN A 1 689 ? 5.416 -7.324 -25.055 1.00 72.62 689 ASN A C 1
ATOM 5473 O O . ASN A 1 689 ? 6.084 -6.855 -25.987 1.00 72.62 689 ASN A O 1
ATOM 5477 N N . PRO A 1 690 ? 5.990 -8.110 -24.119 1.00 64.50 690 PRO A N 1
ATOM 5478 C CA . PRO A 1 690 ? 7.434 -8.349 -24.042 1.00 64.50 690 PRO A CA 1
ATOM 5479 C C . PRO A 1 690 ? 8.002 -9.144 -25.231 1.00 64.50 690 PRO A C 1
ATOM 5481 O O . PRO A 1 690 ? 9.231 -9.243 -25.357 1.00 64.50 690 PRO A O 1
ATOM 5484 N N . PHE A 1 691 ? 7.135 -9.702 -26.085 1.00 65.56 691 PHE A N 1
ATOM 5485 C CA . PHE A 1 691 ? 7.472 -10.486 -27.276 1.00 65.56 691 PHE A CA 1
ATOM 5486 C C . PHE A 1 691 ? 7.198 -9.762 -28.603 1.00 65.56 691 PHE A C 1
ATOM 5488 O O . PHE A 1 691 ? 7.362 -10.370 -29.661 1.00 65.56 691 PHE A O 1
ATOM 5495 N N . ASP A 1 692 ? 6.795 -8.490 -28.580 1.00 77.50 692 ASP A N 1
ATOM 5496 C CA . ASP A 1 692 ? 6.774 -7.672 -29.792 1.00 77.50 692 ASP A CA 1
ATOM 5497 C C . ASP A 1 692 ? 8.107 -6.927 -29.949 1.00 77.50 692 ASP A C 1
ATOM 5499 O O . ASP A 1 692 ? 8.497 -6.089 -29.135 1.00 77.50 692 ASP A O 1
ATOM 5503 N N . PHE A 1 693 ? 8.813 -7.264 -31.025 1.00 81.50 693 PHE A N 1
ATOM 5504 C CA . PHE A 1 693 ? 10.122 -6.716 -31.378 1.00 81.50 693 PHE A CA 1
ATOM 5505 C C . PHE A 1 693 ? 10.028 -5.581 -32.409 1.00 81.50 693 PHE A C 1
ATOM 5507 O O . PHE A 1 693 ? 11.048 -5.018 -32.802 1.00 81.50 693 PHE A O 1
ATOM 5514 N N . SER A 1 694 ? 8.824 -5.275 -32.906 1.00 84.38 694 SER A N 1
ATOM 5515 C CA . SER A 1 694 ? 8.611 -4.296 -33.977 1.00 84.38 694 SER A CA 1
ATOM 5516 C C . SER A 1 694 ? 8.787 -2.846 -33.520 1.00 84.38 694 SER A C 1
ATOM 5518 O O . SER A 1 694 ? 9.037 -1.977 -34.352 1.00 84.38 694 SER A O 1
ATOM 5520 N N . LEU A 1 695 ? 8.723 -2.601 -32.208 1.00 91.50 695 LEU A N 1
ATOM 5521 C CA . LEU A 1 695 ? 8.856 -1.285 -31.578 1.00 91.50 695 LEU A CA 1
ATOM 5522 C C . LEU A 1 695 ? 10.161 -1.138 -30.781 1.00 91.50 695 LEU A C 1
ATOM 5524 O O . LEU A 1 695 ? 10.196 -0.471 -29.748 1.00 91.50 695 LEU A O 1
ATOM 5528 N N . TYR A 1 696 ? 11.232 -1.787 -31.243 1.00 92.62 696 TYR A N 1
ATOM 5529 C CA . TYR A 1 696 ? 12.562 -1.683 -30.646 1.00 92.62 696 TYR A CA 1
ATOM 5530 C C . TYR A 1 696 ? 13.305 -0.457 -31.175 1.00 92.62 696 TYR A C 1
ATOM 5532 O O . TYR A 1 696 ? 13.730 -0.422 -32.331 1.00 92.62 696 TYR A O 1
ATOM 5540 N N . TYR A 1 697 ? 13.504 0.523 -30.300 1.00 95.88 697 TYR A N 1
ATOM 5541 C CA . TYR A 1 697 ? 14.336 1.690 -30.557 1.00 95.88 697 TYR A CA 1
ATOM 5542 C C . TYR A 1 697 ? 15.739 1.426 -30.023 1.00 95.88 697 TYR A C 1
ATOM 5544 O O . TYR A 1 697 ? 15.911 1.077 -28.854 1.00 95.88 697 TYR A O 1
ATOM 5552 N N . ILE A 1 698 ? 16.740 1.553 -30.891 1.00 94.19 698 ILE A N 1
ATOM 5553 C CA . ILE A 1 698 ? 18.088 1.045 -30.641 1.00 94.19 698 ILE A CA 1
ATOM 5554 C C . ILE A 1 698 ? 19.100 2.189 -30.664 1.00 94.19 698 ILE A C 1
ATOM 5556 O O . ILE A 1 698 ? 19.179 2.938 -31.638 1.00 94.19 698 ILE A O 1
ATOM 5560 N N . ALA A 1 699 ? 19.898 2.273 -29.604 1.00 93.56 699 ALA A N 1
ATOM 5561 C CA . ALA A 1 699 ? 21.152 3.011 -29.541 1.00 93.56 699 ALA A CA 1
ATOM 5562 C C . ALA A 1 699 ? 22.327 2.026 -29.417 1.00 93.56 699 ALA A C 1
ATOM 5564 O O . ALA A 1 699 ? 22.143 0.843 -29.132 1.00 93.56 699 ALA A O 1
ATOM 5565 N N . HIS A 1 700 ? 23.551 2.501 -29.635 1.00 90.75 700 HIS A N 1
ATOM 5566 C CA . HIS A 1 700 ? 24.734 1.643 -29.723 1.00 90.75 700 HIS A CA 1
ATOM 5567 C C . HIS A 1 700 ? 25.826 2.067 -28.738 1.00 90.75 700 HIS A C 1
ATOM 5569 O O . HIS A 1 700 ? 26.211 3.238 -28.677 1.00 90.75 700 HIS A O 1
ATOM 5575 N N . LEU A 1 701 ? 26.333 1.101 -27.966 1.00 92.19 701 LEU A N 1
ATOM 5576 C CA . LEU A 1 701 ? 27.421 1.272 -27.006 1.00 92.19 701 LEU A CA 1
ATOM 5577 C C . LEU A 1 701 ? 28.640 0.456 -27.436 1.00 92.19 701 LEU A C 1
ATOM 5579 O O . LEU A 1 701 ? 28.674 -0.771 -27.330 1.00 92.19 701 LEU A O 1
ATOM 5583 N N . LEU A 1 702 ? 29.683 1.160 -27.862 1.00 89.81 702 LEU A N 1
ATOM 5584 C CA . LEU A 1 702 ? 30.953 0.547 -28.227 1.00 89.81 702 LEU A CA 1
ATOM 5585 C C . LEU A 1 702 ? 31.763 0.235 -26.985 1.00 89.81 702 LEU A C 1
ATOM 5587 O O . LEU A 1 702 ? 32.072 1.119 -26.189 1.00 89.81 702 LEU A O 1
ATOM 5591 N N . VAL A 1 703 ? 32.175 -1.020 -26.865 1.00 92.56 703 VAL A N 1
ATOM 5592 C CA . VAL A 1 703 ? 33.078 -1.459 -25.808 1.00 92.56 703 VAL A CA 1
ATOM 5593 C C . VAL A 1 703 ? 34.414 -1.882 -26.422 1.00 92.56 703 VAL A C 1
ATOM 5595 O O . VAL A 1 703 ? 34.442 -2.654 -27.385 1.00 92.56 703 VAL A O 1
ATOM 5598 N N . PRO A 1 704 ? 35.555 -1.421 -25.874 1.00 91.56 704 PRO A N 1
ATOM 5599 C CA . PRO A 1 704 ? 36.872 -1.610 -26.491 1.00 91.56 704 PRO A CA 1
ATOM 5600 C C . PRO A 1 704 ? 37.391 -3.057 -26.407 1.00 91.56 704 PRO A C 1
ATOM 5602 O O . PRO A 1 704 ? 38.449 -3.373 -26.947 1.00 91.56 704 PRO A O 1
ATOM 5605 N N . GLY A 1 705 ? 36.681 -3.944 -25.706 1.00 85.25 705 GLY A N 1
ATOM 5606 C CA . GLY A 1 705 ? 37.167 -5.266 -25.326 1.00 85.25 705 GLY A CA 1
ATOM 5607 C C . GLY A 1 705 ? 38.004 -5.236 -24.050 1.00 85.25 705 GLY A C 1
ATOM 5608 O O . GLY A 1 705 ? 38.034 -4.236 -23.333 1.00 85.25 705 GLY A O 1
ATOM 5609 N N . SER A 1 706 ? 38.679 -6.344 -23.727 1.00 89.31 706 SER A N 1
ATOM 5610 C CA . SER A 1 706 ? 39.500 -6.542 -22.510 1.00 89.31 706 SER A CA 1
ATOM 5611 C C . SER A 1 706 ? 38.754 -6.500 -21.164 1.00 89.31 706 SER A C 1
ATOM 5613 O O . SER A 1 706 ? 39.369 -6.657 -20.112 1.00 89.31 706 SER A O 1
ATOM 5615 N N . GLY A 1 707 ? 37.426 -6.353 -21.175 1.00 91.19 707 GLY A N 1
ATOM 5616 C CA . GLY A 1 707 ? 36.610 -6.261 -19.963 1.00 91.19 707 GLY A CA 1
ATOM 5617 C C . GLY A 1 707 ? 36.693 -4.897 -19.277 1.00 91.19 707 GLY A C 1
ATOM 5618 O O . GLY A 1 707 ? 36.431 -4.805 -18.074 1.00 91.19 707 GLY A O 1
ATOM 5619 N N . THR A 1 708 ? 37.076 -3.855 -20.017 1.00 94.31 708 THR A N 1
ATOM 5620 C CA . THR A 1 708 ? 37.145 -2.474 -19.524 1.00 94.31 708 THR A CA 1
ATOM 5621 C C . THR A 1 708 ? 35.734 -1.904 -19.340 1.00 94.31 708 THR A C 1
ATOM 5623 O O . THR A 1 708 ? 34.980 -1.880 -20.316 1.00 94.31 708 THR A O 1
ATOM 5626 N N . PRO A 1 709 ? 35.361 -1.449 -18.124 1.00 94.25 709 PRO A N 1
ATOM 5627 C CA . PRO A 1 709 ? 34.105 -0.739 -17.889 1.00 94.25 709 PRO A CA 1
ATOM 5628 C C . PRO A 1 709 ? 33.970 0.460 -18.823 1.00 94.25 709 PRO A C 1
ATOM 5630 O O . PRO A 1 709 ? 34.862 1.304 -18.874 1.00 94.25 709 PRO A O 1
ATOM 5633 N N . THR A 1 710 ? 32.867 0.517 -19.558 1.00 95.38 710 THR A N 1
ATOM 5634 C CA . THR A 1 710 ? 32.512 1.634 -20.435 1.00 95.38 710 THR A CA 1
ATOM 5635 C C . THR A 1 710 ? 31.158 2.163 -20.005 1.00 95.38 710 THR A C 1
ATOM 5637 O O . THR A 1 710 ? 30.273 1.376 -19.671 1.00 95.38 710 THR A O 1
ATOM 5640 N N . SER A 1 711 ? 30.994 3.481 -20.006 1.00 95.00 711 SER A N 1
ATOM 5641 C CA . SER A 1 711 ? 29.713 4.115 -19.729 1.00 95.00 711 SER A CA 1
ATOM 5642 C C . SER A 1 711 ? 29.391 5.189 -20.758 1.00 95.00 711 SER A C 1
ATOM 5644 O O . SER A 1 711 ? 30.295 5.837 -21.291 1.00 95.00 711 SER A O 1
ATOM 5646 N N . LYS A 1 712 ? 28.103 5.357 -21.058 1.00 94.12 712 LYS A N 1
ATOM 5647 C CA . LYS A 1 712 ? 27.591 6.417 -21.933 1.00 94.12 712 LYS A CA 1
ATOM 5648 C C . LYS A 1 712 ? 26.215 6.862 -21.444 1.00 94.12 712 LYS A C 1
ATOM 5650 O O . LYS A 1 712 ? 25.435 6.043 -20.963 1.00 94.12 712 LYS A O 1
ATOM 5655 N N . THR A 1 713 ? 25.944 8.154 -21.590 1.00 95.12 713 THR A N 1
ATOM 5656 C CA . THR A 1 713 ? 24.611 8.741 -21.444 1.00 95.12 713 THR A CA 1
ATOM 5657 C C . THR A 1 713 ? 24.096 9.082 -22.837 1.00 95.12 713 THR A C 1
ATOM 5659 O O . THR A 1 713 ? 24.776 9.795 -23.573 1.00 95.12 713 THR A O 1
ATOM 5662 N N . PHE A 1 714 ? 22.938 8.544 -23.198 1.00 93.88 714 PHE A N 1
ATOM 5663 C CA . PHE A 1 714 ? 22.265 8.754 -24.475 1.00 93.88 714 PHE A CA 1
ATOM 5664 C C . PHE A 1 714 ? 21.085 9.704 -24.305 1.00 93.88 714 PHE A C 1
ATOM 5666 O O . PHE A 1 714 ? 20.380 9.655 -23.295 1.00 93.88 714 PHE A O 1
ATOM 5673 N N . LYS A 1 715 ? 20.817 10.516 -25.320 1.00 93.12 715 LYS A N 1
ATOM 5674 C CA . LYS A 1 715 ? 19.559 11.255 -25.438 1.00 93.12 715 LYS A CA 1
ATOM 5675 C C . LYS A 1 715 ? 18.474 10.411 -26.121 1.00 93.12 715 LYS A C 1
ATOM 5677 O O . LYS A 1 715 ? 18.819 9.539 -26.919 1.00 93.12 715 LYS A O 1
ATOM 5682 N N . PRO A 1 716 ? 17.175 10.685 -25.894 1.00 93.44 716 PRO A N 1
ATOM 5683 C CA . PRO A 1 716 ? 16.071 9.986 -26.557 1.00 93.44 716 PRO A CA 1
ATOM 5684 C C . PRO A 1 716 ? 16.192 9.981 -28.087 1.00 93.44 716 PRO A C 1
ATOM 5686 O O . PRO A 1 716 ? 15.961 8.962 -28.731 1.00 93.44 716 PRO A O 1
ATOM 5689 N N . GLU A 1 717 ? 16.643 11.095 -28.665 1.00 92.06 717 GLU A N 1
ATOM 5690 C CA . GLU A 1 717 ? 16.879 11.262 -30.105 1.00 92.06 717 GLU A CA 1
ATOM 5691 C C . GLU A 1 717 ? 18.008 10.384 -30.690 1.00 92.06 717 GLU A C 1
ATOM 5693 O O . GLU A 1 717 ? 18.086 10.247 -31.907 1.00 92.06 717 GLU A O 1
ATOM 5698 N N . GLU A 1 718 ? 18.856 9.757 -29.862 1.00 92.19 718 GLU A N 1
ATOM 5699 C CA . GLU A 1 718 ? 19.885 8.795 -30.304 1.00 92.19 718 GLU A CA 1
ATOM 5700 C C . GLU A 1 718 ? 19.347 7.359 -30.466 1.00 92.19 718 GLU A C 1
ATOM 5702 O O . GLU A 1 718 ? 20.070 6.485 -30.951 1.00 92.19 718 GLU A O 1
ATOM 5707 N N . PHE A 1 719 ? 18.099 7.091 -30.063 1.00 94.56 719 PHE A N 1
ATOM 5708 C CA . PHE A 1 719 ? 17.468 5.779 -30.200 1.00 94.56 719 PHE A CA 1
ATOM 5709 C C . PHE A 1 719 ? 16.628 5.713 -31.478 1.00 94.56 719 PHE A C 1
ATOM 5711 O O . PHE A 1 719 ? 15.632 6.424 -31.623 1.00 94.56 719 PHE A O 1
ATOM 5718 N N . PHE A 1 720 ? 17.003 4.816 -32.392 1.00 93.38 720 PHE A N 1
ATOM 5719 C CA . PHE A 1 720 ? 16.411 4.720 -33.725 1.00 93.38 720 PHE A CA 1
ATOM 5720 C C . PHE A 1 720 ? 15.629 3.422 -33.930 1.00 93.38 720 PHE A C 1
ATOM 5722 O O . PHE A 1 720 ? 16.106 2.338 -33.594 1.00 93.38 720 PHE A O 1
ATOM 5729 N N . LEU A 1 721 ? 14.467 3.524 -34.572 1.00 93.88 721 LEU A N 1
ATOM 5730 C CA . LEU A 1 721 ? 13.712 2.400 -35.114 1.00 93.88 721 LEU A CA 1
ATOM 5731 C C . LEU A 1 721 ? 13.848 2.373 -36.643 1.00 93.88 721 LEU A C 1
ATOM 5733 O O . LEU A 1 721 ? 13.397 3.283 -37.345 1.00 93.88 721 LEU A O 1
ATOM 5737 N N . TRP A 1 722 ? 14.433 1.290 -37.157 1.00 90.62 722 TRP A N 1
ATOM 5738 C CA . TRP A 1 722 ? 14.600 1.039 -38.590 1.00 90.62 722 TRP A CA 1
ATOM 5739 C C . TRP A 1 722 ? 13.459 0.164 -39.127 1.00 90.62 722 TRP A C 1
ATOM 5741 O O . TRP A 1 722 ? 13.407 -1.041 -38.869 1.00 90.62 722 TRP A O 1
ATOM 5751 N N . ASP A 1 723 ? 12.552 0.753 -39.908 1.00 87.62 723 ASP A N 1
ATOM 5752 C CA . ASP A 1 723 ? 11.437 0.025 -40.520 1.00 87.62 723 ASP A CA 1
ATOM 5753 C C . ASP A 1 723 ? 11.930 -0.801 -41.718 1.00 87.62 723 ASP A C 1
ATOM 5755 O O . ASP A 1 723 ? 12.125 -0.289 -42.822 1.00 87.62 723 ASP A O 1
ATOM 5759 N N . LYS A 1 724 ? 12.100 -2.113 -41.520 1.00 81.12 724 LYS A N 1
ATOM 5760 C CA . LYS A 1 724 ? 12.572 -3.043 -42.565 1.00 81.12 724 LYS A CA 1
ATOM 5761 C C . LYS A 1 724 ? 11.687 -3.054 -43.821 1.00 81.12 724 LYS A C 1
ATOM 5763 O O . LYS A 1 724 ? 12.168 -3.412 -44.899 1.00 81.12 724 LYS A O 1
ATOM 5768 N N . SER A 1 725 ? 10.416 -2.657 -43.709 1.00 85.19 725 SER A N 1
ATOM 5769 C CA . SER A 1 725 ? 9.484 -2.570 -44.842 1.00 85.19 725 SER A CA 1
ATOM 5770 C C . SER A 1 725 ? 9.637 -1.291 -45.677 1.00 85.19 725 SER A C 1
ATOM 5772 O O . SER A 1 725 ? 9.016 -1.172 -46.734 1.00 85.19 725 SER A O 1
ATOM 5774 N N . LYS A 1 726 ? 10.468 -0.341 -45.229 1.00 88.25 726 LYS A N 1
ATOM 5775 C CA . LYS A 1 726 ? 10.655 0.965 -45.879 1.00 88.25 726 LYS A CA 1
ATOM 5776 C C . LYS A 1 726 ? 12.120 1.332 -46.102 1.00 88.25 726 LYS A C 1
ATOM 5778 O O . LYS A 1 726 ? 12.463 1.843 -47.166 1.00 88.25 726 LYS A O 1
ATOM 5783 N N . THR A 1 727 ? 12.995 1.049 -45.142 1.00 92.44 727 THR A N 1
ATOM 5784 C CA . THR A 1 727 ? 14.428 1.332 -45.249 1.00 92.44 727 THR A CA 1
ATOM 5785 C C . THR A 1 727 ? 15.113 0.265 -46.100 1.00 92.44 727 THR A C 1
ATOM 5787 O O . THR A 1 727 ? 14.993 -0.936 -45.847 1.00 92.44 727 THR A O 1
ATOM 5790 N N . SER A 1 728 ? 15.864 0.698 -47.113 1.00 92.88 728 SER A N 1
ATOM 5791 C CA . SER A 1 728 ? 16.599 -0.211 -48.001 1.00 92.88 728 SER A CA 1
ATOM 5792 C C . SER A 1 728 ? 17.994 -0.549 -47.477 1.00 92.88 728 SER A C 1
ATOM 5794 O O . SER A 1 728 ? 18.479 -1.663 -47.679 1.00 92.88 728 SER A O 1
ATOM 5796 N N . TRP A 1 729 ? 18.639 0.417 -46.817 1.00 94.81 729 TRP A N 1
ATOM 5797 C CA . TRP A 1 729 ? 19.976 0.284 -46.242 1.00 94.81 729 TRP A CA 1
ATOM 5798 C C . TRP A 1 729 ? 20.168 1.224 -45.050 1.00 94.81 729 TRP A C 1
ATOM 5800 O O . TRP A 1 729 ? 19.685 2.357 -45.073 1.00 94.81 729 TRP A O 1
ATOM 5810 N N . HIS A 1 730 ? 20.908 0.753 -44.046 1.00 93.44 730 HIS A N 1
ATOM 5811 C CA . HIS A 1 730 ? 21.362 1.518 -42.883 1.00 93.44 730 HIS A CA 1
ATOM 5812 C C . HIS A 1 730 ? 22.675 0.911 -42.328 1.00 93.44 730 HIS A C 1
ATOM 5814 O O . HIS A 1 730 ? 23.028 -0.216 -42.699 1.00 93.44 730 HIS A O 1
ATOM 5820 N N . PRO A 1 731 ? 23.397 1.587 -41.410 1.00 90.94 731 PRO A N 1
ATOM 5821 C CA . PRO A 1 731 ? 24.753 1.216 -40.981 1.00 90.94 731 PRO A CA 1
ATOM 5822 C C . PRO A 1 731 ? 24.866 -0.121 -40.240 1.00 90.94 731 PRO A C 1
ATOM 5824 O O . PRO A 1 731 ? 25.976 -0.609 -40.038 1.00 90.94 731 PRO A O 1
ATOM 5827 N N . TYR A 1 732 ? 23.729 -0.693 -39.841 1.00 87.94 732 TYR A N 1
ATOM 5828 C CA . TYR A 1 732 ? 23.608 -1.890 -39.006 1.00 87.94 732 TYR A CA 1
ATOM 5829 C C . TYR A 1 732 ? 22.893 -3.048 -39.703 1.00 87.94 732 TYR A C 1
ATOM 5831 O O . TYR A 1 732 ? 22.590 -4.059 -39.078 1.00 87.94 732 TYR A O 1
ATOM 5839 N N . ILE A 1 733 ? 22.594 -2.909 -40.998 1.00 86.94 733 ILE A N 1
ATOM 5840 C CA . ILE A 1 733 ? 21.765 -3.881 -41.718 1.00 86.94 733 ILE A CA 1
ATOM 5841 C C . ILE A 1 733 ? 22.464 -5.240 -41.920 1.00 86.94 733 ILE A C 1
ATOM 5843 O O . ILE A 1 733 ? 21.803 -6.251 -42.150 1.00 86.94 733 ILE A O 1
ATOM 5847 N N . ALA A 1 734 ? 23.797 -5.271 -41.832 1.00 84.38 734 ALA A N 1
ATOM 5848 C CA . ALA A 1 734 ? 24.640 -6.457 -41.960 1.00 84.38 734 ALA A CA 1
ATOM 5849 C C . ALA A 1 734 ? 25.956 -6.281 -41.177 1.00 84.38 734 ALA A C 1
ATOM 5851 O O . ALA A 1 734 ? 26.332 -5.157 -40.855 1.00 84.38 734 ALA A O 1
ATOM 5852 N N . GLU A 1 735 ? 26.701 -7.372 -40.943 1.00 77.38 735 GLU A N 1
ATOM 5853 C CA . GLU A 1 735 ? 28.050 -7.316 -40.336 1.00 77.38 735 GLU A CA 1
ATOM 5854 C C . GLU A 1 735 ? 29.033 -6.474 -41.165 1.00 77.38 735 GLU A C 1
ATOM 5856 O O . GLU A 1 735 ? 29.884 -5.773 -40.624 1.00 77.38 735 GLU A O 1
ATOM 5861 N N . GLN A 1 736 ? 28.908 -6.553 -42.491 1.00 86.50 736 GLN A N 1
ATOM 5862 C CA . GLN A 1 736 ? 29.629 -5.725 -43.453 1.00 86.50 736 GLN A CA 1
ATOM 5863 C C . GLN A 1 736 ? 28.598 -5.080 -44.384 1.00 86.50 736 GLN A C 1
ATOM 5865 O O . GLN A 1 736 ? 28.252 -5.657 -45.413 1.00 86.50 736 GLN A O 1
ATOM 5870 N N . PRO A 1 737 ? 28.044 -3.914 -44.017 1.00 91.00 737 PRO A N 1
ATOM 5871 C CA . PRO A 1 737 ? 26.973 -3.263 -44.770 1.00 91.00 737 PRO A CA 1
ATOM 5872 C C . PRO A 1 737 ? 27.492 -2.528 -46.014 1.00 91.00 737 PRO A C 1
ATOM 5874 O O . PRO A 1 737 ? 26.693 -2.118 -46.855 1.00 91.00 737 PRO A O 1
ATOM 5877 N N . VAL A 1 738 ? 28.812 -2.373 -46.146 1.00 94.94 738 VAL A N 1
ATOM 5878 C CA . VAL A 1 738 ? 29.488 -1.793 -47.311 1.00 94.94 738 VAL A CA 1
ATOM 5879 C C . VAL A 1 738 ? 30.538 -2.779 -47.811 1.00 94.94 738 VAL A C 1
ATOM 5881 O O . VAL A 1 738 ? 31.341 -3.282 -47.026 1.00 94.94 738 VAL A O 1
ATOM 5884 N N . PHE A 1 739 ? 30.554 -3.034 -49.117 1.00 95.44 739 PHE A N 1
ATOM 5885 C CA . PHE A 1 739 ? 31.618 -3.781 -49.786 1.00 95.44 739 PHE A CA 1
ATOM 5886 C C . PHE A 1 739 ? 32.480 -2.838 -50.628 1.00 95.44 739 PHE A C 1
ATOM 5888 O O . PHE A 1 739 ? 32.018 -1.792 -51.077 1.00 95.44 739 PHE A O 1
ATOM 5895 N N . VAL A 1 740 ? 33.738 -3.207 -50.860 1.00 96.44 740 VAL A N 1
ATOM 5896 C CA . VAL A 1 740 ? 34.697 -2.401 -51.630 1.00 96.44 740 VAL A CA 1
ATOM 5897 C C . VAL A 1 740 ? 35.373 -3.233 -52.712 1.00 96.44 740 VAL A C 1
ATOM 5899 O O . VAL A 1 740 ? 35.535 -4.443 -52.561 1.00 96.44 740 VAL A O 1
ATOM 5902 N N . TYR A 1 741 ? 35.783 -2.584 -53.798 1.00 95.94 741 TYR A N 1
ATOM 5903 C CA . TYR A 1 741 ? 36.531 -3.196 -54.893 1.00 95.94 741 TYR A CA 1
ATOM 5904 C C . TYR A 1 741 ? 37.505 -2.190 -55.516 1.00 95.94 741 TYR A C 1
ATOM 5906 O O . TYR A 1 741 ? 37.212 -1.001 -55.637 1.00 95.94 741 TYR A O 1
ATOM 5914 N N . SER A 1 742 ? 38.681 -2.653 -55.937 1.00 95.19 742 SER A N 1
ATOM 5915 C CA . SER A 1 742 ? 39.655 -1.817 -56.640 1.00 95.19 742 SER A CA 1
ATOM 5916 C C . SER A 1 742 ? 40.548 -2.634 -57.569 1.00 95.19 742 SER A C 1
ATOM 5918 O O . SER A 1 742 ? 40.708 -3.845 -57.405 1.00 95.19 742 SER A O 1
ATOM 5920 N N . GLY A 1 743 ? 41.107 -1.952 -58.564 1.00 91.12 743 GLY A N 1
ATOM 5921 C CA . GLY A 1 743 ? 42.125 -2.475 -59.460 1.00 91.12 743 GLY A CA 1
ATOM 5922 C C . GLY A 1 743 ? 43.517 -2.492 -58.819 1.00 91.12 743 GLY A C 1
ATOM 5923 O O . GLY A 1 743 ? 43.676 -2.197 -57.636 1.00 91.12 743 GLY A O 1
ATOM 5924 N N . SER A 1 744 ? 44.550 -2.822 -59.596 1.00 89.44 744 SER A N 1
ATOM 5925 C CA . SER A 1 744 ? 45.896 -3.098 -59.049 1.00 89.44 744 SER A CA 1
ATOM 5926 C C . SER A 1 744 ? 46.588 -1.867 -58.452 1.00 89.44 744 SER A C 1
ATOM 5928 O O . SER A 1 744 ? 47.410 -2.010 -57.548 1.00 89.44 744 SER A O 1
ATOM 5930 N N . SER A 1 745 ? 46.283 -0.668 -58.958 1.00 88.94 745 SER A N 1
ATOM 5931 C CA . SER A 1 745 ? 46.784 0.607 -58.421 1.00 88.94 745 SER A CA 1
ATOM 5932 C C . SER A 1 745 ? 45.720 1.418 -57.672 1.00 88.94 745 SER A C 1
ATOM 5934 O O . SER A 1 745 ? 46.065 2.395 -57.008 1.00 88.94 745 SER A O 1
ATOM 5936 N N . GLY A 1 746 ? 44.446 1.024 -57.749 1.00 90.56 746 GLY A N 1
ATOM 5937 C CA . GLY A 1 746 ? 43.350 1.684 -57.043 1.00 90.56 746 GLY A CA 1
ATOM 5938 C C . GLY A 1 746 ? 43.277 1.271 -55.572 1.00 90.56 746 GLY A C 1
ATOM 5939 O O . GLY A 1 746 ? 43.720 0.188 -55.185 1.00 90.56 746 GLY A O 1
ATOM 5940 N N . ARG A 1 747 ? 42.677 2.121 -54.739 1.00 93.75 747 ARG A N 1
ATOM 5941 C CA . ARG A 1 747 ? 42.478 1.872 -53.308 1.00 93.75 747 ARG A CA 1
ATOM 5942 C C . ARG A 1 747 ? 41.046 2.216 -52.908 1.00 93.75 747 ARG A C 1
ATOM 5944 O O . ARG A 1 747 ? 40.588 3.325 -53.154 1.00 93.75 747 ARG A O 1
ATOM 5951 N N . ALA A 1 748 ? 40.366 1.284 -52.247 1.00 95.50 748 ALA A N 1
ATOM 5952 C CA . ALA A 1 748 ? 39.033 1.489 -51.687 1.00 95.50 748 ALA A CA 1
ATOM 5953 C C . ALA A 1 748 ? 39.003 1.031 -50.224 1.00 95.50 748 ALA A C 1
ATOM 5955 O O . ALA A 1 748 ? 39.455 -0.068 -49.902 1.00 95.50 748 ALA A O 1
ATOM 5956 N N . ILE A 1 749 ? 38.512 1.889 -49.330 1.00 95.94 749 ILE A N 1
ATOM 5957 C CA . ILE A 1 749 ? 38.408 1.619 -47.893 1.00 95.94 749 ILE A CA 1
ATOM 5958 C C . ILE A 1 749 ? 37.013 2.005 -47.423 1.00 95.94 749 ILE A C 1
ATOM 5960 O O . ILE A 1 749 ? 36.599 3.147 -47.603 1.00 95.94 749 ILE A O 1
ATOM 5964 N N . ALA A 1 750 ? 36.326 1.064 -46.779 1.00 95.00 750 ALA A N 1
ATOM 5965 C CA . ALA A 1 750 ? 35.111 1.327 -46.024 1.00 95.00 750 ALA A CA 1
ATOM 5966 C C . ALA A 1 750 ? 35.429 1.286 -44.525 1.00 95.00 750 ALA A C 1
ATOM 5968 O O . ALA A 1 750 ? 35.996 0.307 -44.037 1.00 95.00 750 ALA A O 1
ATOM 5969 N N . THR A 1 751 ? 35.052 2.338 -43.807 1.00 93.06 751 THR A N 1
ATOM 5970 C CA . THR A 1 751 ? 35.274 2.489 -42.367 1.00 93.06 751 THR A CA 1
ATOM 5971 C C . THR A 1 751 ? 33.975 2.932 -41.710 1.00 93.06 751 THR A C 1
ATOM 5973 O O . THR A 1 751 ? 33.351 3.892 -42.159 1.00 93.06 751 THR A O 1
ATOM 5976 N N . LYS A 1 752 ? 33.575 2.270 -40.624 1.00 89.50 752 LYS A N 1
ATOM 5977 C CA . LYS A 1 752 ? 32.486 2.749 -39.770 1.00 89.50 752 LYS A CA 1
ATOM 5978 C C . LYS A 1 752 ? 32.992 3.923 -38.932 1.00 89.50 752 LYS A C 1
ATOM 5980 O O . LYS A 1 752 ? 34.024 3.811 -38.273 1.00 89.50 752 LYS A O 1
ATOM 5985 N N . ILE A 1 753 ? 32.299 5.052 -38.999 1.00 89.31 753 ILE A N 1
ATOM 5986 C CA . ILE A 1 753 ? 32.552 6.222 -38.161 1.00 89.31 753 ILE A CA 1
ATOM 5987 C C . ILE A 1 753 ? 31.463 6.247 -37.109 1.00 89.31 753 ILE A C 1
ATOM 5989 O O . ILE A 1 753 ? 30.290 6.372 -37.438 1.00 89.31 753 ILE A O 1
ATOM 5993 N N . GLU A 1 754 ? 31.871 6.096 -35.859 1.00 78.62 754 GLU A N 1
ATOM 5994 C CA . GLU A 1 754 ? 30.955 5.823 -34.755 1.00 78.62 754 GLU A CA 1
ATOM 5995 C C . GLU A 1 754 ? 30.251 7.080 -34.237 1.00 78.62 754 GLU A C 1
ATOM 5997 O O . GLU A 1 754 ? 29.063 7.040 -33.933 1.00 78.62 754 GLU A O 1
ATOM 6002 N N . ASP A 1 755 ? 30.959 8.212 -34.233 1.00 80.31 755 ASP A N 1
ATOM 6003 C CA . ASP A 1 755 ? 30.466 9.478 -33.694 1.00 80.31 755 ASP A CA 1
ATOM 6004 C C . ASP A 1 755 ? 30.433 10.567 -34.781 1.00 80.31 755 ASP A C 1
ATOM 6006 O O . ASP A 1 755 ? 31.237 11.504 -34.776 1.00 80.31 755 ASP A O 1
ATOM 6010 N N . SER A 1 756 ? 29.529 10.445 -35.760 1.00 83.94 756 SER A N 1
ATOM 6011 C CA . SER A 1 756 ? 29.313 11.503 -36.756 1.00 83.94 756 SER A CA 1
ATOM 6012 C C . SER A 1 756 ? 28.163 12.420 -36.324 1.00 83.94 756 SER A C 1
ATOM 6014 O O . SER A 1 756 ? 27.045 11.937 -36.158 1.00 83.94 756 SER A O 1
ATOM 6016 N N . PRO A 1 757 ? 28.383 13.734 -36.136 1.00 82.75 757 PRO A N 1
ATOM 6017 C CA . PRO A 1 757 ? 27.304 14.650 -35.794 1.00 82.75 757 PRO A CA 1
ATOM 6018 C C . PRO A 1 757 ? 26.440 14.939 -37.031 1.00 82.75 757 PRO A C 1
ATOM 6020 O O . PRO A 1 757 ? 26.895 15.579 -37.983 1.00 82.75 757 PRO A O 1
ATOM 6023 N N . ILE A 1 758 ? 25.179 14.510 -37.004 1.00 83.69 758 ILE A N 1
ATOM 6024 C CA . ILE A 1 758 ? 24.165 14.799 -38.024 1.00 83.69 758 ILE A CA 1
ATOM 6025 C C . ILE A 1 758 ? 23.014 15.537 -37.346 1.00 83.69 758 ILE A C 1
ATOM 6027 O O . ILE A 1 758 ? 22.369 15.006 -36.451 1.00 83.69 758 ILE A O 1
ATOM 6031 N N . GLY A 1 759 ? 22.771 16.794 -37.732 1.00 75.12 759 GLY A N 1
ATOM 6032 C CA . GLY A 1 759 ? 21.666 17.580 -37.162 1.00 75.12 759 GLY A CA 1
ATOM 6033 C C . GLY A 1 759 ? 21.763 17.827 -35.648 1.00 75.12 759 GLY A C 1
ATOM 6034 O O . GLY A 1 759 ? 20.756 18.132 -35.026 1.00 75.12 759 GLY A O 1
ATOM 6035 N N . GLY A 1 760 ? 22.956 17.700 -35.052 1.00 77.00 760 GLY A N 1
ATOM 6036 C CA . GLY A 1 760 ? 23.166 17.794 -33.600 1.00 77.00 760 GLY A CA 1
ATOM 6037 C C . GLY A 1 760 ? 23.088 16.457 -32.854 1.00 77.00 760 GLY A C 1
ATOM 6038 O O . GLY A 1 760 ? 23.410 16.422 -31.669 1.00 77.00 760 GLY A O 1
ATOM 6039 N N . ILE A 1 761 ? 22.744 15.370 -33.549 1.00 80.69 761 ILE A N 1
ATOM 6040 C CA . ILE A 1 761 ? 22.681 14.007 -33.015 1.00 80.69 761 ILE A CA 1
ATOM 6041 C C . ILE A 1 761 ? 23.975 13.278 -33.376 1.00 80.69 761 ILE A C 1
ATOM 6043 O O . ILE A 1 761 ? 24.462 13.376 -34.504 1.00 80.69 761 ILE A O 1
ATOM 6047 N N . VAL A 1 762 ? 24.562 12.564 -32.417 1.00 81.38 762 VAL A N 1
ATOM 6048 C CA . VAL A 1 762 ? 25.732 11.718 -32.670 1.00 81.38 762 VAL A CA 1
ATOM 6049 C C . VAL A 1 762 ? 25.237 10.402 -33.242 1.00 81.38 762 VAL A C 1
ATOM 6051 O O . VAL A 1 762 ? 24.460 9.694 -32.608 1.00 81.38 762 VAL A O 1
ATOM 6054 N N . THR A 1 763 ? 25.633 10.092 -34.472 1.00 83.69 763 THR A N 1
ATOM 6055 C CA . THR A 1 763 ? 25.104 8.935 -35.184 1.00 83.69 763 THR A CA 1
ATOM 6056 C C . THR A 1 763 ? 26.207 8.193 -35.936 1.00 83.69 763 THR A C 1
ATOM 6058 O O . THR A 1 763 ? 27.057 8.813 -36.584 1.00 83.69 763 THR A O 1
ATOM 6061 N N . PRO A 1 764 ? 26.201 6.856 -35.874 1.00 84.62 764 PRO A N 1
ATOM 6062 C CA . PRO A 1 764 ? 27.143 6.019 -36.592 1.00 84.62 764 PRO A CA 1
ATOM 6063 C C . PRO A 1 764 ? 26.818 6.013 -38.086 1.00 84.62 764 PRO A C 1
ATOM 6065 O O . PRO A 1 764 ? 25.665 5.894 -38.504 1.00 84.62 764 PRO A O 1
ATOM 6068 N N . VAL A 1 765 ? 27.854 6.120 -38.909 1.00 91.94 765 VAL A N 1
ATOM 6069 C CA . VAL A 1 765 ? 27.762 6.193 -40.372 1.00 91.94 765 VAL A CA 1
ATOM 6070 C C . VAL A 1 765 ? 28.846 5.343 -41.010 1.00 91.94 765 VAL A C 1
ATOM 6072 O O . VAL A 1 765 ? 29.835 4.985 -40.370 1.00 91.94 765 VAL A O 1
ATOM 6075 N N . TRP A 1 766 ? 28.707 5.053 -42.300 1.00 94.44 766 TRP A N 1
ATOM 6076 C CA . TRP A 1 766 ? 29.790 4.435 -43.062 1.00 94.44 766 TRP A CA 1
ATOM 6077 C C . TRP A 1 766 ? 30.474 5.444 -43.962 1.00 94.44 766 TRP A C 1
ATOM 6079 O O . TRP A 1 766 ? 29.829 6.090 -44.782 1.00 94.44 766 TRP A O 1
ATOM 6089 N N . GLN A 1 767 ? 31.791 5.542 -43.814 1.00 95.19 767 GLN A N 1
ATOM 6090 C CA . GLN A 1 767 ? 32.684 6.300 -44.672 1.00 95.19 767 GLN A CA 1
ATOM 6091 C C . GLN A 1 767 ? 33.284 5.373 -45.729 1.00 95.19 767 GLN A C 1
ATOM 6093 O O . GLN A 1 767 ? 33.881 4.350 -45.403 1.00 95.19 767 GLN A O 1
ATOM 6098 N N . LEU A 1 768 ? 33.191 5.770 -46.990 1.00 95.88 768 LEU A N 1
ATOM 6099 C CA . LEU A 1 768 ? 33.810 5.119 -48.132 1.00 95.88 768 LEU A CA 1
ATOM 6100 C C . LEU A 1 768 ? 34.837 6.070 -48.751 1.00 95.88 768 LEU A C 1
ATOM 6102 O O . LEU A 1 768 ? 34.463 7.059 -49.377 1.00 95.88 768 LEU A O 1
ATOM 6106 N N . THR A 1 769 ? 36.124 5.775 -48.576 1.00 95.69 769 THR A N 1
ATOM 6107 C CA . THR A 1 769 ? 37.231 6.531 -49.177 1.00 95.69 769 THR A CA 1
ATOM 6108 C C . THR A 1 769 ? 37.791 5.768 -50.370 1.00 95.69 769 THR A C 1
ATOM 6110 O O . THR A 1 769 ? 38.219 4.618 -50.241 1.00 95.69 769 THR A O 1
ATOM 6113 N N . LEU A 1 770 ? 37.801 6.422 -51.527 1.00 95.81 770 LEU A N 1
ATOM 6114 C CA . LEU A 1 770 ? 38.188 5.862 -52.814 1.00 95.81 770 LEU A CA 1
ATOM 6115 C C . LEU A 1 770 ? 39.306 6.693 -53.437 1.00 95.81 770 LEU A C 1
ATOM 6117 O O . LEU A 1 770 ? 39.239 7.919 -53.468 1.00 95.81 770 LEU A O 1
ATOM 6121 N N . ASP A 1 771 ? 40.308 6.016 -53.978 1.00 92.62 771 ASP A N 1
ATOM 6122 C CA . ASP A 1 771 ? 41.373 6.609 -54.775 1.00 92.62 771 ASP A CA 1
ATOM 6123 C C . ASP A 1 771 ? 41.580 5.754 -56.022 1.00 92.62 771 ASP A C 1
ATOM 6125 O O . ASP A 1 771 ? 42.007 4.596 -55.953 1.00 92.62 771 ASP A O 1
ATOM 6129 N N . LYS A 1 772 ? 41.228 6.326 -57.172 1.00 87.81 772 LYS A N 1
ATOM 6130 C CA . LYS A 1 772 ? 41.312 5.636 -58.457 1.00 87.81 772 LYS A CA 1
ATOM 6131 C C . LYS A 1 772 ? 42.762 5.364 -58.867 1.00 87.81 772 LYS A C 1
ATOM 6133 O O . LYS A 1 772 ? 43.028 4.348 -59.514 1.00 87.81 772 LYS A O 1
ATOM 6138 N N . ASN A 1 773 ? 43.689 6.260 -58.514 1.00 87.06 773 ASN A N 1
ATOM 6139 C CA . ASN A 1 773 ? 45.018 6.344 -59.120 1.00 87.06 773 ASN A CA 1
ATOM 6140 C C . ASN A 1 773 ? 44.950 6.163 -60.652 1.00 87.06 773 ASN A C 1
ATOM 6142 O O . ASN A 1 773 ? 44.302 6.945 -61.343 1.00 87.06 773 ASN A O 1
ATOM 6146 N N . SER A 1 774 ? 45.606 5.133 -61.194 1.00 85.88 774 SER A N 1
ATOM 6147 C CA . SER A 1 774 ? 45.653 4.847 -62.634 1.00 85.88 774 SER A CA 1
ATOM 6148 C C . SER A 1 774 ? 44.702 3.737 -63.103 1.00 85.88 774 SER A C 1
ATOM 6150 O O . SER A 1 774 ? 44.746 3.394 -64.283 1.00 85.88 774 SER A O 1
ATOM 6152 N N . ASP A 1 775 ? 43.879 3.163 -62.218 1.00 89.12 775 ASP A N 1
ATOM 6153 C CA . ASP A 1 775 ? 43.004 2.016 -62.516 1.00 89.12 775 ASP A CA 1
ATOM 6154 C C . ASP A 1 775 ? 41.540 2.321 -62.123 1.00 89.12 775 ASP A C 1
ATOM 6156 O O . ASP A 1 775 ? 41.000 3.340 -62.561 1.00 89.12 775 ASP A O 1
ATOM 6160 N N . PHE A 1 776 ? 40.877 1.481 -61.317 1.00 91.12 776 PHE A N 1
ATOM 6161 C CA . PHE A 1 776 ? 39.533 1.732 -60.779 1.00 91.12 776 PHE A CA 1
ATOM 6162 C C . PHE A 1 776 ? 39.468 1.533 -59.259 1.00 91.12 776 PHE A C 1
ATOM 6164 O O . PHE A 1 776 ? 40.192 0.714 -58.691 1.00 91.12 776 PHE A O 1
ATOM 6171 N N . ALA A 1 777 ? 38.561 2.252 -58.598 1.00 95.38 777 ALA A N 1
ATOM 6172 C CA . ALA A 1 777 ? 38.212 2.059 -57.192 1.00 95.38 777 ALA A CA 1
ATOM 6173 C C . ALA A 1 777 ? 36.725 2.368 -56.982 1.00 95.38 777 ALA A C 1
ATOM 6175 O O . ALA A 1 777 ? 36.220 3.370 -57.492 1.00 95.38 777 ALA A O 1
ATOM 6176 N N . GLY A 1 778 ? 36.028 1.517 -56.233 1.00 95.75 778 GLY A N 1
ATOM 6177 C CA . GLY A 1 778 ? 34.622 1.704 -55.906 1.00 95.75 778 GLY A CA 1
ATOM 6178 C C . GLY A 1 778 ? 34.183 0.925 -54.672 1.00 95.75 778 GLY A C 1
ATOM 6179 O O . GLY A 1 778 ? 34.941 0.152 -54.082 1.00 95.75 778 GLY A O 1
ATOM 6180 N N . GLY A 1 779 ? 32.943 1.149 -54.264 1.00 95.81 779 GLY A N 1
ATOM 6181 C CA . GLY A 1 779 ? 32.309 0.407 -53.182 1.00 95.81 779 GLY A CA 1
ATOM 6182 C C . GLY A 1 779 ? 30.798 0.522 -53.242 1.00 95.81 779 GLY A C 1
ATOM 6183 O O . GLY A 1 779 ? 30.271 1.484 -53.792 1.00 95.81 779 GLY A O 1
ATOM 6184 N N . GLY A 1 780 ? 30.102 -0.470 -52.701 1.00 94.56 780 GLY A N 1
ATOM 6185 C CA . GLY A 1 780 ? 28.651 -0.561 -52.768 1.00 94.56 780 GLY A CA 1
ATOM 6186 C C . GLY A 1 780 ? 27.994 -0.870 -51.441 1.00 94.56 780 GLY A C 1
ATOM 6187 O O . GLY A 1 780 ? 28.624 -1.355 -50.500 1.00 94.56 780 GLY A O 1
ATOM 6188 N N . LEU A 1 781 ? 26.702 -0.570 -51.385 1.00 96.00 781 LEU A N 1
ATOM 6189 C CA . LEU A 1 781 ? 25.857 -0.791 -50.221 1.00 96.00 781 LEU A CA 1
ATOM 6190 C C . LEU A 1 781 ? 25.184 -2.167 -50.304 1.00 96.00 781 LEU A C 1
ATOM 6192 O O . LEU A 1 781 ? 24.654 -2.560 -51.345 1.00 96.00 781 LEU A O 1
ATOM 6196 N N . VAL A 1 782 ? 25.199 -2.912 -49.199 1.00 93.38 782 VAL A N 1
ATOM 6197 C CA . VAL A 1 782 ? 24.571 -4.236 -49.094 1.00 93.38 782 VAL A CA 1
ATOM 6198 C C . VAL A 1 782 ? 23.074 -4.078 -48.805 1.00 93.38 782 VAL A C 1
ATOM 6200 O O . VAL A 1 782 ? 22.658 -3.894 -47.662 1.00 93.38 782 VAL A O 1
ATOM 6203 N N . MET A 1 783 ? 22.251 -4.135 -49.852 1.00 88.88 783 MET A N 1
ATOM 6204 C CA . MET A 1 783 ? 20.807 -3.863 -49.781 1.00 88.88 783 MET A CA 1
ATOM 6205 C C . MET A 1 783 ? 20.015 -5.096 -49.305 1.00 88.88 783 MET A C 1
ATOM 6207 O O . MET A 1 783 ? 19.523 -5.872 -50.121 1.00 88.88 783 MET A O 1
ATOM 6211 N N . LEU A 1 784 ? 19.898 -5.294 -47.986 1.00 87.25 784 LEU A N 1
ATOM 6212 C CA . LEU A 1 784 ? 19.075 -6.370 -47.390 1.00 87.25 784 LEU A CA 1
ATOM 6213 C C . LEU A 1 784 ? 17.669 -5.915 -46.966 1.00 87.25 784 LEU A C 1
ATOM 6215 O O . LEU A 1 784 ? 16.867 -6.743 -46.535 1.00 87.25 784 LEU A O 1
ATOM 6219 N N . GLY A 1 785 ? 17.380 -4.615 -47.048 1.00 86.44 785 GLY A N 1
ATOM 6220 C CA . GLY A 1 785 ? 16.076 -4.049 -46.718 1.00 86.44 785 GLY A CA 1
ATOM 6221 C C . GLY A 1 785 ? 15.092 -4.128 -47.883 1.00 86.44 785 GLY A C 1
ATOM 6222 O O . GLY A 1 785 ? 15.251 -4.911 -48.822 1.00 86.44 785 GLY A O 1
ATOM 6223 N N . THR A 1 786 ? 14.071 -3.273 -47.853 1.00 88.44 786 THR A N 1
ATOM 6224 C CA . THR A 1 786 ? 13.117 -3.181 -48.967 1.00 88.44 786 THR A CA 1
ATOM 6225 C C . THR A 1 786 ? 13.833 -2.735 -50.245 1.00 88.44 786 THR A C 1
ATOM 6227 O O . THR A 1 786 ? 14.572 -1.752 -50.190 1.00 88.44 786 THR A O 1
ATOM 6230 N N . PRO A 1 787 ? 13.658 -3.403 -51.402 1.00 88.81 787 PRO A N 1
ATOM 6231 C CA . PRO A 1 787 ? 14.390 -3.045 -52.612 1.00 88.81 787 PRO A CA 1
ATOM 6232 C C . PRO A 1 787 ? 14.125 -1.589 -53.046 1.00 88.81 787 PRO A C 1
ATOM 6234 O O . PRO A 1 787 ? 12.960 -1.222 -53.232 1.00 88.81 787 PRO A O 1
ATOM 6237 N N . PRO A 1 788 ? 15.172 -0.763 -53.222 1.00 92.06 788 PRO A N 1
ATOM 6238 C CA . PRO A 1 788 ? 15.027 0.650 -53.567 1.00 92.06 788 PRO A CA 1
ATOM 6239 C C . PRO A 1 788 ? 14.416 0.851 -54.962 1.00 92.06 788 PRO A C 1
ATOM 6241 O O . PRO A 1 788 ? 14.610 0.042 -55.876 1.00 92.06 788 PRO A O 1
ATOM 6244 N N . ARG A 1 789 ? 13.687 1.957 -55.137 1.00 92.06 789 ARG A N 1
ATOM 6245 C CA . ARG A 1 789 ? 13.053 2.393 -56.395 1.00 92.06 789 ARG A CA 1
ATOM 6246 C C . ARG A 1 789 ? 13.168 3.910 -56.535 1.00 92.06 789 ARG A C 1
ATOM 6248 O O . ARG A 1 789 ? 13.482 4.585 -55.558 1.00 92.06 789 ARG A O 1
ATOM 6255 N N . PHE A 1 790 ? 12.885 4.442 -57.724 1.00 92.44 790 PHE A N 1
ATOM 6256 C CA . PHE A 1 790 ? 12.735 5.885 -57.898 1.00 92.44 790 PHE A CA 1
ATOM 6257 C C . PHE A 1 790 ? 11.354 6.374 -57.411 1.00 92.44 790 PHE A C 1
ATOM 6259 O O . PHE A 1 790 ? 10.366 5.652 -57.575 1.00 92.44 790 PHE A O 1
ATOM 6266 N N . PRO A 1 791 ? 11.259 7.588 -56.833 1.00 92.50 791 PRO A N 1
ATOM 6267 C CA . PRO A 1 791 ? 12.374 8.455 -56.447 1.00 92.50 791 PRO A CA 1
ATOM 6268 C C . PRO A 1 791 ? 13.185 7.857 -55.281 1.00 92.50 791 PRO A C 1
ATOM 6270 O O . PRO A 1 791 ? 12.635 7.476 -54.251 1.00 92.50 791 PRO A O 1
ATOM 6273 N N . LEU A 1 792 ? 14.504 7.786 -55.457 1.00 93.25 792 LEU A N 1
ATOM 6274 C CA . LEU A 1 792 ? 15.454 7.234 -54.501 1.00 93.25 792 LEU A CA 1
ATOM 6275 C C . LEU A 1 792 ? 15.883 8.332 -53.532 1.00 93.25 792 LEU A C 1
ATOM 6277 O O . LEU A 1 792 ? 16.493 9.317 -53.949 1.00 93.25 792 LEU A O 1
ATOM 6281 N N . LYS A 1 793 ? 15.629 8.148 -52.238 1.00 94.94 793 LYS A N 1
ATOM 6282 C CA . LYS A 1 793 ? 16.169 9.040 -51.210 1.00 94.94 793 LYS A CA 1
ATOM 6283 C C . LYS A 1 793 ? 17.472 8.481 -50.640 1.00 94.94 793 LYS A C 1
ATOM 6285 O O . LYS A 1 793 ? 17.529 7.305 -50.287 1.00 94.94 793 LYS A O 1
ATOM 6290 N N . VAL A 1 794 ? 18.511 9.303 -50.533 1.00 95.12 794 VAL A N 1
ATOM 6291 C CA . VAL A 1 794 ? 19.799 8.927 -49.925 1.00 95.12 794 VAL A CA 1
ATOM 6292 C C . VAL A 1 794 ? 20.263 10.045 -49.008 1.00 95.12 794 VAL A C 1
ATOM 6294 O O . VAL A 1 794 ? 20.389 11.185 -49.453 1.00 95.12 794 VAL A O 1
ATOM 6297 N N . TYR A 1 795 ? 20.559 9.729 -47.749 1.00 95.19 795 TYR A N 1
ATOM 6298 C CA . TYR A 1 795 ? 21.159 10.687 -46.827 1.00 95.19 795 TYR A CA 1
ATOM 6299 C C . TYR A 1 795 ? 22.665 10.480 -46.750 1.00 95.19 795 TYR A C 1
ATOM 6301 O O . TYR A 1 795 ? 23.147 9.448 -46.269 1.00 95.19 795 TYR A O 1
ATOM 6309 N N . MET A 1 796 ? 23.411 11.457 -47.264 1.00 95.38 796 MET A N 1
ATOM 6310 C CA . MET A 1 796 ? 24.850 11.330 -47.464 1.00 95.38 796 MET A CA 1
ATOM 6311 C C . MET A 1 796 ? 25.594 12.663 -47.347 1.00 95.38 796 MET A C 1
ATOM 6313 O O . MET A 1 796 ? 25.007 13.741 -47.467 1.00 95.38 796 MET A O 1
ATOM 6317 N N . LYS A 1 797 ? 26.910 12.565 -47.151 1.00 94.62 797 LYS A N 1
ATOM 6318 C CA . LYS A 1 797 ? 27.894 13.651 -47.266 1.00 94.62 797 LYS A CA 1
ATOM 6319 C C . LYS A 1 797 ? 28.956 13.228 -48.286 1.00 94.62 797 LYS A C 1
ATOM 6321 O O . LYS A 1 797 ? 29.332 12.057 -48.311 1.00 94.62 797 LYS A O 1
ATOM 6326 N N . HIS A 1 798 ? 29.454 14.147 -49.109 1.00 95.12 798 HIS A N 1
ATOM 6327 C CA . HIS A 1 798 ? 30.515 13.852 -50.076 1.00 95.12 798 HIS A CA 1
ATOM 6328 C C . HIS A 1 798 ? 31.594 14.936 -50.056 1.00 95.12 798 HIS A C 1
ATOM 6330 O O . HIS A 1 798 ? 31.287 16.123 -50.136 1.00 95.12 798 HIS A O 1
ATOM 6336 N N . GLU A 1 799 ? 32.858 14.531 -49.961 1.00 94.31 799 GLU A N 1
ATOM 6337 C CA . GLU A 1 799 ? 34.014 15.428 -49.912 1.00 94.31 799 GLU A CA 1
ATOM 6338 C C . GLU A 1 799 ? 35.240 14.814 -50.609 1.00 94.31 799 GLU A C 1
ATOM 6340 O O . GLU A 1 799 ? 35.294 13.614 -50.876 1.00 94.31 799 GLU A O 1
ATOM 6345 N N . GLY A 1 800 ? 36.252 15.634 -50.894 1.00 85.75 800 GLY A N 1
ATOM 6346 C CA . GLY A 1 800 ? 37.513 15.194 -51.502 1.00 85.75 800 GLY A CA 1
ATOM 6347 C C . GLY A 1 800 ? 37.958 16.075 -52.664 1.00 85.75 800 GLY A C 1
ATOM 6348 O O . GLY A 1 800 ? 37.194 16.889 -53.170 1.00 85.75 800 GLY A O 1
ATOM 6349 N N . THR A 1 801 ? 39.219 15.941 -53.071 1.00 77.81 801 THR A N 1
ATOM 6350 C CA . THR A 1 801 ? 39.806 16.721 -54.176 1.00 77.81 801 THR A CA 1
ATOM 6351 C C . THR A 1 801 ? 39.596 16.079 -55.549 1.00 77.81 801 THR A C 1
ATOM 6353 O O . THR A 1 801 ? 39.913 16.707 -56.556 1.00 77.81 801 THR A O 1
ATOM 6356 N N . GLY A 1 802 ? 39.108 14.836 -55.584 1.00 83.50 802 GLY A N 1
ATOM 6357 C CA . GLY A 1 802 ? 38.783 14.081 -56.791 1.00 83.50 802 GLY A CA 1
ATOM 6358 C C . GLY A 1 802 ? 37.317 14.176 -57.232 1.00 83.50 802 GLY A C 1
ATOM 6359 O O . GLY A 1 802 ? 36.507 14.847 -56.599 1.00 83.50 802 GLY A O 1
ATOM 6360 N N . GLU A 1 803 ? 36.969 13.454 -58.298 1.00 91.31 803 GLU A N 1
ATOM 6361 C CA . GLU A 1 803 ? 35.600 13.304 -58.809 1.00 91.31 803 GLU A CA 1
ATOM 6362 C C . GLU A 1 803 ? 35.088 11.874 -58.574 1.00 91.31 803 GLU A C 1
ATOM 6364 O O . GLU A 1 803 ? 35.842 10.911 -58.729 1.00 91.31 803 GLU A O 1
ATOM 6369 N N . ALA A 1 804 ? 33.806 11.710 -58.231 1.00 94.94 804 ALA A N 1
ATOM 6370 C CA . ALA A 1 804 ? 33.160 10.406 -58.065 1.00 94.94 804 ALA A CA 1
ATOM 6371 C C . ALA A 1 804 ? 31.751 10.388 -58.668 1.00 94.94 804 ALA A C 1
ATOM 6373 O O . ALA A 1 804 ? 31.089 11.419 -58.778 1.00 94.94 804 ALA A O 1
ATOM 6374 N N . ASN A 1 805 ? 31.281 9.192 -59.013 1.00 95.75 805 ASN A N 1
ATOM 6375 C CA . ASN A 1 805 ? 29.918 8.941 -59.462 1.00 95.75 805 ASN A CA 1
ATOM 6376 C C . ASN A 1 805 ? 29.169 8.087 -58.439 1.00 95.75 805 ASN A C 1
ATOM 6378 O O . ASN A 1 805 ? 29.711 7.099 -57.949 1.00 95.75 805 ASN A O 1
ATOM 6382 N N . LEU A 1 806 ? 27.904 8.416 -58.186 1.00 96.31 806 LEU A N 1
ATOM 6383 C CA . LEU A 1 806 ? 26.931 7.497 -57.607 1.00 96.31 806 LEU A CA 1
ATOM 6384 C C . LEU A 1 806 ? 26.343 6.668 -58.749 1.00 96.31 806 LEU A C 1
ATOM 6386 O O . LEU A 1 806 ? 25.805 7.224 -59.705 1.00 96.31 806 LEU A O 1
ATOM 6390 N N . ALA A 1 807 ? 26.462 5.350 -58.670 1.00 95.94 807 ALA A N 1
ATOM 6391 C CA . ALA A 1 807 ? 25.985 4.416 -59.672 1.00 95.94 807 ALA A CA 1
ATOM 6392 C C . ALA A 1 807 ? 24.805 3.597 -59.137 1.00 95.94 807 ALA A C 1
ATOM 6394 O O . ALA A 1 807 ? 24.863 3.041 -58.040 1.00 95.94 807 ALA A O 1
ATOM 6395 N N . VAL A 1 808 ? 23.750 3.481 -59.940 1.00 95.62 808 VAL A N 1
ATOM 6396 C CA . VAL A 1 808 ? 22.613 2.587 -59.699 1.00 95.62 808 VAL A CA 1
ATOM 6397 C C . VAL A 1 808 ? 22.610 1.473 -60.735 1.00 95.62 808 VAL A C 1
ATOM 6399 O O . VAL A 1 808 ? 22.818 1.713 -61.923 1.00 95.62 808 VAL A O 1
ATOM 6402 N N . THR A 1 809 ? 22.362 0.240 -60.300 1.00 94.88 809 THR A N 1
ATOM 6403 C CA . THR A 1 809 ? 22.166 -0.897 -61.207 1.00 94.88 809 THR A CA 1
ATOM 6404 C C . THR A 1 809 ? 20.681 -1.189 -61.334 1.00 94.88 809 THR A C 1
ATOM 6406 O O . THR A 1 809 ? 20.021 -1.472 -60.337 1.00 94.88 809 THR A O 1
ATOM 6409 N N . VAL A 1 810 ? 20.155 -1.144 -62.556 1.00 93.31 810 VAL A N 1
ATOM 6410 C CA . VAL A 1 810 ? 18.748 -1.422 -62.869 1.00 93.31 810 VAL A CA 1
ATOM 6411 C C . VAL A 1 810 ? 18.704 -2.392 -64.045 1.00 93.31 810 VAL A C 1
ATOM 6413 O O . VAL A 1 810 ? 19.315 -2.144 -65.083 1.00 93.31 810 VAL A O 1
ATOM 6416 N N . ASN A 1 811 ? 18.009 -3.522 -63.884 1.00 90.81 811 ASN A N 1
ATOM 6417 C CA . ASN A 1 811 ? 17.935 -4.595 -64.890 1.00 90.81 811 ASN A CA 1
ATOM 6418 C C . ASN A 1 811 ? 19.315 -5.056 -65.417 1.00 90.81 811 ASN A C 1
ATOM 6420 O O . ASN A 1 811 ? 19.452 -5.427 -66.580 1.00 90.81 811 ASN A O 1
ATOM 6424 N N . GLY A 1 812 ? 20.351 -5.012 -64.572 1.00 89.44 812 GLY A N 1
ATOM 6425 C CA . GLY A 1 812 ? 21.720 -5.403 -64.929 1.00 89.44 812 GLY A CA 1
ATOM 6426 C C . GLY A 1 812 ? 22.545 -4.352 -65.689 1.00 89.44 812 GLY A C 1
ATOM 6427 O O . GLY A 1 812 ? 23.723 -4.607 -65.933 1.00 89.44 812 GLY A O 1
ATOM 6428 N N . LYS A 1 813 ? 21.987 -3.177 -66.029 1.00 92.75 813 LYS A N 1
ATOM 6429 C CA . LYS A 1 813 ? 22.732 -2.027 -66.589 1.00 92.75 813 LYS A CA 1
ATOM 6430 C C . LYS A 1 813 ? 23.035 -1.014 -65.474 1.00 92.75 813 LYS A C 1
ATOM 6432 O O . LYS A 1 813 ? 22.206 -0.814 -64.585 1.00 92.75 813 LYS A O 1
ATOM 6437 N N . LYS A 1 814 ? 24.227 -0.408 -65.502 1.00 94.75 814 LYS A N 1
ATOM 6438 C CA . LYS A 1 814 ? 24.661 0.632 -64.551 1.00 94.75 814 LYS A CA 1
ATOM 6439 C C . LYS A 1 814 ? 24.428 2.027 -65.132 1.00 94.75 814 LYS A C 1
ATOM 6441 O O . LYS A 1 814 ? 24.905 2.298 -66.231 1.00 94.75 814 LYS A O 1
ATOM 6446 N N . TYR A 1 815 ? 23.811 2.901 -64.345 1.00 96.38 815 TYR A N 1
ATOM 6447 C CA . TYR A 1 815 ? 23.574 4.314 -64.649 1.00 96.38 815 TYR A CA 1
ATOM 6448 C C . TYR A 1 815 ? 24.256 5.171 -63.583 1.00 96.38 815 TYR A C 1
ATOM 6450 O O . TYR A 1 815 ? 24.311 4.766 -62.422 1.00 96.38 815 TYR A O 1
ATOM 6458 N N . ARG A 1 816 ? 24.811 6.323 -63.952 1.00 96.69 816 ARG A N 1
ATOM 6459 C CA . ARG A 1 816 ? 25.709 7.126 -63.117 1.00 96.69 816 ARG A CA 1
ATOM 6460 C C . ARG A 1 816 ? 25.217 8.558 -62.989 1.00 96.69 816 ARG A C 1
ATOM 6462 O O . ARG A 1 816 ? 24.730 9.141 -63.948 1.00 96.69 816 ARG A O 1
ATOM 6469 N N . LYS A 1 817 ? 25.414 9.116 -61.799 1.00 94.81 817 LYS A N 1
ATOM 6470 C CA . LYS A 1 817 ? 25.244 10.529 -61.475 1.00 94.81 817 LYS A CA 1
ATOM 6471 C C . LYS A 1 817 ? 26.544 11.046 -60.875 1.00 94.81 817 LYS A C 1
ATOM 6473 O O . LYS A 1 817 ? 27.039 10.455 -59.915 1.00 94.81 817 LYS A O 1
ATOM 6478 N N . LYS A 1 818 ? 27.068 12.164 -61.380 1.00 94.12 818 LYS A N 1
ATOM 6479 C CA . LYS A 1 818 ? 28.221 12.831 -60.759 1.00 94.12 818 LYS A CA 1
ATOM 6480 C C . LYS A 1 818 ? 27.868 13.296 -59.342 1.00 94.12 818 LYS A C 1
ATOM 6482 O O . LYS A 1 818 ? 26.818 13.903 -59.125 1.00 94.12 818 LYS A O 1
ATOM 6487 N N . LEU A 1 819 ? 28.732 12.995 -58.374 1.00 93.56 819 LEU A N 1
ATOM 6488 C CA . LEU A 1 819 ? 28.596 13.477 -57.004 1.00 93.56 819 LEU A CA 1
ATOM 6489 C C . LEU A 1 819 ? 29.266 14.842 -56.861 1.00 93.56 819 LEU A C 1
ATOM 6491 O O . LEU A 1 819 ? 30.462 14.995 -57.089 1.00 93.56 819 LEU A O 1
ATOM 6495 N N . GLU A 1 820 ? 28.478 15.825 -56.442 1.00 91.25 820 GLU A N 1
ATOM 6496 C CA . GLU A 1 820 ? 28.975 17.144 -56.060 1.00 91.25 820 GLU A CA 1
ATOM 6497 C C . GLU A 1 820 ? 29.371 17.148 -54.582 1.00 91.25 820 GLU A C 1
ATOM 6499 O O . GLU A 1 820 ? 28.706 16.507 -53.760 1.00 91.25 820 GLU A O 1
ATOM 6504 N N . GLN A 1 821 ? 30.412 17.910 -54.234 1.00 91.38 821 GLN A N 1
ATOM 6505 C CA . GLN A 1 821 ? 30.788 18.120 -52.835 1.00 91.38 821 GLN A CA 1
ATOM 6506 C C . GLN A 1 821 ? 29.606 18.681 -52.039 1.00 91.38 821 GLN A C 1
ATOM 6508 O O . GLN A 1 821 ? 28.922 19.613 -52.473 1.00 91.38 821 GLN A O 1
ATOM 6513 N N . SER A 1 822 ? 29.362 18.121 -50.858 1.00 91.88 822 SER A N 1
ATOM 6514 C CA . SER A 1 822 ? 28.289 18.574 -49.986 1.00 91.88 822 SER A CA 1
ATOM 6515 C C . SER A 1 822 ? 28.489 18.167 -48.540 1.00 91.88 822 SER A C 1
ATOM 6517 O O . SER A 1 822 ? 28.957 17.065 -48.259 1.00 91.88 822 SER A O 1
ATOM 6519 N N . GLU A 1 823 ? 27.986 19.011 -47.642 1.00 92.81 823 GLU A N 1
ATOM 6520 C CA . GLU A 1 823 ? 27.672 18.623 -46.268 1.00 92.81 823 GLU A CA 1
ATOM 6521 C C . GLU A 1 823 ? 26.536 17.585 -46.225 1.00 92.81 823 GLU A C 1
ATOM 6523 O O . GLU A 1 823 ? 25.930 17.262 -47.253 1.00 92.81 823 GLU A O 1
ATOM 6528 N N . TRP A 1 824 ? 26.256 17.054 -45.031 1.00 93.75 824 TRP A N 1
ATOM 6529 C CA . TRP A 1 824 ? 25.151 16.123 -44.797 1.00 93.75 824 TRP A CA 1
ATOM 6530 C C . TRP A 1 824 ? 23.826 16.669 -45.336 1.00 93.75 824 TRP A C 1
ATOM 6532 O O . TRP A 1 824 ? 23.377 17.745 -44.937 1.00 93.75 824 TRP A O 1
ATOM 6542 N N . ARG A 1 825 ? 23.195 15.919 -46.242 1.00 93.31 825 ARG A N 1
ATOM 6543 C CA . ARG A 1 825 ? 21.890 16.259 -46.817 1.00 93.31 825 ARG A CA 1
ATOM 6544 C C . ARG A 1 825 ? 21.126 15.015 -47.257 1.00 93.31 825 ARG A C 1
ATOM 6546 O O . ARG A 1 825 ? 21.728 14.014 -47.645 1.00 93.31 825 ARG A O 1
ATOM 6553 N N . SER A 1 826 ? 19.800 15.129 -47.283 1.00 93.25 826 SER A N 1
ATOM 6554 C CA . SER A 1 826 ? 18.930 14.172 -47.967 1.00 93.25 826 SER A CA 1
ATOM 6555 C C . SER A 1 826 ? 18.842 14.525 -49.453 1.00 93.25 826 SER A C 1
ATOM 6557 O O . SER A 1 826 ? 18.416 15.622 -49.818 1.00 93.25 826 SER A O 1
ATOM 6559 N N . LEU A 1 827 ? 19.264 13.609 -50.321 1.00 93.50 827 LEU A N 1
ATOM 6560 C CA . LEU A 1 827 ? 19.099 13.702 -51.767 1.00 93.50 827 LEU A CA 1
ATOM 6561 C C . LEU A 1 827 ? 17.852 12.928 -52.177 1.00 93.50 827 LEU A C 1
ATOM 6563 O O . LEU A 1 827 ? 17.763 11.744 -51.883 1.00 93.50 827 LEU A O 1
ATOM 6567 N N . THR A 1 828 ? 16.929 13.567 -52.895 1.00 94.69 828 THR A N 1
ATOM 6568 C CA . THR A 1 828 ? 15.851 12.869 -53.611 1.00 94.69 828 THR A CA 1
ATOM 6569 C C . THR A 1 828 ? 16.234 12.798 -55.082 1.00 94.69 828 THR A C 1
ATOM 6571 O O . THR A 1 828 ? 16.332 13.829 -55.742 1.00 94.69 828 THR A O 1
ATOM 6574 N N . LEU A 1 829 ? 16.506 11.591 -55.565 1.00 93.81 829 LEU A N 1
ATOM 6575 C CA . LEU A 1 829 ? 17.027 11.315 -56.896 1.00 93.81 829 LEU A CA 1
ATOM 6576 C C . LEU A 1 829 ? 15.956 10.620 -57.736 1.00 93.81 829 LEU A C 1
ATOM 6578 O O . LEU A 1 829 ? 15.318 9.671 -57.290 1.00 93.81 829 LEU A O 1
ATOM 6582 N N . THR A 1 830 ? 15.765 11.087 -58.957 1.00 94.69 830 THR A N 1
ATOM 6583 C CA . THR A 1 830 ? 14.853 10.520 -59.953 1.00 94.69 830 THR A CA 1
ATOM 6584 C C . THR A 1 830 ? 15.639 9.772 -61.020 1.00 94.69 830 THR A C 1
ATOM 6586 O O . THR A 1 830 ? 16.864 9.844 -61.074 1.00 94.69 830 THR A O 1
ATOM 6589 N N . GLU A 1 831 ? 14.948 9.056 -61.894 1.00 93.81 831 GLU A N 1
ATOM 6590 C CA . GLU A 1 831 ? 15.568 8.403 -63.040 1.00 93.81 831 GLU A CA 1
ATOM 6591 C C . GLU A 1 831 ? 16.321 9.385 -63.947 1.00 93.81 831 GLU A C 1
ATOM 6593 O O . GLU A 1 831 ? 17.396 9.058 -64.432 1.00 93.81 831 GLU A O 1
ATOM 6598 N N . ASN A 1 832 ? 15.825 10.617 -64.091 1.00 93.25 832 ASN A N 1
ATOM 6599 C CA . ASN A 1 832 ? 16.435 11.641 -64.946 1.00 93.25 832 ASN A CA 1
ATOM 6600 C C . ASN A 1 832 ? 17.762 12.183 -64.392 1.00 93.25 832 ASN A C 1
ATOM 6602 O O . ASN A 1 832 ? 18.436 12.959 -65.058 1.00 93.25 832 ASN A O 1
ATOM 6606 N N . ASP A 1 833 ? 18.121 11.824 -63.159 1.00 94.31 833 ASP A N 1
ATOM 6607 C CA . ASP A 1 833 ? 19.384 12.218 -62.545 1.00 94.31 833 ASP A CA 1
ATOM 6608 C C . ASP A 1 833 ? 20.555 11.294 -62.913 1.00 94.31 833 ASP A C 1
ATOM 6610 O O . ASP A 1 833 ? 21.691 11.590 -62.538 1.00 94.31 833 ASP A O 1
ATOM 6614 N N . PHE A 1 834 ? 20.284 10.166 -63.576 1.00 95.50 834 PHE A N 1
ATOM 6615 C CA . PHE A 1 834 ? 21.274 9.147 -63.909 1.00 95.50 834 PHE A CA 1
ATOM 6616 C C . PHE A 1 834 ? 21.304 8.869 -65.411 1.00 95.50 834 PHE A C 1
ATOM 6618 O O . PHE A 1 834 ? 20.260 8.781 -66.055 1.00 95.50 834 PHE A O 1
ATOM 6625 N N . GLU A 1 835 ? 22.505 8.639 -65.934 1.00 94.69 835 GLU A N 1
ATOM 6626 C CA . GLU A 1 835 ? 22.757 8.333 -67.346 1.00 94.69 835 GLU A CA 1
ATOM 6627 C C . GLU A 1 835 ? 23.700 7.126 -67.456 1.00 94.69 835 GLU A C 1
ATOM 6629 O O . GLU A 1 835 ? 24.587 6.925 -66.619 1.00 94.69 835 GLU A O 1
ATOM 6634 N N . ASP A 1 836 ? 23.505 6.267 -68.450 1.00 92.44 836 ASP A N 1
ATOM 6635 C CA . ASP A 1 836 ? 24.470 5.214 -68.780 1.00 92.44 836 ASP A CA 1
ATOM 6636 C C . ASP A 1 836 ? 25.525 5.688 -69.799 1.00 92.44 836 ASP A C 1
ATOM 6638 O O . ASP A 1 836 ? 25.723 6.878 -70.005 1.00 92.44 836 ASP A O 1
ATOM 6642 N N . SER A 1 837 ? 26.279 4.762 -70.402 1.00 87.25 837 SER A N 1
ATOM 6643 C CA . SER A 1 837 ? 27.312 5.101 -71.393 1.00 87.25 837 SER A CA 1
ATOM 6644 C C . SER A 1 837 ? 26.770 5.614 -72.730 1.00 87.25 837 SER A C 1
ATOM 6646 O O . SER A 1 837 ? 27.564 6.084 -73.541 1.00 87.25 837 SER A O 1
ATOM 6648 N N . ASP A 1 838 ? 25.469 5.459 -72.970 1.00 90.00 838 ASP A N 1
ATOM 6649 C CA . ASP A 1 838 ? 24.771 5.868 -74.188 1.00 90.00 838 ASP A CA 1
ATOM 6650 C C . ASP A 1 838 ? 23.910 7.128 -73.940 1.00 90.00 838 ASP A C 1
ATOM 6652 O O . ASP A 1 838 ? 23.079 7.475 -74.778 1.00 90.00 838 ASP A O 1
ATOM 6656 N N . ASP A 1 839 ? 24.109 7.802 -72.797 1.00 87.62 839 ASP A N 1
ATOM 6657 C CA . ASP A 1 839 ? 23.335 8.951 -72.308 1.00 87.62 839 ASP A CA 1
ATOM 6658 C C . ASP A 1 839 ? 21.828 8.642 -72.112 1.00 87.62 839 ASP A C 1
ATOM 6660 O O . ASP A 1 839 ? 20.974 9.527 -72.207 1.00 87.62 839 ASP A O 1
ATOM 6664 N N . GLU A 1 840 ? 21.470 7.378 -71.835 1.00 90.81 840 GLU A N 1
ATOM 6665 C CA . GLU A 1 840 ? 20.086 6.966 -71.556 1.00 90.81 840 GLU A CA 1
ATOM 6666 C C . GLU A 1 840 ? 19.792 6.928 -70.045 1.00 90.81 840 GLU A C 1
ATOM 6668 O O . GLU A 1 840 ? 20.603 6.453 -69.244 1.00 90.81 840 GLU A O 1
ATOM 6673 N N . SER A 1 841 ? 18.598 7.382 -69.644 1.00 91.75 841 SER A N 1
ATOM 6674 C CA . SER A 1 841 ? 18.123 7.294 -68.255 1.00 91.75 841 SER A CA 1
ATOM 6675 C C . SER A 1 841 ? 17.536 5.913 -67.915 1.00 91.75 841 SER A C 1
ATOM 6677 O O . SER A 1 841 ? 16.912 5.272 -68.768 1.00 91.75 841 SER A O 1
ATOM 6679 N N . PRO A 1 842 ? 17.658 5.444 -66.658 1.00 92.00 842 PRO A N 1
ATOM 6680 C CA . PRO A 1 842 ? 17.051 4.193 -66.219 1.00 92.00 842 PRO A CA 1
ATOM 6681 C C . PRO A 1 842 ? 15.510 4.230 -66.265 1.00 92.00 842 PRO A C 1
ATOM 6683 O O . PRO A 1 842 ? 14.893 5.287 -66.157 1.00 92.00 842 PRO A O 1
ATOM 6686 N N . PRO A 1 843 ? 14.832 3.072 -66.344 1.00 89.25 843 PRO A N 1
ATOM 6687 C CA . PRO A 1 843 ? 13.375 3.018 -66.245 1.00 89.25 843 PRO A CA 1
ATOM 6688 C C . PRO A 1 843 ? 12.892 3.355 -64.820 1.00 89.25 843 PRO A C 1
ATOM 6690 O O . PRO A 1 843 ? 13.133 2.590 -63.885 1.00 89.25 843 PRO A O 1
ATOM 6693 N N . GLY A 1 844 ? 12.143 4.454 -64.661 1.00 80.75 844 GLY A N 1
ATOM 6694 C CA . GLY A 1 844 ? 11.721 4.996 -63.355 1.00 80.75 844 GLY A CA 1
ATOM 6695 C C . GLY A 1 844 ? 10.908 4.056 -62.448 1.00 80.75 844 GLY A C 1
ATOM 6696 O O . GLY A 1 844 ? 10.963 4.170 -61.229 1.00 80.75 844 GLY A O 1
ATOM 6697 N N . SER A 1 845 ? 10.193 3.064 -62.991 1.00 80.94 845 SER A N 1
ATOM 6698 C CA . SER A 1 845 ? 9.417 2.105 -62.182 1.00 80.94 845 SER A CA 1
ATOM 6699 C C . SER A 1 845 ? 10.206 0.869 -61.724 1.00 80.94 845 SER A C 1
ATOM 6701 O O . SER A 1 845 ? 9.656 0.010 -61.025 1.00 80.94 845 SER A O 1
ATOM 6703 N N . ALA A 1 846 ? 11.453 0.705 -62.167 1.00 85.25 846 ALA A N 1
ATOM 6704 C CA . ALA A 1 846 ? 12.221 -0.514 -61.942 1.00 85.25 846 ALA A CA 1
ATOM 6705 C C . ALA A 1 846 ? 12.871 -0.567 -60.548 1.00 85.25 846 ALA A C 1
ATOM 6707 O O . ALA A 1 846 ? 13.057 0.444 -59.875 1.00 85.25 846 ALA A O 1
ATOM 6708 N N . VAL A 1 847 ? 13.190 -1.786 -60.106 1.00 91.56 847 VAL A N 1
ATOM 6709 C CA . VAL A 1 847 ? 13.920 -2.025 -58.855 1.00 91.56 847 VAL A CA 1
ATOM 6710 C C . VAL A 1 847 ? 15.399 -1.745 -59.085 1.00 91.56 847 VAL A C 1
ATOM 6712 O O . VAL A 1 847 ? 15.987 -2.248 -60.045 1.00 91.56 847 VAL A O 1
ATOM 6715 N N . ILE A 1 848 ? 16.000 -0.985 -58.178 1.00 93.94 848 ILE A N 1
ATOM 6716 C CA . ILE A 1 848 ? 17.439 -0.762 -58.138 1.00 93.94 848 ILE A CA 1
ATOM 6717 C C . ILE A 1 848 ? 18.068 -1.956 -57.407 1.00 93.94 848 ILE A C 1
ATOM 6719 O O . ILE A 1 848 ? 17.801 -2.200 -56.232 1.00 93.94 848 ILE A O 1
ATOM 6723 N N . SER A 1 849 ? 18.881 -2.736 -58.117 1.00 91.81 849 SER A N 1
ATOM 6724 C CA . SER A 1 849 ? 19.529 -3.949 -57.602 1.00 91.81 849 SER A CA 1
ATOM 6725 C C . SER A 1 849 ? 20.937 -3.706 -57.053 1.00 91.81 849 SER A C 1
ATOM 6727 O O . SER A 1 849 ? 21.541 -4.624 -56.509 1.00 91.81 849 SER A O 1
ATOM 6729 N N . GLY A 1 850 ? 21.477 -2.497 -57.210 1.00 93.06 850 GLY A N 1
ATOM 6730 C CA . GLY A 1 850 ? 22.784 -2.114 -56.678 1.00 93.06 850 GLY A CA 1
ATOM 6731 C C . GLY A 1 850 ? 22.920 -0.601 -56.574 1.00 93.06 850 GLY A C 1
ATOM 6732 O O . GLY A 1 850 ? 22.430 0.114 -57.448 1.00 93.06 850 GLY A O 1
ATOM 6733 N N . LEU A 1 851 ? 23.574 -0.137 -55.510 1.00 95.75 851 LEU A N 1
ATOM 6734 C CA . LEU A 1 851 ? 23.887 1.267 -55.253 1.00 95.75 851 LEU A CA 1
ATOM 6735 C C . LEU A 1 851 ? 25.363 1.363 -54.852 1.00 95.75 851 LEU A C 1
ATOM 6737 O O . LEU A 1 851 ? 25.769 0.799 -53.834 1.00 95.75 851 LEU A O 1
ATOM 6741 N N . GLU A 1 852 ? 26.162 2.026 -55.682 1.00 96.50 852 GLU A N 1
ATOM 6742 C CA . GLU A 1 852 ? 27.626 2.029 -55.607 1.00 96.50 852 GLU A CA 1
ATOM 6743 C C . GLU A 1 852 ? 28.193 3.441 -55.775 1.00 96.50 852 GLU A C 1
ATOM 6745 O O . GLU A 1 852 ? 27.569 4.299 -56.390 1.00 96.50 852 GLU A O 1
ATOM 6750 N N . VAL A 1 853 ? 29.393 3.685 -55.254 1.00 96.56 853 VAL A N 1
ATOM 6751 C CA . VAL A 1 853 ? 30.194 4.879 -55.543 1.00 96.56 853 VAL A CA 1
ATOM 6752 C C . VAL A 1 853 ? 31.441 4.448 -56.295 1.00 96.56 853 VAL A C 1
ATOM 6754 O O . VAL A 1 853 ? 32.159 3.551 -55.853 1.00 96.56 853 VAL A O 1
ATOM 6757 N N . GLU A 1 854 ? 31.709 5.097 -57.422 1.00 95.88 854 GLU A N 1
ATOM 6758 C CA . GLU A 1 854 ? 32.855 4.828 -58.289 1.00 95.88 854 GLU A CA 1
ATOM 6759 C C . GLU A 1 854 ? 33.725 6.089 -58.387 1.00 95.88 854 GLU A C 1
ATOM 6761 O O . GLU A 1 854 ? 33.235 7.154 -58.764 1.00 95.88 854 GLU A O 1
ATOM 6766 N N . ALA A 1 855 ? 35.018 5.986 -58.069 1.00 94.12 855 ALA A N 1
ATOM 6767 C CA . ALA A 1 855 ? 35.948 7.100 -58.245 1.00 94.12 855 ALA A CA 1
ATOM 6768 C C . ALA A 1 855 ? 36.243 7.330 -59.737 1.00 94.12 855 ALA A C 1
ATOM 6770 O O . ALA A 1 855 ? 36.554 6.396 -60.480 1.00 94.12 855 ALA A O 1
ATOM 6771 N N . VAL A 1 856 ? 36.173 8.589 -60.168 1.00 92.06 856 VAL A N 1
ATOM 6772 C CA . VAL A 1 856 ? 36.428 9.041 -61.545 1.00 92.06 856 VAL A CA 1
ATOM 6773 C C . VAL A 1 856 ? 37.837 9.611 -61.679 1.00 92.06 856 VAL A C 1
ATOM 6775 O O . VAL A 1 856 ? 38.524 9.285 -62.650 1.00 92.06 856 VAL A O 1
ATOM 6778 N N . ASP A 1 857 ? 38.278 10.401 -60.702 1.00 88.00 857 ASP A N 1
ATOM 6779 C CA . ASP A 1 857 ? 39.633 10.950 -60.598 1.00 88.00 857 ASP A CA 1
ATOM 6780 C C . ASP A 1 857 ? 39.949 11.314 -59.139 1.00 88.00 857 ASP A C 1
ATOM 6782 O O . ASP A 1 857 ? 39.032 11.525 -58.350 1.00 88.00 857 ASP A O 1
ATOM 6786 N N . GLY A 1 858 ? 41.229 11.399 -58.780 1.00 86.31 858 GLY A N 1
ATOM 6787 C CA . GLY A 1 858 ? 41.699 11.795 -57.451 1.00 86.31 858 GLY A CA 1
ATOM 6788 C C . GLY A 1 858 ? 41.189 10.930 -56.288 1.00 86.31 858 GLY A C 1
ATOM 6789 O O . GLY A 1 858 ? 40.709 9.807 -56.458 1.00 86.31 858 GLY A O 1
ATOM 6790 N N . THR A 1 859 ? 41.320 11.470 -55.073 1.00 91.94 859 THR A N 1
ATOM 6791 C CA . THR A 1 859 ? 40.808 10.855 -53.841 1.00 91.94 859 THR A CA 1
ATOM 6792 C C . THR A 1 859 ? 39.473 11.485 -53.454 1.00 91.94 859 THR A C 1
ATOM 6794 O O . THR A 1 859 ? 39.358 12.711 -53.365 1.00 91.94 859 THR A O 1
ATOM 6797 N N . THR A 1 860 ? 38.477 10.646 -53.179 1.00 94.19 860 THR A N 1
ATOM 6798 C CA . THR A 1 860 ? 37.128 11.052 -52.769 1.00 94.19 860 THR A CA 1
ATOM 6799 C C . THR A 1 860 ? 36.674 10.276 -51.541 1.00 94.19 860 THR A C 1
ATOM 6801 O O . THR A 1 860 ? 37.089 9.138 -51.321 1.00 94.19 860 THR A O 1
ATOM 6804 N N . THR A 1 861 ? 35.816 10.887 -50.731 1.00 95.88 861 THR A N 1
ATOM 6805 C CA . THR A 1 861 ? 35.241 10.282 -49.533 1.00 95.88 861 THR A CA 1
ATOM 6806 C C . THR A 1 861 ? 33.741 10.539 -49.499 1.00 95.88 861 THR A C 1
ATOM 6808 O O . THR A 1 861 ? 33.280 11.672 -49.617 1.00 95.88 861 THR A O 1
ATOM 6811 N N . THR A 1 862 ? 32.969 9.474 -49.318 1.00 95.94 862 THR A N 1
ATOM 6812 C CA . THR A 1 862 ? 31.508 9.530 -49.246 1.00 95.94 862 THR A CA 1
ATOM 6813 C C . THR A 1 862 ? 31.027 8.910 -47.947 1.00 95.94 862 THR A C 1
ATOM 6815 O O . THR A 1 862 ? 31.451 7.812 -47.604 1.00 95.94 862 THR A O 1
ATOM 6818 N N . TYR A 1 863 ? 30.136 9.592 -47.237 1.00 96.00 863 TYR A N 1
ATOM 6819 C CA . TYR A 1 863 ? 29.529 9.109 -46.003 1.00 96.00 863 TYR A CA 1
ATOM 6820 C C . TYR A 1 863 ? 28.062 8.779 -46.237 1.00 96.00 863 TYR A C 1
ATOM 6822 O O . TYR A 1 863 ? 27.355 9.565 -46.865 1.00 96.00 863 TYR A O 1
ATOM 6830 N N . PHE A 1 864 ? 27.600 7.659 -45.691 1.00 95.25 864 PHE A N 1
ATOM 6831 C CA . PHE A 1 864 ? 26.216 7.207 -45.792 1.00 95.25 864 PHE A CA 1
ATOM 6832 C C . PHE A 1 864 ? 25.592 7.034 -44.414 1.00 95.25 864 PHE A C 1
ATOM 6834 O O . PHE A 1 864 ? 26.184 6.383 -43.547 1.00 95.25 864 PHE A O 1
ATOM 6841 N N . TRP A 1 865 ? 24.378 7.565 -44.251 1.00 93.31 865 TRP A N 1
ATOM 6842 C CA . TRP A 1 865 ? 23.549 7.302 -43.078 1.00 93.31 865 TRP A CA 1
ATOM 6843 C C . TRP A 1 865 ? 22.381 6.365 -43.404 1.00 93.31 865 TRP A C 1
ATOM 6845 O O . TRP A 1 865 ? 22.305 5.296 -42.814 1.00 93.31 865 TRP A O 1
ATOM 6855 N N . TRP A 1 866 ? 21.527 6.681 -44.381 1.00 94.56 866 TRP A N 1
ATOM 6856 C CA . TRP A 1 866 ? 20.409 5.803 -44.762 1.00 94.56 866 TRP A CA 1
ATOM 6857 C C . TRP A 1 866 ? 20.025 5.911 -46.239 1.00 94.56 866 TRP A C 1
ATOM 6859 O O . TRP A 1 866 ? 20.361 6.882 -46.925 1.00 94.56 866 TRP A O 1
ATOM 6869 N N . VAL A 1 867 ? 19.301 4.894 -46.723 1.00 94.94 867 VAL A N 1
ATOM 6870 C CA . VAL A 1 867 ? 18.715 4.837 -48.072 1.00 94.94 867 VAL A CA 1
ATOM 6871 C C . VAL A 1 867 ? 17.221 4.501 -47.998 1.00 94.94 867 VAL A C 1
ATOM 6873 O O . VAL A 1 867 ? 16.808 3.593 -47.272 1.00 94.94 867 VAL A O 1
ATOM 6876 N N . SER A 1 868 ? 16.443 5.197 -48.827 1.00 93.75 868 SER A N 1
ATOM 6877 C CA . SER A 1 868 ? 14.983 5.163 -48.997 1.00 93.75 868 SER A CA 1
ATOM 6878 C C . SER A 1 868 ? 14.179 5.917 -47.942 1.00 93.75 868 SER A C 1
ATOM 6880 O O . SER A 1 868 ? 13.533 6.896 -48.298 1.00 93.75 868 SER A O 1
ATOM 6882 N N . GLU A 1 869 ? 14.221 5.523 -46.673 1.00 92.00 869 GLU A N 1
ATOM 6883 C CA . GLU A 1 869 ? 13.485 6.223 -45.609 1.00 92.00 869 GLU A CA 1
ATOM 6884 C C . GLU A 1 869 ? 14.355 6.406 -44.362 1.00 92.00 869 GLU A C 1
ATOM 6886 O O . GLU A 1 869 ? 15.180 5.545 -44.035 1.00 92.00 869 GLU A O 1
ATOM 6891 N N . GLU A 1 870 ? 14.160 7.550 -43.704 1.00 90.81 870 GLU A N 1
ATOM 6892 C CA . GLU A 1 870 ? 14.815 7.950 -42.454 1.00 90.81 870 GLU A CA 1
ATOM 6893 C C . GLU A 1 870 ? 14.361 7.049 -41.288 1.00 90.81 870 GLU A C 1
ATOM 6895 O O . GLU A 1 870 ? 13.210 6.596 -41.287 1.00 90.81 870 GLU A O 1
ATOM 6900 N N . PRO A 1 871 ? 15.226 6.752 -40.296 1.00 91.81 871 PRO A N 1
ATOM 6901 C CA . PRO A 1 871 ? 14.783 6.053 -39.095 1.00 91.81 871 PRO A CA 1
ATOM 6902 C C . PRO A 1 871 ? 13.815 6.911 -38.276 1.00 91.81 871 PRO A C 1
ATOM 6904 O O . PRO A 1 871 ? 13.959 8.129 -38.199 1.00 91.81 871 PRO A O 1
ATOM 6907 N N . ASN A 1 872 ? 12.882 6.269 -37.574 1.00 92.94 872 ASN A N 1
ATOM 6908 C CA . ASN A 1 872 ? 12.095 6.974 -36.564 1.00 92.94 872 ASN A CA 1
ATOM 6909 C C . ASN A 1 872 ? 12.941 7.130 -35.296 1.00 92.94 872 ASN A C 1
ATOM 6911 O O . ASN A 1 872 ? 13.482 6.141 -34.801 1.00 92.94 872 ASN A O 1
ATOM 6915 N N . THR A 1 873 ? 13.032 8.336 -34.746 1.00 92.31 873 THR A N 1
ATOM 6916 C CA . THR A 1 873 ? 13.581 8.554 -33.401 1.00 92.31 873 THR A CA 1
ATOM 6917 C C . THR A 1 873 ? 12.558 8.177 -32.333 1.00 92.31 873 THR A C 1
ATOM 6919 O O . THR A 1 873 ? 11.357 8.096 -32.619 1.00 92.31 873 THR A O 1
ATOM 6922 N N . LEU A 1 874 ? 13.017 7.938 -31.101 1.00 94.25 874 LEU A N 1
ATOM 6923 C CA . LEU A 1 874 ? 12.125 7.689 -29.969 1.00 94.25 874 LEU A CA 1
ATOM 6924 C C . LEU A 1 874 ? 11.142 8.871 -29.808 1.00 94.25 874 LEU A C 1
ATOM 6926 O O . LEU A 1 874 ? 11.586 10.004 -29.602 1.00 94.25 874 LEU A O 1
ATOM 6930 N N . PRO A 1 875 ? 9.820 8.644 -29.918 1.00 94.31 875 PRO A N 1
ATOM 6931 C CA . PRO A 1 875 ? 8.838 9.714 -30.027 1.00 94.31 875 PRO A CA 1
ATOM 6932 C C . PRO A 1 875 ? 8.466 10.256 -28.644 1.00 94.31 875 PRO A C 1
ATOM 6934 O O . PRO A 1 875 ? 7.404 9.940 -28.125 1.00 94.31 875 PRO A O 1
ATOM 6937 N N . VAL A 1 876 ? 9.335 11.051 -28.024 1.00 90.25 876 VAL A N 1
ATOM 6938 C CA . VAL A 1 876 ? 9.036 11.662 -26.719 1.00 90.25 876 VAL A CA 1
ATOM 6939 C C . VAL A 1 876 ? 7.946 12.752 -26.826 1.00 90.25 876 VAL A C 1
ATOM 6941 O O . VAL A 1 876 ? 7.918 13.489 -27.814 1.00 90.25 876 VAL A O 1
ATOM 6944 N N . PRO A 1 877 ? 7.055 12.887 -25.822 1.00 88.38 877 PRO A N 1
ATOM 6945 C CA . PRO A 1 877 ? 7.035 12.109 -24.588 1.00 88.38 877 PRO A CA 1
ATOM 6946 C C . PRO A 1 877 ? 6.384 10.722 -24.756 1.00 88.38 877 PRO A C 1
ATOM 6948 O O . PRO A 1 877 ? 5.394 10.582 -25.473 1.00 88.38 877 PRO A O 1
ATOM 6951 N N . VAL A 1 878 ? 6.939 9.689 -24.107 1.00 89.69 878 VAL A N 1
ATOM 6952 C CA . VAL A 1 878 ? 6.490 8.293 -24.296 1.00 89.69 878 VAL A CA 1
ATOM 6953 C C . VAL A 1 878 ? 6.804 7.370 -23.118 1.00 89.69 878 VAL A C 1
ATOM 6955 O O . VAL A 1 878 ? 7.832 7.525 -22.464 1.00 89.69 878 VAL A O 1
ATOM 6958 N N . GLN A 1 879 ? 5.955 6.361 -22.893 1.00 85.06 879 GLN A N 1
ATOM 6959 C CA . GLN A 1 879 ? 6.222 5.258 -21.967 1.00 85.06 879 GLN A CA 1
ATOM 6960 C C . GLN A 1 879 ? 7.080 4.170 -22.628 1.00 85.06 879 GLN A C 1
ATOM 6962 O O . GLN A 1 879 ? 6.731 3.643 -23.682 1.00 85.06 879 GLN A O 1
ATOM 6967 N N . THR A 1 880 ? 8.174 3.788 -21.976 1.00 88.12 880 THR A N 1
ATOM 6968 C CA . THR A 1 880 ? 8.970 2.601 -22.314 1.00 88.12 880 THR A CA 1
ATOM 6969 C C . THR A 1 880 ? 8.605 1.458 -21.371 1.00 88.12 880 THR A C 1
ATOM 6971 O O . THR A 1 880 ? 8.442 1.684 -20.173 1.00 88.12 880 THR A O 1
ATOM 6974 N N . TYR A 1 881 ? 8.483 0.239 -21.896 1.00 83.25 881 TYR A N 1
ATOM 6975 C CA . TYR A 1 881 ? 8.025 -0.942 -21.138 1.00 83.25 881 TYR A CA 1
ATOM 6976 C C . TYR A 1 881 ? 9.103 -2.019 -20.984 1.00 83.25 881 TYR A C 1
ATOM 6978 O O . TYR A 1 881 ? 8.972 -2.948 -20.190 1.00 83.25 881 TYR A O 1
ATOM 6986 N N . LYS A 1 882 ? 10.180 -1.922 -21.771 1.00 86.56 882 LYS A N 1
ATOM 6987 C CA . LYS A 1 882 ? 11.272 -2.895 -21.766 1.00 86.56 882 LYS A CA 1
ATOM 6988 C C . LYS A 1 882 ? 12.590 -2.219 -22.097 1.00 86.56 882 LYS A C 1
ATOM 6990 O O . LYS A 1 882 ? 12.632 -1.377 -22.996 1.00 86.56 882 LYS A O 1
ATOM 6995 N N . ALA A 1 883 ? 13.661 -2.661 -21.449 1.00 91.88 883 ALA A N 1
ATOM 6996 C CA . ALA A 1 883 ? 15.022 -2.267 -21.784 1.00 91.88 883 ALA A CA 1
ATOM 6997 C C . ALA A 1 883 ? 15.948 -3.474 -21.925 1.00 91.88 883 ALA A C 1
ATOM 6999 O O . ALA A 1 883 ? 15.827 -4.460 -21.193 1.00 91.88 883 ALA A O 1
ATOM 7000 N N . LEU A 1 884 ? 16.878 -3.413 -22.880 1.00 93.12 884 LEU A N 1
ATOM 7001 C CA . LEU A 1 884 ? 17.772 -4.524 -23.187 1.00 93.12 884 LEU A CA 1
ATOM 7002 C C . LEU A 1 884 ? 19.210 -4.066 -23.427 1.00 93.12 884 LEU A C 1
ATOM 7004 O O . LEU A 1 884 ? 19.445 -3.005 -24.001 1.00 93.12 884 LEU A O 1
ATOM 7008 N N . VAL A 1 885 ? 20.157 -4.923 -23.047 1.00 95.81 885 VAL A N 1
ATOM 7009 C CA . VAL A 1 885 ? 21.533 -4.894 -23.558 1.00 95.81 885 VAL A CA 1
ATOM 7010 C C . VAL A 1 885 ? 21.732 -6.142 -24.409 1.00 95.81 885 VAL A C 1
ATOM 7012 O O . VAL A 1 885 ? 21.611 -7.264 -23.908 1.00 95.81 885 VAL A O 1
ATOM 7015 N N . VAL A 1 886 ? 22.029 -5.956 -25.694 1.00 93.56 886 VAL A N 1
ATOM 7016 C CA . VAL A 1 886 ? 22.151 -7.046 -26.668 1.00 93.56 886 VAL A CA 1
ATOM 7017 C C . VAL A 1 886 ? 23.590 -7.180 -27.146 1.00 93.56 886 VAL A C 1
ATOM 7019 O O . VAL A 1 886 ? 24.221 -6.209 -27.561 1.00 93.56 886 VAL A O 1
ATOM 7022 N N . SER A 1 887 ? 24.100 -8.412 -27.145 1.00 92.06 887 SER A N 1
ATOM 7023 C CA . SER A 1 887 ? 25.354 -8.772 -27.815 1.00 92.06 887 SER A CA 1
ATOM 7024 C C . SER A 1 887 ? 25.075 -9.648 -29.035 1.00 92.06 887 SER A C 1
ATOM 7026 O O . SER A 1 887 ? 24.377 -10.662 -28.940 1.00 92.06 887 SER A O 1
ATOM 7028 N N . ARG A 1 888 ? 25.669 -9.279 -30.179 1.00 88.38 888 ARG A N 1
ATOM 7029 C CA . ARG A 1 888 ? 25.623 -10.056 -31.433 1.00 88.38 888 ARG A CA 1
ATOM 7030 C C . ARG A 1 888 ? 26.901 -10.845 -31.737 1.00 88.38 888 ARG A C 1
ATOM 7032 O O . ARG A 1 888 ? 27.116 -11.300 -32.858 1.00 88.38 888 ARG A O 1
ATOM 7039 N N . ILE A 1 889 ? 27.782 -11.008 -30.751 1.00 88.25 889 ILE A N 1
ATOM 7040 C CA . ILE A 1 889 ? 29.073 -11.678 -30.945 1.00 88.25 889 ILE A CA 1
ATOM 7041 C C . ILE A 1 889 ? 28.864 -13.194 -31.113 1.00 88.25 889 ILE A C 1
ATOM 7043 O O . ILE A 1 889 ? 28.233 -13.838 -30.269 1.00 88.25 889 ILE A O 1
ATOM 7047 N N . ARG A 1 890 ? 29.436 -13.764 -32.185 1.00 86.69 890 ARG A N 1
ATOM 7048 C CA . ARG A 1 890 ? 29.407 -15.212 -32.487 1.00 86.69 890 ARG A CA 1
ATOM 7049 C C . ARG A 1 890 ? 30.347 -16.037 -31.612 1.00 86.69 890 ARG A C 1
ATOM 7051 O O . ARG A 1 890 ? 30.044 -17.162 -31.233 1.00 86.69 890 ARG A O 1
ATOM 7058 N N . GLU A 1 891 ? 31.521 -15.492 -31.323 1.00 89.75 891 GLU A N 1
ATOM 7059 C CA . GLU A 1 891 ? 32.547 -16.188 -30.553 1.00 89.75 891 GLU A CA 1
ATOM 7060 C C . GLU A 1 891 ? 32.252 -16.173 -29.047 1.00 89.75 891 GLU A C 1
ATOM 7062 O O . GLU A 1 891 ? 31.537 -15.303 -28.550 1.00 89.75 891 GLU A O 1
ATOM 7067 N N . GLU A 1 892 ? 32.848 -17.112 -28.305 1.00 92.81 892 GLU A N 1
ATOM 7068 C CA . GLU A 1 892 ? 32.740 -17.151 -26.841 1.00 92.81 892 GLU A CA 1
ATOM 7069 C C . GLU A 1 892 ? 33.221 -15.830 -26.224 1.00 92.81 892 GLU A C 1
ATOM 7071 O O . GLU A 1 892 ? 34.331 -15.363 -26.516 1.00 92.81 892 GLU A O 1
ATOM 7076 N N . HIS A 1 893 ? 32.399 -15.229 -25.367 1.00 95.12 893 HIS A N 1
ATOM 7077 C CA . HIS A 1 893 ? 32.673 -13.934 -24.751 1.00 95.12 893 HIS A CA 1
ATOM 7078 C C . HIS A 1 893 ? 32.037 -13.820 -23.364 1.00 95.12 893 HIS A C 1
ATOM 7080 O O . HIS A 1 893 ? 31.194 -14.622 -22.968 1.00 95.12 893 HIS A O 1
ATOM 7086 N N . ILE A 1 894 ? 32.470 -12.810 -22.618 1.00 96.62 894 ILE A N 1
ATOM 7087 C CA . ILE A 1 894 ? 31.917 -12.451 -21.317 1.00 96.62 894 ILE A CA 1
ATOM 7088 C C . ILE A 1 894 ? 31.380 -11.031 -21.430 1.00 96.62 894 ILE A C 1
ATOM 7090 O O . ILE A 1 894 ? 32.133 -10.117 -21.779 1.00 96.62 894 ILE A O 1
ATOM 7094 N N . LEU A 1 895 ? 30.093 -10.876 -21.140 1.00 96.44 895 LEU A N 1
ATOM 7095 C CA . LEU A 1 895 ? 29.390 -9.602 -21.071 1.00 96.44 895 LEU A CA 1
ATOM 7096 C C . LEU A 1 895 ? 29.221 -9.216 -19.600 1.00 96.44 895 LEU A C 1
ATOM 7098 O O . LEU A 1 895 ? 28.803 -10.039 -18.787 1.00 96.44 895 LEU A O 1
ATOM 7102 N N . TRP A 1 896 ? 29.535 -7.971 -19.262 1.00 96.56 896 TRP A N 1
ATOM 7103 C CA . TRP A 1 896 ? 29.248 -7.387 -17.958 1.00 96.56 896 TRP A CA 1
ATOM 7104 C C . TRP A 1 896 ? 28.335 -6.179 -18.118 1.00 96.56 896 TRP A C 1
ATOM 7106 O O . TRP A 1 896 ? 28.583 -5.348 -18.991 1.00 96.56 896 TRP A O 1
ATOM 7116 N N . VAL A 1 897 ? 27.331 -6.056 -17.254 1.00 95.94 897 VAL A N 1
ATOM 7117 C CA . VAL A 1 897 ? 26.394 -4.924 -17.239 1.00 95.94 897 VAL A CA 1
ATOM 7118 C C . VAL A 1 897 ? 26.307 -4.363 -15.819 1.00 95.94 897 VAL A C 1
ATOM 7120 O O . VAL A 1 897 ? 26.124 -5.117 -14.859 1.00 95.94 897 VAL A O 1
ATOM 7123 N N . GLY A 1 898 ? 26.530 -3.053 -15.698 1.00 93.88 898 GLY A N 1
ATOM 7124 C CA . GLY A 1 898 ? 26.463 -2.284 -14.456 1.00 93.88 898 GLY A CA 1
ATOM 7125 C C . GLY A 1 898 ? 25.105 -1.599 -14.309 1.00 93.88 898 GLY A C 1
ATOM 7126 O O . GLY A 1 898 ? 24.070 -2.239 -14.487 1.00 93.88 898 GLY A O 1
ATOM 7127 N N . ASN A 1 899 ? 25.098 -0.304 -13.984 1.00 91.38 899 ASN A N 1
ATOM 7128 C CA . ASN A 1 899 ? 23.857 0.469 -13.978 1.00 91.38 899 ASN A CA 1
ATOM 7129 C C . ASN A 1 899 ? 23.341 0.693 -15.406 1.00 91.38 899 ASN A C 1
ATOM 7131 O O . ASN A 1 899 ? 24.109 1.007 -16.313 1.00 91.38 899 ASN A O 1
ATOM 7135 N N . PHE A 1 900 ? 22.030 0.588 -15.582 1.00 92.62 900 PHE A N 1
ATOM 7136 C CA . PHE A 1 900 ? 21.317 1.040 -16.772 1.00 92.62 900 PHE A CA 1
ATOM 7137 C C . PHE A 1 900 ? 20.070 1.762 -16.283 1.00 92.62 900 PHE A C 1
ATOM 7139 O O . PHE A 1 900 ? 19.199 1.127 -15.692 1.00 92.62 900 PHE A O 1
ATOM 7146 N N . GLU A 1 901 ? 19.999 3.075 -16.482 1.00 90.31 901 GLU A N 1
ATOM 7147 C CA . GLU A 1 901 ? 18.953 3.921 -15.919 1.00 90.31 901 GLU A CA 1
ATOM 7148 C C . GLU A 1 901 ? 18.614 5.142 -16.763 1.00 90.31 901 GLU A C 1
ATOM 7150 O O . GLU A 1 901 ? 19.466 5.704 -17.439 1.00 90.31 901 GLU A O 1
ATOM 7155 N N . ALA A 1 902 ? 17.361 5.572 -16.707 1.00 88.94 902 ALA A N 1
ATOM 7156 C CA . ALA A 1 902 ? 16.940 6.879 -17.139 1.00 88.94 902 ALA A CA 1
ATOM 7157 C C . ALA A 1 902 ? 17.328 7.935 -16.094 1.00 88.94 902 ALA A C 1
ATOM 7159 O O . ALA A 1 902 ? 17.150 7.765 -14.887 1.00 88.94 902 ALA A O 1
ATOM 7160 N N . LEU A 1 903 ? 17.841 9.060 -16.562 1.00 87.06 903 LEU A N 1
ATOM 7161 C CA . LEU A 1 903 ? 18.110 10.254 -15.774 1.00 87.06 903 LEU A CA 1
ATOM 7162 C C . LEU A 1 903 ? 17.089 11.323 -16.162 1.00 87.06 903 LEU A C 1
ATOM 7164 O O . LEU A 1 903 ? 16.608 11.340 -17.293 1.00 87.06 903 LEU A O 1
ATOM 7168 N N . ASN A 1 904 ? 16.752 12.218 -15.229 1.00 83.75 904 ASN A N 1
ATOM 7169 C CA . ASN A 1 904 ? 15.822 13.335 -15.462 1.00 83.75 904 ASN A CA 1
ATOM 7170 C C . ASN A 1 904 ? 14.451 12.908 -16.033 1.00 83.75 904 ASN A C 1
ATOM 7172 O O . ASN A 1 904 ? 13.798 13.671 -16.743 1.00 83.75 904 ASN A O 1
ATOM 7176 N N . SER A 1 905 ? 14.020 11.676 -15.756 1.00 77.06 905 SER A N 1
ATOM 7177 C CA . SER A 1 905 ? 12.687 11.196 -16.120 1.00 77.06 905 SER A CA 1
ATOM 7178 C C . SER A 1 905 ? 11.661 11.680 -15.088 1.00 77.06 905 SER A C 1
ATOM 7180 O O . SER A 1 905 ? 11.948 11.608 -13.887 1.00 77.06 905 SER A O 1
ATOM 7182 N N . PRO A 1 906 ? 10.461 12.126 -15.501 1.00 64.81 906 PRO A N 1
ATOM 7183 C CA . PRO A 1 906 ? 9.355 12.413 -14.584 1.00 64.81 906 PRO A CA 1
ATOM 7184 C C . PRO A 1 906 ? 8.992 11.223 -13.695 1.00 64.81 906 PRO A C 1
ATOM 7186 O O . PRO A 1 906 ? 8.618 11.412 -12.539 1.00 64.81 906 PRO A O 1
ATOM 7189 N N . SER A 1 907 ? 9.200 10.002 -14.195 1.00 61.62 907 SER A N 1
ATOM 7190 C CA . SER A 1 907 ? 8.978 8.763 -13.455 1.00 61.62 907 SER A CA 1
ATOM 7191 C C . SER A 1 907 ? 9.863 8.665 -12.213 1.00 61.62 907 SER A C 1
ATOM 7193 O O . SER A 1 907 ? 9.548 7.894 -11.318 1.00 61.62 907 SER A O 1
ATOM 7195 N N . SER A 1 908 ? 10.942 9.453 -12.099 1.00 63.59 908 SER A N 1
ATOM 7196 C CA . SER A 1 908 ? 11.825 9.458 -10.920 1.00 63.59 908 SER A CA 1
ATOM 7197 C C . SER A 1 908 ? 11.142 9.914 -9.620 1.00 63.59 908 SER A C 1
ATOM 7199 O O . SER A 1 908 ? 11.642 9.600 -8.537 1.00 63.59 908 SER A O 1
ATOM 7201 N N . ALA A 1 909 ? 9.996 10.602 -9.697 1.00 68.06 909 ALA A N 1
ATOM 7202 C CA . ALA A 1 909 ? 9.206 11.009 -8.538 1.00 68.06 909 ALA A CA 1
ATOM 7203 C C . ALA A 1 909 ? 7.811 10.363 -8.558 1.00 68.06 909 ALA A C 1
ATOM 7205 O O . ALA A 1 909 ? 6.951 10.721 -9.359 1.00 68.06 909 ALA A O 1
ATOM 7206 N N . LEU A 1 910 ? 7.558 9.438 -7.630 1.00 79.00 910 LEU A N 1
ATOM 7207 C CA . LEU A 1 910 ? 6.234 8.837 -7.462 1.00 79.00 910 LEU A CA 1
ATOM 7208 C C . LEU A 1 910 ? 5.244 9.850 -6.875 1.00 79.00 910 LEU A C 1
ATOM 7210 O O . LEU A 1 910 ? 5.551 10.542 -5.899 1.00 79.00 910 LEU A O 1
ATOM 7214 N N . LYS A 1 911 ? 4.030 9.917 -7.435 1.00 85.75 911 LYS A N 1
ATOM 7215 C CA . LYS A 1 911 ? 2.969 10.809 -6.941 1.00 85.75 911 LYS A CA 1
ATOM 7216 C C . LYS A 1 911 ? 2.704 10.537 -5.454 1.00 85.75 911 LYS A C 1
ATOM 7218 O O . LYS A 1 911 ? 2.530 9.391 -5.055 1.00 85.75 911 LYS A O 1
ATOM 7223 N N . PHE A 1 912 ? 2.671 11.590 -4.638 1.00 90.56 912 PHE A N 1
ATOM 7224 C CA . PHE A 1 912 ? 2.511 11.530 -3.174 1.00 90.56 912 PHE A CA 1
ATOM 7225 C C . PHE A 1 912 ? 3.650 10.852 -2.380 1.00 90.56 912 PHE A C 1
ATOM 7227 O O . PHE A 1 912 ? 3.544 10.731 -1.160 1.00 90.56 912 PHE A O 1
ATOM 7234 N N . SER A 1 913 ? 4.747 10.438 -3.019 1.00 85.81 913 SER A N 1
ATOM 7235 C CA . SER A 1 913 ? 5.921 9.879 -2.335 1.00 85.81 913 SER A CA 1
ATOM 7236 C C . SER A 1 913 ? 6.845 10.996 -1.815 1.00 85.81 913 SER A C 1
ATOM 7238 O O . SER A 1 913 ? 6.953 12.049 -2.454 1.00 85.81 913 SER A O 1
ATOM 7240 N N . PRO A 1 914 ? 7.532 10.813 -0.671 1.00 85.12 914 PRO A N 1
ATOM 7241 C CA . PRO A 1 914 ? 7.547 9.629 0.199 1.00 85.12 914 PRO A CA 1
ATOM 7242 C C . PRO A 1 914 ? 6.546 9.718 1.369 1.00 85.12 914 PRO A C 1
ATOM 7244 O O . PRO A 1 914 ? 6.772 9.147 2.438 1.00 85.12 914 PRO A O 1
ATOM 7247 N N . GLY A 1 915 ? 5.493 10.527 1.237 1.00 89.56 915 GLY A N 1
ATOM 7248 C CA . GLY A 1 915 ? 4.467 10.706 2.264 1.00 89.56 915 GLY A CA 1
ATOM 7249 C C . GLY A 1 915 ? 3.395 9.626 2.272 1.00 89.56 915 GLY A C 1
ATOM 7250 O O . GLY A 1 915 ? 2.850 9.339 3.328 1.00 89.56 915 GLY A O 1
ATOM 7251 N N . VAL A 1 916 ? 3.104 9.026 1.122 1.00 92.19 916 VAL A N 1
ATOM 7252 C CA . VAL A 1 916 ? 2.236 7.852 1.009 1.00 92.19 916 VAL A CA 1
ATOM 7253 C C . VAL A 1 916 ? 3.081 6.591 1.050 1.00 92.19 916 VAL A C 1
ATOM 7255 O O . VAL A 1 916 ? 4.118 6.508 0.391 1.00 92.19 916 VAL A O 1
ATOM 7258 N N . VAL A 1 917 ? 2.619 5.610 1.818 1.00 90.75 917 VAL A N 1
ATOM 7259 C CA . VAL A 1 917 ? 3.307 4.333 2.005 1.00 90.75 917 VAL A CA 1
ATOM 7260 C C . VAL A 1 917 ? 2.714 3.210 1.136 1.00 90.75 917 VAL A C 1
ATOM 7262 O O . VAL A 1 917 ? 1.500 3.222 0.902 1.00 90.75 917 VAL A O 1
ATOM 7265 N N . PRO A 1 918 ? 3.537 2.253 0.649 1.00 90.06 918 PRO A N 1
ATOM 7266 C CA . PRO A 1 918 ? 3.063 1.070 -0.083 1.00 90.06 918 PRO A CA 1
ATOM 7267 C C . PRO A 1 918 ? 2.308 0.102 0.838 1.00 90.06 918 PRO A C 1
ATOM 7269 O O . PRO A 1 918 ? 2.280 0.302 2.044 1.00 90.06 918 PRO A O 1
ATOM 7272 N N . PHE A 1 919 ? 1.739 -0.978 0.302 1.00 88.44 919 PHE A N 1
ATOM 7273 C CA . PHE A 1 919 ? 1.039 -1.990 1.105 1.00 88.44 919 PHE A CA 1
ATOM 7274 C C . PHE A 1 919 ? 1.939 -2.665 2.161 1.00 88.44 919 PHE A C 1
ATOM 7276 O O . PHE A 1 919 ? 1.540 -2.815 3.320 1.00 88.44 919 PHE A O 1
ATOM 7283 N N . THR A 1 920 ? 3.158 -3.069 1.788 1.00 88.81 920 THR A N 1
ATOM 7284 C CA . THR A 1 920 ? 4.029 -3.851 2.675 1.00 88.81 920 THR A CA 1
ATOM 7285 C C . THR A 1 920 ? 5.502 -3.453 2.623 1.00 88.81 920 THR A C 1
ATOM 7287 O O . THR A 1 920 ? 6.006 -2.908 1.641 1.00 88.81 920 THR A O 1
ATOM 7290 N N . ALA A 1 921 ? 6.211 -3.774 3.705 1.00 89.62 921 ALA A N 1
ATOM 7291 C CA . ALA A 1 921 ? 7.661 -3.824 3.762 1.00 89.62 921 ALA A CA 1
ATOM 7292 C C . ALA A 1 921 ? 8.117 -5.288 3.822 1.00 89.62 921 ALA A C 1
ATOM 7294 O O . ALA A 1 921 ? 8.182 -5.896 4.895 1.00 89.62 921 ALA A O 1
ATOM 7295 N N . ASN A 1 922 ? 8.460 -5.841 2.662 1.00 89.25 922 ASN A N 1
ATOM 7296 C CA . ASN A 1 922 ? 9.079 -7.158 2.569 1.00 89.25 922 ASN A CA 1
ATOM 7297 C C . ASN A 1 922 ? 10.581 -7.016 2.742 1.00 89.25 922 ASN A C 1
ATOM 7299 O O . ASN A 1 922 ? 11.192 -6.152 2.124 1.00 89.25 922 ASN A O 1
ATOM 7303 N N . VAL A 1 923 ? 11.191 -7.843 3.581 1.00 88.25 923 VAL A N 1
ATOM 7304 C CA . VAL A 1 923 ? 12.620 -7.768 3.864 1.00 88.25 923 VAL A CA 1
ATOM 7305 C C . VAL A 1 923 ? 13.262 -9.142 3.936 1.00 88.25 923 VAL A C 1
ATOM 7307 O O . VAL A 1 923 ? 12.641 -10.130 4.326 1.00 88.25 923 VAL A O 1
ATOM 7310 N N . VAL A 1 924 ? 14.551 -9.181 3.618 1.00 85.50 924 VAL A N 1
ATOM 7311 C CA . VAL A 1 924 ? 15.428 -10.344 3.784 1.00 85.50 924 VAL A CA 1
ATOM 7312 C C . VAL A 1 924 ? 16.658 -9.960 4.602 1.00 85.50 924 VAL A C 1
ATOM 7314 O O . VAL A 1 924 ? 16.897 -8.780 4.862 1.00 85.50 924 VAL A O 1
ATOM 7317 N N . SER A 1 925 ? 17.448 -10.948 5.031 1.00 82.62 925 SER A N 1
ATOM 7318 C CA . SER A 1 925 ? 18.702 -10.672 5.738 1.00 82.62 925 SER A CA 1
ATOM 7319 C C . SER A 1 925 ? 19.680 -9.892 4.856 1.00 82.62 925 SER A C 1
ATOM 7321 O O . SER A 1 925 ? 19.893 -10.248 3.700 1.00 82.62 925 SER A O 1
ATOM 7323 N N . ASP A 1 926 ? 20.336 -8.889 5.439 1.00 77.56 926 ASP A N 1
ATOM 7324 C CA . ASP A 1 926 ? 21.427 -8.136 4.804 1.00 77.56 926 ASP A CA 1
ATOM 7325 C C . ASP A 1 926 ? 22.810 -8.818 4.932 1.00 77.56 926 ASP A C 1
ATOM 7327 O O . ASP A 1 926 ? 23.826 -8.276 4.502 1.00 77.56 926 ASP A O 1
ATOM 7331 N N . GLY A 1 927 ? 22.885 -9.990 5.581 1.00 75.56 927 GLY A N 1
ATOM 7332 C CA . GLY A 1 927 ? 24.141 -10.697 5.866 1.00 75.56 927 GLY A CA 1
ATOM 7333 C C . GLY A 1 927 ? 25.037 -10.055 6.940 1.00 75.56 927 GLY A C 1
ATOM 7334 O O . GLY A 1 927 ? 26.065 -10.634 7.291 1.00 75.56 927 GLY A O 1
ATOM 7335 N N . GLN A 1 928 ? 24.653 -8.903 7.495 1.00 71.94 928 GLN A N 1
ATOM 7336 C CA . GLN A 1 928 ? 25.388 -8.130 8.507 1.00 71.94 928 GLN A CA 1
ATOM 7337 C C . GLN A 1 928 ? 24.665 -8.079 9.865 1.00 71.94 928 GLN A C 1
ATOM 7339 O O . GLN A 1 928 ? 25.138 -7.443 10.805 1.00 71.94 928 GLN A O 1
ATOM 7344 N N . GLY A 1 929 ? 23.550 -8.803 9.999 1.00 72.06 929 GLY A N 1
ATOM 7345 C CA . GLY A 1 929 ? 22.757 -8.877 11.229 1.00 72.06 929 GLY A CA 1
ATOM 7346 C C . GLY A 1 929 ? 21.558 -7.927 11.254 1.00 72.06 929 GLY A C 1
ATOM 7347 O O . GLY A 1 929 ? 20.901 -7.820 12.293 1.00 72.06 929 GLY A O 1
ATOM 7348 N N . GLY A 1 930 ? 21.264 -7.267 10.133 1.00 81.38 930 GLY A N 1
ATOM 7349 C CA . GLY A 1 930 ? 20.052 -6.502 9.886 1.00 81.38 930 GLY A CA 1
ATOM 7350 C C . GLY A 1 930 ? 19.225 -7.067 8.733 1.00 81.38 930 GLY A C 1
ATOM 7351 O O . GLY A 1 930 ? 19.256 -8.267 8.428 1.00 81.38 930 GLY A O 1
ATOM 7352 N N . GLN A 1 931 ? 18.415 -6.192 8.143 1.00 87.62 931 GLN A N 1
ATOM 7353 C CA . GLN A 1 931 ? 17.481 -6.523 7.077 1.00 87.62 931 GLN A CA 1
ATOM 7354 C C . GLN A 1 931 ? 17.524 -5.454 5.981 1.00 87.62 931 GLN A C 1
ATOM 7356 O O . GLN A 1 931 ? 17.785 -4.283 6.258 1.00 87.62 931 GLN A O 1
ATOM 7361 N N . VAL A 1 932 ? 17.240 -5.864 4.748 1.00 84.69 932 VAL A N 1
ATOM 7362 C CA . VAL A 1 932 ? 17.129 -4.997 3.568 1.00 84.69 932 VAL A CA 1
ATOM 7363 C C . VAL A 1 932 ? 15.786 -5.232 2.887 1.00 84.69 932 VAL A C 1
ATOM 7365 O O . VAL A 1 932 ? 15.280 -6.354 2.902 1.00 84.69 932 VAL A O 1
ATOM 7368 N N . ILE A 1 933 ? 15.199 -4.174 2.325 1.00 83.25 933 ILE A N 1
ATOM 7369 C CA . ILE A 1 933 ? 13.899 -4.247 1.657 1.00 83.25 933 ILE A CA 1
ATOM 7370 C C . ILE A 1 933 ? 14.016 -5.008 0.333 1.00 83.25 933 ILE A C 1
ATOM 7372 O O . ILE A 1 933 ? 14.831 -4.657 -0.517 1.00 83.25 933 ILE A O 1
ATOM 7376 N N . ASP A 1 934 ? 13.179 -6.033 0.186 1.00 72.31 934 ASP A N 1
ATOM 7377 C CA . ASP A 1 934 ? 12.933 -6.753 -1.058 1.00 72.31 934 ASP A CA 1
ATOM 7378 C C . ASP A 1 934 ? 12.191 -5.849 -2.059 1.00 72.31 934 ASP A C 1
ATOM 7380 O O . ASP A 1 934 ? 11.540 -4.868 -1.693 1.00 72.31 934 ASP A O 1
ATOM 7384 N N . ALA A 1 935 ? 12.328 -6.132 -3.349 1.00 67.19 935 ALA A N 1
ATOM 7385 C CA . ALA A 1 935 ? 11.956 -5.184 -4.389 1.00 67.19 935 ALA A CA 1
ATOM 7386 C C . ALA A 1 935 ? 10.437 -4.965 -4.521 1.00 67.19 935 ALA A C 1
ATOM 7388 O O . ALA A 1 935 ? 10.027 -3.881 -4.932 1.00 67.19 935 ALA A O 1
ATOM 7389 N N . TRP A 1 936 ? 9.614 -5.971 -4.206 1.00 76.69 936 TRP A N 1
ATOM 7390 C CA . TRP A 1 936 ? 8.150 -5.873 -4.263 1.00 76.69 936 TRP A CA 1
ATOM 7391 C C . TRP A 1 936 ? 7.587 -5.306 -2.956 1.00 76.69 936 TRP A C 1
ATOM 7393 O O . TRP A 1 936 ? 7.920 -5.806 -1.877 1.00 76.69 936 TRP A O 1
ATOM 7403 N N . ARG A 1 937 ? 6.712 -4.297 -3.050 1.00 80.81 937 ARG A N 1
ATOM 7404 C CA . ARG A 1 937 ? 6.040 -3.673 -1.891 1.00 80.81 937 ARG A CA 1
ATOM 7405 C C . ARG A 1 937 ? 4.527 -3.522 -2.074 1.00 80.81 937 ARG A C 1
ATOM 7407 O O . ARG A 1 937 ? 3.815 -3.310 -1.090 1.00 80.81 937 ARG A O 1
ATOM 7414 N N . GLY A 1 938 ? 4.047 -3.652 -3.309 1.00 83.44 938 GLY A N 1
ATOM 7415 C CA . GLY A 1 938 ? 2.648 -3.477 -3.672 1.00 83.44 938 GLY A CA 1
ATOM 7416 C C . GLY A 1 938 ? 2.239 -2.006 -3.748 1.00 83.44 938 GLY A C 1
ATOM 7417 O O . GLY A 1 938 ? 2.943 -1.102 -3.288 1.00 83.44 938 GLY A O 1
ATOM 7418 N N . ILE A 1 939 ? 1.060 -1.765 -4.319 1.00 87.56 939 ILE A N 1
ATOM 7419 C CA . ILE A 1 939 ? 0.529 -0.411 -4.487 1.00 87.56 939 ILE A CA 1
ATOM 7420 C C . ILE A 1 939 ? 0.115 0.223 -3.148 1.00 87.56 939 ILE A C 1
ATOM 7422 O O . ILE A 1 939 ? -0.298 -0.486 -2.225 1.00 87.56 939 ILE A O 1
ATOM 7426 N N . PRO A 1 940 ? 0.167 1.559 -3.025 1.00 91.50 940 PRO A N 1
ATOM 7427 C CA . PRO A 1 940 ? -0.460 2.269 -1.927 1.00 91.50 940 PRO A CA 1
ATOM 7428 C C . PRO A 1 940 ? -1.942 1.977 -1.794 1.00 91.50 940 PRO A C 1
ATOM 7430 O O . PRO A 1 940 ? -2.694 1.961 -2.771 1.00 91.50 940 PRO A O 1
ATOM 7433 N N . MET A 1 941 ? -2.368 1.864 -0.544 1.00 92.12 941 MET A N 1
ATOM 7434 C CA . MET A 1 941 ? -3.764 1.691 -0.181 1.00 92.12 941 MET A CA 1
ATOM 7435 C C . MET A 1 941 ? -4.155 2.710 0.886 1.00 92.12 941 MET A C 1
ATOM 7437 O O . MET A 1 941 ? -3.396 2.954 1.828 1.00 92.12 941 MET A O 1
ATOM 7441 N N . THR A 1 942 ? -5.343 3.302 0.761 1.00 93.25 942 THR A N 1
ATOM 7442 C CA . THR A 1 942 ? -5.848 4.303 1.721 1.00 93.25 942 THR A CA 1
ATOM 7443 C C . THR A 1 942 ? -6.000 3.736 3.117 1.00 93.25 942 THR A C 1
ATOM 7445 O O . THR A 1 942 ? -5.617 4.402 4.076 1.00 93.25 942 THR A O 1
ATOM 7448 N N . GLY A 1 943 ? -6.438 2.481 3.225 1.00 92.12 943 GLY A N 1
ATOM 7449 C CA . GLY A 1 943 ? -6.581 1.757 4.489 1.00 92.12 943 GLY A CA 1
ATOM 7450 C C . GLY A 1 943 ? -5.309 1.642 5.333 1.00 92.12 943 GLY A C 1
ATOM 7451 O O . GLY A 1 943 ? -5.412 1.442 6.540 1.00 92.12 943 GLY A O 1
ATOM 7452 N N . TYR A 1 944 ? -4.138 1.818 4.718 1.00 91.88 944 TYR A N 1
ATOM 7453 C CA . TYR A 1 944 ? -2.826 1.664 5.350 1.00 91.88 944 TYR A CA 1
ATOM 7454 C C . TYR A 1 944 ? -2.152 2.996 5.697 1.00 91.88 944 TYR A C 1
ATOM 7456 O O . TYR A 1 944 ? -1.081 3.020 6.299 1.00 91.88 944 TYR A O 1
ATOM 7464 N N . GLN A 1 945 ? -2.764 4.125 5.331 1.00 94.44 945 GLN A N 1
ATOM 7465 C CA . GLN A 1 945 ? -2.186 5.437 5.599 1.00 94.44 945 GLN A CA 1
ATOM 7466 C C . GLN A 1 945 ? -2.502 5.885 7.027 1.00 94.44 945 GLN A C 1
ATOM 7468 O O . GLN A 1 945 ? -3.644 5.802 7.484 1.00 94.44 945 GLN A O 1
ATOM 7473 N N . TYR A 1 946 ? -1.506 6.443 7.724 1.00 95.00 946 TYR A N 1
ATOM 7474 C CA . TYR A 1 946 ? -1.673 6.888 9.110 1.00 95.00 946 TYR A CA 1
ATOM 7475 C C . TYR A 1 946 ? -1.164 8.329 9.345 1.00 95.00 946 TYR A C 1
ATOM 7477 O O . TYR A 1 946 ? -0.122 8.538 9.974 1.00 95.00 946 TYR A O 1
ATOM 7485 N N . PRO A 1 947 ? -1.885 9.369 8.873 1.00 96.19 947 PRO A N 1
ATOM 7486 C CA . PRO A 1 947 ? -1.417 10.761 8.906 1.00 96.19 947 PRO A CA 1
ATOM 7487 C C . PRO A 1 947 ? -1.046 11.308 10.292 1.00 96.19 947 PRO A C 1
ATOM 7489 O O . PRO A 1 947 ? -0.152 12.153 10.398 1.00 96.19 947 PRO A O 1
ATOM 7492 N N . ALA A 1 948 ? -1.674 10.821 11.371 1.00 96.69 948 ALA A N 1
ATOM 7493 C CA . ALA A 1 948 ? -1.348 11.248 12.736 1.00 96.69 948 ALA A CA 1
ATOM 7494 C C . ALA A 1 948 ? 0.117 10.972 13.110 1.00 96.69 948 ALA A C 1
ATOM 7496 O O . ALA A 1 948 ? 0.712 11.731 13.881 1.00 96.69 948 ALA A O 1
ATOM 7497 N N . TYR A 1 949 ? 0.725 9.927 12.539 1.00 94.62 949 TYR A N 1
ATOM 7498 C CA . TYR A 1 949 ? 2.140 9.623 12.742 1.00 94.62 949 TYR A CA 1
ATOM 7499 C C . TYR A 1 949 ? 3.033 10.766 12.250 1.00 94.62 949 TYR A C 1
ATOM 7501 O O . TYR A 1 949 ? 3.896 11.229 12.995 1.00 94.62 949 TYR A O 1
ATOM 7509 N N . TYR A 1 950 ? 2.786 11.313 11.057 1.00 94.62 950 TYR A N 1
ATOM 7510 C CA . TYR A 1 950 ? 3.610 12.402 10.527 1.00 94.62 950 TYR A CA 1
ATOM 7511 C C . TYR A 1 950 ? 3.521 13.678 11.370 1.00 94.62 950 TYR A C 1
ATOM 7513 O O . TYR A 1 950 ? 4.536 14.358 11.541 1.00 94.62 950 TYR A O 1
ATOM 7521 N N . VAL A 1 951 ? 2.360 13.968 11.974 1.00 96.50 951 VAL A N 1
ATOM 7522 C CA . VAL A 1 951 ? 2.214 15.083 12.928 1.00 96.50 951 VAL A CA 1
ATOM 7523 C C . VAL A 1 951 ? 3.070 14.849 14.173 1.00 96.50 951 VAL A C 1
ATOM 7525 O O . VAL A 1 951 ? 3.861 15.716 14.544 1.00 96.50 951 VAL A O 1
ATOM 7528 N N . LYS A 1 952 ? 2.983 13.657 14.782 1.00 94.00 952 LYS A N 1
ATOM 7529 C CA . LYS A 1 952 ? 3.768 13.279 15.975 1.00 94.00 952 LYS A CA 1
ATOM 7530 C C . LYS A 1 952 ? 5.280 13.311 15.738 1.00 94.00 952 LYS A C 1
ATOM 7532 O O . LYS A 1 952 ? 6.041 13.425 16.695 1.00 94.00 952 LYS A O 1
ATOM 7537 N N . ARG A 1 953 ? 5.721 13.209 14.481 1.00 91.62 953 ARG A N 1
ATOM 7538 C CA . ARG A 1 953 ? 7.136 13.232 14.077 1.00 91.62 953 ARG A CA 1
ATOM 7539 C C . ARG A 1 953 ? 7.616 14.581 13.540 1.00 91.62 953 ARG A C 1
ATOM 7541 O O . ARG A 1 953 ? 8.820 14.761 13.381 1.00 91.62 953 ARG A O 1
ATOM 7548 N N . GLY A 1 954 ? 6.711 15.521 13.274 1.00 93.44 954 GLY A N 1
ATOM 7549 C CA . GLY A 1 954 ? 7.040 16.791 12.624 1.00 93.44 954 GLY A CA 1
ATOM 7550 C C . GLY A 1 954 ? 7.445 16.642 11.151 1.00 93.44 954 GLY A C 1
ATOM 7551 O O . GLY A 1 954 ? 8.211 17.452 10.633 1.00 93.44 954 GLY A O 1
ATOM 7552 N N . TYR A 1 955 ? 6.959 15.602 10.465 1.00 93.25 955 TYR A N 1
ATOM 7553 C CA . TYR A 1 955 ? 7.227 15.345 9.045 1.00 93.25 955 TYR A CA 1
ATOM 7554 C C . TYR A 1 955 ? 6.185 16.039 8.159 1.00 93.25 955 TYR A C 1
ATOM 7556 O O . TYR A 1 955 ? 5.320 15.410 7.554 1.00 93.25 955 TYR A O 1
ATOM 7564 N N . TRP A 1 956 ? 6.267 17.369 8.100 1.00 94.62 956 TRP A N 1
ATOM 7565 C CA . TRP A 1 956 ? 5.233 18.234 7.516 1.00 94.62 956 TRP A CA 1
ATOM 7566 C C . TRP A 1 956 ? 5.017 18.062 6.010 1.00 94.62 956 TRP A C 1
ATOM 7568 O O . TRP A 1 956 ? 3.885 18.151 5.543 1.00 94.62 956 TRP A O 1
ATOM 7578 N N . GLU A 1 957 ? 6.080 17.801 5.251 1.00 92.62 957 GLU A N 1
ATOM 7579 C CA . GLU A 1 957 ? 5.983 17.555 3.807 1.00 92.62 957 GLU A CA 1
ATOM 7580 C C . GLU A 1 957 ? 5.265 16.232 3.514 1.00 92.62 957 GLU A C 1
ATOM 7582 O O . GLU A 1 957 ? 4.311 16.207 2.740 1.00 92.62 957 GLU A O 1
ATOM 7587 N N . ARG A 1 958 ? 5.639 15.159 4.225 1.00 93.50 958 ARG A N 1
ATOM 7588 C CA . ARG A 1 958 ? 4.980 13.846 4.134 1.00 93.50 958 ARG A CA 1
ATOM 7589 C C . ARG A 1 958 ? 3.511 13.923 4.551 1.00 93.50 958 ARG A C 1
ATOM 7591 O O . ARG A 1 958 ? 2.648 13.387 3.863 1.00 93.50 958 ARG A O 1
ATOM 7598 N N . LEU A 1 959 ? 3.214 14.677 5.614 1.00 96.00 959 LEU A N 1
ATOM 7599 C CA . LEU A 1 959 ? 1.840 14.969 6.023 1.00 96.00 959 LEU A CA 1
ATOM 7600 C C . LEU A 1 959 ? 1.046 15.679 4.916 1.00 96.00 959 LEU A C 1
ATOM 7602 O O . LEU A 1 959 ? -0.102 15.329 4.665 1.00 96.00 959 LEU A O 1
ATOM 7606 N N . SER A 1 960 ? 1.642 16.673 4.253 1.00 96.38 960 SER A N 1
ATOM 7607 C CA . SER A 1 960 ? 0.994 17.358 3.132 1.00 96.38 960 SER A CA 1
ATOM 7608 C C . SER A 1 960 ? 0.653 16.372 2.015 1.00 96.38 960 SER A C 1
ATOM 7610 O O . SER A 1 960 ? -0.481 16.349 1.552 1.00 96.38 960 SER A O 1
ATOM 7612 N N . GLN A 1 961 ? 1.601 15.525 1.620 1.00 95.31 961 GLN A N 1
ATOM 7613 C CA . GLN A 1 961 ? 1.413 14.557 0.539 1.00 95.31 961 GLN A CA 1
ATOM 7614 C C . GLN A 1 961 ? 0.334 13.515 0.865 1.00 95.31 961 GLN A C 1
ATOM 7616 O O . GLN A 1 961 ? -0.548 13.280 0.041 1.00 95.31 961 GLN A O 1
ATOM 7621 N N . VAL A 1 962 ? 0.336 12.942 2.077 1.00 96.25 962 VAL A N 1
ATOM 7622 C CA . VAL A 1 962 ? -0.699 11.970 2.468 1.00 96.25 962 VAL A CA 1
ATOM 7623 C C . VAL A 1 962 ? -2.078 12.625 2.573 1.00 96.25 962 VAL A C 1
ATOM 7625 O O . VAL A 1 962 ? -3.069 12.030 2.176 1.00 96.25 962 VAL A O 1
ATOM 7628 N N . LEU A 1 963 ? -2.181 13.878 3.031 1.00 98.00 963 LEU A N 1
ATOM 7629 C CA . LEU A 1 963 ? -3.463 14.588 3.033 1.00 98.00 963 LEU A CA 1
ATOM 7630 C C . LEU A 1 963 ? -3.962 14.883 1.606 1.00 98.00 963 LEU A C 1
ATOM 7632 O O . LEU A 1 963 ? -5.168 15.001 1.409 1.00 98.00 963 LEU A O 1
ATOM 7636 N N . ASP A 1 964 ? -3.066 15.041 0.622 1.00 97.31 964 ASP A N 1
ATOM 7637 C CA . ASP A 1 964 ? -3.440 15.256 -0.786 1.00 97.31 964 ASP A CA 1
ATOM 7638 C C . ASP A 1 964 ? -3.976 13.943 -1.359 1.00 97.31 964 ASP A C 1
ATOM 7640 O O . ASP A 1 964 ? -5.057 13.925 -1.941 1.00 97.31 964 ASP A O 1
ATOM 7644 N N . PHE A 1 965 ? -3.292 12.837 -1.067 1.00 97.44 965 PHE A N 1
ATOM 7645 C CA . PHE A 1 965 ? -3.735 11.484 -1.391 1.00 97.44 965 PHE A CA 1
ATOM 7646 C C . PHE A 1 965 ? -5.117 11.157 -0.808 1.00 97.44 965 PHE A C 1
ATOM 7648 O O . PHE A 1 965 ? -6.019 10.751 -1.538 1.00 97.44 965 PHE A O 1
ATOM 7655 N N . MET A 1 966 ? -5.321 11.398 0.493 1.00 97.62 966 MET A N 1
ATOM 7656 C CA . MET A 1 966 ? -6.604 11.146 1.162 1.00 97.62 966 MET A CA 1
ATOM 7657 C C . MET A 1 966 ? -7.731 12.026 0.608 1.00 97.62 966 MET A C 1
ATOM 7659 O O . MET A 1 966 ? -8.863 11.565 0.473 1.00 97.62 966 MET A O 1
ATOM 7663 N N . SER A 1 967 ? -7.442 13.290 0.280 1.00 96.81 967 SER A N 1
ATOM 7664 C CA . SER A 1 967 ? -8.434 14.191 -0.309 1.00 96.81 967 SER A CA 1
ATOM 7665 C C . SER A 1 967 ? -8.808 13.772 -1.730 1.00 96.81 967 SER A C 1
ATOM 7667 O O . SER A 1 967 ? -9.993 13.729 -2.044 1.00 96.81 967 SER A O 1
ATOM 7669 N N . GLU A 1 968 ? -7.829 13.461 -2.583 1.00 97.50 968 GLU A N 1
ATOM 7670 C CA . GLU A 1 968 ? -8.078 13.014 -3.960 1.00 97.50 968 GLU A CA 1
ATOM 7671 C C . GLU A 1 968 ? -8.856 11.692 -3.977 1.00 97.50 968 GLU A C 1
ATOM 7673 O O . GLU A 1 968 ? -9.817 11.554 -4.729 1.00 97.50 968 GLU A O 1
ATOM 7678 N N . SER A 1 969 ? -8.537 10.773 -3.063 1.00 96.75 969 SER A N 1
ATOM 7679 C CA . SER A 1 969 ? -9.281 9.528 -2.877 1.00 96.75 969 SER A CA 1
ATOM 7680 C C . SER A 1 969 ? -10.782 9.744 -2.622 1.00 96.75 969 SER A C 1
ATOM 7682 O O . SER A 1 969 ? -11.612 9.035 -3.195 1.00 96.75 969 SER A O 1
ATOM 7684 N N . GLN A 1 970 ? -11.154 10.735 -1.795 1.00 96.38 970 GLN A N 1
ATOM 7685 C CA . GLN A 1 970 ? -12.566 11.068 -1.545 1.00 96.38 970 GLN A CA 1
ATOM 7686 C C . GLN A 1 970 ? -13.265 11.630 -2.784 1.00 96.38 970 GLN A C 1
ATOM 7688 O O . GLN A 1 970 ? -14.452 11.375 -2.995 1.00 96.38 970 GLN A O 1
ATOM 7693 N N . GLU A 1 971 ? -12.554 12.422 -3.590 1.00 95.75 971 GLU A N 1
ATOM 7694 C CA . GLU A 1 971 ? -13.098 12.979 -4.832 1.00 95.75 971 GLU A CA 1
ATOM 7695 C C . GLU A 1 971 ? -13.350 11.868 -5.854 1.00 95.75 971 GLU A C 1
ATOM 7697 O O . GLU A 1 971 ? -14.423 11.823 -6.452 1.00 95.75 971 GLU A O 1
ATOM 7702 N N . VAL A 1 972 ? -12.415 10.927 -5.982 1.00 94.94 972 VAL A N 1
ATOM 7703 C CA . VAL A 1 972 ? -12.531 9.784 -6.895 1.00 94.94 972 VAL A CA 1
ATOM 7704 C C . VAL A 1 972 ? -13.658 8.851 -6.472 1.00 94.94 972 VAL A C 1
ATOM 7706 O O . VAL A 1 972 ? -14.487 8.489 -7.306 1.00 94.94 972 VAL A O 1
ATOM 7709 N N . TYR A 1 973 ? -13.757 8.521 -5.179 1.00 94.38 973 TYR A N 1
ATOM 7710 C CA . TYR A 1 973 ? -14.882 7.736 -4.667 1.00 94.38 973 TYR A CA 1
ATOM 7711 C C . TYR A 1 973 ? -16.218 8.404 -5.010 1.00 94.38 973 TYR A C 1
ATOM 7713 O O . TYR A 1 973 ? -17.120 7.763 -5.548 1.00 94.38 973 TYR A O 1
ATOM 7721 N N . ARG A 1 974 ? -16.334 9.719 -4.772 1.00 93.88 974 ARG A N 1
ATOM 7722 C CA . ARG A 1 974 ? -17.529 10.498 -5.121 1.00 93.88 974 ARG A CA 1
ATOM 7723 C C . ARG A 1 974 ? -17.824 10.449 -6.615 1.00 93.88 974 ARG A C 1
ATOM 7725 O O . ARG A 1 974 ? -18.981 10.369 -7.010 1.00 93.88 974 ARG A O 1
ATOM 7732 N N . GLU A 1 975 ? -16.813 10.570 -7.462 1.00 93.88 975 GLU A N 1
ATOM 7733 C CA . GLU A 1 975 ? -17.005 10.586 -8.910 1.00 93.88 975 GLU A CA 1
ATOM 7734 C C . GLU A 1 975 ? -17.478 9.242 -9.455 1.00 93.88 975 GLU A C 1
ATOM 7736 O O . GLU A 1 975 ? -18.318 9.224 -10.357 1.00 93.88 975 GLU A O 1
ATOM 7741 N N . GLN A 1 976 ? -17.000 8.142 -8.888 1.00 89.94 976 GLN A N 1
ATOM 7742 C CA . GLN A 1 976 ? -17.332 6.801 -9.352 1.00 89.94 976 GLN A CA 1
ATOM 7743 C C . GLN A 1 976 ? -18.606 6.234 -8.717 1.00 89.94 976 GLN A C 1
ATOM 7745 O O . GLN A 1 976 ? -19.323 5.469 -9.359 1.00 89.94 976 GLN A O 1
ATOM 7750 N N . ASN A 1 977 ? -18.937 6.635 -7.489 1.00 90.06 977 ASN A N 1
ATOM 7751 C CA . ASN A 1 977 ? -20.154 6.199 -6.815 1.00 90.06 977 ASN A CA 1
ATOM 7752 C C . ASN A 1 977 ? -21.428 6.708 -7.531 1.00 90.06 977 ASN A C 1
ATOM 7754 O O . ASN A 1 977 ? -21.541 7.887 -7.887 1.00 90.06 977 ASN A O 1
ATOM 7758 N N . VAL A 1 978 ? -22.419 5.825 -7.696 1.00 89.44 978 VAL A N 1
ATOM 7759 C CA . VAL A 1 978 ? -23.681 6.081 -8.419 1.00 89.44 978 VAL A CA 1
ATOM 7760 C C . VAL A 1 978 ? -24.479 7.262 -7.864 1.00 89.44 978 VAL A C 1
ATOM 7762 O O . VAL A 1 978 ? -25.100 7.992 -8.633 1.00 89.44 978 VAL A O 1
ATOM 7765 N N . ASN A 1 979 ? -24.420 7.492 -6.551 1.00 84.94 979 ASN A N 1
ATOM 7766 C CA . ASN A 1 979 ? -25.150 8.552 -5.853 1.00 84.94 979 ASN A CA 1
ATOM 7767 C C . ASN A 1 979 ? -24.278 9.776 -5.549 1.00 84.94 979 ASN A C 1
ATOM 7769 O O . ASN A 1 979 ? -24.705 10.685 -4.833 1.00 84.94 979 ASN A O 1
ATOM 7773 N N . LYS A 1 980 ? -23.055 9.819 -6.095 1.00 87.00 980 LYS A N 1
ATOM 7774 C CA . LYS A 1 980 ? -22.063 10.866 -5.826 1.00 87.00 980 LYS A CA 1
ATOM 7775 C C . LYS A 1 980 ? -21.819 11.064 -4.327 1.00 87.00 980 LYS A C 1
ATOM 7777 O O . LYS A 1 980 ? -21.674 12.190 -3.838 1.00 87.00 980 LYS A O 1
ATOM 7782 N N . THR A 1 981 ? -21.777 9.958 -3.585 1.00 86.00 981 THR A N 1
ATOM 7783 C CA . THR A 1 981 ? -21.524 9.946 -2.145 1.00 86.00 981 THR A CA 1
ATOM 7784 C C . THR A 1 981 ? -20.147 10.543 -1.834 1.00 86.00 981 THR A C 1
ATOM 7786 O O . THR A 1 981 ? -19.123 10.069 -2.310 1.00 86.00 981 THR A O 1
ATOM 7789 N N . THR A 1 982 ? -20.113 11.609 -1.028 1.00 88.56 982 THR A N 1
ATOM 7790 C CA . THR A 1 982 ? -18.874 12.290 -0.607 1.00 88.56 982 THR A CA 1
ATOM 7791 C C . THR A 1 982 ? -18.499 11.855 0.803 1.00 88.56 982 THR A C 1
ATOM 7793 O O . THR A 1 982 ? -19.323 12.004 1.696 1.00 88.56 982 THR A O 1
ATOM 7796 N N . GLY A 1 983 ? -17.268 11.393 1.032 1.00 90.94 983 GLY A N 1
ATOM 7797 C CA . GLY A 1 983 ? -16.777 11.056 2.375 1.00 90.94 983 GLY A CA 1
ATOM 7798 C C . GLY A 1 983 ? -15.885 9.815 2.415 1.00 90.94 983 GLY A C 1
ATOM 7799 O O . GLY A 1 983 ? -14.763 9.934 2.903 1.00 90.94 983 GLY A O 1
ATOM 7800 N N . PRO A 1 984 ? -16.337 8.656 1.906 1.00 95.25 984 PRO A N 1
ATOM 7801 C CA . PRO A 1 984 ? -15.504 7.458 1.793 1.00 95.25 984 PRO A CA 1
ATOM 7802 C C . PRO A 1 984 ? -14.345 7.627 0.795 1.00 95.25 984 PRO A C 1
ATOM 7804 O O . PRO A 1 984 ? -14.232 8.663 0.141 1.00 95.25 984 PRO A O 1
ATOM 7807 N N . PHE A 1 985 ? -13.483 6.614 0.693 1.00 95.38 985 PHE A N 1
ATOM 7808 C CA . PHE A 1 985 ? -12.205 6.659 -0.026 1.00 95.38 985 PHE A CA 1
ATOM 7809 C C . PHE A 1 985 ? -12.166 5.643 -1.173 1.00 95.38 985 PHE A C 1
ATOM 7811 O O . PHE A 1 985 ? -12.653 4.532 -1.027 1.00 95.38 985 PHE A O 1
ATOM 7818 N N . ALA A 1 986 ? -11.534 5.978 -2.294 1.00 93.88 986 ALA A N 1
ATOM 7819 C CA . ALA A 1 986 ? -11.048 4.970 -3.232 1.00 93.88 986 ALA A CA 1
ATOM 7820 C C . ALA A 1 986 ? -9.918 4.144 -2.564 1.00 93.88 986 ALA A C 1
ATOM 7822 O O . ALA A 1 986 ? -9.052 4.736 -1.903 1.00 93.88 986 ALA A O 1
ATOM 7823 N N . PRO A 1 987 ? -9.904 2.803 -2.681 1.00 91.75 987 PRO A N 1
ATOM 7824 C CA . PRO A 1 987 ? -9.091 1.955 -1.806 1.00 91.75 987 PRO A CA 1
ATOM 7825 C C . PRO A 1 987 ? -7.612 1.849 -2.210 1.00 91.75 987 PRO A C 1
ATOM 7827 O O . PRO A 1 987 ? -6.762 1.788 -1.321 1.00 91.75 987 PRO A O 1
ATOM 7830 N N . GLY A 1 988 ? -7.279 1.846 -3.506 1.00 92.00 988 GLY A N 1
ATOM 7831 C CA . GLY A 1 988 ? -5.909 1.658 -4.002 1.00 92.00 988 GLY A CA 1
ATOM 7832 C C . GLY A 1 988 ? -5.486 2.687 -5.049 1.00 92.00 988 GLY A C 1
ATOM 7833 O O . GLY A 1 988 ? -6.321 3.231 -5.771 1.00 92.00 988 GLY A O 1
ATOM 7834 N N . PHE A 1 989 ? -4.181 2.939 -5.153 1.00 92.00 989 PHE A N 1
ATOM 7835 C CA . PHE A 1 989 ? -3.595 3.834 -6.153 1.00 92.00 989 PHE A CA 1
ATOM 7836 C C . PHE A 1 989 ? -2.373 3.192 -6.803 1.00 92.00 989 PHE A C 1
ATOM 7838 O O . PHE A 1 989 ? -1.366 2.965 -6.141 1.00 92.00 989 PHE A O 1
ATOM 7845 N N . GLY A 1 990 ? -2.437 2.916 -8.102 1.00 86.69 990 GLY A N 1
ATOM 7846 C CA . GLY A 1 990 ? -1.316 2.363 -8.849 1.00 86.69 990 GLY A CA 1
ATOM 7847 C C . GLY A 1 990 ? -0.276 3.433 -9.141 1.00 86.69 990 GLY A C 1
ATOM 7848 O O . GLY A 1 990 ? -0.506 4.298 -9.980 1.00 86.69 990 GLY A O 1
ATOM 7849 N N . TRP A 1 991 ? 0.876 3.381 -8.474 1.00 81.25 991 TRP A N 1
ATOM 7850 C CA . TRP A 1 991 ? 2.027 4.205 -8.838 1.00 81.25 991 TRP A CA 1
ATOM 7851 C C . TRP A 1 991 ? 2.543 3.876 -10.241 1.00 81.25 991 TRP A C 1
ATOM 7853 O O . TRP A 1 991 ? 2.326 2.789 -10.767 1.00 81.25 991 TRP A O 1
ATOM 7863 N N . GLU A 1 992 ? 3.305 4.798 -10.824 1.00 70.81 992 GLU A N 1
ATOM 7864 C CA . GLU A 1 992 ? 4.227 4.477 -11.916 1.00 70.81 992 GLU A CA 1
ATOM 7865 C C . GLU A 1 992 ? 5.401 3.642 -11.389 1.00 70.81 992 GLU A C 1
ATOM 7867 O O . GLU A 1 992 ? 6.526 4.104 -11.268 1.00 70.81 992 GLU A O 1
ATOM 7872 N N . TYR A 1 993 ? 5.123 2.410 -10.986 1.00 72.75 993 TYR A N 1
ATOM 7873 C CA . TYR A 1 993 ? 6.108 1.480 -10.458 1.00 72.75 993 TYR A CA 1
ATOM 7874 C C . TYR A 1 993 ? 5.801 0.080 -10.980 1.00 72.75 993 TYR A C 1
ATOM 7876 O O . TYR A 1 993 ? 4.646 -0.252 -11.247 1.00 72.75 993 TYR A O 1
ATOM 7884 N N . TRP A 1 994 ? 6.834 -0.744 -11.150 1.00 68.38 994 TRP A N 1
ATOM 7885 C CA . TRP A 1 994 ? 6.709 -2.037 -11.828 1.00 68.38 994 TRP A CA 1
ATOM 7886 C C . TRP A 1 994 ? 5.718 -2.995 -11.150 1.00 68.38 994 TRP A C 1
ATOM 7888 O O . TRP A 1 994 ? 5.071 -3.789 -11.828 1.00 68.38 994 TRP A O 1
ATOM 7898 N N . ASP A 1 995 ? 5.575 -2.914 -9.824 1.00 71.75 995 ASP A N 1
ATOM 7899 C CA . ASP A 1 995 ? 4.663 -3.767 -9.056 1.00 71.75 995 ASP A CA 1
ATOM 7900 C C . ASP A 1 995 ? 3.195 -3.299 -9.082 1.00 71.75 995 ASP A C 1
ATOM 7902 O O . ASP A 1 995 ? 2.328 -3.994 -8.556 1.00 71.75 995 ASP A O 1
ATOM 7906 N N . ALA A 1 996 ? 2.888 -2.180 -9.752 1.00 73.75 996 ALA A N 1
ATOM 7907 C CA . ALA A 1 996 ? 1.522 -1.688 -9.920 1.00 73.75 996 ALA A CA 1
ATOM 7908 C C . ALA A 1 996 ? 0.765 -2.346 -11.087 1.00 73.75 996 ALA A C 1
ATOM 7910 O O . ALA A 1 996 ? -0.465 -2.351 -11.084 1.00 73.75 996 ALA A O 1
ATOM 7911 N N . GLY A 1 997 ? 1.472 -2.915 -12.073 1.00 65.62 997 GLY A N 1
ATOM 7912 C CA . GLY A 1 997 ? 0.873 -3.397 -13.327 1.00 65.62 997 GLY A CA 1
ATOM 7913 C C . GLY A 1 997 ? -0.191 -4.492 -13.163 1.00 65.62 997 GLY A C 1
ATOM 7914 O O . GLY A 1 997 ? -1.095 -4.589 -13.986 1.00 65.62 997 GLY A O 1
ATOM 7915 N N . GLU A 1 998 ? -0.132 -5.278 -12.083 1.00 67.81 998 GLU A N 1
ATOM 7916 C CA . GLU A 1 998 ? -1.156 -6.281 -11.739 1.00 67.81 998 GLU A CA 1
ATOM 7917 C C . GLU A 1 998 ? -2.500 -5.644 -11.331 1.00 67.81 998 GLU A C 1
ATOM 7919 O O . GLU A 1 998 ? -3.566 -6.218 -11.554 1.00 67.81 998 GLU A O 1
ATOM 7924 N N . TYR A 1 999 ? -2.453 -4.443 -10.756 1.00 77.38 999 TYR A N 1
ATOM 7925 C CA . TYR A 1 999 ? -3.584 -3.784 -10.097 1.00 77.38 999 TYR A CA 1
ATOM 7926 C C . TYR A 1 999 ? -4.228 -2.692 -10.957 1.00 77.38 999 TYR A C 1
ATOM 7928 O O . TYR A 1 999 ? -5.408 -2.376 -10.783 1.00 77.38 999 TYR A O 1
ATOM 7936 N N . VAL A 1 1000 ? -3.460 -2.123 -11.891 1.00 72.50 1000 VAL A N 1
ATOM 7937 C CA . VAL A 1 1000 ? -3.895 -1.067 -12.817 1.00 72.50 1000 VAL A CA 1
ATOM 7938 C C . VAL A 1 1000 ? -3.532 -1.399 -14.275 1.00 72.50 1000 VAL A C 1
ATOM 7940 O O . VAL A 1 1000 ? -2.708 -0.719 -14.889 1.00 72.50 1000 VAL A O 1
ATOM 7943 N N . PRO A 1 1001 ? -4.149 -2.438 -14.871 1.00 56.06 1001 PRO A N 1
ATOM 7944 C CA . PRO A 1 1001 ? -3.808 -2.890 -16.223 1.00 56.06 1001 PRO A CA 1
ATOM 7945 C C . PRO A 1 1001 ? -4.069 -1.830 -17.309 1.00 56.06 1001 PRO A C 1
ATOM 7947 O O . PRO A 1 1001 ? -3.478 -1.897 -18.382 1.00 56.06 1001 PRO A O 1
ATOM 7950 N N . GLU A 1 1002 ? -4.936 -0.850 -17.036 1.00 50.50 1002 GLU A N 1
ATOM 7951 C CA . GLU A 1 1002 ? -5.323 0.214 -17.974 1.00 50.50 1002 GLU A CA 1
ATOM 7952 C C . GLU A 1 1002 ? -4.479 1.498 -17.842 1.00 50.50 1002 GLU A C 1
ATOM 7954 O O . GLU A 1 1002 ? -4.612 2.409 -18.664 1.00 50.50 1002 GLU A O 1
ATOM 7959 N N . GLY A 1 1003 ? -3.582 1.586 -16.849 1.00 53.59 1003 GLY A N 1
ATOM 7960 C CA . GLY A 1 1003 ? -2.633 2.694 -16.747 1.00 53.59 1003 GLY A CA 1
ATOM 7961 C C . GLY A 1 1003 ? -2.102 2.995 -15.344 1.00 53.59 1003 GLY A C 1
ATOM 7962 O O . GLY A 1 1003 ? -2.772 2.846 -14.333 1.00 53.59 1003 GLY A O 1
ATOM 7963 N N . ILE A 1 1004 ? -0.874 3.496 -15.297 1.00 67.94 1004 ILE A N 1
ATOM 7964 C CA . ILE A 1 1004 ? -0.173 3.968 -14.093 1.00 67.94 1004 ILE A CA 1
ATOM 7965 C C . ILE A 1 1004 ? -0.677 5.345 -13.618 1.00 67.94 1004 ILE A C 1
ATOM 7967 O O . ILE A 1 1004 ? -1.217 6.128 -14.397 1.00 67.94 1004 ILE A O 1
ATOM 7971 N N . ASN A 1 1005 ? -0.457 5.668 -12.340 1.00 76.31 1005 ASN A N 1
ATOM 7972 C CA . ASN A 1 1005 ? -0.965 6.858 -11.637 1.00 76.31 1005 ASN A CA 1
ATOM 7973 C C . ASN A 1 1005 ? -2.502 6.968 -11.626 1.00 76.31 1005 ASN A C 1
ATOM 7975 O O . ASN A 1 1005 ? -3.060 8.062 -11.754 1.00 76.31 1005 ASN A O 1
ATOM 7979 N N . GLN A 1 1006 ? -3.180 5.834 -11.446 1.00 83.75 1006 GLN A N 1
ATOM 7980 C CA . GLN A 1 1006 ? -4.640 5.729 -11.428 1.00 83.75 1006 GLN A CA 1
ATOM 7981 C C . GLN A 1 1006 ? -5.145 5.069 -10.143 1.00 83.75 1006 GLN A C 1
ATOM 7983 O O . GLN A 1 1006 ? -4.451 4.277 -9.506 1.00 83.75 1006 GLN A O 1
ATOM 7988 N N . TRP A 1 1007 ? -6.376 5.400 -9.761 1.00 90.44 1007 TRP A N 1
ATOM 7989 C CA . TRP A 1 1007 ? -7.070 4.769 -8.640 1.00 90.44 1007 TRP A CA 1
ATOM 7990 C C . TRP A 1 1007 ? -7.689 3.437 -9.068 1.00 90.44 1007 TRP A C 1
ATOM 7992 O O . TRP A 1 1007 ? -8.172 3.318 -10.190 1.00 90.44 1007 TRP A O 1
ATOM 8002 N N . THR A 1 1008 ? -7.694 2.451 -8.173 1.00 87.38 1008 THR A N 1
ATOM 8003 C CA . THR A 1 1008 ? -8.179 1.092 -8.449 1.00 87.38 1008 THR A CA 1
ATOM 8004 C C . THR A 1 1008 ? -8.909 0.494 -7.250 1.00 87.38 1008 THR A C 1
ATOM 8006 O O . THR A 1 1008 ? -8.592 0.797 -6.096 1.00 87.38 1008 THR A O 1
ATOM 8009 N N . TRP A 1 1009 ? -9.880 -0.374 -7.539 1.00 87.06 1009 TRP A N 1
ATOM 8010 C CA . TRP A 1 1009 ? -10.560 -1.241 -6.571 1.00 87.06 1009 TRP A CA 1
ATOM 8011 C C . TRP A 1 1009 ? -9.972 -2.654 -6.534 1.00 87.06 1009 TRP A C 1
ATOM 8013 O O . TRP A 1 1009 ? -10.228 -3.402 -5.587 1.00 87.06 1009 TRP A O 1
ATOM 8023 N N . ASN A 1 1010 ? -9.139 -2.990 -7.522 1.00 82.06 1010 ASN A N 1
ATOM 8024 C CA . ASN A 1 1010 ? -8.344 -4.206 -7.564 1.00 82.06 1010 ASN A CA 1
ATOM 8025 C C . ASN A 1 1010 ? -7.004 -3.938 -6.866 1.00 82.06 1010 ASN A C 1
ATOM 8027 O O . ASN A 1 1010 ? -6.075 -3.430 -7.488 1.00 82.06 1010 ASN A O 1
ATOM 8031 N N . ALA A 1 1011 ? -6.925 -4.201 -5.562 1.00 74.19 1011 ALA A N 1
ATOM 8032 C CA . ALA A 1 1011 ? -5.751 -3.906 -4.742 1.00 74.19 1011 ALA A CA 1
ATOM 8033 C C . ALA A 1 1011 ? -5.051 -5.182 -4.247 1.00 74.19 1011 ALA A C 1
ATOM 8035 O O . ALA A 1 1011 ? -5.587 -6.281 -4.359 1.00 74.19 1011 ALA A O 1
ATOM 8036 N N . VAL A 1 1012 ? -3.842 -5.021 -3.692 1.00 72.62 1012 VAL A N 1
ATOM 8037 C CA . VAL A 1 1012 ? -2.994 -6.126 -3.191 1.00 72.62 1012 VAL A CA 1
ATOM 8038 C C . VAL A 1 1012 ? -3.715 -6.933 -2.115 1.00 72.62 1012 VAL A C 1
ATOM 8040 O O . VAL A 1 1012 ? -3.595 -8.156 -2.043 1.00 72.62 1012 VAL A O 1
ATOM 8043 N N . ASP A 1 1013 ? -4.482 -6.243 -1.274 1.00 71.06 1013 ASP A N 1
ATOM 8044 C CA . ASP A 1 1013 ? -5.413 -6.912 -0.390 1.00 71.06 1013 ASP A CA 1
ATOM 8045 C C . ASP A 1 1013 ? -6.668 -7.295 -1.171 1.00 71.06 1013 ASP A C 1
ATOM 8047 O O . ASP A 1 1013 ? -7.362 -6.385 -1.642 1.00 71.06 1013 ASP A O 1
ATOM 8051 N N . PRO A 1 1014 ? -7.008 -8.596 -1.267 1.00 64.31 1014 PRO A N 1
ATOM 8052 C CA . PRO A 1 1014 ? -8.220 -8.986 -1.952 1.00 64.31 1014 PRO A CA 1
ATOM 8053 C C . PRO A 1 1014 ? -9.416 -8.289 -1.310 1.00 64.31 1014 PRO A C 1
ATOM 8055 O O . PRO A 1 1014 ? -10.248 -7.791 -2.040 1.00 64.31 1014 PRO A O 1
ATOM 8058 N N . ASN A 1 1015 ? -9.480 -8.110 0.013 1.00 73.00 1015 ASN A N 1
ATOM 8059 C CA . ASN A 1 1015 ? -10.663 -7.591 0.702 1.00 73.00 1015 ASN A CA 1
ATOM 8060 C C . ASN A 1 1015 ? -10.782 -6.048 0.704 1.00 73.00 1015 ASN A C 1
ATOM 8062 O O . ASN A 1 1015 ? -11.020 -5.437 1.747 1.00 73.00 1015 ASN A O 1
ATOM 8066 N N . SER A 1 1016 ? -10.626 -5.399 -0.455 1.00 78.12 1016 SER A N 1
ATOM 8067 C CA . SER A 1 1016 ? -10.632 -3.929 -0.610 1.00 78.12 1016 SER A CA 1
ATOM 8068 C C . SER A 1 1016 ? -11.953 -3.236 -0.220 1.00 78.12 1016 SER A C 1
ATOM 8070 O O . SER A 1 1016 ? -11.986 -2.016 -0.036 1.00 78.12 1016 SER A O 1
ATOM 8072 N N . GLN A 1 1017 ? -13.035 -4.001 -0.049 1.00 87.50 1017 GLN A N 1
ATOM 8073 C CA . GLN A 1 1017 ? -14.357 -3.508 0.361 1.00 87.50 1017 GLN A CA 1
ATOM 8074 C C . GLN A 1 1017 ? -14.541 -3.449 1.883 1.00 87.50 1017 GLN A C 1
ATOM 8076 O O . GLN A 1 1017 ? -15.478 -2.808 2.354 1.00 87.50 1017 GLN A O 1
ATOM 8081 N N . TRP A 1 1018 ? -13.664 -4.095 2.655 1.00 88.50 1018 TRP A N 1
ATOM 8082 C CA . TRP A 1 1018 ? -13.812 -4.217 4.103 1.00 88.50 1018 TRP A CA 1
ATOM 8083 C C . TRP A 1 1018 ? -13.817 -2.865 4.814 1.00 88.50 1018 TRP A C 1
ATOM 8085 O O . TRP A 1 1018 ? -12.939 -2.028 4.586 1.00 88.50 1018 TRP A O 1
ATOM 8095 N N . GLU A 1 1019 ? -14.748 -2.672 5.750 1.00 92.06 1019 GLU A N 1
ATOM 8096 C CA . GLU A 1 1019 ? -14.964 -1.389 6.417 1.00 92.06 1019 GLU A CA 1
ATOM 8097 C C . GLU A 1 1019 ? -13.731 -0.852 7.164 1.00 92.06 1019 GLU A C 1
ATOM 8099 O O . GLU A 1 1019 ? -13.555 0.365 7.310 1.00 92.06 1019 GLU A O 1
ATOM 8104 N N . GLY A 1 1020 ? -12.848 -1.756 7.605 1.00 90.50 1020 GLY A N 1
ATOM 8105 C CA . GLY A 1 1020 ? -11.604 -1.424 8.293 1.00 90.50 1020 GLY A CA 1
ATOM 8106 C C . GLY A 1 1020 ? -10.680 -0.524 7.471 1.00 90.50 1020 GLY A C 1
ATOM 8107 O O . GLY A 1 1020 ? -10.050 0.369 8.040 1.00 90.50 1020 GLY A O 1
ATOM 8108 N N . TYR A 1 1021 ? -10.660 -0.673 6.142 1.00 89.69 1021 TYR A N 1
ATOM 8109 C CA . TYR A 1 1021 ? -9.836 0.151 5.245 1.00 89.69 1021 TYR A CA 1
ATOM 8110 C C . TYR A 1 1021 ? -10.376 1.568 5.023 1.00 89.69 1021 TYR A C 1
ATOM 8112 O O . TYR A 1 1021 ? -9.715 2.388 4.393 1.00 89.69 1021 TYR A O 1
ATOM 8120 N N . TYR A 1 1022 ? -11.532 1.893 5.601 1.00 94.38 1022 TYR A N 1
ATOM 8121 C CA . TYR A 1 1022 ? -12.167 3.203 5.485 1.00 94.38 1022 TYR A CA 1
ATOM 8122 C C . TYR A 1 1022 ? -12.173 3.925 6.832 1.00 94.38 1022 TYR A C 1
ATOM 8124 O O . TYR A 1 1022 ? -11.821 5.103 6.914 1.00 94.38 1022 TYR A O 1
ATOM 8132 N N . CYS A 1 1023 ? -12.523 3.222 7.914 1.00 95.25 1023 CYS A N 1
ATOM 8133 C CA . CYS A 1 1023 ? -12.637 3.835 9.237 1.00 95.25 1023 CYS A CA 1
ATOM 8134 C C . CYS A 1 1023 ? -11.286 4.069 9.931 1.00 95.25 1023 CYS A C 1
ATOM 8136 O O . CYS A 1 1023 ? -11.135 5.089 10.606 1.00 95.25 1023 CYS A O 1
ATOM 8138 N N . ARG A 1 1024 ? -10.290 3.191 9.733 1.00 94.25 1024 ARG A N 1
ATOM 8139 C CA . ARG A 1 1024 ? -8.928 3.347 10.280 1.00 94.25 1024 ARG A CA 1
ATOM 8140 C C . ARG A 1 1024 ? -8.213 4.596 9.758 1.00 94.25 1024 ARG A C 1
ATOM 8142 O O . ARG A 1 1024 ? -7.780 5.407 10.581 1.00 94.25 1024 ARG A O 1
ATOM 8149 N N . PRO A 1 1025 ? -8.101 4.816 8.434 1.00 95.50 1025 PRO A N 1
ATOM 8150 C CA . PRO A 1 1025 ? -7.427 6.009 7.944 1.00 95.50 1025 PRO A CA 1
ATOM 8151 C C . PRO A 1 1025 ? -8.237 7.281 8.217 1.00 95.50 1025 PRO A C 1
ATOM 8153 O O . PRO A 1 1025 ? -7.642 8.325 8.485 1.00 95.50 1025 PRO A O 1
ATOM 8156 N N . TRP A 1 1026 ? -9.577 7.212 8.239 1.00 97.94 1026 TRP A N 1
ATOM 8157 C CA . TRP A 1 1026 ? -10.408 8.338 8.678 1.00 97.94 1026 TRP A CA 1
ATOM 8158 C C . TRP A 1 1026 ? -10.090 8.749 10.120 1.00 97.94 1026 TRP A C 1
ATOM 8160 O O . TRP A 1 1026 ? -9.803 9.920 10.364 1.00 97.94 1026 TRP A O 1
ATOM 8170 N N . GLU A 1 1027 ? -10.078 7.802 11.063 1.00 98.00 1027 GLU A N 1
ATOM 8171 C CA . GLU A 1 1027 ? -9.723 8.076 12.459 1.00 98.00 1027 GLU A CA 1
ATOM 8172 C C . GLU A 1 1027 ? -8.328 8.695 12.582 1.00 98.00 1027 GLU A C 1
ATOM 8174 O O . GLU A 1 1027 ? -8.165 9.686 13.300 1.00 98.00 1027 GLU A O 1
ATOM 8179 N N . SER A 1 1028 ? -7.356 8.200 11.810 1.00 97.69 1028 SER A N 1
ATOM 8180 C CA . SER A 1 1028 ? -5.997 8.743 11.816 1.00 97.69 1028 SER A CA 1
ATOM 8181 C C . SER A 1 1028 ? -5.928 10.177 11.275 1.00 97.69 1028 SER A C 1
ATOM 8183 O O . SER A 1 1028 ? -5.219 11.013 11.841 1.00 97.69 1028 SER A O 1
ATOM 8185 N N . VAL A 1 1029 ? -6.694 10.524 10.231 1.00 98.44 1029 VAL A N 1
ATOM 8186 C CA . VAL A 1 1029 ? -6.800 11.916 9.748 1.00 98.44 1029 VAL A CA 1
ATOM 8187 C C . VAL A 1 1029 ? -7.461 12.813 10.802 1.00 98.44 1029 VAL A C 1
ATOM 8189 O O . VAL A 1 1029 ? -6.985 13.925 11.040 1.00 98.44 1029 VAL A O 1
ATOM 8192 N N . CYS A 1 1030 ? -8.502 12.332 11.488 1.00 98.81 1030 CYS A N 1
ATOM 8193 C CA . CYS A 1 1030 ? -9.151 13.071 12.574 1.00 98.81 1030 CYS A CA 1
ATOM 8194 C C . CYS A 1 1030 ? -8.188 13.323 13.739 1.00 98.81 1030 CYS A C 1
ATOM 8196 O O . CYS A 1 1030 ? -8.129 14.432 14.273 1.00 98.81 1030 CYS A O 1
ATOM 8198 N N . HIS A 1 1031 ? -7.389 12.321 14.107 1.00 98.44 1031 HIS A N 1
ATOM 8199 C CA . HIS A 1 1031 ? -6.358 12.454 15.129 1.00 98.44 1031 HIS A CA 1
ATOM 8200 C C . HIS A 1 1031 ? -5.261 13.436 14.687 1.00 98.44 1031 HIS A C 1
ATOM 8202 O O . HIS A 1 1031 ? -4.871 14.303 15.468 1.00 98.44 1031 HIS A O 1
ATOM 8208 N N . ALA A 1 1032 ? -4.818 13.384 13.425 1.00 98.50 1032 ALA A N 1
ATOM 8209 C CA . ALA A 1 1032 ? -3.894 14.371 12.867 1.00 98.50 1032 ALA A CA 1
ATOM 8210 C C . ALA A 1 1032 ? -4.461 15.794 12.984 1.00 98.50 1032 ALA A C 1
ATOM 8212 O O . ALA A 1 1032 ? -3.768 16.695 13.457 1.00 98.50 1032 ALA A O 1
ATOM 8213 N N . TRP A 1 1033 ? -5.733 15.989 12.624 1.00 98.69 1033 TRP A N 1
ATOM 8214 C CA . TRP A 1 1033 ? -6.408 17.278 12.753 1.00 98.69 1033 TRP A CA 1
ATOM 8215 C C . TRP A 1 1033 ? -6.427 17.779 14.200 1.00 98.69 1033 TRP A C 1
ATOM 8217 O O . TRP A 1 1033 ? -6.055 18.927 14.444 1.00 98.69 1033 TRP A O 1
ATOM 8227 N N . TYR A 1 1034 ? -6.779 16.918 15.159 1.00 98.56 1034 TYR A N 1
ATOM 8228 C CA . TYR A 1 1034 ? -6.734 17.251 16.583 1.00 98.56 1034 TYR A CA 1
ATOM 8229 C C . TYR A 1 1034 ? -5.336 17.693 17.024 1.00 98.56 1034 TYR A C 1
ATOM 8231 O O . TYR A 1 1034 ? -5.204 18.783 17.576 1.00 98.56 1034 TYR A O 1
ATOM 8239 N N . LEU A 1 1035 ? -4.290 16.915 16.722 1.00 98.19 1035 LEU A N 1
ATOM 8240 C CA . LEU A 1 1035 ? -2.916 17.241 17.118 1.00 98.19 1035 LEU A CA 1
ATOM 8241 C C . LEU A 1 1035 ? -2.457 18.594 16.551 1.00 98.19 1035 LEU A C 1
ATOM 8243 O O . LEU A 1 1035 ? -1.839 19.386 17.267 1.00 98.19 1035 LEU A O 1
ATOM 8247 N N . LEU A 1 1036 ? -2.793 18.882 15.287 1.00 97.88 1036 LEU A N 1
ATOM 8248 C CA . LEU A 1 1036 ? -2.497 20.159 14.633 1.00 97.88 1036 LEU A CA 1
ATOM 8249 C C . LEU A 1 1036 ? -3.264 21.321 15.285 1.00 97.88 1036 LEU A C 1
ATOM 8251 O O . LEU A 1 1036 ? -2.670 22.355 15.586 1.00 97.88 1036 LEU A O 1
ATOM 8255 N N . ALA A 1 1037 ? -4.568 21.153 15.526 1.00 96.44 1037 ALA A N 1
ATOM 8256 C CA . ALA A 1 1037 ? -5.432 22.182 16.104 1.00 96.44 1037 ALA A CA 1
ATOM 8257 C C . ALA A 1 1037 ? -5.094 22.480 17.575 1.00 96.44 1037 ALA A C 1
ATOM 8259 O O . ALA A 1 1037 ? -5.141 23.634 17.998 1.00 96.44 1037 ALA A O 1
ATOM 8260 N N . SER A 1 1038 ? -4.713 21.459 18.349 1.00 95.75 1038 SER A N 1
ATOM 8261 C CA . SER A 1 1038 ? -4.362 21.595 19.765 1.00 95.75 1038 SER A CA 1
ATOM 8262 C C . SER A 1 1038 ? -2.908 22.010 20.009 1.00 95.75 1038 SER A C 1
ATOM 8264 O O . SER A 1 1038 ? -2.530 22.248 21.154 1.00 95.75 1038 SER A O 1
ATOM 8266 N N . GLY A 1 1039 ? -2.064 22.038 18.971 1.00 94.75 1039 GLY A N 1
ATOM 8267 C CA . GLY A 1 1039 ? -0.630 22.305 19.117 1.00 94.75 1039 GLY A CA 1
ATOM 8268 C C . GLY A 1 1039 ? 0.170 21.153 19.742 1.00 94.75 1039 GLY A C 1
ATOM 8269 O O . GLY A 1 1039 ? 1.226 21.392 20.324 1.00 94.75 1039 GLY A O 1
ATOM 8270 N N . GLN A 1 1040 ? -0.325 19.911 19.668 1.00 93.88 1040 GLN A N 1
ATOM 8271 C CA . GLN A 1 1040 ? 0.313 18.723 20.258 1.00 93.88 1040 GLN A CA 1
ATOM 8272 C C . GLN A 1 1040 ? 1.246 18.048 19.247 1.00 93.88 1040 GLN A C 1
ATOM 8274 O O . GLN A 1 1040 ? 1.015 16.930 18.795 1.00 93.88 1040 GLN A O 1
ATOM 8279 N N . TYR A 1 1041 ? 2.315 18.747 18.880 1.00 94.12 1041 TYR A N 1
ATOM 8280 C CA . TYR A 1 1041 ? 3.338 18.252 17.962 1.00 94.12 1041 TYR A CA 1
ATOM 8281 C C . TYR A 1 1041 ? 4.742 18.689 18.399 1.00 94.12 1041 TYR A C 1
ATOM 8283 O O . TYR A 1 1041 ? 4.884 19.674 19.130 1.00 94.12 1041 TYR A O 1
ATOM 8291 N N . PRO A 1 1042 ? 5.803 17.971 17.987 1.00 92.00 1042 PRO A N 1
ATOM 8292 C CA . PRO A 1 1042 ? 7.164 18.343 18.342 1.00 92.00 1042 PRO A CA 1
ATOM 8293 C C . PRO A 1 1042 ? 7.649 19.573 17.562 1.00 92.00 1042 PRO A C 1
ATOM 8295 O O . PRO A 1 1042 ? 7.311 19.778 16.397 1.00 92.00 1042 PRO A O 1
ATOM 8298 N N . GLY A 1 1043 ? 8.539 20.344 18.188 1.00 90.44 1043 GLY A N 1
ATOM 8299 C CA . GLY A 1 1043 ? 9.262 21.435 17.532 1.00 90.44 1043 GLY A CA 1
ATOM 8300 C C . GLY A 1 1043 ? 8.423 22.688 17.254 1.00 90.44 1043 GLY A C 1
ATOM 8301 O O . GLY A 1 1043 ? 7.380 22.921 17.860 1.00 90.44 1043 GLY A O 1
ATOM 8302 N N . ALA A 1 1044 ? 8.935 23.546 16.368 1.00 87.88 1044 ALA A N 1
ATOM 8303 C CA . ALA A 1 1044 ? 8.240 24.757 15.944 1.00 87.88 1044 ALA A CA 1
ATOM 8304 C C . ALA A 1 1044 ? 7.174 24.432 14.887 1.00 87.88 1044 ALA A C 1
ATOM 8306 O O . ALA A 1 1044 ? 7.389 23.582 14.023 1.00 87.88 1044 ALA A O 1
ATOM 8307 N N . ALA A 1 1045 ? 6.049 25.150 14.933 1.00 89.69 1045 ALA A N 1
ATOM 8308 C CA . ALA A 1 1045 ? 4.997 25.025 13.930 1.00 89.69 1045 ALA A CA 1
ATOM 8309 C C . ALA A 1 1045 ? 5.539 25.356 12.521 1.00 89.69 1045 ALA A C 1
ATOM 8311 O O . ALA A 1 1045 ? 6.248 26.359 12.373 1.00 89.69 1045 ALA A O 1
ATOM 8312 N N . PRO A 1 1046 ? 5.203 24.571 11.482 1.00 90.75 1046 PRO A N 1
ATOM 8313 C CA . PRO A 1 1046 ? 5.589 24.892 10.114 1.00 90.75 1046 PRO A CA 1
ATOM 8314 C C . PRO A 1 1046 ? 4.830 26.126 9.606 1.00 90.75 1046 PRO A C 1
ATOM 8316 O O . PRO A 1 1046 ? 3.727 26.437 10.059 1.00 90.75 1046 PRO A O 1
ATOM 8319 N N . SER A 1 1047 ? 5.391 26.828 8.620 1.00 91.56 1047 SER A N 1
ATOM 8320 C CA . SER A 1 1047 ? 4.782 28.044 8.056 1.00 91.56 1047 SER A CA 1
ATOM 8321 C C . SER A 1 1047 ? 3.407 27.799 7.421 1.00 91.56 1047 SER A C 1
ATOM 8323 O O . SER A 1 1047 ? 2.567 28.697 7.409 1.00 91.56 1047 SER A O 1
ATOM 8325 N N . ASN A 1 1048 ? 3.155 26.583 6.931 1.00 90.62 1048 ASN A N 1
ATOM 8326 C CA . ASN A 1 1048 ? 1.896 26.153 6.326 1.00 90.62 1048 ASN A CA 1
ATOM 8327 C C . ASN A 1 1048 ? 0.950 25.425 7.303 1.00 90.62 1048 ASN A C 1
ATOM 8329 O O . ASN A 1 1048 ? -0.029 24.837 6.846 1.00 90.62 1048 ASN A O 1
ATOM 8333 N N . ILE A 1 1049 ? 1.189 25.476 8.625 1.00 94.31 1049 ILE A N 1
ATOM 8334 C CA . ILE A 1 1049 ? 0.394 24.748 9.635 1.00 94.31 1049 ILE A CA 1
ATOM 8335 C C . ILE A 1 1049 ? -1.116 24.945 9.466 1.00 94.31 1049 ILE A C 1
ATOM 8337 O O . ILE A 1 1049 ? -1.870 23.982 9.502 1.00 94.31 1049 ILE A O 1
ATOM 8341 N N . ARG A 1 1050 ? -1.556 26.177 9.186 1.00 94.25 1050 ARG A N 1
ATOM 8342 C CA . ARG A 1 1050 ? -2.972 26.503 8.979 1.00 94.25 1050 ARG A CA 1
ATOM 8343 C C . ARG A 1 1050 ? -3.585 25.713 7.821 1.00 94.25 1050 ARG A C 1
ATOM 8345 O O . ARG A 1 1050 ? -4.671 25.172 7.970 1.00 94.25 1050 ARG A O 1
ATOM 8352 N N . SER A 1 1051 ? -2.873 25.630 6.699 1.00 95.50 1051 SER A N 1
ATOM 8353 C CA . SER A 1 1051 ? -3.328 24.895 5.517 1.00 95.50 1051 SER A CA 1
ATOM 8354 C C . SER A 1 1051 ? -3.402 23.392 5.792 1.00 95.50 1051 SER A C 1
ATOM 8356 O O . SER A 1 1051 ? -4.375 22.753 5.403 1.00 95.50 1051 SER A O 1
ATOM 8358 N N . LEU A 1 1052 ? -2.430 22.837 6.524 1.00 97.00 1052 LEU A N 1
ATOM 8359 C CA . LEU A 1 1052 ? -2.458 21.433 6.949 1.00 97.00 1052 LEU A CA 1
ATOM 8360 C C . LEU A 1 1052 ? -3.662 21.149 7.862 1.00 97.00 1052 LEU A C 1
ATOM 8362 O O . LEU A 1 1052 ? -4.376 20.173 7.640 1.00 97.00 1052 LEU A O 1
ATOM 8366 N N . THR A 1 1053 ? -3.934 22.025 8.836 1.00 97.69 1053 THR A N 1
ATOM 8367 C CA . THR A 1 1053 ? -5.096 21.915 9.734 1.00 97.69 1053 THR A CA 1
ATOM 8368 C C . THR A 1 1053 ? -6.419 21.988 8.969 1.00 97.69 1053 THR A C 1
ATOM 8370 O O . THR A 1 1053 ? -7.301 21.165 9.199 1.00 97.69 1053 THR A O 1
ATOM 8373 N N . GLU A 1 1054 ? -6.565 22.945 8.046 1.00 95.69 1054 GLU A N 1
ATOM 8374 C CA . GLU A 1 1054 ? -7.777 23.117 7.230 1.00 95.69 1054 GLU A CA 1
ATOM 8375 C C . GLU A 1 1054 ? -8.029 21.895 6.329 1.00 95.69 1054 GLU A C 1
ATOM 8377 O O . GLU A 1 1054 ? -9.156 21.406 6.252 1.00 95.69 1054 GLU A O 1
ATOM 8382 N N . ARG A 1 1055 ? -6.979 21.343 5.708 1.00 97.06 1055 ARG A N 1
ATOM 8383 C CA . ARG A 1 1055 ? -7.069 20.141 4.865 1.00 97.06 1055 ARG A CA 1
ATOM 8384 C C . ARG A 1 1055 ? -7.416 18.885 5.662 1.00 97.06 1055 ARG A C 1
ATOM 8386 O O . ARG A 1 1055 ? -8.304 18.139 5.254 1.00 97.06 1055 ARG A O 1
ATOM 8393 N N . ALA A 1 1056 ? -6.774 18.671 6.812 1.00 98.38 1056 ALA A N 1
ATOM 8394 C CA . ALA A 1 1056 ? -7.106 17.556 7.699 1.00 98.38 1056 ALA A CA 1
ATOM 8395 C C . ALA A 1 1056 ? -8.561 17.651 8.196 1.00 98.38 1056 ALA A C 1
ATOM 8397 O O . ALA A 1 1056 ? -9.283 16.652 8.193 1.00 98.38 1056 ALA A O 1
ATOM 8398 N N . GLY A 1 1057 ? -9.024 18.860 8.539 1.00 97.56 1057 GLY A N 1
ATOM 8399 C CA . GLY A 1 1057 ? -10.413 19.112 8.920 1.00 97.56 1057 GLY A CA 1
ATOM 8400 C C . GLY A 1 1057 ? -11.418 18.850 7.801 1.00 97.56 1057 GLY A C 1
ATOM 8401 O O . GLY A 1 1057 ? -12.455 18.238 8.049 1.00 97.56 1057 GLY A O 1
ATOM 8402 N N . LEU A 1 1058 ? -11.099 19.239 6.563 1.00 95.25 1058 LEU A N 1
ATOM 8403 C CA . LEU A 1 1058 ? -11.948 18.986 5.397 1.00 95.25 1058 LEU A CA 1
ATOM 8404 C C . LEU A 1 1058 ? -12.162 17.484 5.162 1.00 95.25 1058 LEU A C 1
ATOM 8406 O O . LEU A 1 1058 ? -13.307 17.037 5.091 1.00 95.25 1058 LEU A O 1
ATOM 8410 N N . VAL A 1 1059 ? -11.074 16.709 5.087 1.00 97.75 1059 VAL A N 1
ATOM 8411 C CA . VAL A 1 1059 ? -11.136 15.253 4.867 1.00 97.75 1059 VAL A CA 1
ATOM 8412 C C . VAL A 1 1059 ? -11.916 14.570 5.996 1.00 97.75 1059 VAL A C 1
ATOM 8414 O O . VAL A 1 1059 ? -12.812 13.764 5.734 1.00 97.75 1059 VAL A O 1
ATOM 8417 N N . SER A 1 1060 ? -11.637 14.957 7.247 1.00 98.44 1060 SER A N 1
ATOM 8418 C CA . SER A 1 1060 ? -12.303 14.429 8.445 1.00 98.44 1060 SER A CA 1
ATOM 8419 C C . SER A 1 1060 ? -13.812 14.683 8.444 1.00 98.44 1060 SER A C 1
ATOM 8421 O O . SER A 1 1060 ? -14.607 13.768 8.673 1.00 98.44 1060 SER A O 1
ATOM 8423 N N . MET A 1 1061 ? -14.219 15.933 8.193 1.00 96.88 1061 MET A N 1
ATOM 8424 C CA . MET A 1 1061 ? -15.618 16.343 8.303 1.00 96.88 1061 MET A CA 1
ATOM 8425 C C . MET A 1 1061 ? -16.479 15.833 7.153 1.00 96.88 1061 MET A C 1
ATOM 8427 O O . MET A 1 1061 ? -17.652 15.568 7.391 1.00 96.88 1061 MET A O 1
ATOM 8431 N N . ARG A 1 1062 ? -15.925 15.628 5.950 1.00 95.06 1062 ARG A N 1
ATOM 8432 C CA . ARG A 1 1062 ? -16.655 14.998 4.835 1.00 95.06 1062 ARG A CA 1
ATOM 8433 C C . ARG A 1 1062 ? -17.138 13.596 5.199 1.00 95.06 1062 ARG A C 1
ATOM 8435 O O . ARG A 1 1062 ? -18.322 13.299 5.058 1.00 95.06 1062 ARG A O 1
ATOM 8442 N N . PHE A 1 1063 ? -16.249 12.765 5.744 1.00 97.50 1063 PHE A N 1
ATOM 8443 C CA . PHE A 1 1063 ? -16.606 11.419 6.193 1.00 97.50 1063 PHE A CA 1
ATOM 8444 C C . PHE A 1 1063 ? -17.588 11.474 7.376 1.00 97.50 1063 PHE A C 1
ATOM 8446 O O . PHE A 1 1063 ? -18.607 10.784 7.368 1.00 97.50 1063 PHE A O 1
ATOM 8453 N N . ALA A 1 1064 ? -17.345 12.345 8.365 1.00 95.62 1064 ALA A N 1
ATOM 8454 C CA . ALA A 1 1064 ? -18.234 12.501 9.519 1.00 95.62 1064 ALA A CA 1
ATOM 8455 C C . ALA A 1 1064 ? -19.656 12.943 9.115 1.00 95.62 1064 ALA A C 1
ATOM 8457 O O . ALA A 1 1064 ? -20.650 12.398 9.593 1.00 95.62 1064 ALA A O 1
ATOM 8458 N N . GLN A 1 1065 ? -19.780 13.918 8.215 1.00 90.94 1065 GLN A N 1
ATOM 8459 C CA . GLN A 1 1065 ? -21.071 14.391 7.710 1.00 90.94 1065 GLN A CA 1
ATOM 8460 C C . GLN A 1 1065 ? -21.817 13.284 6.969 1.00 90.94 1065 GLN A C 1
ATOM 8462 O O . GLN A 1 1065 ? -23.011 13.093 7.203 1.00 90.94 1065 GLN A O 1
ATOM 8467 N N . TRP A 1 1066 ? -21.111 12.531 6.126 1.00 94.06 1066 TRP A N 1
ATOM 8468 C CA . TRP A 1 1066 ? -21.680 11.384 5.433 1.00 94.06 1066 TRP A CA 1
ATOM 8469 C C . TRP A 1 1066 ? -22.190 10.315 6.399 1.00 94.06 1066 TRP A C 1
ATOM 8471 O O . TRP A 1 1066 ? -23.363 9.954 6.325 1.00 94.06 1066 TRP A O 1
ATOM 8481 N N . LEU A 1 1067 ? -21.366 9.864 7.347 1.00 94.38 1067 LEU A N 1
ATOM 8482 C CA . LEU A 1 1067 ? -21.763 8.830 8.305 1.00 94.38 1067 LEU A CA 1
ATOM 8483 C C . LEU A 1 1067 ? -22.942 9.295 9.172 1.00 94.38 1067 LEU A C 1
ATOM 8485 O O . LEU A 1 1067 ? -23.882 8.542 9.420 1.00 94.38 1067 LEU A O 1
ATOM 8489 N N . SER A 1 1068 ? -22.934 10.567 9.582 1.00 87.69 1068 SER A N 1
ATOM 8490 C CA . SER A 1 1068 ? -24.031 11.173 10.341 1.00 87.69 1068 SER A CA 1
ATOM 8491 C C . SER A 1 1068 ? -25.338 11.166 9.544 1.00 87.69 1068 SER A C 1
ATOM 8493 O O . SER A 1 1068 ? -26.385 10.811 10.086 1.00 87.69 1068 SER A O 1
ATOM 8495 N N . LYS A 1 1069 ? -25.270 11.503 8.247 1.00 82.75 1069 LYS A N 1
ATOM 8496 C CA . LYS A 1 1069 ? -26.406 11.446 7.318 1.00 82.75 1069 LYS A CA 1
ATOM 8497 C C . LYS A 1 1069 ? -26.875 10.011 7.082 1.00 82.75 1069 LYS A C 1
ATOM 8499 O O . LYS A 1 1069 ? -28.079 9.779 7.002 1.00 82.75 1069 LYS A O 1
ATOM 8504 N N . LEU A 1 1070 ? -25.955 9.053 6.975 1.00 85.12 1070 LEU A N 1
ATOM 8505 C CA . LEU A 1 1070 ? -26.281 7.639 6.799 1.00 85.12 1070 LEU A CA 1
ATOM 8506 C C . LEU A 1 1070 ? -27.104 7.123 7.986 1.00 85.12 1070 LEU A C 1
ATOM 8508 O O . LEU A 1 1070 ? -28.161 6.528 7.779 1.00 85.12 1070 LEU A O 1
ATOM 8512 N N . TYR A 1 1071 ? -26.664 7.405 9.217 1.00 84.25 1071 TYR A N 1
ATOM 8513 C CA . TYR A 1 1071 ? -27.380 7.003 10.431 1.00 84.25 1071 TYR A CA 1
ATOM 8514 C C . TYR A 1 1071 ? -28.770 7.627 10.533 1.00 84.25 1071 TYR A C 1
ATOM 8516 O O . TYR A 1 1071 ? -29.736 6.905 10.783 1.00 84.25 1071 TYR A O 1
ATOM 8524 N N . SER A 1 1072 ? -28.901 8.933 10.278 1.00 76.12 1072 SER A N 1
ATOM 8525 C CA . SER A 1 1072 ? -30.206 9.602 10.351 1.00 76.12 1072 SER A CA 1
ATOM 8526 C C . SER A 1 1072 ? -31.163 9.127 9.254 1.00 76.12 1072 SER A C 1
ATOM 8528 O O . SER A 1 1072 ? -32.344 8.902 9.511 1.00 76.12 1072 SER A O 1
ATOM 8530 N N . THR A 1 1073 ? -30.661 8.906 8.036 1.00 76.69 1073 THR A N 1
ATOM 8531 C CA . THR A 1 1073 ? -31.475 8.427 6.905 1.00 76.69 1073 THR A CA 1
ATOM 8532 C C . THR A 1 1073 ? -31.974 7.003 7.146 1.00 76.69 1073 THR A C 1
ATOM 8534 O O . THR A 1 1073 ? -33.140 6.705 6.896 1.00 76.69 1073 THR A O 1
ATOM 8537 N N . ARG A 1 1074 ? -31.113 6.122 7.671 1.00 81.25 1074 ARG A N 1
ATOM 8538 C CA . ARG A 1 1074 ? -31.453 4.717 7.944 1.00 81.25 1074 ARG A CA 1
ATOM 8539 C C . ARG A 1 1074 ? -32.193 4.507 9.260 1.00 81.25 1074 ARG A C 1
ATOM 8541 O O . ARG A 1 1074 ? -32.692 3.408 9.486 1.00 81.25 1074 ARG A O 1
ATOM 8548 N N . ARG A 1 1075 ? -32.243 5.525 10.126 1.00 79.75 1075 ARG A N 1
ATOM 8549 C CA . ARG A 1 1075 ? -32.781 5.432 11.493 1.00 79.75 1075 ARG A CA 1
ATOM 8550 C C . ARG A 1 1075 ? -32.143 4.281 12.282 1.00 79.75 1075 ARG A C 1
ATOM 8552 O O . ARG A 1 1075 ? -32.810 3.564 13.020 1.00 79.75 1075 ARG A O 1
ATOM 8559 N N . SER A 1 1076 ? -30.846 4.074 12.070 1.00 85.31 1076 SER A N 1
ATOM 8560 C CA . SER A 1 1076 ? -30.075 2.984 12.662 1.00 85.31 1076 SER A CA 1
ATOM 8561 C C . SER A 1 1076 ? -28.642 3.438 12.900 1.00 85.31 1076 SER A C 1
ATOM 8563 O O . SER A 1 1076 ? -28.036 4.070 12.036 1.00 85.31 1076 SER A O 1
ATOM 8565 N N . PHE A 1 1077 ? -28.097 3.082 14.063 1.00 89.88 1077 PHE A N 1
ATOM 8566 C CA . PHE A 1 1077 ? -26.698 3.336 14.420 1.00 89.88 1077 PHE A CA 1
ATOM 8567 C C . PHE A 1 1077 ? -25.764 2.199 14.004 1.00 89.88 1077 PHE A C 1
ATOM 8569 O O . PHE A 1 1077 ? -24.584 2.232 14.340 1.00 89.88 1077 PHE A O 1
ATOM 8576 N N . GLN A 1 1078 ? -26.275 1.187 13.292 1.00 93.56 1078 GLN A N 1
ATOM 8577 C CA . GLN A 1 1078 ? -25.435 0.119 12.774 1.00 93.56 1078 GLN A CA 1
ATOM 8578 C C . GLN A 1 1078 ? -24.518 0.663 11.665 1.00 93.56 1078 GLN A C 1
ATOM 8580 O O . GLN A 1 1078 ? -25.031 1.101 10.622 1.00 93.56 1078 GLN A O 1
ATOM 8585 N N . PRO A 1 1079 ? -23.187 0.624 11.864 1.00 95.19 1079 PRO A N 1
ATOM 8586 C CA . PRO A 1 1079 ? -22.225 1.045 10.855 1.00 95.19 1079 PRO A CA 1
ATOM 8587 C C . PRO A 1 1079 ? -22.281 0.169 9.597 1.00 95.19 1079 PRO A C 1
ATOM 8589 O O . PRO A 1 1079 ? -22.722 -0.981 9.678 1.00 95.19 1079 PRO A O 1
ATOM 8592 N N . PRO A 1 1080 ? -21.852 0.701 8.440 1.00 95.00 1080 PRO A N 1
ATOM 8593 C CA . PRO A 1 1080 ? -21.654 -0.101 7.242 1.00 95.00 1080 PRO A CA 1
ATOM 8594 C C . PRO A 1 1080 ? -20.524 -1.114 7.427 1.00 95.00 1080 PRO A C 1
ATOM 8596 O O . PRO A 1 1080 ? -19.560 -0.850 8.145 1.00 95.00 1080 PRO A O 1
ATOM 8599 N N . SER A 1 1081 ? -20.678 -2.265 6.779 1.00 92.44 1081 SER A N 1
ATOM 8600 C CA . SER A 1 1081 ? -19.724 -3.373 6.781 1.00 92.44 1081 SER A CA 1
ATOM 8601 C C . SER A 1 1081 ? -18.937 -3.474 5.478 1.00 92.44 1081 SER A C 1
ATOM 8603 O O . SER A 1 1081 ? -17.809 -3.941 5.482 1.00 92.44 1081 SER A O 1
ATOM 8605 N N . ASP A 1 1082 ? -19.494 -3.004 4.364 1.00 91.94 1082 ASP A N 1
ATOM 8606 C CA . ASP A 1 1082 ? -18.858 -3.160 3.059 1.00 91.94 1082 ASP A CA 1
ATOM 8607 C C . ASP A 1 1082 ? -18.949 -1.864 2.255 1.00 91.94 1082 ASP A C 1
ATOM 8609 O O . ASP A 1 1082 ? -19.953 -1.147 2.289 1.00 91.94 1082 ASP A O 1
ATOM 8613 N N . PHE A 1 1083 ? -17.882 -1.565 1.522 1.00 92.75 1083 PHE A N 1
ATOM 8614 C CA . PHE A 1 1083 ? -17.745 -0.415 0.633 1.00 92.75 1083 PHE A CA 1
ATOM 8615 C C . PHE A 1 1083 ? -17.470 -0.923 -0.791 1.00 92.75 1083 PHE A C 1
ATOM 8617 O O . PHE A 1 1083 ? -16.327 -0.887 -1.256 1.00 92.75 1083 PHE A O 1
ATOM 8624 N N . PRO A 1 1084 ? -18.499 -1.456 -1.472 1.00 88.81 1084 PRO A N 1
ATOM 8625 C CA . PRO A 1 1084 ? -18.376 -1.978 -2.829 1.00 88.81 1084 PRO A CA 1
ATOM 8626 C C . PRO A 1 1084 ? -17.962 -0.915 -3.853 1.00 88.81 1084 PRO A C 1
ATOM 8628 O O . PRO A 1 1084 ? -18.080 0.296 -3.641 1.00 88.81 1084 PRO A O 1
ATOM 8631 N N . GLU A 1 1085 ? -17.479 -1.394 -4.997 1.00 85.75 1085 GLU A N 1
ATOM 8632 C CA . GLU A 1 1085 ? -17.174 -0.553 -6.150 1.00 85.75 1085 GLU A CA 1
ATOM 8633 C C . GLU A 1 1085 ? -18.469 0.034 -6.738 1.00 85.75 1085 GLU A C 1
ATOM 8635 O O . GLU A 1 1085 ? -19.466 -0.666 -6.914 1.00 85.75 1085 GLU A O 1
ATOM 8640 N N . PHE A 1 1086 ? -18.453 1.332 -7.045 1.00 86.56 1086 PHE A N 1
ATOM 8641 C CA . PHE A 1 1086 ? -19.545 2.102 -7.660 1.00 86.56 1086 PHE A CA 1
ATOM 8642 C C . PHE A 1 1086 ? -20.854 2.247 -6.863 1.00 86.56 1086 PHE A C 1
ATOM 8644 O O . PHE A 1 1086 ? -21.576 3.212 -7.106 1.00 86.56 1086 PHE A O 1
ATOM 8651 N N . THR A 1 1087 ? -21.200 1.377 -5.916 1.00 89.06 1087 THR A N 1
ATOM 8652 C CA . THR A 1 1087 ? -22.453 1.481 -5.143 1.00 89.06 1087 THR A CA 1
ATOM 8653 C C . THR A 1 1087 ? -22.253 2.136 -3.775 1.00 89.06 1087 THR A C 1
ATOM 8655 O O . THR A 1 1087 ? -21.135 2.452 -3.362 1.00 89.06 1087 THR A O 1
ATOM 8658 N N . ASP A 1 1088 ? -23.361 2.451 -3.097 1.00 89.44 1088 ASP A N 1
ATOM 8659 C CA . ASP A 1 1088 ? -23.305 2.996 -1.740 1.00 89.44 1088 ASP A CA 1
ATOM 8660 C C . ASP A 1 1088 ? -22.900 1.925 -0.718 1.00 89.44 1088 ASP A C 1
ATOM 8662 O O . ASP A 1 1088 ? -23.215 0.752 -0.919 1.00 89.44 1088 ASP A O 1
ATOM 8666 N N . PRO A 1 1089 ? -22.260 2.321 0.400 1.00 93.00 1089 PRO A N 1
ATOM 8667 C CA . PRO A 1 1089 ? -21.859 1.383 1.441 1.00 93.00 1089 PRO A CA 1
ATOM 8668 C C . PRO A 1 1089 ? -23.022 0.570 2.011 1.00 93.00 1089 PRO A C 1
ATOM 8670 O O . PRO A 1 1089 ? -24.105 1.096 2.293 1.00 93.00 1089 PRO A O 1
ATOM 8673 N N . GLU A 1 1090 ? -22.765 -0.714 2.222 1.00 92.50 1090 GLU A N 1
ATOM 8674 C CA . GLU A 1 1090 ? -23.750 -1.722 2.594 1.00 92.50 1090 GLU A CA 1
ATOM 8675 C C . GLU A 1 1090 ? -23.613 -2.133 4.059 1.00 92.50 1090 GLU A C 1
ATOM 8677 O O . GLU A 1 1090 ? -22.582 -1.932 4.705 1.00 92.50 1090 GLU A O 1
ATOM 8682 N N . VAL A 1 1091 ? -24.689 -2.693 4.614 1.00 91.88 1091 VAL A N 1
ATOM 8683 C CA . VAL A 1 1091 ? -24.752 -3.121 6.018 1.00 91.88 1091 VAL A CA 1
ATOM 8684 C C . VAL A 1 1091 ? -25.199 -4.570 6.060 1.00 91.88 1091 VAL A C 1
ATOM 8686 O O . VAL A 1 1091 ? -26.362 -4.881 6.320 1.00 91.88 1091 VAL A O 1
ATOM 8689 N N . ASN A 1 1092 ? -24.249 -5.444 5.754 1.00 90.25 1092 ASN A N 1
ATOM 8690 C CA . ASN A 1 1092 ? -24.457 -6.875 5.594 1.00 90.25 1092 ASN A CA 1
ATOM 8691 C C . ASN A 1 1092 ? -24.301 -7.627 6.923 1.00 90.25 1092 ASN A C 1
ATOM 8693 O O . ASN A 1 1092 ? -24.959 -8.645 7.140 1.00 90.25 1092 ASN A O 1
ATOM 8697 N N . TYR A 1 1093 ? -23.480 -7.111 7.843 1.00 91.12 1093 TYR A N 1
ATOM 8698 C CA . TYR A 1 1093 ? -23.263 -7.698 9.168 1.00 91.12 1093 TYR A CA 1
ATOM 8699 C C . TYR A 1 1093 ? -22.960 -6.644 10.248 1.00 91.12 1093 TYR A C 1
ATOM 8701 O O . TYR A 1 1093 ? -22.884 -5.440 9.995 1.00 91.12 1093 TYR A O 1
ATOM 8709 N N . HIS A 1 1094 ? -22.862 -7.083 11.505 1.00 93.94 1094 HIS A N 1
ATOM 8710 C CA . HIS A 1 1094 ? -22.568 -6.211 12.642 1.00 93.94 1094 HIS A CA 1
ATOM 8711 C C . HIS A 1 1094 ? -21.057 -6.013 12.811 1.00 93.94 1094 HIS A C 1
ATOM 8713 O O . HIS A 1 1094 ? -20.330 -6.983 13.002 1.00 93.94 1094 HIS A O 1
ATOM 8719 N N . THR A 1 1095 ? -20.603 -4.757 12.844 1.00 93.81 1095 THR A N 1
ATOM 8720 C CA . THR A 1 1095 ? -19.184 -4.398 13.024 1.00 93.81 1095 THR A CA 1
ATOM 8721 C C . THR A 1 1095 ? -18.988 -3.422 14.205 1.00 93.81 1095 THR A C 1
ATOM 8723 O O . THR A 1 1095 ? -18.972 -2.201 14.044 1.00 93.81 1095 THR A O 1
ATOM 8726 N N . PRO A 1 1096 ? -18.915 -3.922 15.460 1.00 96.62 1096 PRO A N 1
ATOM 8727 C CA . PRO A 1 1096 ? -18.713 -3.080 16.649 1.00 96.62 1096 PRO A CA 1
ATOM 8728 C C . PRO A 1 1096 ? -17.390 -2.310 16.623 1.00 96.62 1096 PRO A C 1
ATOM 8730 O O . PRO A 1 1096 ? -17.319 -1.198 17.145 1.00 96.62 1096 PRO A O 1
ATOM 8733 N N . HIS A 1 1097 ? -16.356 -2.844 15.974 1.00 96.31 1097 HIS A N 1
ATOM 8734 C CA . HIS A 1 1097 ? -15.069 -2.161 15.900 1.00 96.31 1097 HIS A CA 1
ATOM 8735 C C . HIS A 1 1097 ? -15.109 -0.912 14.995 1.00 96.31 1097 HIS A C 1
ATOM 8737 O O . HIS A 1 1097 ? -14.490 0.097 15.333 1.00 96.31 1097 HIS A O 1
ATOM 8743 N N . PHE A 1 1098 ? -15.925 -0.888 13.927 1.00 97.56 1098 PHE A N 1
ATOM 8744 C CA . PHE A 1 1098 ? -16.159 0.345 13.165 1.00 97.56 1098 PHE A CA 1
ATOM 8745 C C . PHE A 1 1098 ? -16.761 1.435 14.053 1.00 97.56 1098 PHE A C 1
ATOM 8747 O O . PHE A 1 1098 ? -16.331 2.586 13.998 1.00 97.56 1098 PHE A O 1
ATOM 8754 N N . ALA A 1 1099 ? -17.734 1.090 14.905 1.00 97.94 1099 ALA A N 1
ATOM 8755 C CA . ALA A 1 1099 ? -18.310 2.049 15.847 1.00 97.94 1099 ALA A CA 1
ATOM 8756 C C . ALA A 1 1099 ? -17.255 2.578 16.834 1.00 97.94 1099 ALA A C 1
ATOM 8758 O O . ALA A 1 1099 ? -17.271 3.760 17.167 1.00 97.94 1099 ALA A O 1
ATOM 8759 N N . ALA A 1 1100 ? -16.283 1.758 17.244 1.00 98.38 1100 ALA A N 1
ATOM 8760 C CA . ALA A 1 1100 ? -15.152 2.220 18.049 1.00 98.38 1100 ALA A CA 1
ATOM 8761 C C . ALA A 1 1100 ? -14.264 3.236 17.305 1.00 98.38 1100 ALA A C 1
ATOM 8763 O O . ALA A 1 1100 ? -13.890 4.262 17.880 1.00 98.38 1100 ALA A O 1
ATOM 8764 N N . PHE A 1 1101 ? -13.964 3.014 16.020 1.00 98.38 1101 PHE A N 1
ATOM 8765 C CA . PHE A 1 1101 ? -13.267 4.009 15.193 1.00 98.38 1101 PHE A CA 1
ATOM 8766 C C . PHE A 1 1101 ? -14.091 5.280 15.002 1.00 98.38 1101 PHE A C 1
ATOM 8768 O O . PHE A 1 1101 ? -13.565 6.372 15.196 1.00 98.38 1101 PHE A O 1
ATOM 8775 N N . ALA A 1 1102 ? -15.384 5.156 14.700 1.00 98.31 1102 ALA A N 1
ATOM 8776 C CA . ALA A 1 1102 ? -16.277 6.299 14.549 1.00 98.31 1102 ALA A CA 1
ATOM 8777 C C . ALA A 1 1102 ? -16.387 7.124 15.836 1.00 98.31 1102 ALA A C 1
ATOM 8779 O O . ALA A 1 1102 ? -16.387 8.357 15.773 1.00 98.31 1102 ALA A O 1
ATOM 8780 N N . LEU A 1 1103 ? -16.403 6.468 17.000 1.00 98.50 1103 LEU A N 1
ATOM 8781 C CA . LEU A 1 1103 ? -16.357 7.121 18.303 1.00 98.50 1103 LEU A CA 1
ATOM 8782 C C . LEU A 1 1103 ? -15.060 7.925 18.471 1.00 98.50 1103 LEU A C 1
ATOM 8784 O O . LEU A 1 1103 ? -15.128 9.125 18.737 1.00 98.50 1103 LEU A O 1
ATOM 8788 N N . ARG A 1 1104 ? -13.888 7.310 18.260 1.00 98.56 1104 ARG A N 1
ATOM 8789 C CA . ARG A 1 1104 ? -12.589 8.001 18.375 1.00 98.56 1104 ARG A CA 1
ATOM 8790 C C . ARG A 1 1104 ? -12.437 9.145 17.382 1.00 98.56 1104 ARG A C 1
ATOM 8792 O O . ARG A 1 1104 ? -12.119 10.262 17.784 1.00 98.56 1104 ARG A O 1
ATOM 8799 N N . ALA A 1 1105 ? -12.727 8.889 16.109 1.00 98.69 1105 ALA A N 1
ATOM 8800 C CA . ALA A 1 1105 ? -12.680 9.881 15.044 1.00 98.69 1105 ALA A CA 1
ATOM 8801 C C . ALA A 1 1105 ? -13.550 11.097 15.391 1.00 98.69 1105 ALA A C 1
ATOM 8803 O O . ALA A 1 1105 ? -13.093 12.236 15.305 1.00 98.69 1105 ALA A O 1
ATOM 8804 N N . SER A 1 1106 ? -14.774 10.862 15.871 1.00 98.38 1106 SER A N 1
ATOM 8805 C CA . SER A 1 1106 ? -15.706 11.932 16.239 1.00 98.38 1106 SER A CA 1
ATOM 8806 C C . SER A 1 1106 ? -15.271 12.699 17.488 1.00 98.38 1106 SER A C 1
ATOM 8808 O O . SER A 1 1106 ? -15.467 13.914 17.535 1.00 98.38 1106 SER A O 1
ATOM 8810 N N . ILE A 1 1107 ? -14.642 12.033 18.467 1.00 98.50 1107 ILE A N 1
ATOM 8811 C CA . ILE A 1 1107 ? -13.996 12.696 19.612 1.00 98.50 1107 ILE A CA 1
ATOM 8812 C C . ILE A 1 1107 ? -12.898 13.637 19.113 1.00 98.50 1107 ILE A C 1
ATOM 8814 O O . ILE A 1 1107 ? -12.922 14.822 19.443 1.00 98.50 1107 ILE A O 1
ATOM 8818 N N . TYR A 1 1108 ? -11.977 13.150 18.277 1.00 98.75 1108 TYR A N 1
ATOM 8819 C CA . TYR A 1 1108 ? -10.899 13.981 17.743 1.00 98.75 1108 TYR A CA 1
ATOM 8820 C C . TYR A 1 1108 ? -11.430 15.157 16.918 1.00 98.75 1108 TYR A C 1
ATOM 8822 O O . TYR A 1 1108 ? -11.010 16.288 17.155 1.00 98.75 1108 TYR A O 1
ATOM 8830 N N . CYS A 1 1109 ? -12.406 14.940 16.028 1.00 98.50 1109 CYS A N 1
ATOM 8831 C CA . CYS A 1 1109 ? -13.054 16.029 15.292 1.00 98.50 1109 CYS A CA 1
ATOM 8832 C C . CYS A 1 1109 ? -13.684 17.064 16.228 1.00 98.50 1109 CYS A C 1
ATOM 8834 O O . CYS A 1 1109 ? -13.519 18.261 16.009 1.00 98.50 1109 CYS A O 1
ATOM 8836 N N . ASN A 1 1110 ? -14.408 16.629 17.264 1.00 97.19 1110 ASN A N 1
ATOM 8837 C CA . ASN A 1 1110 ? -15.068 17.538 18.199 1.00 97.19 1110 ASN A CA 1
ATOM 8838 C C . ASN A 1 1110 ? -14.047 18.413 18.941 1.00 97.19 1110 ASN A C 1
ATOM 8840 O O . ASN A 1 1110 ? -14.208 19.634 19.007 1.00 97.19 1110 ASN A O 1
ATOM 8844 N N . LEU A 1 1111 ? -12.972 17.798 19.442 1.00 97.56 1111 LEU A N 1
ATOM 8845 C CA . LEU A 1 1111 ? -11.890 18.492 20.142 1.00 97.56 1111 LEU A CA 1
ATOM 8846 C C . LEU A 1 1111 ? -11.071 19.401 19.213 1.00 97.56 1111 LEU A C 1
ATOM 8848 O O . LEU A 1 1111 ? -10.561 20.425 19.661 1.00 97.56 1111 LEU A O 1
ATOM 8852 N N . ALA A 1 1112 ? -10.974 19.067 17.923 1.00 97.38 1112 ALA A N 1
ATOM 8853 C CA . ALA A 1 1112 ? -10.303 19.879 16.908 1.00 97.38 1112 ALA A CA 1
ATOM 8854 C C . ALA A 1 1112 ? -11.120 21.107 16.451 1.00 97.38 1112 ALA A C 1
ATOM 8856 O O . ALA A 1 1112 ? -10.612 21.931 15.689 1.00 97.38 1112 ALA A O 1
ATOM 8857 N N . GLY A 1 1113 ? -12.374 21.242 16.902 1.00 93.75 1113 GLY A N 1
ATOM 8858 C CA . GLY A 1 1113 ? -13.275 22.333 16.514 1.00 93.75 1113 GLY A CA 1
ATOM 8859 C C . GLY A 1 1113 ? -14.195 22.010 15.332 1.00 93.75 1113 GLY A C 1
ATOM 8860 O O . GLY A 1 1113 ? -14.753 22.922 14.724 1.00 93.75 1113 GLY A O 1
ATOM 8861 N N . GLY A 1 1114 ? -14.367 20.731 14.994 1.00 91.88 1114 GLY A N 1
ATOM 8862 C CA . GLY A 1 1114 ? -15.377 20.277 14.042 1.00 91.88 1114 GLY A CA 1
ATOM 8863 C C . GLY A 1 1114 ? -16.801 20.521 14.535 1.00 91.88 1114 GLY A C 1
ATOM 8864 O O . GLY A 1 1114 ? -17.031 20.768 15.718 1.00 91.88 1114 GLY A O 1
ATOM 8865 N N . ASN A 1 1115 ? -17.771 20.450 13.617 1.00 86.00 1115 ASN A N 1
ATOM 8866 C CA . ASN A 1 1115 ? -19.165 20.787 13.913 1.00 86.00 1115 ASN A CA 1
ATOM 8867 C C . ASN A 1 1115 ? -19.686 19.975 15.128 1.00 86.00 1115 ASN A C 1
ATOM 8869 O O . ASN A 1 1115 ? -19.811 18.745 15.027 1.00 86.00 1115 ASN A O 1
ATOM 8873 N N . PRO A 1 1116 ? -20.029 20.631 16.258 1.00 85.81 1116 PRO A N 1
ATOM 8874 C CA . PRO A 1 1116 ? -20.482 19.953 17.471 1.00 85.81 1116 PRO A CA 1
ATOM 8875 C C . PRO A 1 1116 ? -21.750 19.114 17.296 1.00 85.81 1116 PRO A C 1
ATOM 8877 O O . PRO A 1 1116 ? -21.867 18.065 17.918 1.00 85.81 1116 PRO A O 1
ATOM 8880 N N . ALA A 1 1117 ? -22.689 19.532 16.442 1.00 77.50 1117 ALA A N 1
ATOM 8881 C CA . ALA A 1 1117 ? -23.932 18.799 16.211 1.00 77.50 1117 ALA A CA 1
ATOM 8882 C C . ALA A 1 1117 ? -23.681 17.475 15.471 1.00 77.50 1117 ALA A C 1
ATOM 8884 O O . ALA A 1 1117 ? -24.239 16.443 15.843 1.00 77.50 1117 ALA A O 1
ATOM 8885 N N . VAL A 1 1118 ? -22.802 17.484 14.461 1.00 85.06 1118 VAL A N 1
ATOM 8886 C CA . VAL A 1 1118 ? -22.405 16.271 13.721 1.00 85.06 1118 VAL A CA 1
ATOM 8887 C C . VAL A 1 1118 ? -21.592 15.341 14.617 1.00 85.06 1118 VAL A C 1
ATOM 8889 O O . VAL A 1 1118 ? -21.910 14.159 14.748 1.00 85.06 1118 VAL A O 1
ATOM 8892 N N . THR A 1 1119 ? -20.554 15.883 15.252 1.00 93.38 1119 THR A N 1
ATOM 8893 C CA . THR A 1 1119 ? -19.593 15.090 16.025 1.00 93.38 1119 THR A CA 1
ATOM 8894 C C . THR A 1 1119 ? -20.219 14.487 17.279 1.00 93.38 1119 THR A C 1
ATOM 8896 O O . THR A 1 1119 ? -20.035 13.298 17.516 1.00 93.38 1119 THR A O 1
ATOM 8899 N N . LEU A 1 1120 ? -21.037 15.225 18.043 1.00 88.00 1120 LEU A N 1
ATOM 8900 C CA . LEU A 1 1120 ? -21.716 14.652 19.213 1.00 88.00 1120 LEU A CA 1
ATOM 8901 C C . LEU A 1 1120 ? -22.808 13.650 18.846 1.00 88.00 1120 LEU A C 1
ATOM 8903 O O . LEU A 1 1120 ? -22.973 12.669 19.572 1.00 88.00 1120 LEU A O 1
ATOM 8907 N N . ARG A 1 1121 ? -23.517 13.840 17.722 1.00 84.88 1121 ARG A N 1
ATOM 8908 C CA . ARG A 1 1121 ? -24.451 12.819 17.222 1.00 84.88 1121 ARG A CA 1
ATOM 8909 C C . ARG A 1 1121 ? -23.714 11.510 16.966 1.00 84.88 1121 ARG A C 1
ATOM 8911 O O . ARG A 1 1121 ? -24.177 10.467 17.408 1.00 84.88 1121 ARG A O 1
ATOM 8918 N N . LEU A 1 1122 ? -22.564 11.566 16.295 1.00 93.62 1122 LEU A N 1
ATOM 8919 C CA . LEU A 1 1122 ? -21.763 10.376 16.015 1.00 93.62 1122 LEU A CA 1
ATOM 8920 C C . LEU A 1 1122 ? -21.141 9.761 17.270 1.00 93.62 1122 LEU A C 1
ATOM 8922 O O . LEU A 1 1122 ? -21.167 8.539 17.394 1.00 93.62 1122 LEU A O 1
ATOM 8926 N N . ILE A 1 1123 ? -20.637 10.570 18.211 1.00 95.19 1123 ILE A N 1
ATOM 8927 C CA . ILE A 1 1123 ? -20.149 10.090 19.516 1.00 95.19 1123 ILE A CA 1
ATOM 8928 C C . ILE A 1 1123 ? -21.254 9.296 20.213 1.00 95.19 1123 ILE A C 1
ATOM 8930 O O . ILE A 1 1123 ? -21.034 8.155 20.614 1.00 95.19 1123 ILE A O 1
ATOM 8934 N N . LYS A 1 1124 ? -22.461 9.869 20.305 1.00 89.62 1124 LYS A N 1
ATOM 8935 C CA . LYS A 1 1124 ? -23.587 9.222 20.980 1.00 89.62 1124 LYS A CA 1
ATOM 8936 C C . LYS A 1 1124 ? -24.074 7.977 20.243 1.00 89.62 1124 LYS A C 1
ATOM 8938 O O . LYS A 1 1124 ? -24.223 6.942 20.877 1.00 89.62 1124 LYS A O 1
ATOM 8943 N N . ALA A 1 1125 ? -24.268 8.058 18.926 1.00 90.69 1125 ALA A N 1
ATOM 8944 C CA . ALA A 1 1125 ? -24.697 6.927 18.103 1.00 90.69 1125 ALA A CA 1
ATOM 8945 C C . ALA A 1 1125 ? -23.717 5.750 18.208 1.00 90.69 1125 ALA A C 1
ATOM 8947 O O . ALA A 1 1125 ? -24.128 4.608 18.398 1.00 90.69 1125 ALA A O 1
ATOM 8948 N N . SER A 1 1126 ? -22.415 6.038 18.150 1.00 96.69 1126 SER A N 1
ATOM 8949 C CA . SER A 1 1126 ? -21.372 5.016 18.251 1.00 96.69 1126 SER A CA 1
ATOM 8950 C C . SER A 1 1126 ? -21.311 4.407 19.652 1.00 96.69 1126 SER A C 1
ATOM 8952 O O . SER A 1 1126 ? -21.220 3.189 19.781 1.00 96.69 1126 SER A O 1
ATOM 8954 N N . TYR A 1 1127 ? -21.416 5.228 20.704 1.00 96.62 1127 TYR A N 1
ATOM 8955 C CA . TYR A 1 1127 ? -21.494 4.743 22.084 1.00 96.62 1127 TYR A CA 1
ATOM 8956 C C . TYR A 1 1127 ? -22.722 3.854 22.310 1.00 96.62 1127 TYR A C 1
ATOM 8958 O O . TYR A 1 1127 ? -22.582 2.750 22.824 1.00 96.62 1127 TYR A O 1
ATOM 8966 N N . ASP A 1 1128 ? -23.909 4.287 21.881 1.00 94.12 1128 ASP A N 1
ATOM 8967 C CA . ASP A 1 1128 ? -25.149 3.517 22.032 1.00 94.12 1128 ASP A CA 1
ATOM 8968 C C . ASP A 1 1128 ? -25.103 2.199 21.269 1.00 94.12 1128 ASP A C 1
ATOM 8970 O O . ASP A 1 1128 ? -25.566 1.170 21.765 1.00 94.12 1128 ASP A O 1
ATOM 8974 N N . TYR A 1 1129 ? -24.507 2.210 20.077 1.00 96.50 1129 TYR A N 1
ATOM 8975 C CA . TYR A 1 1129 ? -24.282 0.985 19.334 1.00 96.50 1129 TYR A CA 1
ATOM 8976 C C . TYR A 1 1129 ? -23.347 0.042 20.100 1.00 96.50 1129 TYR A C 1
ATOM 8978 O O . TYR A 1 1129 ? -23.697 -1.122 20.275 1.00 96.50 1129 TYR A O 1
ATOM 8986 N N . LEU A 1 1130 ? -22.224 0.521 20.647 1.00 98.06 1130 LEU A N 1
ATOM 8987 C CA . LEU A 1 1130 ? -21.341 -0.301 21.487 1.00 98.06 1130 LEU A CA 1
ATOM 8988 C C . LEU A 1 1130 ? -22.063 -0.846 22.728 1.00 98.06 1130 LEU A C 1
ATOM 8990 O O . LEU A 1 1130 ? -21.942 -2.032 23.022 1.00 98.06 1130 LEU A O 1
ATOM 8994 N N . VAL A 1 1131 ? -22.878 -0.030 23.405 1.00 97.12 1131 VAL A N 1
ATOM 8995 C CA . VAL A 1 1131 ? -23.728 -0.478 24.523 1.00 97.12 1131 VAL A CA 1
ATOM 8996 C C . VAL A 1 1131 ? -24.665 -1.606 24.075 1.00 97.12 1131 VAL A C 1
ATOM 8998 O O . VAL A 1 1131 ? -24.799 -2.595 24.788 1.00 97.12 1131 VAL A O 1
ATOM 9001 N N . SER A 1 1132 ? -25.267 -1.508 22.883 1.00 96.50 1132 SER A N 1
ATOM 9002 C CA . SER A 1 1132 ? -26.135 -2.564 22.333 1.00 96.50 1132 SER A CA 1
ATOM 9003 C C . SER A 1 1132 ? -25.396 -3.867 22.002 1.00 96.50 1132 SER A C 1
ATOM 9005 O O . SER A 1 1132 ? -26.014 -4.928 21.943 1.00 96.50 1132 SER A O 1
ATOM 9007 N N . GLN A 1 1133 ? -24.083 -3.793 21.768 1.00 97.81 1133 GLN A N 1
ATOM 9008 C CA . GLN A 1 1133 ? -23.244 -4.949 21.457 1.00 97.81 1133 GLN A CA 1
ATOM 9009 C C . GLN A 1 1133 ? -22.591 -5.568 22.698 1.00 97.81 1133 GLN A C 1
ATOM 9011 O O . GLN A 1 1133 ? -22.063 -6.677 22.611 1.00 97.81 1133 GLN A O 1
ATOM 9016 N N . TYR A 1 1134 ? -22.641 -4.889 23.843 1.00 98.38 1134 TYR A N 1
ATOM 9017 C CA . TYR A 1 1134 ? -22.035 -5.336 25.089 1.00 98.38 1134 TYR A CA 1
ATOM 9018 C C . TYR A 1 1134 ? -22.750 -6.546 25.704 1.00 98.38 1134 TYR A C 1
ATOM 9020 O O . TYR A 1 1134 ? -23.979 -6.603 25.752 1.00 98.38 1134 TYR A O 1
ATOM 9028 N N . ILE A 1 1135 ? -21.979 -7.500 26.229 1.00 98.00 1135 ILE A N 1
ATOM 9029 C CA . ILE A 1 1135 ? -22.493 -8.674 26.942 1.00 98.00 1135 ILE A CA 1
ATOM 9030 C C . ILE A 1 1135 ? -22.127 -8.566 28.426 1.00 98.00 1135 ILE A C 1
ATOM 9032 O O . ILE A 1 1135 ? -20.955 -8.621 28.797 1.00 98.00 1135 ILE A O 1
ATOM 9036 N N . ASP A 1 1136 ? -23.139 -8.480 29.287 1.00 96.50 1136 ASP A N 1
ATOM 9037 C CA . ASP A 1 1136 ? -22.993 -8.258 30.734 1.00 96.50 1136 ASP A CA 1
ATOM 9038 C C . ASP A 1 1136 ? -22.979 -9.548 31.583 1.00 96.50 1136 ASP A C 1
ATOM 9040 O O . ASP A 1 1136 ? -22.770 -9.512 32.800 1.00 96.50 1136 ASP A O 1
ATOM 9044 N N . SER A 1 1137 ? -23.192 -10.709 30.959 1.00 95.94 1137 SER A N 1
ATOM 9045 C CA . SER A 1 1137 ? -23.395 -11.983 31.652 1.00 95.94 1137 SER A CA 1
ATOM 9046 C C . SER A 1 1137 ? -22.947 -13.203 30.830 1.00 95.94 1137 SER A C 1
ATOM 9048 O O . SER A 1 1137 ? -22.717 -13.139 29.624 1.00 95.94 1137 SER A O 1
ATOM 9050 N N . GLY A 1 1138 ? -22.770 -14.345 31.504 1.00 95.06 1138 GLY A N 1
ATOM 9051 C CA . GLY A 1 1138 ? -22.377 -15.609 30.868 1.00 95.06 1138 GLY A CA 1
ATOM 9052 C C . GLY A 1 1138 ? -20.914 -15.677 30.408 1.00 95.06 1138 GLY A C 1
ATOM 9053 O O . GLY A 1 1138 ? -20.057 -14.910 30.848 1.00 95.06 1138 GLY A O 1
ATOM 9054 N N . SER A 1 1139 ? -20.613 -16.635 29.525 1.00 94.00 1139 SER A N 1
ATOM 9055 C CA . SER A 1 1139 ? -19.244 -16.932 29.068 1.00 94.00 1139 SER A CA 1
ATOM 9056 C C . SER A 1 1139 ? -18.596 -15.766 28.315 1.00 94.00 1139 SER A C 1
ATOM 9058 O O . SER A 1 1139 ? -17.389 -15.550 28.431 1.00 94.00 1139 SER A O 1
ATOM 9060 N N . MET A 1 1140 ? -19.395 -14.989 27.584 1.00 96.38 1140 MET A N 1
ATOM 9061 C CA . MET A 1 1140 ? -18.943 -13.841 26.792 1.00 96.38 1140 MET A CA 1
ATOM 9062 C C . MET A 1 1140 ? -19.013 -12.512 27.565 1.00 96.38 1140 MET A C 1
ATOM 9064 O O . MET A 1 1140 ? -18.802 -11.460 26.965 1.00 96.38 1140 MET A O 1
ATOM 9068 N N . LYS A 1 1141 ? -19.271 -12.545 28.885 1.00 97.88 1141 LYS A N 1
ATOM 9069 C CA . LYS A 1 1141 ? -19.285 -11.346 29.734 1.00 97.88 1141 LYS A CA 1
ATOM 9070 C C . LYS A 1 1141 ? -17.995 -10.543 29.570 1.00 97.88 1141 LYS A C 1
ATOM 9072 O O . LYS A 1 1141 ? -16.924 -11.112 29.813 1.00 97.88 1141 LYS A O 1
ATOM 9077 N N . GLY A 1 1142 ? -18.146 -9.261 29.242 1.00 97.38 1142 GLY A N 1
ATOM 9078 C CA . GLY A 1 1142 ? -17.071 -8.295 29.017 1.00 97.38 1142 GLY A CA 1
ATOM 9079 C C . GLY A 1 1142 ? -16.767 -8.019 27.543 1.00 97.38 1142 GLY A C 1
ATOM 9080 O O . GLY A 1 1142 ? -16.116 -7.027 27.269 1.00 97.38 1142 GLY A O 1
ATOM 9081 N N . SER A 1 1143 ? -17.273 -8.839 26.614 1.00 97.69 1143 SER A N 1
ATOM 9082 C CA . SER A 1 1143 ? -17.075 -8.648 25.167 1.00 97.69 1143 SER A CA 1
ATOM 9083 C C . SER A 1 1143 ? -18.211 -7.864 24.501 1.00 97.69 1143 SER A C 1
ATOM 9085 O O . SER A 1 1143 ? -19.320 -7.763 25.035 1.00 97.69 1143 SER A O 1
ATOM 9087 N N . PHE A 1 1144 ? -17.959 -7.386 23.281 1.00 97.81 1144 PHE A N 1
ATOM 9088 C CA . PHE A 1 1144 ? -18.898 -6.601 22.469 1.00 97.81 1144 PHE A CA 1
ATOM 9089 C C . PHE A 1 1144 ? -19.462 -7.393 21.278 1.00 97.81 1144 PHE A C 1
ATOM 9091 O O . PHE A 1 1144 ? -19.482 -6.921 20.142 1.00 97.81 1144 PHE A O 1
ATOM 9098 N N . ALA A 1 1145 ? -19.890 -8.633 21.528 1.00 97.12 1145 ALA A N 1
ATOM 9099 C CA . ALA A 1 1145 ? -20.291 -9.584 20.492 1.00 97.12 1145 ALA A CA 1
ATOM 9100 C C . ALA A 1 1145 ? -21.806 -9.873 20.442 1.00 97.12 1145 ALA A C 1
ATOM 9102 O O . ALA A 1 1145 ? -22.201 -10.861 19.832 1.00 97.12 1145 ALA A O 1
ATOM 9103 N N . ALA A 1 1146 ? -22.675 -9.090 21.096 1.00 97.00 1146 ALA A N 1
ATOM 9104 C CA . ALA A 1 1146 ? -24.066 -9.496 21.358 1.00 97.00 1146 ALA A CA 1
ATOM 9105 C C . ALA A 1 1146 ? -24.881 -9.869 20.105 1.00 97.00 1146 ALA A C 1
ATOM 9107 O O . ALA A 1 1146 ? -25.695 -10.790 20.173 1.00 97.00 1146 ALA A O 1
ATOM 9108 N N . SER A 1 1147 ? -24.645 -9.205 18.968 1.00 95.62 1147 SER A N 1
ATOM 9109 C CA . SER A 1 1147 ? -25.342 -9.492 17.701 1.00 95.62 1147 SER A CA 1
ATOM 9110 C C . SER A 1 1147 ? -24.545 -10.388 16.743 1.00 95.62 1147 SER A C 1
ATOM 9112 O O . SER A 1 1147 ? -24.939 -10.557 15.593 1.00 95.62 1147 SER A O 1
ATOM 9114 N N . GLN A 1 1148 ? -23.428 -10.965 17.196 1.00 95.75 1148 GLN A N 1
ATOM 9115 C CA . GLN A 1 1148 ? -22.604 -11.866 16.387 1.00 95.75 1148 GLN A CA 1
ATOM 9116 C C . GLN A 1 1148 ? -23.169 -13.297 16.376 1.00 95.75 1148 GLN A C 1
ATOM 9118 O O . GLN A 1 1148 ? -23.803 -13.705 17.366 1.00 95.75 1148 GLN A O 1
ATOM 9123 N N . PRO A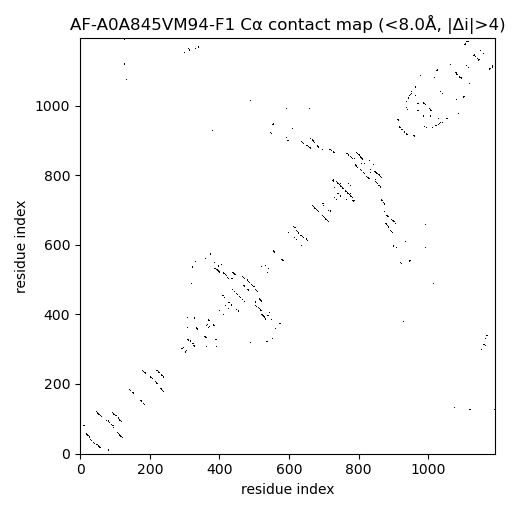 1 1149 ? -22.923 -14.076 15.301 1.00 95.00 1149 PRO A N 1
ATOM 9124 C CA . PRO A 1 1149 ? -23.300 -15.486 15.229 1.00 95.00 1149 PRO A CA 1
ATOM 9125 C C . PRO A 1 1149 ? -22.740 -16.308 16.394 1.00 95.00 1149 PRO A C 1
ATOM 9127 O O . PRO A 1 1149 ? -21.732 -15.957 17.007 1.00 95.00 1149 PRO A O 1
ATOM 9130 N N . THR A 1 1150 ? -23.406 -17.413 16.720 1.00 95.12 1150 THR A N 1
ATOM 9131 C CA . THR A 1 1150 ? -22.988 -18.319 17.798 1.00 95.12 1150 THR A CA 1
ATOM 9132 C C . THR A 1 1150 ? -22.181 -19.498 17.267 1.00 95.12 1150 THR A C 1
ATOM 9134 O O . THR A 1 1150 ? -22.518 -20.048 16.221 1.00 95.12 1150 THR A O 1
ATOM 9137 N N . PHE A 1 1151 ? -21.207 -19.974 18.042 1.00 94.19 1151 PHE A N 1
ATOM 9138 C CA . PHE A 1 1151 ? -20.488 -21.221 17.771 1.00 94.19 1151 PHE A CA 1
ATOM 9139 C C . PHE A 1 1151 ? -20.347 -22.071 19.040 1.00 94.19 1151 PHE A C 1
ATOM 9141 O O . PHE A 1 1151 ? -20.435 -21.566 20.159 1.00 94.19 1151 PHE A O 1
ATOM 9148 N N . GLN A 1 1152 ? -20.137 -23.376 18.874 1.00 93.62 1152 GLN A N 1
ATOM 9149 C CA . GLN A 1 1152 ? -19.995 -24.327 19.979 1.00 93.62 1152 GLN A CA 1
ATOM 9150 C C . GLN A 1 1152 ? -18.534 -24.735 20.146 1.00 93.62 1152 GLN A C 1
ATOM 9152 O O . GLN A 1 1152 ? -17.884 -25.129 19.179 1.00 93.62 1152 GLN A O 1
ATOM 9157 N N . ALA A 1 1153 ? -18.028 -24.702 21.377 1.00 92.06 1153 ALA A N 1
ATOM 9158 C CA . ALA A 1 1153 ? -16.704 -25.218 21.700 1.00 92.06 1153 ALA A CA 1
ATOM 9159 C C . ALA A 1 1153 ? -16.693 -25.837 23.100 1.00 92.06 1153 ALA A C 1
ATOM 9161 O O . ALA A 1 1153 ? -17.211 -25.256 24.049 1.00 92.06 1153 ALA A O 1
ATOM 9162 N N . ASN A 1 1154 ? -16.128 -27.040 23.239 1.00 89.00 1154 ASN A N 1
ATOM 9163 C CA . ASN A 1 1154 ? -16.079 -27.785 24.507 1.00 89.00 1154 ASN A CA 1
ATOM 9164 C C . ASN A 1 1154 ? -17.444 -27.901 25.225 1.00 89.00 1154 ASN A C 1
ATOM 9166 O O . ASN A 1 1154 ? -17.512 -27.878 26.452 1.00 89.00 1154 ASN A O 1
ATOM 9170 N N . GLY A 1 1155 ? -18.539 -28.007 24.462 1.00 90.88 1155 GLY A N 1
ATOM 9171 C CA . GLY A 1 1155 ? -19.904 -28.096 24.999 1.00 90.88 1155 GLY A CA 1
ATOM 9172 C C . GLY A 1 1155 ? -20.473 -26.786 25.561 1.00 90.88 1155 GLY A C 1
ATOM 9173 O O . GLY A 1 1155 ? -21.484 -26.828 26.259 1.00 90.88 1155 GLY A O 1
ATOM 9174 N N . ILE A 1 1156 ? -19.834 -25.644 25.288 1.00 94.31 1156 ILE A N 1
ATOM 9175 C CA . ILE A 1 1156 ? -20.286 -24.304 25.672 1.00 94.31 1156 ILE A CA 1
ATOM 9176 C C . ILE A 1 1156 ? -20.572 -23.494 24.401 1.00 94.31 1156 ILE A C 1
ATOM 9178 O O . ILE A 1 1156 ? -19.790 -23.517 23.449 1.00 94.31 1156 ILE A O 1
ATOM 9182 N N . GLU A 1 1157 ? -21.683 -22.757 24.412 1.00 95.38 1157 GLU A N 1
ATOM 9183 C CA . GLU A 1 1157 ? -22.026 -21.798 23.362 1.00 95.38 1157 GLU A CA 1
ATOM 9184 C C . GLU A 1 1157 ? -21.277 -20.475 23.568 1.00 95.38 1157 GLU A C 1
ATOM 9186 O O . GLU A 1 1157 ? -21.273 -19.897 24.660 1.00 95.38 1157 GLU A O 1
ATOM 9191 N N . TYR A 1 1158 ? -20.657 -19.994 22.498 1.00 96.88 1158 TYR A N 1
ATOM 9192 C CA . TYR A 1 1158 ? -19.932 -18.732 22.412 1.00 96.88 1158 TYR A CA 1
ATOM 9193 C C . TYR A 1 1158 ? -20.467 -17.901 21.246 1.00 96.88 1158 TYR A C 1
ATOM 9195 O O . TYR A 1 1158 ? -21.299 -18.370 20.470 1.00 96.88 1158 TYR A O 1
ATOM 9203 N N . ARG A 1 1159 ? -19.965 -16.671 21.101 1.00 95.81 1159 ARG A N 1
ATOM 9204 C CA . ARG A 1 1159 ? -20.239 -15.812 19.945 1.00 95.81 1159 ARG A CA 1
ATOM 9205 C C . ARG A 1 1159 ? -18.972 -15.522 19.166 1.00 95.81 1159 ARG A C 1
ATOM 9207 O O . ARG A 1 1159 ? -17.909 -15.353 19.766 1.00 95.81 1159 ARG A O 1
ATOM 9214 N N . GLU A 1 1160 ? -19.093 -15.486 17.848 1.00 95.19 1160 GLU A N 1
ATOM 9215 C CA . GLU A 1 1160 ? -18.011 -15.110 16.949 1.00 95.19 1160 GLU A CA 1
ATOM 9216 C C . GLU A 1 1160 ? -17.502 -13.714 17.299 1.00 95.19 1160 GLU A C 1
ATOM 9218 O O . GLU A 1 1160 ? -18.266 -12.802 17.612 1.00 95.19 1160 GLU A O 1
ATOM 9223 N N . PHE A 1 1161 ? -16.182 -13.572 17.326 1.00 95.06 1161 PHE A N 1
ATOM 9224 C CA . PHE A 1 1161 ? -15.522 -12.330 17.695 1.00 95.06 1161 PHE A CA 1
ATOM 9225 C C . PHE A 1 1161 ? -14.061 -12.342 17.241 1.00 95.06 1161 PHE A C 1
ATOM 9227 O O . PHE A 1 1161 ? -13.523 -13.408 16.908 1.00 95.06 1161 PHE A O 1
ATOM 9234 N N . PHE A 1 1162 ? -13.416 -11.177 17.263 1.00 93.56 1162 PHE A N 1
ATOM 9235 C CA . PHE A 1 1162 ? -12.026 -10.988 16.849 1.00 93.56 1162 PHE A CA 1
ATOM 9236 C C . PHE A 1 1162 ? -11.221 -10.324 17.965 1.00 93.56 1162 PHE A C 1
ATOM 9238 O O . PHE A 1 1162 ? -11.719 -9.435 18.653 1.00 93.56 1162 PHE A O 1
ATOM 9245 N N . GLY A 1 1163 ? -9.969 -10.751 18.155 1.00 92.38 1163 GLY A N 1
ATOM 9246 C CA . GLY A 1 1163 ? -9.131 -10.240 19.245 1.00 92.38 1163 GLY A CA 1
ATOM 9247 C C . GLY A 1 1163 ? -8.824 -8.749 19.096 1.00 92.38 1163 GLY A C 1
ATOM 9248 O O . GLY A 1 1163 ? -8.903 -7.993 20.063 1.00 92.38 1163 GLY A O 1
ATOM 9249 N N . PHE A 1 1164 ? -8.541 -8.306 17.870 1.00 92.81 1164 PHE A N 1
ATOM 9250 C CA . PHE A 1 1164 ? -8.251 -6.900 17.587 1.00 92.81 1164 PHE A CA 1
ATOM 9251 C C . PHE A 1 1164 ? -9.480 -5.987 17.744 1.00 92.81 1164 PHE A C 1
ATOM 9253 O O . PHE A 1 1164 ? -9.307 -4.827 18.107 1.00 92.81 1164 PHE A O 1
ATOM 9260 N N . TRP A 1 1165 ? -10.709 -6.499 17.561 1.00 95.88 1165 TRP A N 1
ATOM 9261 C CA . TRP A 1 1165 ? -11.933 -5.722 17.814 1.00 95.88 1165 TRP A CA 1
ATOM 9262 C C . TRP A 1 1165 ? -12.027 -5.292 19.273 1.00 95.88 1165 TRP A C 1
ATOM 9264 O O . TRP A 1 1165 ? -12.278 -4.122 19.548 1.00 95.88 1165 TRP A O 1
ATOM 9274 N N . GLU A 1 1166 ? -11.784 -6.219 20.203 1.00 96.94 1166 GLU A N 1
ATOM 9275 C CA . GLU A 1 1166 ? -11.806 -5.911 21.634 1.00 96.94 1166 GLU A CA 1
ATOM 9276 C C . GLU A 1 1166 ? -10.804 -4.800 21.971 1.00 96.94 1166 GLU A C 1
ATOM 9278 O O . GLU A 1 1166 ? -11.137 -3.836 22.659 1.00 96.94 1166 GLU A O 1
ATOM 9283 N N . ALA A 1 1167 ? -9.586 -4.895 21.430 1.00 97.12 1167 ALA A N 1
ATOM 9284 C CA . ALA A 1 1167 ? -8.543 -3.901 21.646 1.00 97.12 1167 ALA A CA 1
ATOM 9285 C C . ALA A 1 1167 ? -8.949 -2.509 21.121 1.00 97.12 1167 ALA A C 1
ATOM 9287 O O . ALA A 1 1167 ? -8.842 -1.526 21.851 1.00 97.12 1167 ALA A O 1
ATOM 9288 N N . GLU A 1 1168 ? -9.472 -2.417 19.895 1.00 97.50 1168 GLU A N 1
ATOM 9289 C CA . GLU A 1 1168 ? -9.929 -1.154 19.293 1.00 97.50 1168 GLU A CA 1
ATOM 9290 C C . GLU A 1 1168 ? -11.103 -0.523 20.070 1.00 97.50 1168 GLU A C 1
ATOM 9292 O O . GLU A 1 1168 ? -11.174 0.703 20.203 1.00 97.50 1168 GLU A O 1
ATOM 9297 N N . ILE A 1 1169 ? -12.001 -1.342 20.629 1.00 98.56 1169 ILE A N 1
ATOM 9298 C CA . ILE A 1 1169 ? -13.115 -0.885 21.473 1.00 98.56 1169 ILE A CA 1
ATOM 9299 C C . ILE A 1 1169 ? -12.602 -0.350 22.815 1.00 98.56 1169 ILE A C 1
ATOM 9301 O O . ILE A 1 1169 ? -13.026 0.727 23.243 1.00 98.56 1169 ILE A O 1
ATOM 9305 N N . ILE A 1 1170 ? -11.643 -1.034 23.447 1.00 98.56 1170 ILE A N 1
ATOM 9306 C CA . ILE A 1 1170 ? -10.987 -0.556 24.673 1.00 98.56 1170 ILE A CA 1
ATOM 9307 C C . ILE A 1 1170 ? -10.321 0.808 24.436 1.00 98.56 1170 ILE A C 1
ATOM 9309 O O . ILE A 1 1170 ? -10.482 1.705 25.267 1.00 98.56 1170 ILE A O 1
ATOM 9313 N N . GLU A 1 1171 ? -9.633 1.012 23.303 1.00 97.94 1171 GLU A N 1
ATOM 9314 C CA . GLU A 1 1171 ? -9.051 2.319 22.946 1.00 97.94 1171 GLU A CA 1
ATOM 9315 C C . GLU A 1 1171 ? -10.113 3.419 22.890 1.00 97.94 1171 GLU A C 1
ATOM 9317 O O . GLU A 1 1171 ? -9.915 4.510 23.432 1.00 97.94 1171 GLU A O 1
ATOM 9322 N N . ALA A 1 1172 ? -11.256 3.133 22.264 1.00 98.38 1172 ALA A N 1
ATOM 9323 C CA . ALA A 1 1172 ? -12.341 4.093 22.125 1.00 98.38 1172 ALA A CA 1
ATOM 9324 C C . ALA A 1 1172 ? -12.988 4.453 23.469 1.00 98.38 1172 ALA A C 1
ATOM 9326 O O . ALA A 1 1172 ? -13.229 5.631 23.743 1.00 98.38 1172 ALA A O 1
ATOM 9327 N N . ILE A 1 1173 ? -13.223 3.462 24.332 1.00 98.44 1173 ILE A N 1
ATOM 9328 C CA . ILE A 1 1173 ? -13.814 3.666 25.661 1.00 98.44 1173 ILE A CA 1
ATOM 9329 C C . ILE A 1 1173 ? -12.837 4.411 26.582 1.00 98.44 1173 ILE A C 1
ATOM 9331 O O . ILE A 1 1173 ? -13.244 5.331 27.297 1.00 98.44 1173 ILE A O 1
ATOM 9335 N N . ALA A 1 1174 ? -11.544 4.074 26.534 1.00 98.38 1174 ALA A N 1
ATOM 9336 C CA . ALA A 1 1174 ? -10.507 4.776 27.285 1.00 98.38 1174 ALA A CA 1
ATOM 9337 C C . ALA A 1 1174 ? -10.397 6.249 26.857 1.00 98.38 1174 ALA A C 1
ATOM 9339 O O . ALA A 1 1174 ? -10.368 7.134 27.717 1.00 98.38 1174 ALA A O 1
ATOM 9340 N N . LEU A 1 1175 ? -10.409 6.528 25.548 1.00 97.88 1175 LEU A N 1
ATOM 9341 C CA . LEU A 1 1175 ? -10.407 7.898 25.030 1.00 97.88 1175 LEU A CA 1
ATOM 9342 C C . LEU A 1 1175 ? -11.674 8.659 25.445 1.00 97.88 1175 LEU A C 1
ATOM 9344 O O . LEU A 1 1175 ? -11.581 9.791 25.917 1.00 97.88 1175 LEU A O 1
ATOM 9348 N N . LEU A 1 1176 ? -12.855 8.038 25.343 1.00 97.44 1176 LEU A N 1
ATOM 9349 C CA . LEU A 1 1176 ? -14.112 8.643 25.790 1.00 97.44 1176 LEU A CA 1
ATOM 9350 C C . LEU A 1 1176 ? -14.038 9.047 27.268 1.00 97.44 1176 LEU A C 1
ATOM 9352 O O . LEU A 1 1176 ? -14.384 10.181 27.607 1.00 97.44 1176 LEU A O 1
ATOM 9356 N N . LYS A 1 1177 ? -13.531 8.164 28.139 1.00 96.31 1177 LYS A N 1
ATOM 9357 C CA . LYS A 1 1177 ? -13.350 8.461 29.569 1.00 96.31 1177 LYS A CA 1
ATOM 9358 C C . LYS A 1 1177 ? -12.464 9.688 29.791 1.00 96.31 1177 LYS A C 1
ATOM 9360 O O . LYS A 1 1177 ? -12.792 10.541 30.614 1.00 96.31 1177 LYS A O 1
ATOM 9365 N N . GLN A 1 1178 ? -11.357 9.783 29.057 1.00 95.56 1178 GLN A N 1
ATOM 9366 C CA . GLN A 1 1178 ? -10.394 10.879 29.186 1.00 95.56 1178 GLN A CA 1
ATOM 9367 C C . GLN A 1 1178 ? -10.923 12.209 28.628 1.00 95.56 1178 GLN A C 1
ATOM 9369 O O . GLN A 1 1178 ? -10.580 13.272 29.143 1.00 95.56 1178 GLN A O 1
ATOM 9374 N N . SER A 1 1179 ? -11.754 12.166 27.583 1.00 94.62 1179 SER A N 1
ATOM 9375 C CA . SER A 1 1179 ? -12.106 13.352 26.797 1.00 94.62 1179 SER A CA 1
ATOM 9376 C C . SER A 1 1179 ? -13.520 13.883 27.010 1.00 94.62 1179 SER A C 1
ATOM 9378 O O . SER A 1 1179 ? -13.768 15.034 26.661 1.00 94.62 1179 SER A O 1
ATOM 9380 N N . LYS A 1 1180 ? -14.453 13.117 27.587 1.00 89.75 1180 LYS A N 1
ATOM 9381 C CA . LYS A 1 1180 ? -15.880 13.503 27.629 1.00 89.75 1180 LYS A CA 1
ATOM 9382 C C . LYS A 1 1180 ? -16.181 14.860 28.277 1.00 89.75 1180 LYS A C 1
ATOM 9384 O O . LYS A 1 1180 ? -17.132 15.537 27.896 1.00 89.75 1180 LYS A O 1
ATOM 9389 N N . ASN A 1 1181 ? -15.351 15.284 29.229 1.00 88.81 1181 ASN A N 1
ATOM 9390 C CA . ASN A 1 1181 ? -15.503 16.567 29.922 1.00 88.81 1181 ASN A CA 1
ATOM 9391 C C . ASN A 1 1181 ? -14.948 17.755 29.114 1.00 88.81 1181 ASN A C 1
ATOM 9393 O O . ASN A 1 1181 ? -15.081 18.898 29.540 1.00 88.81 1181 ASN A O 1
ATOM 9397 N N . LEU A 1 1182 ? -14.312 17.488 27.971 1.00 92.00 1182 LEU A N 1
ATOM 9398 C CA . LEU A 1 1182 ? -13.690 18.473 27.086 1.00 92.00 1182 LEU A CA 1
ATOM 9399 C C . LEU A 1 1182 ? -14.511 18.721 25.812 1.00 92.00 1182 LEU A C 1
ATOM 9401 O O . LEU A 1 1182 ? -14.091 19.506 24.966 1.00 92.00 1182 LEU A O 1
ATOM 9405 N N . PHE A 1 1183 ? -15.653 18.048 25.649 1.00 91.44 1183 PHE A N 1
ATOM 9406 C CA . PHE A 1 1183 ? -16.445 18.159 24.432 1.00 91.44 1183 PHE A CA 1
ATOM 9407 C C . PHE A 1 1183 ? -17.012 19.564 24.224 1.00 91.44 1183 PHE A C 1
ATOM 9409 O O . PHE A 1 1183 ? -17.517 20.222 25.136 1.00 91.44 1183 PHE A O 1
ATOM 9416 N N . ASN A 1 1184 ? -16.978 19.987 22.967 1.00 88.25 1184 ASN A N 1
ATOM 9417 C CA . ASN A 1 1184 ? -17.715 21.126 22.465 1.00 88.25 1184 ASN A CA 1
ATOM 9418 C C . ASN A 1 1184 ? -19.159 20.697 22.210 1.00 88.25 1184 ASN A C 1
ATOM 9420 O O . ASN A 1 1184 ? -19.410 19.759 21.453 1.00 88.25 1184 ASN A O 1
ATOM 9424 N N . TYR A 1 1185 ? -20.100 21.400 22.835 1.00 82.12 1185 TYR A N 1
ATOM 9425 C CA . TYR A 1 1185 ? -21.532 21.131 22.726 1.00 82.12 1185 TYR A CA 1
ATOM 9426 C C . TYR A 1 1185 ? -22.201 22.046 21.691 1.00 82.12 1185 TYR A C 1
ATOM 9428 O O . TYR A 1 1185 ? -21.756 23.187 21.523 1.00 82.12 1185 TYR A O 1
ATOM 9436 N N . PRO A 1 1186 ? -23.262 21.576 21.003 1.00 70.44 1186 PRO A N 1
ATOM 9437 C CA . PRO A 1 1186 ? -24.071 22.412 20.119 1.00 70.44 1186 PRO A CA 1
ATOM 9438 C C . PRO A 1 1186 ? -24.661 23.597 20.891 1.00 70.44 1186 PRO A C 1
ATOM 9440 O O . PRO A 1 1186 ? -24.817 23.549 22.114 1.00 70.44 1186 PRO A O 1
ATOM 9443 N N . LYS A 1 1187 ? -25.018 24.665 20.174 1.00 59.72 1187 LYS A N 1
ATOM 9444 C CA . LYS A 1 1187 ? -25.592 25.867 20.800 1.00 59.72 1187 LYS A CA 1
ATOM 9445 C C . LYS A 1 1187 ? -27.045 25.662 21.254 1.00 59.72 1187 LYS A C 1
ATOM 9447 O O . LYS A 1 1187 ? -27.518 26.419 22.093 1.00 59.72 1187 LYS A O 1
ATOM 9452 N N . CYS A 1 1188 ? -27.725 24.648 20.719 1.00 49.09 1188 CYS A N 1
ATOM 9453 C CA . CYS A 1 1188 ? -29.152 24.363 20.902 1.00 49.09 1188 CYS A CA 1
ATOM 9454 C C . CYS A 1 1188 ? -29.440 22.860 20.724 1.00 49.09 1188 CYS A C 1
ATOM 9456 O O . CYS A 1 1188 ? -28.701 22.160 20.024 1.00 49.09 1188 CYS A O 1
ATOM 9458 N N . VAL A 1 1189 ? -30.525 22.358 21.332 1.00 49.81 1189 VAL A N 1
ATOM 9459 C CA . VAL A 1 1189 ? -31.051 20.997 21.103 1.00 49.81 1189 VAL A CA 1
ATOM 9460 C C . VAL A 1 1189 ? -32.548 21.054 20.817 1.00 49.81 1189 VAL A C 1
ATOM 9462 O O . VAL A 1 1189 ? -33.285 21.656 21.591 1.00 49.81 1189 VAL A O 1
ATOM 9465 N N . TYR A 1 1190 ? -33.004 20.399 19.748 1.00 44.09 1190 TYR A N 1
ATOM 9466 C CA . TYR A 1 1190 ? -34.431 20.210 19.471 1.00 44.09 1190 TYR A CA 1
ATOM 9467 C C . TYR A 1 1190 ? -34.897 18.872 20.045 1.00 44.09 1190 TYR A C 1
ATOM 9469 O O . TYR A 1 1190 ? -34.360 17.831 19.675 1.00 44.09 1190 TYR A O 1
ATOM 9477 N N . PHE A 1 1191 ? -35.900 18.884 20.920 1.00 38.41 1191 PHE A N 1
ATOM 9478 C CA . PHE A 1 1191 ? -36.604 17.681 21.362 1.00 38.41 1191 PHE A CA 1
ATOM 9479 C C . PHE A 1 1191 ? -37.925 17.603 20.593 1.00 38.41 1191 PHE A C 1
ATOM 9481 O O . PHE A 1 1191 ? -38.705 18.552 20.626 1.00 38.41 1191 PHE A O 1
ATOM 9488 N N . ILE A 1 1192 ? -38.183 16.494 19.899 1.00 30.92 1192 ILE A N 1
ATOM 9489 C CA . ILE A 1 1192 ? -39.533 16.191 19.410 1.00 30.92 1192 ILE A CA 1
ATOM 9490 C C . ILE A 1 1192 ? -40.198 15.387 20.527 1.00 30.92 1192 ILE A C 1
ATOM 9492 O O . ILE A 1 1192 ? -39.701 14.329 20.897 1.00 30.92 1192 ILE A O 1
ATOM 9496 N N . LYS A 1 1193 ? -41.255 15.934 21.127 1.00 26.56 1193 LYS A N 1
ATOM 9497 C CA . LYS A 1 1193 ? -42.024 15.276 22.188 1.00 26.56 1193 LYS A CA 1
ATOM 9498 C C . LYS A 1 1193 ? -43.025 14.314 21.538 1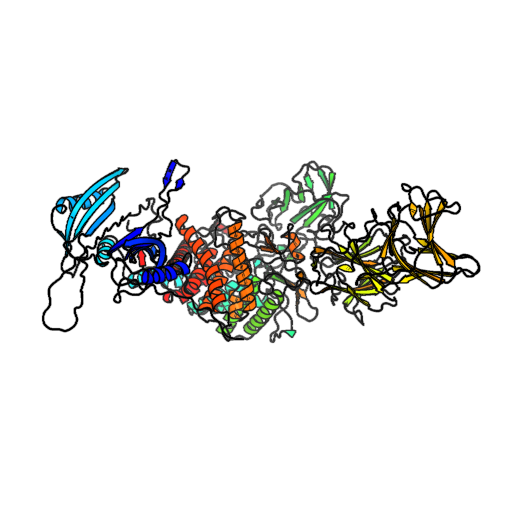.00 26.56 1193 LYS A C 1
ATOM 9500 O O . LYS A 1 1193 ? -43.743 14.739 20.635 1.00 26.56 1193 LYS A O 1
ATOM 9505 N N . THR A 1 1194 ? -43.045 13.055 21.974 1.00 26.23 1194 THR A N 1
ATOM 9506 C CA . THR A 1 1194 ? -44.156 12.108 21.746 1.00 26.23 1194 THR A CA 1
ATOM 9507 C C . THR A 1 1194 ? -45.383 12.466 22.550 1.00 26.23 1194 THR A C 1
ATOM 9509 O O . THR A 1 1194 ? -45.194 12.811 23.745 1.00 26.23 1194 THR A O 1
#

Sequence (1194 aa):
MANTSTPKLIMLLELPLSVDGISHIFTVESFNERLGDGYDQLALPCSRIVSESWELRTIAIPTNDKNSILNVLRVSRGEKILEWRLSPDYPLQDFFCDRWQEIPVGEGYWQIALTLTLTNYWEVNECLIRESDLTTTHPTIPLVLHYGSSQSYDARYLGERIRGGVDTRASFGMNAVDNSWSVTAVLSPEETKEVLTFLGERCGNSFEFNLPGQTGKVYNCKEWRVDHLGDGWWNFSATFKKNNQPFKPTIALEIENLFDYYGDRESVVNAIAASMPDQQIDQFLQESLEWLNRYTRQEYPLVMNPQYLIVNSFHTTLGRGGYFPPSAGPSEGQSVIARAACLAYQATGNTDWITLAVRTGDALLNNYFVVPIPQNWQPSDGIRVPHWLINIKEPFTSKGAASTTGDPLNMGHFDLVLNFVNGVSFIQHGSPDFGEFLANVYKVYDASDRLLWQNVYSPTVSTTPVPIDYWVTNVMLDGVISRQYGDSESPGGRAPTPTSEPPGKIVLSTPYTGQAKVVYSTYTGVVIRINQLFEPYPMWRPLRPGEALGAIDVFPWSADAFDLLYRLTNEQRFLNAYNCTVYSEVIAAEVINPSSWYKKDDTINPFSYPGSQVIPVPSSRTFTASRVTTGNKKDWIQINVSRDADPFPSIELQNFAVSIYMEEVSEVFVEAACNRPADLEIVLSLSDNPFDFSLYYIAHLLVPGSGTPTSKTFKPEEFFLWDKSKTSWHPYIAEQPVFVYSGSSGRAIATKIEDSPIGGIVTPVWQLTLDKNSDFAGGGLVMLGTPPRFPLKVYMKHEGTGEANLAVTVNGKKYRKKLEQSEWRSLTLTENDFEDSDDESPPGSAVISGLEVEAVDGTTTTYFWWVSEEPNTLPVPVQTYKALVVSRIREEHILWVGNFEALNSPSSALKFSPGVVPFTANVVSDGQGGQVIDAWRGIPMTGYQYPAYYVKRGYWERLSQVLDFMSESQEVYREQNVNKTTGPFAPGFGWEYWDAGEYVPEGINQWTWNAVDPNSQWEGYYCRPWESVCHAWYLLASGQYPGAAPSNIRSLTERAGLVSMRFAQWLSKLYSTRRSFQPPSDFPEFTDPEVNYHTPHFAAFALRASIYCNLAGGNPAVTLRLIKASYDYLVSQYIDSGSMKGSFAASQPTFQANGIEYREFFGFWEAEIIEAIALLKQSKNLFNYPKCVYFIKT

pLDDT: mean 80.39, std 20.0, range [24.89, 98.81]

Solvent-accessible surface area (backbone atoms only — not comparable to full-atom values): 63270 Å² total; per-residue (Å²): 134,84,91,73,80,80,73,82,81,74,46,76,58,84,74,73,97,48,66,62,51,62,44,68,46,75,49,72,89,78,58,81,50,77,46,98,84,81,49,80,46,79,58,75,63,101,63,59,56,44,47,43,32,36,39,42,21,42,48,74,33,47,55,68,60,49,50,54,53,49,51,56,52,65,76,34,64,91,86,47,62,31,37,38,52,95,45,96,90,42,70,76,42,52,23,38,70,80,47,72,47,84,42,84,74,51,96,64,25,29,24,47,36,37,33,37,32,44,66,64,62,53,59,66,66,45,41,30,72,50,76,84,55,75,89,52,98,66,83,85,78,80,75,57,73,53,77,56,61,69,58,53,61,58,81,61,90,84,82,85,85,88,87,83,96,74,87,84,80,88,79,78,63,76,50,78,76,54,58,52,43,44,47,36,40,71,31,52,60,70,54,41,53,52,52,51,50,56,45,70,76,36,54,82,41,78,45,70,54,68,54,96,95,50,84,58,52,68,40,33,39,76,50,72,52,75,46,81,73,57,100,60,32,31,40,36,37,39,32,38,39,56,84,94,62,85,86,58,77,66,56,60,56,61,57,44,62,78,54,72,58,54,83,44,58,65,60,53,52,50,54,56,53,61,73,62,44,65,70,58,55,51,46,50,55,54,34,31,52,51,34,52,57,70,24,42,30,78,57,83,67,29,38,18,30,84,67,44,48,36,24,44,40,39,45,89,51,55,36,70,61,58,57,37,63,41,30,33,16,40,43,53,39,30,22,43,39,16,33,16,23,44,43,36,18,74,55,67,68,46,66,66,32,46,53,49,13,52,45,19,45,50,28,44,57,72,62,30,28,69,55,68,82,54,96,78,61,50,80,90,55,50,39,52,53,49,22,32,39,31,25,52,65,51,65,47,57,18,42,11,52,76,65,94,80,80,55,77,69,53,42,47,47,72,73,47,76,43,67,28,56,72,18,35,38,68,48,53,71,47,88,94,65,32,6,67,37,24,63,50,76,67,44,34,32,58,61,90,54,49,62,70,48,83,39,69,82,44,55,55,70,80,58,81,65,52,59,58,43,34,35,25,18,34,52,93,70,74,74,52,32,24,38,42,37,73,42,21,56,41,70,93,34,54,75,70,41,79,51,89,68,62,40,19,33,40,33,37,68,54,83,37,73,48,64,28,20,34,27,34,29,22,57,64,25,60,71,47,42,59,73,33,58,43,36,40,74,89,40,38,31,72,63,59,86,48,37,28,44,16,53,47,48,36,35,61,42,37,25,53,20,21,48,48,49,19,75,75,68,70,42,65,68,30,48,39,48,21,54,42,26,51,53,25,44,58,57,55,19,56,61,67,33,67,44,42,59,36,67,59,45,85,54,76,54,57,55,73,52,72,49,43,47,78,49,55,42,93,40,92,51,58,71,50,75,34,42,33,90,58,75,98,52,45,20,14,34,35,37,43,37,50,56,48,87,56,96,72,27,34,38,34,44,36,14,61,35,48,53,45,43,37,41,89,75,18,32,39,38,40,31,37,23,20,48,46,66,43,70,30,37,40,33,40,22,62,37,87,50,92,84,57,72,88,47,47,23,38,29,79,48,75,25,86,16,79,50,46,84,36,73,51,76,42,51,51,76,51,18,35,30,77,52,59,87,52,23,16,38,42,67,76,75,40,101,67,31,59,50,66,46,53,39,97,65,18,41,46,46,80,44,80,42,67,78,38,76,56,98,86,39,67,38,58,27,36,36,40,41,23,26,6,75,89,56,37,8,26,36,34,53,55,70,79,35,30,77,42,42,53,72,36,29,38,32,35,29,31,47,62,90,30,42,37,28,44,32,39,25,44,93,88,46,64,27,38,25,80,57,68,77,39,69,81,43,77,43,79,40,50,33,88,60,26,31,32,98,82,72,47,57,58,70,50,89,46,58,41,80,39,46,32,41,38,35,73,35,50,46,32,37,38,35,42,49,36,25,58,42,81,62,46,51,51,71,64,69,40,63,30,30,27,40,34,47,32,42,60,68,35,60,64,43,40,43,36,41,33,44,27,28,48,39,73,26,72,44,49,60,41,85,42,51,60,31,43,43,40,44,33,43,29,29,31,49,60,86,80,82,30,37,40,76,47,92,64,35,49,39,31,32,47,40,51,44,53,48,31,53,29,44,64,68,54,37,59,68,34,36,51,28,35,52,50,51,57,45,50,23,20,53,50,29,16,71,57,20,78,80,50,55,54,31,59,61,42,40,20,38,18,44,63,42,53,66,14,52,85,46,28,81,91,42,63,72,36,78,28,76,54,42,90,55,55,63,53,32,42,38,64,45,50,39,51,22,44,25,23,30,12,42,27,19,21,31,57,61,71,63,61,46,55,81,77,83,58,96,56,46,66,59,55,32,52,52,28,44,50,53,34,48,37,30,48,51,38,53,45,50,50,29,64,74,66,64,42,60,75,49,59,36,33,47,54,85,46,50,76,68,37,70,85,54,86,48,57,40,56,28,19,33,47,25,43,20,22,49,25,30,23,68,41,68,41,58,26,24,52,22,48,51,36,32,50,37,20,49,52,39,45,59,67,18,46,27,91,56,76,91,58,27,32,38,63,38,59,81,41,62,74,47,80,50,96,93,40,80,46,54,42,47,42,36,42,40,55,22,46,35,43,37,25,52,22,48,47,70,68,43,63,91,63,60,53,71,40,80,38,48,47,60,70,82,130

Secondary structure (DSSP, 8-state):
---------PEE----S-EEEEEEEEE---EEEE-TTS-EEEE--S----EEEEEEEE--EEHHHHHHHHHHHHHHTTT--EEE-SSTTSPPEEEEEEEEEEEEEETTEEEEEEEEEES----GGGEEEE-TTTTS----------------EEE--------S-S-----PPEEE---EEEEEEEE-HHHHHHHHHHHHHHTTSEEEE--TTS--EEEEEEEEEEEEEETTEEEEEEEEE-SSSPPPTHHHHHHHTTS-----HHHHHHHHHHTS-HHHHHHHHHHHHHHHHHTBSSSSS-SB-TT-PBPSBSS---BGGGTB-TTEEEHHHHHHHHHHHHHHHHHH--HHHHHHHHHHHHHHHHHTBSSPPPTT--GGG-B--B-SEEE-SS-EEPSS---SSS-GGG-SEEEEEEEEBTTEEEPPSSTTT-GGGEEEEEEEEETT--BSSSSTTPPBSSSPPPPEEEEEEEGGGSS-EEEEETTTTSTTPPPPEE-SSPTTEEEESS---EEEEEEEEES-SPEEPTT-BEE-SSSSEEPPTT-EEEETTHHHHHHHHHHHHHHHH--HHHHHHHHHHHHHHHHHH------EEE-----S-TT-STTEEEEEES----EEEEE--SGGGTT-EEEEE----SSS-EEEEEE-S--EEE-TT-EEEEEEEESSEEEEEEEEE--SSTT--TTEEEEEEEEESTT--EEEEE-GGG-EE--TTT-SB-TTSSSS-EEEEE-SS-EEEEEEEEEEEETTEEEEEEEEEEE-TTS-EEEEE---SSPPBSSEEEEEEEEESSEEEEEEEETTEEEEEEEPPEEEEEEEE-GGG-B-TTSPPPPTTSBEEEEEEEEEESEEEEEEEEESSPPEEP-SSEEE-EEEEEE---S-EEEEEEEEEEES-GGGS-TTTTTS--SEEEEEE-SSSSEEE-S-----BGGG--HHHHHHHT-HHHHHHHHHHHHHHHHHHHHHSTT---SS---EEE-SSGGGTTT-TT-SSEEESS-SSTTTTBTHHHHHHHHHHHHHHHHHHHT-SSSSPPTTHHHHHHHHHHHHHHHHHHHHHHHHHHT--PPP-B--SSSPPB--S--HHHHHHHHHHHHHHHHTT--HHHHHHHHHHHHHHHHHH---SSTTTT-S-TTSPEEEETTEEEE--BHHHHHHHHHHHHHHHHHGGGPPPPSEEEE---

Mean predicted aligned error: 16.83 Å

Foldseek 3Di:
DDDDDPPQPAAEQDDPLAWADKWKDWDWDWDWDDDPVRDIDGDDPLQTFGWTKIKTKGDWDFPVVVVVNVVSLVVQPDDGWYWYDNDPPGDTFTWHWPDKDWADPDDRIIMMITMIIGPPRPGVLQFFADPPPLVDPDPDDDWDFDWDWTWHWDWDFDDDDDDDDDDDDRDIDTFTPFTKTKGKGKDALVVCVVVCVVCVVAAVHWDWDDDVPDGTFTKHWDDKDWADDDPRMIMIMTMITHPRDPDDPVVVVVVVVVFPFPLDPVVVLCVLQVLLDPVVLVQLLVFLLVLQVVQQDQAAQHQHDVLLQGFFWSDFDAPLLPLHGRQKGFLLLLLLLLLLLLLSCVLPVDVSSLVSNVSSLVSQQPQQFLQHQDLPDDCVLPAIARFTIFGAHFKFFWKFAPDPPADPQLGWDWFDKWFDAQQKTFQDPDPPRNQQFFDDWQFKFANPWHFPDRGSPGAIDPDHTFAWAWFWHCHSVPNFIWTDGNCSSFVVGDRIGGDPDGGRMTGTPGTDGGMITTITIGSNHDIRGHSADFHSVVHTGHDDNFWGKHFLLSLLSNLSSLVSSCVVPVDSSSVSSNVSSVSNSLVQLPDFQFLWLDAQDQDFDLPLDAQWDKDKPPFPWDKDWTADCDDPRHSWIKIWTAFGPDQFIKIKGKHQLRKFFDFQPKKKKWKKEKQAWFWKWKWFAQDNPPPDPQRTFTATDTHHHNRDIDMDIGGLQRTWHDDLAFFFAFPVPHPPQKAWDADPPKDKDKDWDQQDQDPNHGHIWIKIKIAHDPHKIKMWGDGPGHFAAPQKKFWKAKDDPFWKWWWWAFPNFIWTATDDGDDTDIDGHAQQRTAGPVRDTDDRGTTTPIIMMITPHGMMMMIGGTMRDDTDGNDPRGMTRMIIIMTRDNHTMMMIIHIIRMDPTPLSDKQLPSLFGARMFIWRDPVSSYIDGRPDRWFTFLLSHQLLSCQQVVVVSSSVSNLVQLQVQQQVQLVLAPPSQGQWGQTTFFISHSRSCVFCVPDHRDGGCRTPNSQSFFCSSTLNSLLSLLSNLLCLLVVVYDDDQDPCSVVSNVSSLVNNVRNLVRLLCVCVVVVALFDFGTHDGRYHGHRPDGQLLSLLSQLSSLLSCQSSPHSQNSSSSSNSSSVVLQVVQADCDDSCHSDRFNRADWDDDPNDIDGMDTSSSSSSNSSSSSVCSVRSVVGDHRSTYRYDDD

Radius of gyration: 41.64 Å; Cα contacts (8 Å, |Δi|>4): 2683; chains: 1; bounding box: 110×125×112 Å

Nearest PDB structures (foldseek):
  3p6b-assembly1_B-2  TM=6.413E-01  e=1.176E-02  Acetivibrio thermocellus
  6tsv-assembly1_B  TM=5.250E-01  e=4.890E-02  Rhodobacter capsulatus DE442
  6tba-assembly1_5A  TM=5.686E-01  e=1.320E-01  Rhodobacter capsulatus SB 1003
  5w6h-assembly1_C  TM=3.879E-01  e=2.153E-02  Kuttervirus CBA120
  3k4z-assembly1_A  TM=3.708E-01  e=3.175E-02  Acetivibrio thermocellus JW20